Protein AF-0000000072911173 (afdb_homodimer)

Secondary structure (DSSP, 8-state):
----GGGSHHHHHHHHHHHHHTTS-HHHHTT-HHHHHHHEEEETTEEEE-TTSS--HHHHHHHHHHHHHTTHHHHHHHHHHT---BTTTTB---GGGGGS-GGGTTTS--EETTEEHHHHHHHHHHHHHHHHHHHHHTSS--TTSS---EEEEE--GGGTHHHHHHHHHHHHHHHHHHHHHH-SS---GGG-----TT--EEEEE--SSHHHHHHHHTT--GGGEEEEEE-SSS--HHHHHHHHHHHHHHHTT--SHHHHHTTEEEE-S-HHHHHHHT--GGGEE---TTS-GGG-TTSHHHHHHHHHHH-HHHHHHHHHHHHHHHHHHHHS-TTT-HHHHHHHHHHHHHHHH---EEEEEESSGGGTTHHHHHHHHHHHHH--SB-TTS-B--S---PEEE---HHHHHTTTHHHHHHSS---EEEEEESS-SS----TTSSS-HHHHHHHHHHHHHHHHHH-B-HHHHHHHTSSS---TTGGGGG-B-----EEEEEES--SHHHHHHHHHHHHHHHHHHHHHTT--TT--GGGHHHHHHHHHHHHHHHHHHTT----------HHHHHHHHHHH--/----GGGSHHHHHHHHHHHHHTTS-HHHHTT-HHHHHHHEEEETTEEEE-TTSS--HHHHHHHHHHHHHTTHHHHHHHHHHT---BTTTTB---GGGGGS-GGGTTTS--EETTEEHHHHHHHHHHHHHHHHHHHHHTSS--TTSS---EEEEE--GGGTHHHHHHHHHHHHHHHHHHHHHH-SS---GGG-----TT--EEEEE--SSHHHHHHHHTT--GGGEEEEEE-SSS--HHHHHHHHHHHHHHHTT--SHHHHHTTEEEE-S-HHHHHHHT--GGGEE---TTS-GGG-TTSHHHHHHHHHHH-HHHHHHHHHHHHHHHHHHHHS-TTT-HHHHHHHHHHHHHHHH---EEEEEESSGGGTTHHHHHHHHHHHHH--SB-TTS-B--S---PEEE---HHHHHTTTHHHHHHSS---EEEEEESS-SS----TTSSS-HHHHHHHHHHHHHHHHHH-B-HHHHHHHTSSS---TTGGGGG-B-----EEEEEES--SHHHHHHHHHHHHHHHHHHHHHTT--TT--GGGHHHHHHHHHHHHHHHHHHTT----------HHHHHHHHHHH--

Solvent-accessible surface area (backbone atoms only — not comparable to full-atom values): 59475 Å² total; per-residue (Å²): 127,92,69,56,69,77,72,36,69,49,45,49,51,44,56,57,49,43,62,56,38,71,75,54,58,40,52,62,52,34,67,34,52,70,57,22,58,72,37,43,47,76,56,96,65,32,36,40,35,46,46,48,40,78,62,52,70,70,52,50,51,43,51,51,49,33,40,57,74,67,39,44,68,59,54,52,51,39,29,76,54,47,39,53,66,30,60,88,72,68,28,34,48,44,50,68,58,57,27,58,56,80,89,40,52,85,79,60,70,40,66,56,95,88,32,53,52,51,58,58,48,50,52,49,50,50,51,40,40,53,50,24,49,28,38,68,70,42,71,48,44,30,81,79,72,41,56,58,45,32,36,41,39,31,6,48,35,31,46,28,45,48,37,52,22,53,47,51,46,39,49,60,49,52,51,52,53,59,53,52,71,72,42,88,66,86,71,78,77,78,75,57,72,68,88,41,93,78,50,53,48,76,36,69,39,43,45,39,31,31,48,36,53,54,62,53,51,57,78,59,56,62,74,30,37,36,34,38,41,36,33,62,73,68,63,52,65,44,38,48,54,49,48,53,51,51,51,52,53,35,41,73,77,42,78,48,65,72,50,42,22,66,33,38,33,36,32,29,64,38,65,66,61,40,46,74,74,47,31,50,73,90,40,49,39,53,67,56,88,34,44,44,50,74,56,24,38,66,36,48,66,17,45,40,63,47,14,45,46,66,33,46,70,49,47,49,38,17,31,47,18,24,32,55,37,48,52,41,61,74,66,44,54,70,93,71,14,63,32,50,48,53,21,51,49,52,49,46,41,34,75,70,67,62,30,60,38,38,36,37,31,32,51,42,53,45,43,61,40,42,30,60,33,49,26,26,41,41,18,31,21,29,16,42,43,39,30,73,83,52,38,80,55,94,66,90,55,47,51,50,54,42,59,39,30,39,57,46,29,51,49,22,36,30,17,14,51,47,30,34,55,66,42,42,32,37,41,37,40,49,61,46,66,84,40,82,47,76,55,90,88,45,80,54,31,34,50,52,56,40,49,18,42,61,57,16,40,55,49,37,31,22,54,36,39,49,62,68,56,49,48,63,75,36,64,87,45,91,68,54,76,59,57,46,55,61,62,43,28,80,27,63,30,32,37,34,40,37,43,31,50,52,85,45,51,34,48,47,17,29,54,53,34,37,53,54,47,14,47,52,45,35,17,54,75,68,42,36,57,41,68,56,62,54,44,48,52,60,30,53,56,41,16,51,54,44,42,51,49,51,35,30,61,74,64,68,45,88,58,90,70,81,78,87,68,48,48,50,59,48,54,53,50,54,58,56,73,46,136,127,92,68,56,70,77,70,38,69,50,46,50,51,46,56,55,50,43,60,55,38,71,77,55,58,38,52,63,50,33,66,34,52,69,57,22,56,71,36,43,46,76,57,95,66,31,37,40,35,45,45,47,41,80,63,52,71,68,53,49,52,44,51,52,48,34,42,56,73,68,39,45,68,60,54,52,52,39,30,75,55,46,41,52,66,31,61,90,73,68,29,33,47,44,50,68,58,56,27,58,57,79,89,40,51,85,80,60,70,37,66,55,94,88,32,54,51,52,59,56,49,50,52,49,50,50,52,40,42,52,51,22,49,28,38,67,70,42,70,47,43,29,80,80,71,40,56,58,44,32,34,40,39,30,8,48,34,31,45,29,44,50,37,52,22,54,49,51,46,39,50,58,49,52,51,51,53,60,52,51,71,72,41,87,65,85,72,78,77,78,77,56,73,68,89,40,92,77,50,52,50,74,36,69,38,43,45,40,33,31,48,34,53,54,63,52,52,58,78,59,56,61,72,31,37,36,34,38,41,37,32,63,74,69,63,52,63,45,38,48,53,49,48,54,52,50,51,52,54,36,40,74,76,42,77,48,68,72,51,43,24,66,33,37,33,36,31,30,62,38,65,67,61,40,45,74,73,47,33,50,73,91,39,51,38,53,66,56,88,33,44,45,50,73,56,24,38,68,36,47,66,17,44,40,62,46,14,45,47,64,34,45,71,49,48,49,39,16,31,46,19,23,32,53,37,49,50,41,62,73,64,43,53,70,95,71,14,62,33,52,47,53,20,51,49,52,50,45,43,35,74,70,69,62,30,57,37,37,35,38,33,32,52,42,51,43,43,61,42,44,30,60,32,49,26,25,42,40,19,32,22,28,16,42,43,40,30,74,85,52,39,80,55,90,64,89,55,46,52,51,54,42,59,39,31,40,58,45,28,51,48,24,38,31,15,13,50,47,31,35,55,66,42,41,32,37,40,36,40,51,60,47,67,83,40,82,46,73,54,89,88,46,79,56,32,36,50,53,55,42,48,18,43,61,56,18,39,54,48,36,33,21,53,36,40,50,62,68,56,50,48,64,75,36,64,86,45,91,67,56,75,59,57,47,56,60,62,44,27,79,27,64,29,33,36,35,41,36,45,31,48,53,83,45,51,33,49,48,17,29,54,53,33,36,54,55,48,15,48,51,45,36,17,54,75,67,42,35,57,41,66,58,65,54,43,48,50,60,31,52,56,41,17,51,54,43,43,51,47,50,36,29,61,74,64,67,46,88,58,91,68,82,80,86,67,47,47,51,57,47,55,51,50,53,57,57,73,46,134

Sequence (1158 aa):
MNMEITNLKSYKELVTLSAEEKTKDLKDYLNDKNRSESLIKKFKNFYMDLSRQRYSEKTLNKLVEYAEEVELKKKVEKTFMGEKVNMTENRSVLHTALRIPIEKINTHKIIIDNKNVLEDVHGVLKKIEKYSDDIRNGVIKTCKNTKFKNVICIGIGGSYLGTEFVYEAMKYYYYNMELNKNEKDQVNNFNNNYDQDNVFNVRFLANVDPNDVNRAIQNLDQYDTLVIIISKTFTTAETMLNARSIKKWLSLKIKDDENLSKHMVAVSTNLKLTDEFGISRDNVFEFWDWVGGRFSVTSSVGILPLSIAFGYKNMRNFLNGCHDMDEHFLHADLKENIPVLLALTSFYNSHFFDYKNVAILPYFQNLLKFSAHIQQLSMESNGKSVDRNNQPIHYNTCQVYFGEPGTNGQHSFYQLIHQGQVIPVELIGFKHSHFPIKFDKEVVSNHDELMTNFFAQADALAIGKTYEQVKEENEKNKMSPELLTHKVFNGNRPSTLLLFDELNFYTCGLLLSLYESRIVAEGFLLNINSFDQWGVELGKVLAKEVRNYFNDTRNQKKSDNTYNFNESTKILLNYYLSKMNMEITNLKSYKELVTLSAEEKTKDLKDYLNDKNRSESLIKKFKNFYMDLSRQRYSEKTLNKLVEYAEEVELKKKVEKTFMGEKVNMTENRSVLHTALRIPIEKINTHKIIIDNKNVLEDVHGVLKKIEKYSDDIRNGVIKTCKNTKFKNVICIGIGGSYLGTEFVYEAMKYYYYNMELNKNEKDQVNNFNNNYDQDNVFNVRFLANVDPNDVNRAIQNLDQYDTLVIIISKTFTTAETMLNARSIKKWLSLKIKDDENLSKHMVAVSTNLKLTDEFGISRDNVFEFWDWVGGRFSVTSSVGILPLSIAFGYKNMRNFLNGCHDMDEHFLHADLKENIPVLLALTSFYNSHFFDYKNVAILPYFQNLLKFSAHIQQLSMESNGKSVDRNNQPIHYNTCQVYFGEPGTNGQHSFYQLIHQGQVIPVELIGFKHSHFPIKFDKEVVSNHDELMTNFFAQADALAIGKTYEQVKEENEKNKMSPELLTHKVFNGNRPSTLLLFDELNFYTCGLLLSLYESRIVAEGFLLNINSFDQWGVELGKVLAKEVRNYFNDTRNQKKSDNTYNFNESTKILLNYYLSK

Foldseek 3Di:
DLDALCPDPLNVVLLVQLVVLVVDALVVLLPDPVQQVLQWFDDDFKIKTQSLFSHGPVSLVSLLVLCVVLPLLVLLQCLCLFQQLLVVVSGHAHLLLLLDDPVCQVVRARDDPRDGVNVVSVVLLVLLQVVLVCLQVQVQDALVSHHAAEEEEFEAQLLFLLLVLLCLLCQLLLQLVVVVVPDPDPDACPPDDSPDSRAHHYHYAYALPVVSVVVRCPPHDLRRYAYEQEDAACVPPSRVSSVVVVLVVSCVPVPDLVSSLSRYAYEYPDPPVCVVVSHDPSRYRYDDPSHFRLSPCSGCSNQNVVCNRRNNVQLSLLSNLLNSLSCLLNDPRCSNRLLNSLLSSVVSCCFNVVAQEEEEEEQAQSSQSVQVSLQSLQCQQFVDQAFLVRHGDDGGRGHGTYYGYFCVRVVPCVLCCFPNGQHEYEYEEEQDHSRWDDDPVDPDTPNVVRVVCSVVVQCCQRPWAALVRLCVVCVVPPDDSVCSVVVTTPHSRGYMYMYGHDDGSSVNSNVVSSSNSSSVSNSSSSRHGRRDRCVCPVVVVVVVLVVVVLVCVVVVNPDPDDDDDDPVCVVVVCVVNDD/DLDALCPDPLNVVLLVQLVVLVVDALVVLLPDPVQQVLQWFDDDFKIKTQSLFSHGPVSLVSLLVLCVVLPLLVLLQCLCLFQQLLVVVSGHAHLLLLLDDPVCQVVRARADPRDGVNVVSVVLLVLLQVVLVCLQVQVLDALVSHHAAEEEEFEAQLLFLLLVLLCLLCQLLLQLVVVVVVDPDPPACPPDDSPDSRAHHYHYAYALPVVSVVVRCPPHDLRRYAYEQEDAACVPPSRVSSVVVVLVVSCVPVPDLVSSLSRYAYEYPDPPVCVVVSHDPSRYRYDDPSHFRLSPCSGCSNQNVVCNRRNNVQLSLLSNLLNSLSCLLNDPRLSNRLLNSLLSSVVSCCFNVVAQEEEEEEQAQSSQSVQVSLQSLQCQFFVDQAFLVRHGDDGGRGHGTYYGYFCVRVVPCVLCCFPNGQHEYEYEEEQDHSRWDDDPVDPDTPNVVRVVCSVVVQCCQRPWAALVRLCVVCVVPPDDSVCSVVVTTPHSRGYMYMYGHDDGSSVNSNVVSSSSSSSVSNSSSSRHGRRDRCVCPVVVVVVVLVVVVLVCVVVVPPDPDDDDDDPVCVVVVCVVNDD

Nearest PDB structures (foldseek):
  3pr3-assembly1_B  TM=9.886E-01  e=3.356E-92  Plasmodium falciparum 3D7
  3qki-assembly1_A  TM=9.914E-01  e=1.858E-90  Plasmodium falciparum 3D7
  1hox-assembly1_B  TM=9.461E-01  e=6.919E-50  Oryctolagus cuniculus
  1jlh-assembly2_D  TM=9.425E-01  e=4.212E-49  Homo sapiens
  2cxo-assembly1_A  TM=9.308E-01  e=1.328E-49  Mus musculus

Radius of gyration: 28.76 Å; Cα contacts (8 Å, |Δi|>4): 2236; chains: 2; bounding box: 71×86×86 Å

Structure (mmCIF, N/CA/C/O backbone):
data_AF-0000000072911173-model_v1
#
loop_
_entity.id
_entity.type
_entity.pdbx_description
1 polymer 'Glucose-6-phosphate isomerase'
#
loop_
_atom_site.group_PDB
_atom_site.id
_atom_site.type_symbol
_atom_site.label_atom_id
_atom_site.label_alt_id
_atom_site.label_comp_id
_atom_site.label_asym_id
_atom_site.label_entity_id
_atom_site.label_seq_id
_atom_site.pdbx_PDB_ins_code
_atom_site.Cartn_x
_atom_site.Cartn_y
_atom_site.Cartn_z
_atom_site.occupancy
_atom_site.B_iso_or_equiv
_atom_site.auth_seq_id
_atom_site.auth_comp_id
_atom_site.auth_asym_id
_atom_site.auth_atom_id
_atom_site.pdbx_PDB_model_num
ATOM 1 N N . MET A 1 1 ? -28.047 -31.656 -1.683 1 35.34 1 MET A N 1
ATOM 2 C CA . MET A 1 1 ? -28.703 -30.359 -1.547 1 35.34 1 MET A CA 1
ATOM 3 C C . MET A 1 1 ? -27.688 -29.234 -1.459 1 35.34 1 MET A C 1
ATOM 5 O O . MET A 1 1 ? -26.797 -29.266 -0.607 1 35.34 1 MET A O 1
ATOM 9 N N . ASN A 1 2 ? -27.219 -28.734 -2.479 1 47.78 2 ASN A N 1
ATOM 10 C CA . ASN A 1 2 ? -26.219 -27.734 -2.822 1 47.78 2 ASN A CA 1
ATOM 11 C C . ASN A 1 2 ? -26.266 -26.547 -1.868 1 47.78 2 ASN A C 1
ATOM 13 O O . ASN A 1 2 ? -27.078 -25.641 -2.041 1 47.78 2 ASN A O 1
ATOM 17 N N . MET A 1 3 ? -26.125 -26.719 -0.508 1 62 3 MET A N 1
ATOM 18 C CA . MET A 1 3 ? -26.594 -25.781 0.509 1 62 3 MET A CA 1
ATOM 19 C C . MET A 1 3 ? -25.641 -24.594 0.639 1 62 3 MET A C 1
ATOM 21 O O . MET A 1 3 ? -24.438 -24.781 0.857 1 62 3 MET A O 1
ATOM 25 N N . GLU A 1 4 ? -26.141 -23.422 0.197 1 87.12 4 GLU A N 1
ATOM 26 C CA . GLU A 1 4 ? -25.562 -22.125 0.51 1 87.12 4 GLU A CA 1
ATOM 27 C C . GLU A 1 4 ? -25.203 -22.016 1.989 1 87.12 4 GLU A C 1
ATOM 29 O O . GLU A 1 4 ? -25.953 -22.5 2.85 1 87.12 4 GLU A O 1
ATOM 34 N N . ILE A 1 5 ? -24.016 -21.625 2.246 1 95 5 ILE A N 1
ATOM 35 C CA . ILE A 1 5 ? -23.5 -21.625 3.613 1 95 5 ILE A CA 1
ATOM 36 C C . ILE A 1 5 ? -24.469 -20.875 4.523 1 95 5 ILE A C 1
ATOM 38 O O . ILE A 1 5 ? -24.578 -21.172 5.711 1 95 5 ILE A O 1
ATOM 42 N N . THR A 1 6 ? -25.266 -19.984 3.959 1 94.81 6 THR A N 1
ATOM 43 C CA . THR A 1 6 ? -26.156 -19.141 4.75 1 94.81 6 THR A CA 1
ATOM 44 C C . THR A 1 6 ? -27.375 -19.922 5.207 1 94.81 6 THR A C 1
ATOM 46 O O . THR A 1 6 ? -28.125 -19.469 6.074 1 94.81 6 THR A O 1
ATOM 49 N N . ASN A 1 7 ? -27.578 -21.156 4.699 1 94.44 7 ASN A N 1
ATOM 50 C CA . ASN A 1 7 ? -28.719 -22 5.066 1 94.44 7 ASN A CA 1
ATOM 51 C C . ASN A 1 7 ? -28.328 -23.031 6.121 1 94.44 7 ASN A C 1
ATOM 53 O O . ASN A 1 7 ? -29.203 -23.75 6.637 1 94.44 7 ASN A O 1
ATOM 57 N N . LEU A 1 8 ? -27.109 -23.062 6.5 1 96.69 8 LEU A N 1
ATOM 58 C CA . LEU A 1 8 ? -26.656 -24 7.527 1 96.69 8 LEU A CA 1
ATOM 59 C C . LEU A 1 8 ? -27.219 -23.609 8.891 1 96.69 8 LEU A C 1
ATOM 61 O O . LEU A 1 8 ? -27.453 -22.438 9.164 1 96.69 8 LEU A O 1
ATOM 65 N N . LYS A 1 9 ? -27.438 -24.609 9.727 1 97.38 9 LYS A N 1
ATOM 66 C CA . LYS A 1 9 ? -28.016 -24.406 11.047 1 97.38 9 LYS A CA 1
ATOM 67 C C . LYS A 1 9 ? -27.141 -23.484 11.891 1 97.38 9 LYS A C 1
ATOM 69 O O . LYS A 1 9 ? -27.625 -22.516 12.477 1 97.38 9 LYS A O 1
ATOM 74 N N . SER A 1 10 ? -25.922 -23.75 11.977 1 97.81 10 SER A N 1
ATOM 75 C CA . SER A 1 10 ? -25 -22.969 12.789 1 97.81 10 SER A CA 1
ATOM 76 C C . SER A 1 10 ? -24.906 -21.531 12.289 1 97.81 10 SER A C 1
ATOM 78 O O . SER A 1 10 ? -24.797 -20.594 13.078 1 97.81 10 SER A O 1
ATOM 80 N N . TYR A 1 11 ? -25.016 -21.312 10.977 1 97.69 11 TYR A N 1
ATOM 81 C CA . TYR A 1 11 ? -24.984 -19.969 10.422 1 97.69 11 TYR A CA 1
ATOM 82 C C . TYR A 1 11 ? -26.172 -19.141 10.891 1 97.69 11 TYR A C 1
ATOM 84 O O . TYR A 1 11 ? -26.031 -18 11.297 1 97.69 11 TYR A O 1
ATOM 92 N N . LYS A 1 12 ? -27.328 -19.781 10.867 1 97.81 12 LYS A N 1
ATOM 93 C CA . LYS A 1 12 ? -28.547 -19.109 11.297 1 97.81 12 LYS A CA 1
ATOM 94 C C . LYS A 1 12 ? -28.484 -18.75 12.773 1 97.81 12 LYS A C 1
ATOM 96 O O . LYS A 1 12 ? -28.953 -17.672 13.18 1 97.81 12 LYS A O 1
ATOM 101 N N . GLU A 1 13 ? -27.953 -19.641 13.508 1 98.31 13 GLU A N 1
ATOM 102 C CA . GLU A 1 13 ? -27.797 -19.359 14.938 1 98.31 13 GLU A CA 1
ATOM 103 C C . GLU A 1 13 ? -26.812 -18.219 15.172 1 98.31 13 GLU A C 1
ATOM 105 O O . GLU A 1 13 ? -27 -17.406 16.094 1 98.31 13 GLU A O 1
ATOM 110 N N . LEU A 1 14 ? -25.797 -18.125 14.391 1 98.69 14 LEU A N 1
ATOM 111 C CA . LEU A 1 14 ? -24.812 -17.047 14.492 1 98.69 14 LEU A CA 1
ATOM 112 C C . LEU A 1 14 ? -25.438 -15.703 14.141 1 98.69 14 LEU A C 1
ATOM 114 O O . LEU A 1 14 ? -25.047 -14.672 14.695 1 98.69 14 LEU A O 1
ATOM 118 N N . VAL A 1 15 ? -26.438 -15.711 13.164 1 98.12 15 VAL A N 1
ATOM 119 C CA . VAL A 1 15 ? -27.156 -14.484 12.844 1 98.12 15 VAL A CA 1
ATOM 120 C C . VAL A 1 15 ? -27.828 -13.938 14.094 1 98.12 15 VAL A C 1
ATOM 122 O O . VAL A 1 15 ? -27.734 -12.742 14.398 1 98.12 15 VAL A O 1
ATOM 125 N N . THR A 1 16 ? -28.406 -14.828 14.867 1 97.88 16 THR A N 1
ATOM 126 C CA . THR A 1 16 ? -29.109 -14.438 16.078 1 97.88 16 THR A CA 1
ATOM 127 C C . THR A 1 16 ? -28.109 -13.992 17.156 1 97.88 16 THR A C 1
ATOM 129 O O . THR A 1 16 ? -28.312 -12.961 17.797 1 97.88 16 THR A O 1
ATOM 132 N N . LEU A 1 17 ? -27.109 -14.75 17.312 1 98.19 17 LEU A N 1
ATOM 133 C CA . LEU A 1 17 ? -26.109 -14.438 18.328 1 98.19 17 LEU A CA 1
ATOM 134 C C . LEU A 1 17 ? -25.422 -13.102 18.031 1 98.19 17 LEU A C 1
ATOM 136 O O . LEU A 1 17 ? -25.141 -12.336 18.953 1 98.19 17 LEU A O 1
ATOM 140 N N . SER A 1 18 ? -25.172 -12.875 16.781 1 97.94 18 SER A N 1
ATOM 141 C CA . SER A 1 18 ? -24.484 -11.648 16.406 1 97.94 18 SER A CA 1
ATOM 142 C C . SER A 1 18 ? -25.344 -10.422 16.656 1 97.94 18 SER A C 1
ATOM 144 O O . SER A 1 18 ? -24.828 -9.352 16.984 1 97.94 18 SER A O 1
ATOM 146 N N . ALA A 1 19 ? -26.625 -10.523 16.5 1 97.81 19 ALA A N 1
ATOM 147 C CA . ALA A 1 19 ? -27.531 -9.422 16.828 1 97.81 19 ALA A CA 1
ATOM 148 C C . ALA A 1 19 ? -27.422 -9.039 18.312 1 97.81 19 ALA A C 1
ATOM 150 O O . ALA A 1 19 ? -27.469 -7.859 18.656 1 97.81 19 ALA A O 1
ATOM 151 N N . GLU A 1 20 ? -27.219 -10.039 19.109 1 96.88 20 GLU A N 1
ATOM 152 C CA . GLU A 1 20 ? -27.016 -9.797 20.531 1 96.88 20 GLU A CA 1
ATOM 153 C C . GLU A 1 20 ? -25.656 -9.148 20.781 1 96.88 20 GLU A C 1
ATOM 155 O O . GLU A 1 20 ? -25.547 -8.227 21.594 1 96.88 20 GLU A O 1
ATOM 160 N N . GLU A 1 21 ? -24.625 -9.648 20.141 1 97.75 21 GLU A N 1
ATOM 161 C CA . GLU A 1 21 ? -23.281 -9.133 20.312 1 97.75 21 GLU A CA 1
ATOM 162 C C . GLU A 1 21 ? -23.203 -7.652 19.938 1 97.75 21 GLU A C 1
ATOM 164 O O . GLU A 1 21 ? -22.422 -6.898 20.531 1 97.75 21 GLU A O 1
ATOM 169 N N . LYS A 1 22 ? -24.031 -7.223 18.969 1 97 22 LYS A N 1
ATOM 170 C CA . LYS A 1 22 ? -24.016 -5.848 18.469 1 97 22 LYS A CA 1
ATOM 171 C C . LYS A 1 22 ? -24.516 -4.879 19.547 1 97 22 LYS A C 1
ATOM 173 O O . LYS A 1 22 ? -24.266 -3.674 19.453 1 97 22 LYS A O 1
ATOM 178 N N . THR A 1 23 ? -25.109 -5.371 20.578 1 96.56 23 THR A N 1
ATOM 179 C CA . THR A 1 23 ? -25.641 -4.523 21.641 1 96.56 23 THR A CA 1
ATOM 180 C C . THR A 1 23 ? -24.625 -4.379 22.766 1 96.56 23 THR A C 1
ATOM 182 O O . THR A 1 23 ? -24.828 -3.604 23.703 1 96.56 23 THR A O 1
ATOM 185 N N . LYS A 1 24 ? -23.516 -5.102 22.672 1 95.81 24 LYS A N 1
ATOM 186 C CA . LYS A 1 24 ? -22.5 -5.078 23.719 1 95.81 24 LYS A CA 1
ATOM 187 C C . LYS A 1 24 ? -21.344 -4.156 23.359 1 95.81 24 LYS A C 1
ATOM 189 O O . LYS A 1 24 ? -21.031 -4.004 22.172 1 95.81 24 LYS A O 1
ATOM 194 N N . ASP A 1 25 ? -20.766 -3.596 24.391 1 95.25 25 ASP A N 1
ATOM 195 C CA . ASP A 1 25 ? -19.594 -2.748 24.188 1 95.25 25 ASP A CA 1
ATOM 196 C C . ASP A 1 25 ? -18.312 -3.529 24.406 1 95.25 25 ASP A C 1
ATOM 198 O O . ASP A 1 25 ? -18.203 -4.297 25.375 1 95.25 25 ASP A O 1
ATOM 202 N N . LEU A 1 26 ? -17.359 -3.307 23.594 1 95.94 26 LEU A N 1
ATOM 203 C CA . LEU A 1 26 ? -16.062 -3.973 23.672 1 95.94 26 LEU A CA 1
ATOM 204 C C . LEU A 1 26 ? -15.375 -3.652 25 1 95.94 26 LEU A C 1
ATOM 206 O O . LEU A 1 26 ? -14.672 -4.5 25.562 1 95.94 26 LEU A O 1
ATOM 210 N N . LYS A 1 27 ? -15.547 -2.469 25.516 1 93.56 27 LYS A N 1
ATOM 211 C CA . LYS A 1 27 ? -14.93 -2.076 26.781 1 93.56 27 LYS A CA 1
ATOM 212 C C . LYS A 1 27 ? -15.359 -3.002 27.922 1 93.56 27 LYS A C 1
ATOM 214 O O . LYS A 1 27 ? -14.562 -3.307 28.812 1 93.56 27 LYS A O 1
ATOM 219 N N . ASP A 1 28 ? -16.562 -3.436 27.844 1 93.94 28 ASP A N 1
ATOM 220 C CA . ASP A 1 28 ? -17.078 -4.359 28.844 1 93.94 28 ASP A CA 1
ATOM 221 C C . ASP A 1 28 ? -16.469 -5.75 28.688 1 93.94 28 ASP A C 1
ATOM 223 O O . ASP A 1 28 ? -16.125 -6.406 29.672 1 93.94 28 ASP A O 1
ATOM 227 N N . TYR A 1 29 ? -16.312 -6.184 27.453 1 94.94 29 TYR A N 1
ATOM 228 C CA . TYR A 1 29 ? -15.672 -7.457 27.172 1 94.94 29 TYR A CA 1
ATOM 229 C C . TYR A 1 29 ? -14.242 -7.477 27.703 1 94.94 29 TYR A C 1
ATOM 231 O O . TYR A 1 29 ? -13.773 -8.492 28.219 1 94.94 29 TYR A O 1
ATOM 239 N N . LEU A 1 30 ? -13.562 -6.363 27.672 1 95.94 30 LEU A N 1
ATOM 240 C CA . LEU A 1 30 ? -12.148 -6.281 28.016 1 95.94 30 LEU A CA 1
ATOM 241 C C . LEU A 1 30 ? -11.961 -6.285 29.531 1 95.94 30 LEU A C 1
ATOM 243 O O . LEU A 1 30 ? -10.852 -6.504 30.031 1 95.94 30 LEU A O 1
ATOM 247 N N . ASN A 1 31 ? -13.031 -6.105 30.25 1 92.62 31 ASN A N 1
ATOM 248 C CA . ASN A 1 31 ? -12.977 -6.137 31.703 1 92.62 31 ASN A CA 1
ATOM 249 C C . ASN A 1 31 ? -13.164 -7.555 32.25 1 92.62 31 ASN A C 1
ATOM 251 O O . ASN A 1 31 ? -12.992 -7.797 33.438 1 92.62 31 ASN A O 1
ATOM 255 N N . ASP A 1 32 ? -13.469 -8.438 31.406 1 94.25 32 ASP A N 1
ATOM 256 C CA . ASP A 1 32 ? -13.656 -9.836 31.781 1 94.25 32 ASP A CA 1
ATOM 257 C C . ASP A 1 32 ? -12.344 -10.609 31.672 1 94.25 32 ASP A C 1
ATOM 259 O O . ASP A 1 32 ? -11.977 -11.078 30.594 1 94.25 32 ASP A O 1
ATOM 263 N N . LYS A 1 33 ? -11.727 -10.867 32.75 1 94.44 33 LYS A N 1
ATOM 264 C CA . LYS A 1 33 ? -10.414 -11.5 32.781 1 94.44 33 LYS A CA 1
ATOM 265 C C . LYS A 1 33 ? -10.469 -12.906 32.188 1 94.44 33 LYS A C 1
ATOM 267 O O . LYS A 1 33 ? -9.594 -13.281 31.406 1 94.44 33 LYS A O 1
ATOM 272 N N . ASN A 1 34 ? -11.477 -13.648 32.594 1 95.81 34 ASN A N 1
ATOM 273 C CA . ASN A 1 34 ? -11.594 -15.023 32.094 1 95.81 34 ASN A CA 1
ATOM 274 C C . ASN A 1 34 ? -11.75 -15.078 30.594 1 95.81 34 ASN A C 1
ATOM 276 O O . ASN A 1 34 ? -11.141 -15.914 29.922 1 95.81 34 ASN A O 1
ATOM 280 N N . ARG A 1 35 ? -12.516 -14.195 30.047 1 95.94 35 ARG A N 1
ATOM 281 C CA . ARG A 1 35 ? -12.695 -14.141 28.594 1 95.94 35 ARG A CA 1
ATOM 282 C C . ARG A 1 35 ? -11.391 -13.789 27.891 1 95.94 35 ARG A C 1
ATOM 284 O O . ARG A 1 35 ? -11.031 -14.414 26.891 1 95.94 35 ARG A O 1
ATOM 291 N N . SER A 1 36 ? -10.742 -12.797 28.453 1 95.75 36 SER A N 1
ATOM 292 C CA . SER A 1 36 ? -9.484 -12.367 27.844 1 95.75 36 SER A CA 1
ATOM 293 C C . SER A 1 36 ? -8.461 -13.5 27.828 1 95.75 36 SER A C 1
ATOM 295 O O . SER A 1 36 ? -7.812 -13.75 26.812 1 95.75 36 SER A O 1
ATOM 297 N N . GLU A 1 37 ? -8.344 -14.195 28.938 1 96 37 GLU A N 1
ATOM 298 C CA . GLU A 1 37 ? -7.395 -15.305 29.031 1 96 37 GLU A CA 1
ATOM 299 C C . GLU A 1 37 ? -7.734 -16.406 28.047 1 96 37 GLU A C 1
ATOM 301 O O . GLU A 1 37 ? -6.844 -17 27.422 1 96 37 GLU A O 1
ATOM 306 N N . SER A 1 38 ? -8.992 -16.656 27.906 1 96.12 38 SER A N 1
ATOM 307 C CA . SER A 1 38 ? -9.43 -17.734 27.031 1 96.12 38 SER A CA 1
ATOM 308 C C . SER A 1 38 ? -9.203 -17.391 25.562 1 96.12 38 SER A C 1
ATOM 310 O O . SER A 1 38 ? -9.086 -18.281 24.719 1 96.12 38 SER A O 1
ATOM 312 N N . LEU A 1 39 ? -9.117 -16.078 25.25 1 97.62 39 LEU A N 1
ATOM 313 C CA . LEU A 1 39 ? -9.023 -15.633 23.859 1 97.62 39 LEU A CA 1
ATOM 314 C C . LEU A 1 39 ? -7.574 -15.328 23.484 1 97.62 39 LEU A C 1
ATOM 316 O O . LEU A 1 39 ? -7.289 -14.953 22.344 1 97.62 39 LEU A O 1
ATOM 320 N N . ILE A 1 40 ? -6.691 -15.453 24.391 1 97.5 40 ILE A N 1
ATOM 321 C CA . ILE A 1 40 ? -5.258 -15.344 24.141 1 97.5 40 ILE A CA 1
ATOM 322 C C . ILE A 1 40 ? -4.66 -16.734 23.969 1 97.5 40 ILE A C 1
ATOM 324 O O . ILE A 1 40 ? -4.824 -17.609 24.844 1 97.5 40 ILE A O 1
ATOM 328 N N . LYS A 1 41 ? -4.059 -17 22.859 1 97.81 41 LYS A N 1
ATOM 329 C CA . LYS A 1 41 ? -3.422 -18.281 22.547 1 97.81 41 LYS A CA 1
ATOM 330 C C . LYS A 1 41 ? -1.92 -18.109 22.344 1 97.81 41 LYS A C 1
ATOM 332 O O . LYS A 1 41 ? -1.471 -17.078 21.844 1 97.81 41 LYS A O 1
ATOM 337 N N . LYS A 1 42 ? -1.219 -19.047 22.734 1 96.19 42 LYS A N 1
ATOM 338 C CA . LYS A 1 42 ? 0.23 -19.062 22.547 1 96.19 42 LYS A CA 1
ATOM 339 C C . LYS A 1 42 ? 0.659 -20.234 21.672 1 96.19 42 LYS A C 1
ATOM 341 O O . LYS A 1 42 ? 0.129 -21.344 21.797 1 96.19 42 LYS A O 1
ATOM 346 N N . PHE A 1 43 ? 1.524 -20.031 20.766 1 97.12 43 PHE A N 1
ATOM 347 C CA . PHE A 1 43 ? 2.193 -21.047 19.953 1 97.12 43 PHE A CA 1
ATOM 348 C C . PHE A 1 43 ? 3.664 -20.688 19.766 1 97.12 43 PHE A C 1
ATOM 350 O O . PHE A 1 43 ? 3.99 -19.609 19.266 1 97.12 43 PHE A O 1
ATOM 357 N N . LYS A 1 44 ? 4.531 -21.641 20.188 1 94.81 44 LYS A N 1
ATOM 358 C CA . LYS A 1 44 ? 5.969 -21.391 20.125 1 94.81 44 LYS A CA 1
ATOM 359 C C . LYS A 1 44 ? 6.309 -20.047 20.781 1 94.81 44 LYS A C 1
ATOM 361 O O . LYS A 1 44 ? 6.004 -19.844 21.969 1 94.81 44 LYS A O 1
ATOM 366 N N . ASN A 1 45 ? 6.805 -19.125 20.016 1 88.38 45 ASN A N 1
ATOM 367 C CA . ASN A 1 45 ? 7.309 -17.891 20.594 1 88.38 45 ASN A CA 1
ATOM 368 C C . ASN A 1 45 ? 6.465 -16.688 20.172 1 88.38 45 ASN A C 1
ATOM 370 O O . ASN A 1 45 ? 7 -15.617 19.891 1 88.38 45 ASN A O 1
ATOM 374 N N . PHE A 1 46 ? 5.133 -16.906 20.047 1 94.31 46 PHE A N 1
ATOM 375 C CA . PHE A 1 46 ? 4.289 -15.734 19.844 1 94.31 46 PHE A CA 1
ATOM 376 C C . PHE A 1 46 ? 2.9 -15.961 20.422 1 94.31 46 PHE A C 1
ATOM 378 O O . PHE A 1 46 ? 2.504 -17.094 20.672 1 94.31 46 PHE A O 1
ATOM 385 N N . TYR A 1 47 ? 2.223 -14.875 20.797 1 97.19 47 TYR A N 1
ATOM 386 C CA . TYR A 1 47 ? 0.849 -14.844 21.281 1 97.19 47 TYR A CA 1
ATOM 387 C C . TYR A 1 47 ? -0.089 -14.25 20.234 1 97.19 47 TYR A C 1
ATOM 389 O O . TYR A 1 47 ? 0.281 -13.32 19.516 1 97.19 47 TYR A O 1
ATOM 397 N N . MET A 1 48 ? -1.235 -14.805 20.109 1 98.62 48 MET A N 1
ATOM 398 C CA . MET A 1 48 ? -2.375 -14.188 19.438 1 98.62 48 MET A CA 1
ATOM 399 C C . MET A 1 48 ? -3.436 -13.758 20.438 1 98.62 48 MET A C 1
ATOM 401 O O . MET A 1 48 ? -3.822 -14.539 21.312 1 98.62 48 MET A O 1
ATOM 405 N N . ASP A 1 49 ? -3.863 -12.57 20.422 1 98.75 49 ASP A N 1
ATOM 406 C CA . ASP A 1 49 ? -4.879 -12.031 21.312 1 98.75 49 ASP A CA 1
ATOM 407 C C . ASP A 1 49 ? -6.121 -11.594 20.547 1 98.75 49 ASP A C 1
ATOM 409 O O . ASP A 1 49 ? -6.07 -10.633 19.766 1 98.75 49 ASP A O 1
ATOM 413 N N . LEU A 1 50 ? -7.242 -12.266 20.766 1 98.56 50 LEU A N 1
ATOM 414 C CA . LEU A 1 50 ? -8.508 -11.961 20.125 1 98.56 50 LEU A CA 1
ATOM 415 C C . LEU A 1 50 ? -9.461 -11.258 21.094 1 98.56 50 LEU A C 1
ATOM 417 O O . LEU A 1 50 ? -10.648 -11.094 20.797 1 98.56 50 LEU A O 1
ATOM 421 N N . SER A 1 51 ? -8.945 -10.766 22.203 1 98.25 51 SER A N 1
ATOM 422 C CA . SER A 1 51 ? -9.781 -10.234 23.266 1 98.25 51 SER A CA 1
ATOM 423 C C . SER A 1 51 ? -10.516 -8.977 22.828 1 98.25 51 SER A C 1
ATOM 425 O O . SER A 1 51 ? -11.523 -8.594 23.422 1 98.25 51 SER A O 1
ATOM 427 N N . ARG A 1 52 ? -10.078 -8.336 21.828 1 98.38 52 ARG A N 1
ATOM 428 C CA . ARG A 1 52 ? -10.688 -7.098 21.359 1 98.38 52 ARG A CA 1
ATOM 429 C C . ARG A 1 52 ? -11.641 -7.359 20.203 1 98.38 52 ARG A C 1
ATOM 431 O O . ARG A 1 52 ? -12.023 -6.43 19.484 1 98.38 52 ARG A O 1
ATOM 438 N N . GLN A 1 53 ? -11.961 -8.562 19.938 1 98.5 53 GLN A N 1
ATOM 439 C CA . GLN A 1 53 ? -13.023 -8.922 19 1 98.5 53 GLN A CA 1
ATOM 440 C C . GLN A 1 53 ? -14.391 -8.883 19.672 1 98.5 53 GLN A C 1
ATOM 442 O O . GLN A 1 53 ? -14.5 -9.102 20.875 1 98.5 53 GLN A O 1
ATOM 447 N N . ARG A 1 54 ? -15.453 -8.602 18.859 1 97.94 54 ARG A N 1
ATOM 448 C CA . ARG A 1 54 ? -16.781 -8.367 19.406 1 97.94 54 ARG A CA 1
ATOM 449 C C . ARG A 1 54 ? -17.609 -9.648 19.422 1 97.94 54 ARG A C 1
ATOM 451 O O . ARG A 1 54 ? -18.719 -9.695 18.875 1 97.94 54 ARG A O 1
ATOM 458 N N . TYR A 1 55 ? -17.172 -10.656 20.141 1 97.69 55 TYR A N 1
ATOM 459 C CA . TYR A 1 55 ? -17.953 -11.875 20.344 1 97.69 55 TYR A CA 1
ATOM 460 C C . TYR A 1 55 ? -17.656 -12.492 21.703 1 97.69 55 TYR A C 1
ATOM 462 O O . TYR A 1 55 ? -16.547 -12.344 22.234 1 97.69 55 TYR A O 1
ATOM 470 N N . SER A 1 56 ? -18.547 -13.133 22.281 1 96.38 56 SER A N 1
ATOM 471 C CA . SER A 1 56 ? -18.422 -13.875 23.531 1 96.38 56 SER A CA 1
ATOM 472 C C . SER A 1 56 ? -17.875 -15.281 23.297 1 96.38 56 SER A C 1
ATOM 474 O O . SER A 1 56 ? -17.719 -15.695 22.141 1 96.38 56 SER A O 1
ATOM 476 N N . GLU A 1 57 ? -17.625 -15.93 24.391 1 95 57 GLU A N 1
ATOM 477 C CA . GLU A 1 57 ? -17.203 -17.328 24.312 1 95 57 GLU A CA 1
ATOM 478 C C . GLU A 1 57 ? -18.266 -18.188 23.641 1 95 57 GLU A C 1
ATOM 480 O O . GLU A 1 57 ? -17.953 -19.109 22.891 1 95 57 GLU A O 1
ATOM 485 N N . LYS A 1 58 ? -19.516 -17.891 24 1 96.31 58 LYS A N 1
ATOM 486 C CA . LYS A 1 58 ? -20.641 -18.609 23.391 1 96.31 58 LYS A CA 1
ATOM 487 C C . LYS A 1 58 ? -20.641 -18.453 21.875 1 96.31 58 LYS A C 1
ATOM 489 O O . LYS A 1 58 ? -20.828 -19.438 21.156 1 96.31 58 LYS A O 1
ATOM 494 N N . THR A 1 59 ? -20.453 -17.234 21.406 1 98.19 59 THR A N 1
ATOM 495 C CA . THR A 1 59 ? -20.438 -16.969 19.969 1 98.19 59 THR A CA 1
ATOM 496 C C . THR A 1 59 ? -19.234 -17.641 19.312 1 98.19 59 THR A C 1
ATOM 498 O O . THR A 1 59 ? -19.359 -18.203 18.219 1 98.19 59 THR A O 1
ATOM 501 N N . LEU A 1 60 ? -18.078 -17.625 19.953 1 98 60 LEU A N 1
ATOM 502 C CA . LEU A 1 60 ? -16.906 -18.297 19.422 1 98 60 LEU A CA 1
ATOM 503 C C . LEU A 1 60 ? -17.141 -19.797 19.312 1 98 60 LEU A C 1
ATOM 505 O O . LEU A 1 60 ? -16.75 -20.422 18.312 1 98 60 LEU A O 1
ATOM 509 N N . ASN A 1 61 ? -17.75 -20.375 20.359 1 98.06 61 ASN A N 1
ATOM 510 C CA . ASN A 1 61 ? -18.078 -21.797 20.312 1 98.06 61 ASN A CA 1
ATOM 511 C C . ASN A 1 61 ? -19 -22.125 19.141 1 98.06 61 ASN A C 1
ATOM 513 O O . ASN A 1 61 ? -18.859 -23.172 18.5 1 98.06 61 ASN A O 1
ATOM 517 N N . LYS A 1 62 ? -19.938 -21.25 18.875 1 98.69 62 LYS A N 1
ATOM 518 C CA . LYS A 1 62 ? -20.828 -21.453 17.75 1 98.69 62 LYS A CA 1
ATOM 519 C C . LYS A 1 62 ? -20.078 -21.359 16.422 1 98.69 62 LYS A C 1
ATOM 521 O O . LYS A 1 62 ? -20.391 -22.078 15.469 1 98.69 62 LYS A O 1
ATOM 526 N N . LEU A 1 63 ? -19.125 -20.422 16.344 1 98.81 63 LEU A N 1
ATOM 527 C CA . LEU A 1 63 ? -18.266 -20.312 15.172 1 98.81 63 LEU A CA 1
ATOM 528 C C . LEU A 1 63 ? -17.5 -21.609 14.945 1 98.81 63 LEU A C 1
ATOM 530 O O . LEU A 1 63 ? -17.344 -22.047 13.805 1 98.81 63 LEU A O 1
ATOM 534 N N . VAL A 1 64 ? -16.969 -22.172 16.016 1 98.75 64 VAL A N 1
ATOM 535 C CA . VAL A 1 64 ? -16.25 -23.453 15.914 1 98.75 64 VAL A CA 1
ATOM 536 C C . VAL A 1 64 ? -17.203 -24.547 15.438 1 98.75 64 VAL A C 1
ATOM 538 O O . VAL A 1 64 ? -16.828 -25.375 14.617 1 98.75 64 VAL A O 1
ATOM 541 N N . GLU A 1 65 ? -18.438 -24.547 15.945 1 98.62 65 GLU A N 1
ATOM 542 C CA . GLU A 1 65 ? -19.453 -25.484 15.477 1 98.62 65 GLU A CA 1
ATOM 543 C C . GLU A 1 65 ? -19.703 -25.328 13.977 1 98.62 65 GLU A C 1
ATOM 545 O O . GLU A 1 65 ? -19.922 -26.312 13.266 1 98.62 65 GLU A O 1
ATOM 550 N N . TYR A 1 66 ? -19.766 -24.062 13.562 1 98.62 66 TYR A N 1
ATOM 551 C CA . TYR A 1 66 ? -19.906 -23.797 12.141 1 98.62 66 TYR A CA 1
ATOM 552 C C . TYR A 1 66 ? -18.781 -24.438 11.344 1 98.62 66 TYR A C 1
ATOM 554 O O . TYR A 1 66 ? -19.016 -25.062 10.312 1 98.62 66 TYR A O 1
ATOM 562 N N . ALA A 1 67 ? -17.547 -24.281 11.797 1 98.75 67 ALA A N 1
ATOM 563 C CA . ALA A 1 67 ? -16.391 -24.891 11.141 1 98.75 67 ALA A CA 1
ATOM 564 C C . ALA A 1 67 ? -16.531 -26.406 11.07 1 98.75 67 ALA A C 1
ATOM 566 O O . ALA A 1 67 ? -16.125 -27.031 10.078 1 98.75 67 ALA A O 1
ATOM 567 N N . GLU A 1 68 ? -17.062 -27 12.117 1 98.5 68 GLU A N 1
ATOM 568 C CA . GLU A 1 68 ? -17.297 -28.438 12.148 1 98.5 68 GLU A CA 1
ATOM 569 C C . GLU A 1 68 ? -18.375 -28.844 11.141 1 98.5 68 GLU A C 1
ATOM 571 O O . GLU A 1 68 ? -18.219 -29.844 10.438 1 98.5 68 GLU A O 1
ATOM 576 N N . GLU A 1 69 ? -19.422 -28 11.117 1 98.06 69 GLU A N 1
ATOM 577 C CA . GLU A 1 69 ? -20.531 -28.297 10.219 1 98.06 69 GLU A CA 1
ATOM 578 C C . GLU A 1 69 ? -20.094 -28.266 8.758 1 98.06 69 GLU A C 1
ATOM 580 O O . GLU A 1 69 ? -20.594 -29.031 7.941 1 98.06 69 GLU A O 1
ATOM 585 N N . VAL A 1 70 ? -19.141 -27.438 8.469 1 97.5 70 VAL A N 1
ATOM 586 C CA . VAL A 1 70 ? -18.688 -27.359 7.086 1 97.5 70 VAL A CA 1
ATOM 587 C C . VAL A 1 70 ? -17.516 -28.328 6.871 1 97.5 70 VAL A C 1
ATOM 589 O O . VAL A 1 70 ? -16.922 -28.359 5.797 1 97.5 70 VAL A O 1
ATOM 592 N N . GLU A 1 71 ? -17.109 -29.062 7.879 1 97.94 71 GLU A N 1
ATOM 593 C CA . GLU A 1 71 ? -16.078 -30.094 7.828 1 97.94 71 GLU A CA 1
ATOM 594 C C . GLU A 1 71 ? -14.711 -29.5 7.477 1 97.94 71 GLU A C 1
ATOM 596 O O . GLU A 1 71 ? -14.016 -30 6.602 1 97.94 71 GLU A O 1
ATOM 601 N N . LEU A 1 72 ? -14.344 -28.422 8.156 1 98.56 72 LEU A N 1
ATOM 602 C CA . LEU A 1 72 ? -13.102 -27.703 7.879 1 98.56 72 LEU A CA 1
ATOM 603 C C . LEU A 1 72 ? -11.891 -28.609 8.07 1 98.56 72 LEU A C 1
ATOM 605 O O . LEU A 1 72 ? -11 -28.641 7.219 1 98.56 72 LEU A O 1
ATOM 609 N N . LYS A 1 73 ? -11.836 -29.328 9.141 1 98.25 73 LYS A N 1
ATOM 610 C CA . LYS A 1 73 ? -10.695 -30.188 9.438 1 98.25 73 LYS A CA 1
ATOM 611 C C . LYS A 1 73 ? -10.469 -31.219 8.336 1 98.25 73 LYS A C 1
ATOM 613 O O . LYS A 1 73 ? -9.336 -31.453 7.91 1 98.25 73 LYS A O 1
ATOM 618 N N . LYS A 1 74 ? -11.516 -31.844 7.891 1 98.25 74 LYS A N 1
ATOM 619 C CA . LYS A 1 74 ? -11.43 -32.844 6.824 1 98.25 74 LYS A CA 1
ATOM 620 C C . LYS A 1 74 ? -10.883 -32.219 5.543 1 98.25 74 LYS A C 1
ATOM 622 O O . LYS A 1 74 ? -10.062 -32.812 4.855 1 98.25 74 LYS A O 1
ATOM 627 N N . LYS A 1 75 ? -11.383 -31.094 5.23 1 98.31 75 LYS A N 1
ATOM 628 C CA . LYS A 1 75 ? -10.938 -30.406 4.023 1 98.31 75 LYS A CA 1
ATOM 629 C C . LYS A 1 75 ? -9.461 -30.047 4.109 1 98.31 75 LYS A C 1
ATOM 631 O O . LYS A 1 75 ? -8.727 -30.172 3.123 1 98.31 75 LYS A O 1
ATOM 636 N N . VAL A 1 76 ? -9 -29.562 5.254 1 98.62 76 VAL A N 1
ATOM 637 C CA . VAL A 1 76 ? -7.594 -29.25 5.477 1 98.62 76 VAL A CA 1
ATOM 638 C C . VAL A 1 76 ? -6.75 -30.516 5.32 1 98.62 76 VAL A C 1
ATOM 640 O O . VAL A 1 76 ? -5.727 -30.5 4.633 1 98.62 76 VAL A O 1
ATOM 643 N N . GLU A 1 77 ? -7.199 -31.609 5.918 1 97.94 77 GLU A N 1
ATOM 644 C CA . GLU A 1 77 ? -6.488 -32.875 5.832 1 97.94 77 GLU A CA 1
ATOM 645 C C . GLU A 1 77 ? -6.367 -33.344 4.383 1 97.94 77 GLU A C 1
ATOM 647 O O . GLU A 1 77 ? -5.297 -33.781 3.957 1 97.94 77 GLU A O 1
ATOM 652 N N . LYS A 1 78 ? -7.406 -33.219 3.668 1 97.62 78 LYS A N 1
ATOM 653 C CA . LYS A 1 78 ? -7.406 -33.625 2.26 1 97.62 78 LYS A CA 1
ATOM 654 C C . LYS A 1 78 ? -6.391 -32.812 1.463 1 97.62 78 LYS A C 1
ATOM 656 O O . LYS A 1 78 ? -5.738 -33.312 0.562 1 97.62 78 LYS A O 1
ATOM 661 N N . THR A 1 79 ? -6.328 -31.531 1.802 1 97.88 79 THR A N 1
ATOM 662 C CA . THR A 1 79 ? -5.371 -30.672 1.127 1 97.88 79 THR A CA 1
ATOM 663 C C . THR A 1 79 ? -3.943 -31.156 1.366 1 97.88 79 THR A C 1
ATOM 665 O O . THR A 1 79 ? -3.164 -31.297 0.422 1 97.88 79 THR A O 1
ATOM 668 N N . PHE A 1 80 ? -3.635 -31.484 2.625 1 97.06 80 PHE A N 1
ATOM 669 C CA . PHE A 1 80 ? -2.285 -31.875 3.004 1 97.06 80 PHE A CA 1
ATOM 670 C C . PHE A 1 80 ? -1.946 -33.25 2.422 1 97.06 80 PHE A C 1
ATOM 672 O O . PHE A 1 80 ? -0.773 -33.562 2.24 1 97.06 80 PHE A O 1
ATOM 679 N N . MET A 1 81 ? -2.957 -34.031 2.043 1 95.19 81 MET A N 1
ATOM 680 C CA . MET A 1 81 ? -2.758 -35.375 1.518 1 95.19 81 MET A CA 1
ATOM 681 C C . MET A 1 81 ? -2.596 -35.344 0.001 1 95.19 81 MET A C 1
ATOM 683 O O . MET A 1 81 ? -2.271 -36.375 -0.61 1 95.19 81 MET A O 1
ATOM 687 N N . GLY A 1 82 ? -2.848 -34.188 -0.583 1 96 82 GLY A N 1
ATOM 688 C CA . GLY A 1 82 ? -2.588 -34.062 -2.008 1 96 82 GLY A CA 1
ATOM 689 C C . GLY A 1 82 ? -3.824 -34.25 -2.861 1 96 82 GLY A C 1
ATOM 690 O O . GLY A 1 82 ? -3.729 -34.375 -4.086 1 96 82 GLY A O 1
ATOM 691 N N . GLU A 1 83 ? -4.969 -34.312 -2.215 1 96.44 83 GLU A N 1
ATOM 692 C CA . GLU A 1 83 ? -6.188 -34.344 -3.016 1 96.44 83 GLU A CA 1
ATOM 693 C C . GLU A 1 83 ? -6.312 -33.125 -3.912 1 96.44 83 GLU A C 1
ATOM 695 O O . GLU A 1 83 ? -5.754 -32.062 -3.605 1 96.44 83 GLU A O 1
ATOM 700 N N . LYS A 1 84 ? -6.992 -33.25 -4.984 1 96.69 84 LYS A N 1
ATOM 701 C CA . LYS A 1 84 ? -7.125 -32.156 -5.949 1 96.69 84 LYS A CA 1
ATOM 702 C C . LYS A 1 84 ? -8.172 -31.141 -5.492 1 96.69 84 LYS A C 1
ATOM 704 O O . LYS A 1 84 ? -9.234 -31.031 -6.109 1 96.69 84 LYS A O 1
ATOM 709 N N . VAL A 1 85 ? -7.781 -30.375 -4.52 1 97.06 85 VAL A N 1
ATOM 710 C CA . VAL A 1 85 ? -8.711 -29.438 -3.904 1 97.06 85 VAL A CA 1
ATOM 711 C C . VAL A 1 85 ? -8.891 -28.219 -4.809 1 97.06 85 VAL A C 1
ATOM 713 O O . VAL A 1 85 ? -9.875 -27.469 -4.676 1 97.06 85 VAL A O 1
ATOM 716 N N . ASN A 1 86 ? -7.938 -27.891 -5.68 1 97.19 86 ASN A N 1
ATOM 717 C CA . ASN A 1 86 ? -8.172 -26.938 -6.75 1 97.19 86 ASN A CA 1
ATOM 718 C C . ASN A 1 86 ? -9.031 -27.516 -7.859 1 97.19 86 ASN A C 1
ATOM 720 O O . ASN A 1 86 ? -8.523 -27.859 -8.93 1 97.19 86 ASN A O 1
ATOM 724 N N . MET A 1 87 ? -10.195 -27.562 -7.711 1 94.56 87 MET A N 1
ATOM 725 C CA . MET A 1 87 ? -11.125 -28.359 -8.508 1 94.56 87 MET A CA 1
ATOM 726 C C . MET A 1 87 ? -11.273 -27.781 -9.906 1 94.56 87 MET A C 1
ATOM 728 O O . MET A 1 87 ? -11.461 -28.516 -10.875 1 94.56 87 MET A O 1
ATOM 732 N N . THR A 1 88 ? -11.18 -26.469 -10.008 1 94.62 88 THR A N 1
ATOM 733 C CA . THR A 1 88 ? -11.414 -25.859 -11.32 1 94.62 88 THR A CA 1
ATOM 734 C C . THR A 1 88 ? -10.25 -26.156 -12.266 1 94.62 88 THR A C 1
ATOM 736 O O . THR A 1 88 ? -10.422 -26.156 -13.484 1 94.62 88 THR A O 1
ATOM 739 N N . GLU A 1 89 ? -9.094 -26.391 -11.703 1 93.38 89 GLU A N 1
ATOM 740 C CA . GLU A 1 89 ? -7.926 -26.703 -12.523 1 93.38 89 GLU A CA 1
ATOM 741 C C . GLU A 1 89 ? -7.5 -28.156 -12.352 1 93.38 89 GLU A C 1
ATOM 743 O O . GLU A 1 89 ? -6.484 -28.594 -12.898 1 93.38 89 GLU A O 1
ATOM 748 N N . ASN A 1 90 ? -8.219 -28.891 -11.641 1 93.56 90 ASN A N 1
ATOM 749 C CA . ASN A 1 90 ? -7.973 -30.312 -11.398 1 93.56 90 ASN A CA 1
ATOM 750 C C . ASN A 1 90 ? -6.539 -30.562 -10.938 1 93.56 90 ASN A C 1
ATOM 752 O O . ASN A 1 90 ? -5.82 -31.359 -11.547 1 93.56 90 ASN A O 1
ATOM 756 N N . ARG A 1 91 ? -6.203 -29.844 -9.852 1 95.5 91 ARG A N 1
ATOM 757 C CA . ARG A 1 91 ? -4.832 -29.922 -9.352 1 95.5 91 ARG A CA 1
ATOM 758 C C . ARG A 1 91 ? -4.812 -30.047 -7.832 1 95.5 91 ARG A C 1
ATOM 760 O O . ARG A 1 91 ? -5.73 -29.594 -7.152 1 95.5 91 ARG A O 1
ATOM 767 N N . SER A 1 92 ? -3.754 -30.703 -7.332 1 97.19 92 SER A N 1
ATOM 768 C CA . SER A 1 92 ? -3.447 -30.656 -5.906 1 97.19 92 SER A CA 1
ATOM 769 C C . SER A 1 92 ? -2.867 -29.312 -5.5 1 97.19 92 SER A C 1
ATOM 771 O O . SER A 1 92 ? -2.471 -28.516 -6.355 1 97.19 92 SER A O 1
ATOM 773 N N . VAL A 1 93 ? -2.961 -29.031 -4.289 1 98.06 93 VAL A N 1
ATOM 774 C CA . VAL A 1 93 ? -2.338 -27.859 -3.682 1 98.06 93 VAL A CA 1
ATOM 775 C C . VAL A 1 93 ? -1.393 -28.297 -2.564 1 98.06 93 VAL A C 1
ATOM 777 O O . VAL A 1 93 ? -1.837 -28.656 -1.472 1 98.06 93 VAL A O 1
ATOM 780 N N . LEU A 1 94 ? -0.108 -28.219 -2.85 1 98 94 LEU A N 1
ATOM 781 C CA . LEU A 1 94 ? 0.831 -28.891 -1.953 1 98 94 LEU A CA 1
ATOM 782 C C . LEU A 1 94 ? 2.016 -27.984 -1.636 1 98 94 LEU A C 1
ATOM 784 O O . LEU A 1 94 ? 3.164 -28.438 -1.624 1 98 94 LEU A O 1
ATOM 788 N N . HIS A 1 95 ? 1.75 -26.641 -1.44 1 98.31 95 HIS A N 1
ATOM 789 C CA . HIS A 1 95 ? 2.842 -25.766 -1.021 1 98.31 95 HIS A CA 1
ATOM 790 C C . HIS A 1 95 ? 3.41 -26.203 0.324 1 98.31 95 HIS A C 1
ATOM 792 O O . HIS A 1 95 ? 4.586 -25.969 0.613 1 98.31 95 HIS A O 1
ATOM 798 N N . THR A 1 96 ? 2.67 -26.922 1.166 1 98.19 96 THR A N 1
ATOM 799 C CA . THR A 1 96 ? 3.115 -27.406 2.469 1 98.19 96 THR A CA 1
ATOM 800 C C . THR A 1 96 ? 4.145 -28.516 2.311 1 98.19 96 THR A C 1
ATOM 802 O O . THR A 1 96 ? 4.973 -28.734 3.195 1 98.19 96 THR A O 1
ATOM 805 N N . ALA A 1 97 ? 4.141 -29.25 1.2 1 97.69 97 ALA A N 1
ATOM 806 C CA . ALA A 1 97 ? 5.109 -30.312 0.929 1 97.69 97 ALA A CA 1
ATOM 807 C C . ALA A 1 97 ? 6.512 -29.734 0.757 1 97.69 97 ALA A C 1
ATOM 809 O O . ALA A 1 97 ? 7.504 -30.391 1.073 1 97.69 97 ALA A O 1
ATOM 810 N N . LEU A 1 98 ? 6.57 -28.484 0.261 1 98.25 98 LEU A N 1
ATOM 811 C CA . LEU A 1 98 ? 7.836 -27.812 -0.017 1 98.25 98 LEU A CA 1
ATOM 812 C C . LEU A 1 98 ? 8.609 -27.547 1.272 1 98.25 98 LEU A C 1
ATOM 814 O O . LEU A 1 98 ? 9.805 -27.25 1.237 1 98.25 98 LEU A O 1
ATOM 818 N N . ARG A 1 99 ? 7.91 -27.672 2.412 1 98.31 99 ARG A N 1
ATOM 819 C CA . ARG A 1 99 ? 8.414 -27.172 3.693 1 98.31 99 ARG A CA 1
ATOM 820 C C . ARG A 1 99 ? 8.758 -28.328 4.625 1 98.31 99 ARG A C 1
ATOM 822 O O . ARG A 1 99 ? 9.352 -28.125 5.684 1 98.31 99 ARG A O 1
ATOM 829 N N . ILE A 1 100 ? 8.484 -29.562 4.246 1 97.94 100 ILE A N 1
ATOM 830 C CA . ILE A 1 100 ? 8.695 -30.734 5.082 1 97.94 100 ILE A CA 1
ATOM 831 C C . ILE A 1 100 ? 10.188 -31.047 5.152 1 97.94 100 ILE A C 1
ATOM 833 O O . ILE A 1 100 ? 10.859 -31.125 4.121 1 97.94 100 ILE A O 1
ATOM 837 N N . PRO A 1 101 ? 10.727 -31.219 6.324 1 97.25 101 PRO A N 1
ATOM 838 C CA . PRO A 1 101 ? 12.164 -31.5 6.457 1 97.25 101 PRO A CA 1
ATOM 839 C C . PRO A 1 101 ? 12.555 -32.844 5.859 1 97.25 101 PRO A C 1
ATOM 841 O O . PRO A 1 101 ? 11.742 -33.781 5.82 1 97.25 101 PRO A O 1
ATOM 844 N N . ILE A 1 102 ? 13.789 -32.938 5.5 1 96.19 102 ILE A N 1
ATOM 845 C CA . ILE A 1 102 ? 14.297 -34.094 4.781 1 96.19 102 ILE A CA 1
ATOM 846 C C . ILE A 1 102 ? 14.195 -35.344 5.66 1 96.19 102 ILE A C 1
ATOM 848 O O . ILE A 1 102 ? 13.984 -36.438 5.16 1 96.19 102 ILE A O 1
ATOM 852 N N . GLU A 1 103 ? 14.219 -35.156 6.965 1 94.62 103 GLU A N 1
ATOM 853 C CA . GLU A 1 103 ? 14.18 -36.281 7.898 1 94.62 103 GLU A CA 1
ATOM 854 C C . GLU A 1 103 ? 12.82 -36.969 7.875 1 94.62 103 GLU A C 1
ATOM 856 O O . GLU A 1 103 ? 12.688 -38.125 8.336 1 94.62 103 GLU A O 1
ATOM 861 N N . LYS A 1 104 ? 11.859 -36.312 7.352 1 93.31 104 LYS A N 1
ATOM 862 C CA . LYS A 1 104 ? 10.492 -36.844 7.398 1 93.31 104 LYS A CA 1
ATOM 863 C C . LYS A 1 104 ? 10.086 -37.406 6.047 1 93.31 104 LYS A C 1
ATOM 865 O O . LYS A 1 104 ? 8.945 -37.844 5.875 1 93.31 104 LYS A O 1
ATOM 870 N N . ILE A 1 105 ? 10.938 -37.5 5.141 1 89.81 105 ILE A N 1
ATOM 871 C CA . ILE A 1 105 ? 10.609 -37.875 3.764 1 89.81 105 ILE A CA 1
ATOM 872 C C . ILE A 1 105 ? 10.062 -39.281 3.715 1 89.81 105 ILE A C 1
ATOM 874 O O . ILE A 1 105 ? 9.234 -39.625 2.859 1 89.81 105 ILE A O 1
ATOM 878 N N . ASN A 1 106 ? 10.508 -40.156 4.637 1 88.06 106 ASN A N 1
ATOM 879 C CA . ASN A 1 106 ? 10.109 -41.562 4.605 1 88.06 106 ASN A CA 1
ATOM 880 C C . ASN A 1 106 ? 8.875 -41.812 5.461 1 88.06 106 ASN A C 1
ATOM 882 O O . ASN A 1 106 ? 8.141 -42.781 5.234 1 88.06 106 ASN A O 1
ATOM 886 N N . THR A 1 107 ? 8.57 -40.938 6.375 1 89 107 THR A N 1
ATOM 887 C CA . THR A 1 107 ? 7.453 -41.156 7.293 1 89 107 THR A CA 1
ATOM 888 C C . THR A 1 107 ? 6.238 -40.344 6.879 1 89 107 THR A C 1
ATOM 890 O O . THR A 1 107 ? 5.121 -40.594 7.32 1 89 107 THR A O 1
ATOM 893 N N . HIS A 1 108 ? 6.406 -39.344 6.102 1 89 108 HIS A N 1
ATOM 894 C CA . HIS A 1 108 ? 5.336 -38.469 5.645 1 89 108 HIS A CA 1
ATOM 895 C C . HIS A 1 108 ? 5.246 -38.469 4.121 1 89 108 HIS A C 1
ATOM 897 O O . HIS A 1 108 ? 5.402 -37.406 3.492 1 89 108 HIS A O 1
ATOM 903 N N . LYS A 1 109 ? 4.812 -39.562 3.598 1 91.56 109 LYS A N 1
ATOM 904 C CA . LYS A 1 109 ? 4.781 -39.656 2.143 1 91.56 109 LYS A CA 1
ATOM 905 C C . LYS A 1 109 ? 3.539 -38.969 1.573 1 91.56 109 LYS A C 1
ATOM 907 O O . LYS A 1 109 ? 2.457 -39.062 2.156 1 91.56 109 LYS A O 1
ATOM 912 N N . ILE A 1 110 ? 3.762 -38.219 0.618 1 94.88 110 ILE A N 1
ATOM 913 C CA . ILE A 1 110 ? 2.699 -37.656 -0.205 1 94.88 110 ILE A CA 1
ATOM 914 C C . ILE A 1 110 ? 2.811 -38.188 -1.631 1 94.88 110 ILE A C 1
ATOM 916 O O . ILE A 1 110 ? 3.703 -37.781 -2.383 1 94.88 110 ILE A O 1
ATOM 920 N N . ILE A 1 111 ? 1.862 -39.031 -2.051 1 93.38 111 ILE A N 1
ATOM 921 C CA . ILE A 1 111 ? 1.978 -39.75 -3.307 1 93.38 111 ILE A CA 1
ATOM 922 C C . ILE A 1 111 ? 1.082 -39.125 -4.363 1 93.38 111 ILE A C 1
ATOM 924 O O . ILE A 1 111 ? -0.138 -39.062 -4.195 1 93.38 111 ILE A O 1
ATOM 928 N N . ILE A 1 112 ? 1.697 -38.594 -5.328 1 91.25 112 ILE A N 1
ATOM 929 C CA . ILE A 1 112 ? 1.034 -38.125 -6.539 1 91.25 112 ILE A CA 1
ATOM 930 C C . ILE A 1 112 ? 1.562 -38.875 -7.75 1 91.25 112 ILE A C 1
ATOM 932 O O . ILE A 1 112 ? 2.775 -38.969 -7.953 1 91.25 112 ILE A O 1
ATOM 936 N N . ASP A 1 113 ? 0.688 -39.438 -8.555 1 89.5 113 ASP A N 1
ATOM 937 C CA . ASP A 1 113 ? 1.059 -40.25 -9.727 1 89.5 113 ASP A CA 1
ATOM 938 C C . ASP A 1 113 ? 2.102 -41.281 -9.375 1 89.5 113 ASP A C 1
ATOM 940 O O . ASP A 1 113 ? 3.135 -41.406 -10.039 1 89.5 113 ASP A O 1
ATOM 944 N N . ASN A 1 114 ? 1.976 -41.875 -8.273 1 90.06 114 ASN A N 1
ATOM 945 C CA . ASN A 1 114 ? 2.746 -43.031 -7.785 1 90.06 114 ASN A CA 1
ATOM 946 C C . ASN A 1 114 ? 4.168 -42.625 -7.402 1 90.06 114 ASN A C 1
ATOM 948 O O . ASN A 1 114 ? 5.07 -43.438 -7.371 1 90.06 114 ASN A O 1
ATOM 952 N N . LYS A 1 115 ? 4.336 -41.438 -7.176 1 92.38 115 LYS A N 1
ATOM 953 C CA . LYS A 1 115 ? 5.645 -40.969 -6.754 1 92.38 115 LYS A CA 1
ATOM 954 C C . LYS A 1 115 ? 5.535 -40.094 -5.5 1 92.38 115 LYS A C 1
ATOM 956 O O . LYS A 1 115 ? 4.609 -39.281 -5.379 1 92.38 115 LYS A O 1
ATOM 961 N N . ASN A 1 116 ? 6.492 -40.344 -4.641 1 95.06 116 ASN A N 1
ATOM 962 C CA . ASN A 1 116 ? 6.582 -39.438 -3.492 1 95.06 116 ASN A CA 1
ATOM 963 C C . ASN A 1 116 ? 7.133 -38.094 -3.889 1 95.06 116 ASN A C 1
ATOM 965 O O . ASN A 1 116 ? 8.32 -37.938 -4.199 1 95.06 116 ASN A O 1
ATOM 969 N N . VAL A 1 117 ? 6.312 -37.094 -3.783 1 95.69 117 VAL A N 1
ATOM 970 C CA . VAL A 1 117 ? 6.668 -35.781 -4.305 1 95.69 117 VAL A CA 1
ATOM 971 C C . VAL A 1 117 ? 7.82 -35.188 -3.492 1 95.69 117 VAL A C 1
ATOM 973 O O . VAL A 1 117 ? 8.578 -34.344 -3.99 1 95.69 117 VAL A O 1
ATOM 976 N N . LEU A 1 118 ? 8.039 -35.625 -2.23 1 97 118 LEU A N 1
ATOM 977 C CA . LEU A 1 118 ? 9.055 -35.094 -1.34 1 97 118 LEU A CA 1
ATOM 978 C C . LEU A 1 118 ? 10.453 -35.375 -1.869 1 97 118 LEU A C 1
ATOM 980 O O . LEU A 1 118 ? 11.383 -34.594 -1.615 1 97 118 LEU A O 1
ATOM 984 N N . GLU A 1 119 ? 10.609 -36.469 -2.588 1 96.19 119 GLU A N 1
ATOM 985 C CA . GLU A 1 119 ? 11.906 -36.781 -3.18 1 96.19 119 GLU A CA 1
ATOM 986 C C . GLU A 1 119 ? 12.32 -35.719 -4.199 1 96.19 119 GLU A C 1
ATOM 988 O O . GLU A 1 119 ? 13.461 -35.25 -4.191 1 96.19 119 GLU A O 1
ATOM 993 N N . ASP A 1 120 ? 11.367 -35.375 -5.039 1 95.56 120 ASP A N 1
ATOM 994 C CA . ASP A 1 120 ? 11.633 -34.344 -6.027 1 95.56 120 ASP A CA 1
ATOM 995 C C . ASP A 1 120 ? 11.914 -33 -5.352 1 95.56 120 ASP A C 1
ATOM 997 O O . ASP A 1 120 ? 12.82 -32.281 -5.758 1 95.56 120 ASP A O 1
ATOM 1001 N N . VAL A 1 121 ? 11.109 -32.688 -4.344 1 97.62 121 VAL A N 1
ATOM 1002 C CA . VAL A 1 121 ? 11.25 -31.422 -3.615 1 97.62 121 VAL A CA 1
ATOM 1003 C C . VAL A 1 121 ? 12.664 -31.312 -3.041 1 97.62 121 VAL A C 1
ATOM 1005 O O . VAL A 1 121 ? 13.336 -30.297 -3.227 1 97.62 121 VAL A O 1
ATOM 1008 N N . HIS A 1 122 ? 13.133 -32.344 -2.393 1 97.88 122 HIS A N 1
ATOM 1009 C CA . HIS A 1 122 ? 14.438 -32.281 -1.75 1 97.88 122 HIS A CA 1
ATOM 1010 C C . HIS A 1 122 ? 15.562 -32.375 -2.779 1 97.88 122 HIS A C 1
ATOM 1012 O O . HIS A 1 122 ? 16.672 -31.906 -2.531 1 97.88 122 HIS A O 1
ATOM 1018 N N . GLY A 1 123 ? 15.281 -33.031 -3.941 1 97.69 123 GLY A N 1
ATOM 1019 C CA . GLY A 1 123 ? 16.234 -32.969 -5.035 1 97.69 123 GLY A CA 1
ATOM 1020 C C . GLY A 1 123 ? 16.531 -31.547 -5.477 1 97.69 123 GLY A C 1
ATOM 1021 O O . GLY A 1 123 ? 17.688 -31.172 -5.652 1 97.69 123 GLY A O 1
ATOM 1022 N N . VAL A 1 124 ? 15.484 -30.75 -5.656 1 98.12 124 VAL A N 1
ATOM 1023 C CA . VAL A 1 124 ? 15.633 -29.375 -6.082 1 98.12 124 VAL A CA 1
ATOM 1024 C C . VAL A 1 124 ? 16.266 -28.547 -4.961 1 98.12 124 VAL A C 1
ATOM 1026 O O . VAL A 1 124 ? 17.094 -27.672 -5.215 1 98.12 124 VAL A O 1
ATOM 1029 N N . LEU A 1 125 ? 15.867 -28.766 -3.676 1 98.56 125 LEU A N 1
ATOM 1030 C CA . LEU A 1 125 ? 16.438 -28.047 -2.545 1 98.56 125 LEU A CA 1
ATOM 1031 C C . LEU A 1 125 ? 17.953 -28.297 -2.449 1 98.56 125 LEU A C 1
ATOM 1033 O O . LEU A 1 125 ? 18.719 -27.375 -2.158 1 98.56 125 LEU A O 1
ATOM 1037 N N . LYS A 1 126 ? 18.359 -29.547 -2.666 1 98.38 126 LYS A N 1
ATOM 1038 C CA . LYS A 1 126 ? 19.781 -29.859 -2.66 1 98.38 126 LYS A CA 1
ATOM 1039 C C . LYS A 1 126 ? 20.516 -29.109 -3.768 1 98.38 126 LYS A C 1
ATOM 1041 O O . LYS A 1 126 ? 21.625 -28.625 -3.559 1 98.38 126 LYS A O 1
ATOM 1046 N N . LYS A 1 127 ? 19.891 -29.141 -4.926 1 98.56 127 LYS A N 1
ATOM 1047 C CA . LYS A 1 127 ? 20.469 -28.391 -6.039 1 98.56 127 LYS A CA 1
ATOM 1048 C C . LYS A 1 127 ? 20.594 -26.906 -5.695 1 98.56 127 LYS A C 1
ATOM 1050 O O . LYS A 1 127 ? 21.609 -26.281 -6.016 1 98.56 127 LYS A O 1
ATOM 1055 N N . ILE A 1 128 ? 19.609 -26.312 -5.074 1 98.81 128 ILE A N 1
ATOM 1056 C CA . ILE A 1 128 ? 19.609 -24.906 -4.676 1 98.81 128 ILE A CA 1
ATOM 1057 C C . ILE A 1 128 ? 20.734 -24.672 -3.66 1 98.81 128 ILE A C 1
ATOM 1059 O O . ILE A 1 128 ? 21.453 -23.672 -3.752 1 98.81 128 ILE A O 1
ATOM 1063 N N . GLU A 1 129 ? 20.812 -25.547 -2.672 1 98.75 129 GLU A N 1
ATOM 1064 C CA . GLU A 1 129 ? 21.859 -25.422 -1.665 1 98.75 129 GLU A CA 1
ATOM 1065 C C . GLU A 1 129 ? 23.25 -25.359 -2.314 1 98.75 129 GLU A C 1
ATOM 1067 O O . GLU A 1 129 ? 24.031 -24.438 -2.033 1 98.75 129 GLU A O 1
ATOM 1072 N N . LYS A 1 130 ? 23.516 -26.281 -3.168 1 98.69 130 LYS A N 1
ATOM 1073 C CA . LYS A 1 130 ? 24.812 -26.312 -3.83 1 98.69 130 LYS A CA 1
ATOM 1074 C C . LYS A 1 130 ? 25.047 -25.062 -4.676 1 98.69 130 LYS A C 1
ATOM 1076 O O . LYS A 1 130 ? 26.094 -24.438 -4.586 1 98.69 130 LYS A O 1
ATOM 1081 N N . TYR A 1 131 ? 24.062 -24.734 -5.484 1 98.56 131 TYR A N 1
ATOM 1082 C CA . TYR A 1 131 ? 24.203 -23.609 -6.402 1 98.56 131 TYR A CA 1
ATOM 1083 C C . TYR A 1 131 ? 24.391 -22.297 -5.645 1 98.56 131 TYR A C 1
ATOM 1085 O O . TYR A 1 131 ? 25.281 -21.5 -5.977 1 98.56 131 TYR A O 1
ATOM 1093 N N . SER A 1 132 ? 23.547 -22.031 -4.668 1 98.5 132 SER A N 1
ATOM 1094 C CA . SER A 1 132 ? 23.641 -20.797 -3.9 1 98.5 132 SER A CA 1
ATOM 1095 C C . SER A 1 132 ? 24.969 -20.703 -3.158 1 98.5 132 SER A C 1
ATOM 1097 O O . SER A 1 132 ? 25.594 -19.625 -3.115 1 98.5 132 SER A O 1
ATOM 1099 N N . ASP A 1 133 ? 25.406 -21.797 -2.564 1 98.06 133 ASP A N 1
ATOM 1100 C CA . ASP A 1 133 ? 26.719 -21.812 -1.906 1 98.06 133 ASP A CA 1
ATOM 1101 C C . ASP A 1 133 ? 27.828 -21.5 -2.895 1 98.06 133 ASP A C 1
ATOM 1103 O O . ASP A 1 133 ? 28.75 -20.75 -2.574 1 98.06 133 ASP A O 1
ATOM 1107 N N . ASP A 1 134 ? 27.766 -22.141 -4.074 1 98.31 134 ASP A N 1
ATOM 1108 C CA . ASP A 1 134 ? 28.781 -21.938 -5.09 1 98.31 134 ASP A CA 1
ATOM 1109 C C . ASP A 1 134 ? 28.812 -20.469 -5.547 1 98.31 134 ASP A C 1
ATOM 1111 O O . ASP A 1 134 ? 29.891 -19.922 -5.793 1 98.31 134 ASP A O 1
ATOM 1115 N N . ILE A 1 135 ? 27.656 -19.875 -5.707 1 97.81 135 ILE A N 1
ATOM 1116 C CA . ILE A 1 135 ? 27.578 -18.453 -6.066 1 97.81 135 ILE A CA 1
ATOM 1117 C C . ILE A 1 135 ? 28.156 -17.609 -4.945 1 97.81 135 ILE A C 1
ATOM 1119 O O . ILE A 1 135 ? 29 -16.734 -5.195 1 97.81 135 ILE A O 1
ATOM 1123 N N . ARG A 1 136 ? 27.781 -17.828 -3.701 1 96.62 136 ARG A N 1
ATOM 1124 C CA . ARG A 1 136 ? 28.172 -17.031 -2.545 1 96.62 136 ARG A CA 1
ATOM 1125 C C . ARG A 1 136 ? 29.656 -17.125 -2.283 1 96.62 136 ARG A C 1
ATOM 1127 O O . ARG A 1 136 ? 30.297 -16.156 -1.897 1 96.62 136 ARG A O 1
ATOM 1134 N N . ASN A 1 137 ? 30.219 -18.297 -2.572 1 95.44 137 ASN A N 1
ATOM 1135 C CA . ASN A 1 137 ? 31.625 -18.531 -2.258 1 95.44 137 ASN A CA 1
ATOM 1136 C C . ASN A 1 137 ? 32.531 -18.25 -3.455 1 95.44 137 ASN A C 1
ATOM 1138 O O . ASN A 1 137 ? 33.75 -18.359 -3.357 1 95.44 137 ASN A O 1
ATOM 1142 N N . GLY A 1 138 ? 31.969 -17.953 -4.582 1 95.88 138 GLY A N 1
ATOM 1143 C CA . GLY A 1 138 ? 32.75 -17.594 -5.758 1 95.88 138 GLY A CA 1
ATOM 1144 C C . GLY A 1 138 ? 33.25 -18.812 -6.527 1 95.88 138 GLY A C 1
ATOM 1145 O O . GLY A 1 138 ? 34.25 -18.719 -7.227 1 95.88 138 GLY A O 1
ATOM 1146 N N . VAL A 1 139 ? 32.656 -19.953 -6.285 1 97.56 139 VAL A N 1
ATOM 1147 C CA . VAL A 1 139 ? 32.938 -21.125 -7.109 1 97.56 139 VAL A CA 1
ATOM 1148 C C . VAL A 1 139 ? 32.344 -20.938 -8.492 1 97.56 139 VAL A C 1
ATOM 1150 O O . VAL A 1 139 ? 32.969 -21.203 -9.508 1 97.56 139 VAL A O 1
ATOM 1153 N N . ILE A 1 140 ? 31.047 -20.609 -8.531 1 97.62 140 ILE A N 1
ATOM 1154 C CA . ILE A 1 140 ? 30.453 -20.109 -9.766 1 97.62 140 ILE A CA 1
ATOM 1155 C C . ILE A 1 140 ? 30.719 -18.609 -9.906 1 97.62 140 ILE A C 1
ATOM 1157 O O . ILE A 1 140 ? 30.391 -17.828 -9.016 1 97.62 140 ILE A O 1
ATOM 1161 N N . LYS A 1 141 ? 31.391 -18.266 -10.984 1 97.38 141 LYS A N 1
ATOM 1162 C CA . LYS A 1 141 ? 31.906 -16.906 -11.141 1 97.38 141 LYS A CA 1
ATOM 1163 C C . LYS A 1 141 ? 31.234 -16.203 -12.312 1 97.38 141 LYS A C 1
ATOM 1165 O O . LYS A 1 141 ? 30.562 -16.844 -13.133 1 97.38 141 LYS A O 1
ATOM 1170 N N . THR A 1 142 ? 31.453 -14.93 -12.336 1 97.44 142 THR A N 1
ATOM 1171 C CA . THR A 1 142 ? 31.016 -14.117 -13.461 1 97.44 142 THR A CA 1
ATOM 1172 C C . THR A 1 142 ? 31.844 -14.43 -14.703 1 97.44 142 THR A C 1
ATOM 1174 O O . THR A 1 142 ? 32.844 -15.18 -14.633 1 97.44 142 THR A O 1
ATOM 1177 N N . CYS A 1 143 ? 31.469 -13.828 -15.844 1 97.12 143 CYS A N 1
ATOM 1178 C CA . CYS A 1 143 ? 32.219 -14.008 -17.078 1 97.12 143 CYS A CA 1
ATOM 1179 C C . CYS A 1 143 ? 33.594 -13.375 -16.969 1 97.12 143 CYS A C 1
ATOM 1181 O O . CYS A 1 143 ? 34.5 -13.68 -17.766 1 97.12 143 CYS A O 1
ATOM 1183 N N . LYS A 1 144 ? 33.875 -12.516 -15.93 1 96.94 144 LYS A N 1
ATOM 1184 C CA . LYS A 1 144 ? 35.156 -11.883 -15.695 1 96.94 144 LYS A CA 1
ATOM 1185 C C . LYS A 1 144 ? 35.938 -12.617 -14.602 1 96.94 144 LYS A C 1
ATOM 1187 O O . LYS A 1 144 ? 36.906 -12.102 -14.078 1 96.94 144 LYS A O 1
ATOM 1192 N N . ASN A 1 145 ? 35.406 -13.742 -14.195 1 97.19 145 ASN A N 1
ATOM 1193 C CA . ASN A 1 145 ? 36.031 -14.586 -13.188 1 97.19 145 ASN A CA 1
ATOM 1194 C C . ASN A 1 145 ? 36.062 -13.898 -11.82 1 97.19 145 ASN A C 1
ATOM 1196 O O . ASN A 1 145 ? 37.031 -14.023 -11.086 1 97.19 145 ASN A O 1
ATOM 1200 N N . THR A 1 146 ? 35.094 -13.094 -11.562 1 96.12 146 THR A N 1
ATOM 1201 C CA . THR A 1 146 ? 34.875 -12.461 -10.258 1 96.12 146 THR A CA 1
ATOM 1202 C C . THR A 1 146 ? 33.594 -12.961 -9.609 1 96.12 146 THR A C 1
ATOM 1204 O O . THR A 1 146 ? 32.812 -13.672 -10.234 1 96.12 146 THR A O 1
ATOM 1207 N N . LYS A 1 147 ? 33.406 -12.633 -8.312 1 95.94 147 LYS A N 1
ATOM 1208 C CA . LYS A 1 147 ? 32.188 -13 -7.578 1 95.94 147 LYS A CA 1
ATOM 1209 C C . LYS A 1 147 ? 31 -12.141 -8.016 1 95.94 147 LYS A C 1
ATOM 1211 O O . LYS A 1 147 ? 31.156 -10.953 -8.289 1 95.94 147 LYS A O 1
ATOM 1216 N N . PHE A 1 148 ? 29.875 -12.742 -8.078 1 96.88 148 PHE A N 1
ATOM 1217 C CA . PHE A 1 148 ? 28.656 -11.961 -8.281 1 96.88 148 PHE A CA 1
ATOM 1218 C C . PHE A 1 148 ? 28.375 -11.07 -7.078 1 96.88 148 PHE A C 1
ATOM 1220 O O . PHE A 1 148 ? 28.688 -11.445 -5.941 1 96.88 148 PHE A O 1
ATOM 1227 N N . LYS A 1 149 ? 27.75 -9.891 -7.336 1 95.19 149 LYS A N 1
ATOM 1228 C CA . LYS A 1 149 ? 27.438 -8.953 -6.27 1 95.19 149 LYS A CA 1
ATOM 1229 C C . LYS A 1 149 ? 25.953 -8.594 -6.281 1 95.19 149 LYS A C 1
ATOM 1231 O O . LYS A 1 149 ? 25.375 -8.242 -5.246 1 95.19 149 LYS A O 1
ATOM 1236 N N . ASN A 1 150 ? 25.375 -8.672 -7.484 1 96.44 150 ASN A N 1
ATOM 1237 C CA . ASN A 1 150 ? 24 -8.242 -7.672 1 96.44 150 ASN A CA 1
ATOM 1238 C C . ASN A 1 150 ? 23.141 -9.367 -8.242 1 96.44 150 ASN A C 1
ATOM 1240 O O . ASN A 1 150 ? 23.625 -10.195 -9.016 1 96.44 150 ASN A O 1
ATOM 1244 N N . VAL A 1 151 ? 21.906 -9.406 -7.793 1 98.31 151 VAL A N 1
ATOM 1245 C CA . VAL A 1 151 ? 20.906 -10.305 -8.352 1 98.31 151 VAL A CA 1
ATOM 1246 C C . VAL A 1 151 ? 19.672 -9.516 -8.773 1 98.31 151 VAL A C 1
ATOM 1248 O O . VAL A 1 151 ? 19.156 -8.695 -8.008 1 98.31 151 VAL A O 1
ATOM 1251 N N . ILE A 1 152 ? 19.219 -9.625 -10 1 98.62 152 ILE A N 1
ATOM 1252 C CA . ILE A 1 152 ? 17.922 -9.109 -10.43 1 98.62 152 ILE A CA 1
ATOM 1253 C C . ILE A 1 152 ? 16.938 -10.266 -10.586 1 98.62 152 ILE A C 1
ATOM 1255 O O . ILE A 1 152 ? 17.141 -11.156 -11.422 1 98.62 152 ILE A O 1
ATOM 1259 N N . CYS A 1 153 ? 15.938 -10.289 -9.781 1 98.81 153 CYS A N 1
ATOM 1260 C CA . CYS A 1 153 ? 14.859 -11.273 -9.891 1 98.81 153 CYS A CA 1
ATOM 1261 C C . CYS A 1 153 ? 13.727 -10.742 -10.766 1 98.81 153 CYS A C 1
ATOM 1263 O O . CYS A 1 153 ? 13.125 -9.719 -10.445 1 98.81 153 CYS A O 1
ATOM 1265 N N . ILE A 1 154 ? 13.438 -11.43 -11.859 1 98.75 154 ILE A N 1
ATOM 1266 C CA . ILE A 1 154 ? 12.375 -11.031 -12.781 1 98.75 154 ILE A CA 1
ATOM 1267 C C . ILE A 1 154 ? 11.18 -11.961 -12.625 1 98.75 154 ILE A C 1
ATOM 1269 O O . ILE A 1 154 ? 11.273 -13.156 -12.922 1 98.75 154 ILE A O 1
ATOM 1273 N N . GLY A 1 155 ? 10.141 -11.523 -12.148 1 97.88 155 GLY A N 1
ATOM 1274 C CA . GLY A 1 155 ? 8.891 -12.234 -11.938 1 97.88 155 GLY A CA 1
ATOM 1275 C C . GLY A 1 155 ? 7.73 -11.312 -11.602 1 97.88 155 GLY A C 1
ATOM 1276 O O . GLY A 1 155 ? 7.941 -10.156 -11.227 1 97.88 155 GLY A O 1
ATOM 1277 N N . ILE A 1 156 ? 6.535 -11.75 -11.641 1 96.12 156 ILE A N 1
ATOM 1278 C CA . ILE A 1 156 ? 5.375 -10.914 -11.359 1 96.12 156 ILE A CA 1
ATOM 1279 C C . ILE A 1 156 ? 4.379 -11.68 -10.5 1 96.12 156 ILE A C 1
ATOM 1281 O O . ILE A 1 156 ? 4.371 -12.914 -10.492 1 96.12 156 ILE A O 1
ATOM 1285 N N . GLY A 1 157 ? 3.623 -10.953 -9.688 1 94.62 157 GLY A N 1
ATOM 1286 C CA . GLY A 1 157 ? 2.627 -11.578 -8.828 1 94.62 157 GLY A CA 1
ATOM 1287 C C . GLY A 1 157 ? 3.225 -12.523 -7.805 1 94.62 157 GLY A C 1
ATOM 1288 O O . GLY A 1 157 ? 4.102 -12.125 -7.027 1 94.62 157 GLY A O 1
ATOM 1289 N N . GLY A 1 158 ? 2.795 -13.758 -7.906 1 93.62 158 GLY A N 1
ATOM 1290 C CA . GLY A 1 158 ? 3.285 -14.773 -6.98 1 93.62 158 GLY A CA 1
ATOM 1291 C C . GLY A 1 158 ? 4.758 -15.086 -7.168 1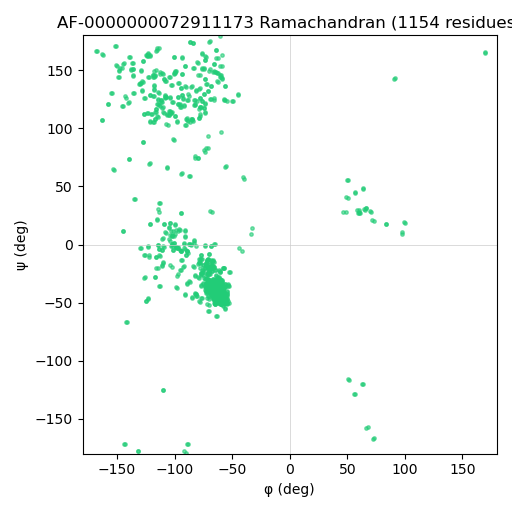 93.62 158 GLY A C 1
ATOM 1292 O O . GLY A 1 158 ? 5.418 -15.562 -6.242 1 93.62 158 GLY A O 1
ATOM 1293 N N . SER A 1 159 ? 5.281 -14.734 -8.273 1 95.12 159 SER A N 1
ATOM 1294 C CA . SER A 1 159 ? 6.684 -14.992 -8.578 1 95.12 159 SER A CA 1
ATOM 1295 C C . SER A 1 159 ? 7.566 -13.828 -8.148 1 95.12 159 SER A C 1
ATOM 1297 O O . SER A 1 159 ? 8.742 -13.766 -8.508 1 95.12 159 SER A O 1
ATOM 1299 N N . TYR A 1 160 ? 7.02 -13 -7.43 1 96.31 160 TYR A N 1
ATOM 1300 C CA . TYR A 1 160 ? 7.719 -11.758 -7.113 1 96.31 160 TYR A CA 1
ATOM 1301 C C . TYR A 1 160 ? 7.465 -11.336 -5.672 1 96.31 160 TYR A C 1
ATOM 1303 O O . TYR A 1 160 ? 8.336 -11.484 -4.812 1 96.31 160 TYR A O 1
ATOM 1311 N N . LEU A 1 161 ? 6.309 -10.977 -5.266 1 97.31 161 LEU A N 1
ATOM 1312 C CA . LEU A 1 161 ? 5.984 -10.156 -4.105 1 97.31 161 LEU A CA 1
ATOM 1313 C C . LEU A 1 161 ? 6.316 -10.891 -2.809 1 97.31 161 LEU A C 1
ATOM 1315 O O . LEU A 1 161 ? 6.859 -10.297 -1.875 1 97.31 161 LEU A O 1
ATOM 1319 N N . GLY A 1 162 ? 5.969 -12.172 -2.713 1 98.19 162 GLY A N 1
ATOM 1320 C CA . GLY A 1 162 ? 6.301 -12.945 -1.527 1 98.19 162 GLY A CA 1
ATOM 1321 C C . GLY A 1 162 ? 7.793 -13 -1.252 1 98.19 162 GLY A C 1
ATOM 1322 O O . GLY A 1 162 ? 8.219 -12.891 -0.101 1 98.19 162 GLY A O 1
ATOM 1323 N N . THR A 1 163 ? 8.586 -13.172 -2.311 1 98.56 163 THR A N 1
ATOM 1324 C CA . THR A 1 163 ? 10.039 -13.211 -2.184 1 98.56 163 THR A CA 1
ATOM 1325 C C . THR A 1 163 ? 10.586 -11.867 -1.718 1 98.56 163 THR A C 1
ATOM 1327 O O . THR A 1 163 ? 11.453 -11.812 -0.844 1 98.56 163 THR A O 1
ATOM 1330 N N . GLU A 1 164 ? 10.031 -10.805 -2.311 1 98.5 164 GLU A N 1
ATOM 1331 C CA . GLU A 1 164 ? 10.469 -9.477 -1.902 1 98.5 164 GLU A CA 1
ATOM 1332 C C . GLU A 1 164 ? 10.125 -9.203 -0.441 1 98.5 164 GLU A C 1
ATOM 1334 O O . GLU A 1 164 ? 10.898 -8.562 0.275 1 98.5 164 GLU A O 1
ATOM 1339 N N . PHE A 1 165 ? 8.945 -9.664 0.018 1 98.56 165 PHE A N 1
ATOM 1340 C CA . PHE A 1 165 ? 8.555 -9.531 1.416 1 98.56 165 PHE A CA 1
ATOM 1341 C C . PHE A 1 165 ? 9.594 -10.164 2.332 1 98.56 165 PHE A C 1
ATOM 1343 O O . PHE A 1 165 ? 10.086 -9.516 3.258 1 98.56 165 PHE A O 1
ATOM 1350 N N . VAL A 1 166 ? 9.984 -11.375 2.074 1 98.88 166 VAL A N 1
ATOM 1351 C CA . VAL A 1 166 ? 10.922 -12.07 2.949 1 98.88 166 VAL A CA 1
ATOM 1352 C C . VAL A 1 166 ? 12.289 -11.398 2.887 1 98.88 166 VAL A C 1
ATOM 1354 O O . VAL A 1 166 ? 12.961 -11.242 3.912 1 98.88 166 VAL A O 1
ATOM 1357 N N . TYR A 1 167 ? 12.695 -11.008 1.663 1 98.62 167 TYR A N 1
ATOM 1358 C CA . TYR A 1 167 ? 13.977 -10.328 1.505 1 98.62 167 TYR A CA 1
ATOM 1359 C C . TYR A 1 167 ? 14.039 -9.062 2.35 1 98.62 167 TYR A C 1
ATOM 1361 O O . TYR A 1 167 ? 14.977 -8.867 3.123 1 98.62 167 TYR A O 1
ATOM 1369 N N . GLU A 1 168 ? 13.016 -8.227 2.279 1 98 168 GLU A N 1
ATOM 1370 C CA . GLU A 1 168 ? 12.977 -6.965 3.014 1 98 168 GLU A CA 1
ATOM 1371 C C . GLU A 1 168 ? 12.875 -7.203 4.516 1 98 168 GLU A C 1
ATOM 1373 O O . GLU A 1 168 ? 13.445 -6.449 5.309 1 98 168 GLU A O 1
ATOM 1378 N N . ALA A 1 169 ? 12.156 -8.188 4.855 1 98.69 169 ALA A N 1
ATOM 1379 C CA . ALA A 1 169 ? 11.953 -8.5 6.27 1 98.69 169 ALA A CA 1
ATOM 1380 C C . ALA A 1 169 ? 13.273 -8.898 6.938 1 98.69 169 ALA A C 1
ATOM 1382 O O . ALA A 1 169 ? 13.5 -8.578 8.102 1 98.69 169 ALA A O 1
ATOM 1383 N N . MET A 1 170 ? 14.195 -9.547 6.117 1 98.12 170 MET A N 1
ATOM 1384 C CA . MET A 1 170 ? 15.297 -10.227 6.789 1 98.12 170 MET A CA 1
ATOM 1385 C C . MET A 1 170 ? 16.641 -9.586 6.422 1 98.12 170 MET A C 1
ATOM 1387 O O . MET A 1 170 ? 17.656 -9.883 7.047 1 98.12 170 MET A O 1
ATOM 1391 N N . LYS A 1 171 ? 16.688 -8.711 5.457 1 95.19 171 LYS A N 1
ATOM 1392 C CA . LYS A 1 171 ? 17.922 -8.18 4.891 1 95.19 171 LYS A CA 1
ATOM 1393 C C . LYS A 1 171 ? 18.797 -7.555 5.977 1 95.19 171 LYS A C 1
ATOM 1395 O O . LYS A 1 171 ? 19.984 -7.883 6.086 1 95.19 171 LYS A O 1
ATOM 1400 N N . TYR A 1 172 ? 18.203 -6.762 6.836 1 91.69 172 TYR A N 1
ATOM 1401 C CA . TYR A 1 172 ? 19.016 -6.055 7.82 1 91.69 172 TYR A CA 1
ATOM 1402 C C . TYR A 1 172 ? 19.328 -6.949 9.016 1 91.69 172 TYR A C 1
ATOM 1404 O O . TYR A 1 172 ? 20.359 -6.785 9.672 1 91.69 172 TYR A O 1
ATOM 1412 N N . TYR A 1 173 ? 18.438 -7.906 9.25 1 93.56 173 TYR A N 1
ATOM 1413 C CA . TYR A 1 173 ? 18.75 -8.922 10.242 1 93.56 173 TYR A CA 1
ATOM 1414 C C . TYR A 1 173 ? 20.016 -9.688 9.859 1 93.56 173 TYR A C 1
ATOM 1416 O O . TYR A 1 173 ? 20.922 -9.859 10.672 1 93.56 173 TYR A O 1
ATOM 1424 N N . TYR A 1 174 ? 20.062 -10.117 8.648 1 93.5 174 TYR A N 1
ATOM 1425 C CA . TYR A 1 174 ? 21.203 -10.875 8.133 1 93.5 174 TYR A CA 1
ATOM 1426 C C . TYR A 1 174 ? 22.469 -10.023 8.117 1 93.5 174 TYR A C 1
ATOM 1428 O O . TYR A 1 174 ? 23.531 -10.469 8.547 1 93.5 174 TYR A O 1
ATOM 1436 N N . TYR A 1 175 ? 22.328 -8.812 7.641 1 87.19 175 TYR A N 1
ATOM 1437 C CA . TYR A 1 175 ? 23.484 -7.918 7.551 1 87.19 175 TYR A CA 1
ATOM 1438 C C . TYR A 1 175 ? 24.078 -7.648 8.93 1 87.19 175 TYR A C 1
ATOM 1440 O O . TYR A 1 175 ? 25.297 -7.664 9.102 1 87.19 175 TYR A O 1
ATOM 1448 N N . ASN A 1 176 ? 23.172 -7.359 9.82 1 83.5 176 ASN A N 1
ATOM 1449 C CA . ASN A 1 176 ? 23.625 -7.09 11.18 1 83.5 176 ASN A CA 1
ATOM 1450 C C . ASN A 1 176 ? 24.297 -8.32 11.797 1 83.5 176 ASN A C 1
ATOM 1452 O O . ASN A 1 176 ? 25.266 -8.195 12.539 1 83.5 176 ASN A O 1
ATOM 1456 N N . MET A 1 177 ? 23.797 -9.484 11.5 1 84.06 177 MET A N 1
ATOM 1457 C CA . MET A 1 177 ? 24.391 -10.734 11.977 1 84.06 177 MET A CA 1
ATOM 1458 C C . MET A 1 177 ? 25.797 -10.93 11.398 1 84.06 177 MET A C 1
ATOM 1460 O O . MET A 1 177 ? 26.719 -11.336 12.102 1 84.06 177 MET A O 1
ATOM 1464 N N . GLU A 1 178 ? 25.969 -10.625 10.172 1 82.62 178 GLU A N 1
ATOM 1465 C CA . GLU A 1 178 ? 27.25 -10.781 9.5 1 82.62 178 GLU A CA 1
ATOM 1466 C C . GLU A 1 178 ? 28.281 -9.789 10.031 1 82.62 178 GLU A C 1
ATOM 1468 O O . GLU A 1 178 ? 29.469 -10.117 10.156 1 82.62 178 GLU A O 1
ATOM 1473 N N . LEU A 1 179 ? 27.859 -8.656 10.328 1 77.25 179 LEU A N 1
ATOM 1474 C CA . LEU A 1 179 ? 28.75 -7.641 10.859 1 77.25 179 LEU A CA 1
ATOM 1475 C C . LEU A 1 179 ? 29.219 -8.008 12.266 1 77.25 179 LEU A C 1
ATOM 1477 O O . LEU A 1 179 ? 30.375 -7.758 12.625 1 77.25 179 LEU A O 1
ATOM 1481 N N . ASN A 1 180 ? 28.359 -8.516 13.086 1 74.38 180 ASN A N 1
ATOM 1482 C CA . ASN A 1 180 ? 28.672 -8.844 14.477 1 74.38 180 ASN A CA 1
ATOM 1483 C C . ASN A 1 180 ? 29.594 -10.055 14.562 1 74.38 180 ASN A C 1
ATOM 1485 O O . ASN A 1 180 ? 30.234 -10.273 15.594 1 74.38 180 ASN A O 1
ATOM 1489 N N . LYS A 1 181 ? 29.672 -10.828 13.594 1 67.88 181 LYS A N 1
ATOM 1490 C CA . LYS A 1 181 ? 30.609 -11.953 13.578 1 67.88 181 LYS A CA 1
ATOM 1491 C C . LYS A 1 181 ? 32.062 -11.469 13.57 1 67.88 181 LYS A C 1
ATOM 1493 O O . LYS A 1 181 ? 32.938 -12.133 14.117 1 67.88 181 LYS A O 1
ATOM 1498 N N . ASN A 1 182 ? 32.188 -10.477 13.031 1 58.5 182 ASN A N 1
ATOM 1499 C CA . ASN A 1 182 ? 33.562 -9.969 12.867 1 58.5 182 ASN A CA 1
ATOM 1500 C C . ASN A 1 182 ? 33.938 -8.984 13.969 1 58.5 182 ASN A C 1
ATOM 1502 O O . ASN A 1 182 ? 35.094 -8.633 14.133 1 58.5 182 ASN A O 1
ATOM 1506 N N . GLU A 1 183 ? 32.938 -8.422 14.555 1 56.53 183 GLU A N 1
ATOM 1507 C CA . GLU A 1 183 ? 33.281 -7.395 15.547 1 56.53 183 GLU A CA 1
ATOM 1508 C C . GLU A 1 183 ? 33.094 -7.922 16.969 1 56.53 183 GLU A C 1
ATOM 1510 O O . GLU A 1 183 ? 32.156 -8.641 17.266 1 56.53 183 GLU A O 1
ATOM 1515 N N . LYS A 1 184 ? 34.219 -8.094 17.672 1 45.81 184 LYS A N 1
ATOM 1516 C CA . LYS A 1 184 ? 34.25 -8.484 19.078 1 45.81 184 LYS A CA 1
ATOM 1517 C C . LYS A 1 184 ? 33.375 -7.566 19.938 1 45.81 184 LYS A C 1
ATOM 1519 O O . LYS A 1 184 ? 33.094 -7.871 21.094 1 45.81 184 LYS A O 1
ATOM 1524 N N . ASP A 1 185 ? 33.562 -6.352 19.781 1 42.16 185 ASP A N 1
ATOM 1525 C CA . ASP A 1 185 ? 32.906 -5.383 20.656 1 42.16 185 ASP A CA 1
ATOM 1526 C C . ASP A 1 185 ? 31.531 -4.996 20.125 1 42.16 185 ASP A C 1
ATOM 1528 O O . ASP A 1 185 ? 31.375 -4.707 18.938 1 42.16 185 ASP A O 1
ATOM 1532 N N . GLN A 1 186 ? 30.516 -5.387 20.641 1 43.66 186 GLN A N 1
ATOM 1533 C CA . GLN A 1 186 ? 29.078 -5.266 20.5 1 43.66 186 GLN A CA 1
ATOM 1534 C C . GLN A 1 186 ? 28.672 -3.824 20.188 1 43.66 186 GLN A C 1
ATOM 1536 O O . GLN A 1 186 ? 27.5 -3.477 20.25 1 43.66 186 GLN A O 1
ATOM 1541 N N . VAL A 1 187 ? 29.641 -2.832 20.188 1 42.88 187 VAL A N 1
ATOM 1542 C CA . VAL A 1 187 ? 29.109 -1.468 20.188 1 42.88 187 VAL A CA 1
ATOM 1543 C C . VAL A 1 187 ? 28.266 -1.245 18.938 1 42.88 187 VAL A C 1
ATOM 1545 O O . VAL A 1 187 ? 28.422 -1.956 17.938 1 42.88 187 VAL A O 1
ATOM 1548 N N . ASN A 1 188 ? 27.516 0.154 18.625 1 50.47 188 ASN A N 1
ATOM 1549 C CA . ASN A 1 188 ? 26.359 0.781 18 1 50.47 188 ASN A CA 1
ATOM 1550 C C . ASN A 1 188 ? 26.453 0.713 16.469 1 50.47 188 ASN A C 1
ATOM 1552 O O . ASN A 1 188 ? 27.453 1.151 15.883 1 50.47 188 ASN A O 1
ATOM 1556 N N . ASN A 1 189 ? 25.906 -0.241 15.852 1 57.5 189 ASN A N 1
ATOM 1557 C CA . ASN A 1 189 ? 25.609 -0.552 14.453 1 57.5 189 ASN A CA 1
ATOM 1558 C C . ASN A 1 189 ? 25.281 0.706 13.664 1 57.5 189 ASN A C 1
ATOM 1560 O O . ASN A 1 189 ? 24.812 0.62 12.523 1 57.5 189 ASN A O 1
ATOM 1564 N N . PHE A 1 190 ? 25.516 1.833 14.328 1 62.81 190 PHE A N 1
ATOM 1565 C CA . PHE A 1 190 ? 25.141 3.061 13.633 1 62.81 190 PHE A CA 1
ATOM 1566 C C . PHE A 1 190 ? 26.188 3.426 12.586 1 62.81 190 PHE A C 1
ATOM 1568 O O . PHE A 1 190 ? 25.906 4.199 11.664 1 62.81 190 PHE A O 1
ATOM 1575 N N . ASN A 1 191 ? 27.438 2.754 12.719 1 58.94 191 ASN A N 1
ATOM 1576 C CA . ASN A 1 191 ? 28.484 3.137 11.766 1 58.94 191 ASN A CA 1
ATOM 1577 C C . ASN A 1 191 ? 28.828 1.988 10.828 1 58.94 191 ASN A C 1
ATOM 1579 O O . ASN A 1 191 ? 29.938 1.942 10.281 1 58.94 191 ASN A O 1
ATOM 1583 N N . ASN A 1 192 ? 27.891 1.161 10.617 1 60.12 192 ASN A N 1
ATOM 1584 C CA . ASN A 1 192 ? 28.266 -0.045 9.891 1 60.12 192 ASN A CA 1
ATOM 1585 C C . ASN A 1 192 ? 28.297 0.193 8.383 1 60.12 192 ASN A C 1
ATOM 1587 O O . ASN A 1 192 ? 27.469 0.936 7.855 1 60.12 192 ASN A O 1
ATOM 1591 N N . ASN A 1 193 ? 29.516 -0.134 7.84 1 62.91 193 ASN A N 1
ATOM 1592 C CA . ASN A 1 193 ? 29.609 -0.2 6.387 1 62.91 193 ASN A CA 1
ATOM 1593 C C . ASN A 1 193 ? 29.016 -1.495 5.84 1 62.91 193 ASN A C 1
ATOM 1595 O O . ASN A 1 193 ? 29.484 -2.586 6.18 1 62.91 193 ASN A O 1
ATOM 1599 N N . TYR A 1 194 ? 28.078 -1.393 5.109 1 61.62 194 TYR A N 1
ATOM 1600 C CA . TYR A 1 194 ? 27.328 -2.557 4.645 1 61.62 194 TYR A CA 1
ATOM 1601 C C . TYR A 1 194 ? 27.953 -3.131 3.375 1 61.62 194 TYR A C 1
ATOM 1603 O O . TYR A 1 194 ? 27.484 -4.148 2.855 1 61.62 194 TYR A O 1
ATOM 1611 N N . ASP A 1 195 ? 28.984 -2.521 2.963 1 62.84 195 ASP A N 1
ATOM 1612 C CA . ASP A 1 195 ? 29.641 -3.039 1.766 1 62.84 195 ASP A CA 1
ATOM 1613 C C . ASP A 1 195 ? 30.562 -4.207 2.105 1 62.84 195 ASP A C 1
ATOM 1615 O O . ASP A 1 195 ? 31.766 -4.02 2.287 1 62.84 195 ASP A O 1
ATOM 1619 N N . GLN A 1 196 ? 29.844 -5.297 2.328 1 66 196 GLN A N 1
ATOM 1620 C CA . GLN A 1 196 ? 30.609 -6.496 2.645 1 66 196 GLN A CA 1
ATOM 1621 C C . GLN A 1 196 ? 30.484 -7.539 1.534 1 66 196 GLN A C 1
ATOM 1623 O O . GLN A 1 196 ? 29.469 -7.598 0.841 1 66 196 GLN A O 1
ATOM 1628 N N . ASP A 1 197 ? 31.531 -8.219 1.406 1 67.62 197 ASP A N 1
ATOM 1629 C CA . ASP A 1 197 ? 31.656 -9.234 0.365 1 67.62 197 ASP A CA 1
ATOM 1630 C C . ASP A 1 197 ? 30.531 -10.273 0.482 1 67.62 197 ASP A C 1
ATOM 1632 O O . ASP A 1 197 ? 30.172 -10.914 -0.505 1 67.62 197 ASP A O 1
ATOM 1636 N N . ASN A 1 198 ? 29.953 -10.344 1.59 1 76.31 198 ASN A N 1
ATOM 1637 C CA . ASN A 1 198 ? 28.984 -11.422 1.769 1 76.31 198 ASN A CA 1
ATOM 1638 C C . ASN A 1 198 ? 27.547 -10.906 1.659 1 76.31 198 ASN A C 1
ATOM 1640 O O . ASN A 1 198 ? 26.609 -11.656 1.906 1 76.31 198 ASN A O 1
ATOM 1644 N N . VAL A 1 199 ? 27.391 -9.75 1.221 1 85.62 199 VAL A N 1
ATOM 1645 C CA . VAL A 1 199 ? 26.047 -9.18 1.095 1 85.62 199 VAL A CA 1
ATOM 1646 C C . VAL A 1 199 ? 25.703 -8.977 -0.38 1 85.62 199 VAL A C 1
ATOM 1648 O O . VAL A 1 199 ? 26.453 -8.305 -1.103 1 85.62 199 VAL A O 1
ATOM 1651 N N . PHE A 1 200 ? 24.656 -9.641 -0.814 1 92.38 200 PHE A N 1
ATOM 1652 C CA . PHE A 1 200 ? 24.172 -9.492 -2.184 1 92.38 200 PHE A CA 1
ATOM 1653 C C . PHE A 1 200 ? 23.141 -8.383 -2.281 1 92.38 200 PHE A C 1
ATOM 1655 O O . PHE A 1 200 ? 22.297 -8.227 -1.395 1 92.38 200 PHE A O 1
ATOM 1662 N N . ASN A 1 201 ? 23.281 -7.586 -3.285 1 93 201 ASN A N 1
ATOM 1663 C CA . ASN A 1 201 ? 22.25 -6.621 -3.629 1 93 201 ASN A CA 1
ATOM 1664 C C . ASN A 1 201 ? 21.172 -7.246 -4.508 1 93 201 ASN A C 1
ATOM 1666 O O . ASN A 1 201 ? 21.406 -7.543 -5.68 1 93 201 ASN A O 1
ATOM 1670 N N . VAL A 1 202 ? 20 -7.477 -3.955 1 97 202 VAL A N 1
ATOM 1671 C CA . VAL A 1 202 ? 18.922 -8.125 -4.703 1 97 202 VAL A CA 1
ATOM 1672 C C . VAL A 1 202 ? 17.875 -7.09 -5.117 1 97 202 VAL A C 1
ATOM 1674 O O . VAL A 1 202 ? 17.375 -6.336 -4.281 1 97 202 VAL A O 1
ATOM 1677 N N . ARG A 1 203 ? 17.578 -7.039 -6.406 1 97.31 203 ARG A N 1
ATOM 1678 C CA . ARG A 1 203 ? 16.531 -6.18 -6.969 1 97.31 203 ARG A CA 1
ATOM 1679 C C . ARG A 1 203 ? 15.422 -7.008 -7.602 1 97.31 203 ARG A C 1
ATOM 1681 O O . ARG A 1 203 ? 15.664 -8.125 -8.062 1 97.31 203 ARG A O 1
ATOM 1688 N N . PHE A 1 204 ? 14.289 -6.457 -7.555 1 98.38 204 PHE A N 1
ATOM 1689 C CA . PHE A 1 204 ? 13.133 -7.137 -8.125 1 98.38 204 PHE A CA 1
ATOM 1690 C C . PHE A 1 204 ? 12.539 -6.324 -9.273 1 98.38 204 PHE A C 1
ATOM 1692 O O . PHE A 1 204 ? 12.422 -5.102 -9.18 1 98.38 204 PHE A O 1
ATOM 1699 N N . LEU A 1 205 ? 12.25 -6.977 -10.375 1 98.31 205 LEU A N 1
ATOM 1700 C CA . LEU A 1 205 ? 11.625 -6.402 -11.562 1 98.31 205 LEU A CA 1
ATOM 1701 C C . LEU A 1 205 ? 10.352 -7.164 -11.922 1 98.31 205 LEU A C 1
ATOM 1703 O O . LEU A 1 205 ? 10.406 -8.328 -12.312 1 98.31 205 LEU A O 1
ATOM 1707 N N . ALA A 1 206 ? 9.227 -6.449 -11.773 1 98.06 206 ALA A N 1
ATOM 1708 C CA . ALA A 1 206 ? 7.945 -7.129 -11.977 1 98.06 206 ALA A CA 1
ATOM 1709 C C . ALA A 1 206 ? 7.105 -6.406 -13.023 1 98.06 206 ALA A C 1
ATOM 1711 O O . ALA A 1 206 ? 6.645 -7.02 -13.992 1 98.06 206 ALA A O 1
ATOM 1712 N N . ASN A 1 207 ? 6.922 -5.098 -12.953 1 97.81 207 ASN A N 1
ATOM 1713 C CA . ASN A 1 207 ? 6.059 -4.309 -13.828 1 97.81 207 ASN A CA 1
ATOM 1714 C C . ASN A 1 207 ? 6.602 -4.258 -15.25 1 97.81 207 ASN A C 1
ATOM 1716 O O . ASN A 1 207 ? 7.809 -4.121 -15.453 1 97.81 207 ASN A O 1
ATOM 1720 N N . VAL A 1 208 ? 5.75 -4.41 -16.203 1 96.75 208 VAL A N 1
ATOM 1721 C CA . VAL A 1 208 ? 6.18 -4.391 -17.609 1 96.75 208 VAL A CA 1
ATOM 1722 C C . VAL A 1 208 ? 6.578 -2.973 -18 1 96.75 208 VAL A C 1
ATOM 1724 O O . VAL A 1 208 ? 7.23 -2.77 -19.031 1 96.75 208 VAL A O 1
ATOM 1727 N N . ASP A 1 209 ? 6.262 -1.974 -17.188 1 97.81 209 ASP A N 1
ATOM 1728 C CA . ASP A 1 209 ? 6.645 -0.577 -17.375 1 97.81 209 ASP A CA 1
ATOM 1729 C C . ASP A 1 209 ? 8.164 -0.438 -17.5 1 97.81 209 ASP A C 1
ATOM 1731 O O . ASP A 1 209 ? 8.906 -0.837 -16.609 1 97.81 209 ASP A O 1
ATOM 1735 N N . PRO A 1 210 ? 8.656 0.16 -18.578 1 96.5 210 PRO A N 1
ATOM 1736 C CA . PRO A 1 210 ? 10.102 0.302 -18.734 1 96.5 210 PRO A CA 1
ATOM 1737 C C . PRO A 1 210 ? 10.742 1.126 -17.625 1 96.5 210 PRO A C 1
ATOM 1739 O O . PRO A 1 210 ? 11.938 0.988 -17.359 1 96.5 210 PRO A O 1
ATOM 1742 N N . ASN A 1 211 ? 9.953 1.951 -16.969 1 96.62 211 ASN A N 1
ATOM 1743 C CA . ASN A 1 211 ? 10.469 2.664 -15.805 1 96.62 211 ASN A CA 1
ATOM 1744 C C . ASN A 1 211 ? 10.93 1.702 -14.711 1 96.62 211 ASN A C 1
ATOM 1746 O O . ASN A 1 211 ? 11.852 2.014 -13.953 1 96.62 211 ASN A O 1
ATOM 1750 N N . ASP A 1 212 ? 10.312 0.558 -14.641 1 97.12 212 ASP A N 1
ATOM 1751 C CA . ASP A 1 212 ? 10.727 -0.442 -13.664 1 97.12 212 ASP A CA 1
ATOM 1752 C C . ASP A 1 212 ? 12.062 -1.074 -14.055 1 97.12 212 ASP A C 1
ATOM 1754 O O . ASP A 1 212 ? 12.867 -1.419 -13.188 1 97.12 212 ASP A O 1
ATOM 1758 N N . VAL A 1 213 ? 12.297 -1.212 -15.328 1 96.12 213 VAL A N 1
ATOM 1759 C CA . VAL A 1 213 ? 13.602 -1.663 -15.805 1 96.12 213 VAL A CA 1
ATOM 1760 C C . VAL A 1 213 ? 14.68 -0.663 -15.383 1 96.12 213 VAL A C 1
ATOM 1762 O O . VAL A 1 213 ? 15.727 -1.05 -14.859 1 96.12 213 VAL A O 1
ATOM 1765 N N . ASN A 1 214 ? 14.352 0.609 -15.625 1 93.94 214 ASN A N 1
ATOM 1766 C CA . ASN A 1 214 ? 15.273 1.671 -15.242 1 93.94 214 ASN A CA 1
ATOM 1767 C C . ASN A 1 214 ? 15.641 1.59 -13.766 1 93.94 214 ASN A C 1
ATOM 1769 O O . ASN A 1 214 ? 16.812 1.736 -13.406 1 93.94 214 ASN A O 1
ATOM 1773 N N . ARG A 1 215 ? 14.703 1.373 -12.945 1 94.12 215 ARG A N 1
ATOM 1774 C CA . ARG A 1 215 ? 14.922 1.271 -11.5 1 94.12 215 ARG A CA 1
ATOM 1775 C C . ARG A 1 215 ? 15.734 0.03 -11.156 1 94.12 215 ARG A C 1
ATOM 1777 O O . ARG A 1 215 ? 16.609 0.079 -10.297 1 94.12 215 ARG A O 1
ATOM 1784 N N . ALA A 1 216 ? 15.516 -1.053 -11.82 1 95.5 216 ALA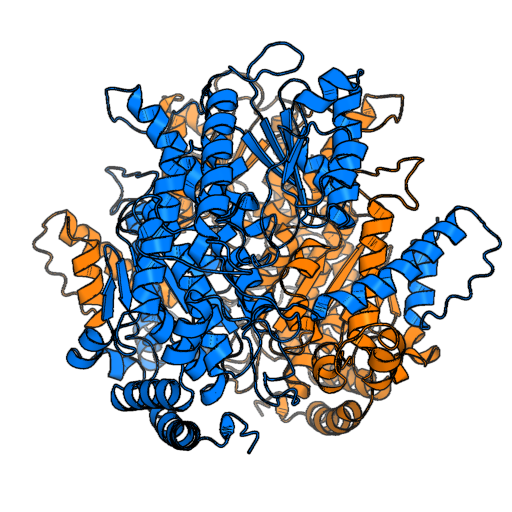 A N 1
ATOM 1785 C CA . ALA A 1 216 ? 16.141 -2.338 -11.516 1 95.5 216 ALA A CA 1
ATOM 1786 C C . ALA A 1 216 ? 17.625 -2.324 -11.859 1 95.5 216 ALA A C 1
ATOM 1788 O O . ALA A 1 216 ? 18.422 -2.975 -11.188 1 95.5 216 ALA A O 1
ATOM 1789 N N . ILE A 1 217 ? 18.016 -1.55 -12.875 1 94.12 217 ILE A N 1
ATOM 1790 C CA . ILE A 1 217 ? 19.391 -1.648 -13.352 1 94.12 217 ILE A CA 1
ATOM 1791 C C . ILE A 1 217 ? 20.203 -0.466 -12.828 1 94.12 217 ILE A C 1
ATOM 1793 O O . ILE A 1 217 ? 21.391 -0.351 -13.117 1 94.12 217 ILE A O 1
ATOM 1797 N N . GLN A 1 218 ? 19.562 0.403 -12.07 1 88.88 218 GLN A N 1
ATOM 1798 C CA . GLN A 1 218 ? 20.219 1.629 -11.625 1 88.88 218 GLN A CA 1
ATOM 1799 C C . GLN A 1 218 ? 21.5 1.319 -10.852 1 88.88 218 GLN A C 1
ATOM 1801 O O . GLN A 1 218 ? 21.469 0.57 -9.875 1 88.88 218 GLN A O 1
ATOM 1806 N N . ASN A 1 219 ? 22.609 1.847 -11.25 1 87 219 ASN A N 1
ATOM 1807 C CA . ASN A 1 219 ? 23.906 1.779 -10.602 1 87 219 ASN A CA 1
ATOM 1808 C C . ASN A 1 219 ? 24.391 0.338 -10.469 1 87 219 ASN A C 1
ATOM 1810 O O . ASN A 1 219 ? 25.062 -0.009 -9.492 1 87 219 ASN A O 1
ATOM 1814 N N . LEU A 1 220 ? 24 -0.558 -11.336 1 92.06 220 LEU A N 1
ATOM 1815 C CA . LEU A 1 220 ? 24.5 -1.928 -11.352 1 92.06 220 LEU A CA 1
ATOM 1816 C C . LEU A 1 220 ? 25.484 -2.137 -12.508 1 92.06 220 LEU A C 1
ATOM 1818 O O . LEU A 1 220 ? 25.328 -1.524 -13.57 1 92.06 220 LEU A O 1
ATOM 1822 N N . ASP A 1 221 ? 26.469 -2.906 -12.289 1 93.19 221 ASP A N 1
ATOM 1823 C CA . ASP A 1 221 ? 27.391 -3.324 -13.336 1 93.19 221 ASP A CA 1
ATOM 1824 C C . ASP A 1 221 ? 26.969 -4.656 -13.945 1 93.19 221 ASP A C 1
ATOM 1826 O O . ASP A 1 221 ? 26.703 -5.621 -13.227 1 93.19 221 ASP A O 1
ATOM 1830 N N . GLN A 1 222 ? 26.875 -4.727 -15.203 1 95.44 222 GLN A N 1
ATOM 1831 C CA . GLN A 1 222 ? 26.453 -5.922 -15.922 1 95.44 222 GLN A CA 1
ATOM 1832 C C . GLN A 1 222 ? 27.344 -7.113 -15.586 1 95.44 222 GLN A C 1
ATOM 1834 O O . GLN A 1 222 ? 26.844 -8.234 -15.414 1 95.44 222 GLN A O 1
ATOM 1839 N N . TYR A 1 223 ? 28.641 -6.871 -15.391 1 96.44 223 TYR A N 1
ATOM 1840 C CA . TYR A 1 223 ? 29.609 -7.953 -15.18 1 96.44 223 TYR A CA 1
ATOM 1841 C C . TYR A 1 223 ? 29.422 -8.586 -13.812 1 96.44 223 TYR A C 1
ATOM 1843 O O . TYR A 1 223 ? 29.797 -9.742 -13.602 1 96.44 223 TYR A O 1
ATOM 1851 N N . ASP A 1 224 ? 28.75 -7.883 -12.875 1 95.81 224 ASP A N 1
ATOM 1852 C CA . ASP A 1 224 ? 28.625 -8.367 -11.508 1 95.81 224 ASP A CA 1
ATOM 1853 C C . ASP A 1 224 ? 27.203 -8.828 -11.219 1 95.81 224 ASP A C 1
ATOM 1855 O O . ASP A 1 224 ? 26.828 -9.055 -10.062 1 95.81 224 ASP A O 1
ATOM 1859 N N . THR A 1 225 ? 26.359 -8.938 -12.266 1 97.38 225 THR A N 1
ATOM 1860 C CA . THR A 1 225 ? 24.938 -9.109 -12.023 1 97.38 225 THR A CA 1
ATOM 1861 C C . THR A 1 225 ? 24.469 -10.477 -12.5 1 97.38 225 THR A C 1
ATOM 1863 O O . THR A 1 225 ? 24.719 -10.859 -13.648 1 97.38 225 THR A O 1
ATOM 1866 N N . LEU A 1 226 ? 23.844 -11.234 -11.609 1 98.62 226 LEU A N 1
ATOM 1867 C CA . LEU A 1 226 ? 23.109 -12.453 -11.93 1 98.62 226 LEU A CA 1
ATOM 1868 C C . LEU A 1 226 ? 21.625 -12.172 -12.117 1 98.62 226 LEU A C 1
ATOM 1870 O O . LEU A 1 226 ? 21.031 -11.43 -11.336 1 98.62 226 LEU A O 1
ATOM 1874 N N . VAL A 1 227 ? 21.031 -12.742 -13.188 1 98.81 227 VAL A N 1
ATOM 1875 C CA . VAL A 1 227 ? 19.609 -12.531 -13.469 1 98.81 227 VAL A CA 1
ATOM 1876 C C . VAL A 1 227 ? 18.844 -13.836 -13.266 1 98.81 227 VAL A C 1
ATOM 1878 O O . VAL A 1 227 ? 19.203 -14.867 -13.844 1 98.81 227 VAL A O 1
ATOM 1881 N N . ILE A 1 228 ? 17.828 -13.797 -12.422 1 98.88 228 ILE A N 1
ATOM 1882 C CA . ILE A 1 228 ? 16.969 -14.945 -12.195 1 98.88 228 ILE A CA 1
ATOM 1883 C C . ILE A 1 228 ? 15.586 -14.688 -12.797 1 98.88 228 ILE A C 1
ATOM 1885 O O . ILE A 1 228 ? 14.852 -13.812 -12.328 1 98.88 228 ILE A O 1
ATOM 1889 N N . ILE A 1 229 ? 15.234 -15.43 -13.82 1 98.81 229 ILE A N 1
ATOM 1890 C CA . ILE A 1 229 ? 13.953 -15.305 -14.508 1 98.81 229 ILE A CA 1
ATOM 1891 C C . ILE A 1 229 ? 12.961 -16.328 -13.938 1 98.81 229 ILE A C 1
ATOM 1893 O O . ILE A 1 229 ? 13.188 -17.531 -14.023 1 98.81 229 ILE A O 1
ATOM 1897 N N . ILE A 1 230 ? 11.836 -15.859 -13.406 1 98.56 230 ILE A N 1
ATOM 1898 C CA . ILE A 1 230 ? 10.906 -16.703 -12.68 1 98.56 230 ILE A CA 1
ATOM 1899 C C . ILE A 1 230 ? 9.547 -16.719 -13.391 1 98.56 230 ILE A C 1
ATOM 1901 O O . ILE A 1 230 ? 8.773 -15.773 -13.266 1 98.56 230 ILE A O 1
ATOM 1905 N N . SER A 1 231 ? 9.227 -17.75 -14.039 1 96.38 231 SER A N 1
ATOM 1906 C CA . SER A 1 231 ? 7.98 -17.984 -14.75 1 96.38 231 SER A CA 1
ATOM 1907 C C . SER A 1 231 ? 7.727 -19.469 -14.945 1 96.38 231 SER A C 1
ATOM 1909 O O . SER A 1 231 ? 8.531 -20.172 -15.578 1 96.38 231 SER A O 1
ATOM 1911 N N . LYS A 1 232 ? 6.637 -19.922 -14.438 1 92.31 232 LYS A N 1
ATOM 1912 C CA . LYS A 1 232 ? 6.316 -21.344 -14.484 1 92.31 232 LYS A CA 1
ATOM 1913 C C . LYS A 1 232 ? 6.289 -21.859 -15.922 1 92.31 232 LYS A C 1
ATOM 1915 O O . LYS A 1 232 ? 6.891 -22.891 -16.234 1 92.31 232 LYS A O 1
ATOM 1920 N N . THR A 1 233 ? 5.602 -21.125 -16.828 1 91.69 233 THR A N 1
ATOM 1921 C CA . THR A 1 233 ? 5.426 -21.547 -18.203 1 91.69 233 THR A CA 1
ATOM 1922 C C . THR A 1 233 ? 6.5 -20.938 -19.109 1 91.69 233 THR A C 1
ATOM 1924 O O . THR A 1 233 ? 6.66 -21.344 -20.25 1 91.69 233 THR A O 1
ATOM 1927 N N . PHE A 1 234 ? 7.238 -19.906 -18.562 1 96.31 234 PHE A N 1
ATOM 1928 C CA . PHE A 1 234 ? 8.25 -19.156 -19.281 1 96.31 234 PHE A CA 1
ATOM 1929 C C . PHE A 1 234 ? 7.645 -18.438 -20.484 1 96.31 234 PHE A C 1
ATOM 1931 O O . PHE A 1 234 ? 8.312 -18.266 -21.516 1 96.31 234 PHE A O 1
ATOM 1938 N N . THR A 1 235 ? 6.281 -18.125 -20.359 1 92.44 235 THR A N 1
ATOM 1939 C CA . THR A 1 235 ? 5.566 -17.438 -21.422 1 92.44 235 THR A CA 1
ATOM 1940 C C . THR A 1 235 ? 4.867 -16.188 -20.891 1 92.44 235 THR A C 1
ATOM 1942 O O . THR A 1 235 ? 4.32 -15.406 -21.672 1 92.44 235 THR A O 1
ATOM 1945 N N . THR A 1 236 ? 4.84 -16.016 -19.562 1 90.25 236 THR A N 1
ATOM 1946 C CA . THR A 1 236 ? 4.18 -14.844 -19 1 90.25 236 THR A CA 1
ATOM 1947 C C . THR A 1 236 ? 4.66 -13.57 -19.688 1 90.25 236 THR A C 1
ATOM 1949 O O . THR A 1 236 ? 5.848 -13.25 -19.656 1 90.25 236 THR A O 1
ATOM 1952 N N . ALA A 1 237 ? 3.791 -12.836 -20.219 1 89.19 237 ALA A N 1
ATOM 1953 C CA . ALA A 1 237 ? 4.102 -11.734 -21.141 1 89.19 237 ALA A CA 1
ATOM 1954 C C . ALA A 1 237 ? 4.992 -10.695 -20.469 1 89.19 237 ALA A C 1
ATOM 1956 O O . ALA A 1 237 ? 6.035 -10.32 -21 1 89.19 237 ALA A O 1
ATOM 1957 N N . GLU A 1 238 ? 4.559 -10.234 -19.25 1 92.44 238 GLU A N 1
ATOM 1958 C CA . GLU A 1 238 ? 5.305 -9.203 -18.531 1 92.44 238 GLU A CA 1
ATOM 1959 C C . GLU A 1 238 ? 6.711 -9.68 -18.172 1 92.44 238 GLU A C 1
ATOM 1961 O O . GLU A 1 238 ? 7.691 -8.977 -18.422 1 92.44 238 GLU A O 1
ATOM 1966 N N . THR A 1 239 ? 6.812 -10.891 -17.672 1 96.88 239 THR A N 1
ATOM 1967 C CA . THR A 1 239 ? 8.078 -11.453 -17.219 1 96.88 239 THR A CA 1
ATOM 1968 C C . THR A 1 239 ? 9.039 -11.648 -18.375 1 96.88 239 THR A C 1
ATOM 1970 O O . THR A 1 239 ? 10.219 -11.297 -18.281 1 96.88 239 THR A O 1
ATOM 1973 N N . MET A 1 240 ? 8.547 -12.164 -19.484 1 96.56 240 MET A N 1
ATOM 1974 C CA . MET A 1 240 ? 9.43 -12.477 -20.609 1 96.56 240 MET A CA 1
ATOM 1975 C C . MET A 1 240 ? 9.898 -11.203 -21.312 1 96.56 240 MET A C 1
ATOM 1977 O O . MET A 1 240 ? 11.031 -11.133 -21.781 1 96.56 240 MET A O 1
ATOM 1981 N N . LEU A 1 241 ? 9.008 -10.219 -21.406 1 96.44 241 LEU A N 1
ATOM 1982 C CA . LEU A 1 241 ? 9.453 -8.945 -21.969 1 96.44 241 LEU A CA 1
ATOM 1983 C C . LEU A 1 241 ? 10.531 -8.312 -21.094 1 96.44 241 LEU A C 1
ATOM 1985 O O . LEU A 1 241 ? 11.523 -7.789 -21.609 1 96.44 241 LEU A O 1
ATOM 1989 N N . ASN A 1 242 ? 10.336 -8.344 -19.781 1 97.88 242 ASN A N 1
ATOM 1990 C CA . ASN A 1 242 ? 11.352 -7.852 -18.859 1 97.88 242 ASN A CA 1
ATOM 1991 C C . ASN A 1 242 ? 12.648 -8.648 -18.984 1 97.88 242 ASN A C 1
ATOM 1993 O O . ASN A 1 242 ? 13.734 -8.07 -18.953 1 97.88 242 ASN A O 1
ATOM 1997 N N . ALA A 1 243 ? 12.516 -9.992 -19.125 1 98.19 243 ALA A N 1
ATOM 1998 C CA . ALA A 1 243 ? 13.695 -10.844 -19.281 1 98.19 243 ALA A CA 1
ATOM 1999 C C . ALA A 1 243 ? 14.492 -10.469 -20.531 1 98.19 243 ALA A C 1
ATOM 2001 O O . ALA A 1 243 ? 15.719 -10.367 -20.484 1 98.19 243 ALA A O 1
ATOM 2002 N N . ARG A 1 244 ? 13.82 -10.281 -21.625 1 97.06 244 ARG A N 1
ATOM 2003 C CA . ARG A 1 244 ? 14.484 -9.883 -22.875 1 97.06 244 ARG A CA 1
ATOM 2004 C C . ARG A 1 244 ? 15.109 -8.5 -22.734 1 97.06 244 ARG A C 1
ATOM 2006 O O . ARG A 1 244 ? 16.188 -8.25 -23.266 1 97.06 244 ARG A O 1
ATOM 2013 N N . SER A 1 245 ? 14.43 -7.594 -22.047 1 96.31 245 SER A N 1
ATOM 2014 C CA . SER A 1 245 ? 14.977 -6.262 -21.812 1 96.31 245 SER A CA 1
ATOM 2015 C C . SER A 1 245 ? 16.266 -6.332 -21.016 1 96.31 245 SER A C 1
ATOM 2017 O O . SER A 1 245 ? 17.25 -5.668 -21.359 1 96.31 245 SER A O 1
ATOM 2019 N N . ILE A 1 246 ? 16.328 -7.125 -19.953 1 97.5 246 ILE A N 1
ATOM 2020 C CA . ILE A 1 246 ? 17.5 -7.234 -19.094 1 97.5 246 ILE A CA 1
ATOM 2021 C C . ILE A 1 246 ? 18.609 -7.988 -19.828 1 97.5 246 ILE A C 1
ATOM 2023 O O . ILE A 1 246 ? 19.781 -7.676 -19.656 1 97.5 246 ILE A O 1
ATOM 2027 N N . LYS A 1 247 ? 18.219 -9.016 -20.625 1 96.56 247 LYS A N 1
ATOM 2028 C CA . LYS A 1 247 ? 19.203 -9.703 -21.438 1 96.56 247 LYS A CA 1
ATOM 2029 C C . LYS A 1 247 ? 19.906 -8.727 -22.391 1 96.56 247 LYS A C 1
ATOM 2031 O O . LYS A 1 247 ? 21.125 -8.789 -22.562 1 96.56 247 LYS A O 1
ATOM 2036 N N . LYS A 1 248 ? 19.125 -7.875 -23.016 1 94.44 248 LYS A N 1
ATOM 2037 C CA . LYS A 1 248 ? 19.703 -6.84 -23.875 1 94.44 248 LYS A CA 1
ATOM 2038 C C . LYS A 1 248 ? 20.625 -5.93 -23.078 1 94.44 248 LYS A C 1
ATOM 2040 O O . LYS A 1 248 ? 21.703 -5.551 -23.562 1 94.44 248 LYS A O 1
ATOM 2045 N N . TRP A 1 249 ? 20.203 -5.531 -21.859 1 95.06 249 TRP A N 1
ATOM 2046 C CA . TRP A 1 249 ? 21.047 -4.715 -21 1 95.06 249 TRP A CA 1
ATOM 2047 C C . TRP A 1 249 ? 22.359 -5.422 -20.703 1 95.06 249 TRP A C 1
ATOM 2049 O O . TRP A 1 249 ? 23.438 -4.816 -20.781 1 95.06 249 TRP A O 1
ATOM 2059 N N . LEU A 1 250 ? 22.375 -6.723 -20.406 1 96.44 250 LEU A N 1
ATOM 2060 C CA . LEU A 1 250 ? 23.578 -7.504 -20.188 1 96.44 250 LEU A CA 1
ATOM 2061 C C . LEU A 1 250 ? 24.469 -7.516 -21.422 1 96.44 250 LEU A C 1
ATOM 2063 O O . LEU A 1 250 ? 25.688 -7.359 -21.328 1 96.44 250 LEU A O 1
ATOM 2067 N N . SER A 1 251 ? 23.875 -7.633 -22.562 1 94.62 251 SER A N 1
ATOM 2068 C CA . SER A 1 251 ? 24.594 -7.828 -23.812 1 94.62 251 SER A CA 1
ATOM 2069 C C . SER A 1 251 ? 25.312 -6.555 -24.25 1 94.62 251 SER A C 1
ATOM 2071 O O . SER A 1 251 ? 26.156 -6.59 -25.141 1 94.62 251 SER A O 1
ATOM 2073 N N . LEU A 1 252 ? 24.953 -5.488 -23.609 1 92.31 252 LEU A N 1
ATOM 2074 C CA . LEU A 1 252 ? 25.672 -4.258 -23.922 1 92.31 252 LEU A CA 1
ATOM 2075 C C . LEU A 1 252 ? 27.156 -4.387 -23.547 1 92.31 252 LEU A C 1
ATOM 2077 O O . LEU A 1 252 ? 28.016 -3.789 -24.203 1 92.31 252 LEU A O 1
ATOM 2081 N N . LYS A 1 253 ? 27.469 -5.184 -22.516 1 94.19 253 LYS A N 1
ATOM 2082 C CA . LYS A 1 253 ? 28.844 -5.379 -22.109 1 94.19 253 LYS A CA 1
ATOM 2083 C C . LYS A 1 253 ? 29.297 -6.816 -22.359 1 94.19 253 LYS A C 1
ATOM 2085 O O . LYS A 1 253 ? 30.469 -7.07 -22.656 1 94.19 253 LYS A O 1
ATOM 2090 N N . ILE A 1 254 ? 28.375 -7.715 -22.172 1 96.5 254 ILE A N 1
ATOM 2091 C CA . ILE A 1 254 ? 28.672 -9.133 -22.328 1 96.5 254 ILE A CA 1
ATOM 2092 C C . ILE A 1 254 ? 28.234 -9.602 -23.719 1 96.5 254 ILE A C 1
ATOM 2094 O O . ILE A 1 254 ? 27.062 -9.922 -23.922 1 96.5 254 ILE A O 1
ATOM 2098 N N . LYS A 1 255 ? 29.109 -9.828 -24.656 1 93.19 255 LYS A N 1
ATOM 2099 C CA . LYS A 1 255 ? 28.766 -9.898 -26.078 1 93.19 255 LYS A CA 1
ATOM 2100 C C . LYS A 1 255 ? 28.578 -11.336 -26.531 1 93.19 255 LYS A C 1
ATOM 2102 O O . LYS A 1 255 ? 27.875 -11.602 -27.5 1 93.19 255 LYS A O 1
ATOM 2107 N N . ASP A 1 256 ? 29.203 -12.273 -25.859 1 93.06 256 ASP A N 1
ATOM 2108 C CA . ASP A 1 256 ? 29.109 -13.648 -26.359 1 93.06 256 ASP A CA 1
ATOM 2109 C C . ASP A 1 256 ? 28.062 -14.438 -25.578 1 93.06 256 ASP A C 1
ATOM 2111 O O . ASP A 1 256 ? 27.891 -14.25 -24.375 1 93.06 256 ASP A O 1
ATOM 2115 N N . ASP A 1 257 ? 27.422 -15.344 -26.234 1 93.94 257 ASP A N 1
ATOM 2116 C CA . ASP A 1 257 ? 26.297 -16.094 -25.719 1 93.94 257 ASP A CA 1
ATOM 2117 C C . ASP A 1 257 ? 26.719 -17 -24.547 1 93.94 257 ASP A C 1
ATOM 2119 O O . ASP A 1 257 ? 25.953 -17.203 -23.609 1 93.94 257 ASP A O 1
ATOM 2123 N N . GLU A 1 258 ? 27.875 -17.516 -24.703 1 95 258 GLU A N 1
ATOM 2124 C CA . GLU A 1 258 ? 28.359 -18.406 -23.656 1 95 258 GLU A CA 1
ATOM 2125 C C . GLU A 1 258 ? 28.516 -17.656 -22.328 1 95 258 GLU A C 1
ATOM 2127 O O . GLU A 1 258 ? 28.07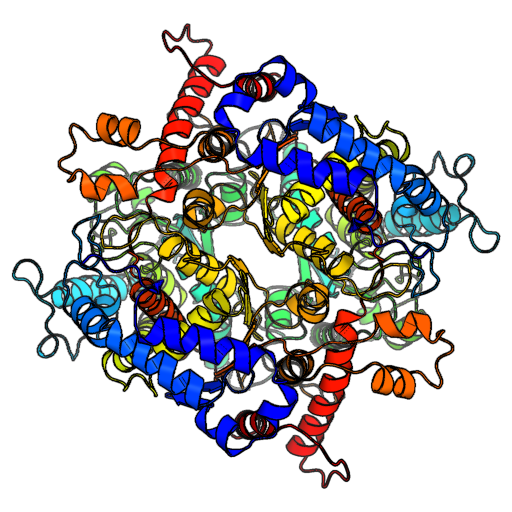8 -18.141 -21.281 1 95 258 GLU A O 1
ATOM 2132 N N . ASN A 1 259 ? 29.109 -16.5 -22.406 1 96.06 259 ASN A N 1
ATOM 2133 C CA . ASN A 1 259 ? 29.297 -15.68 -21.219 1 96.06 259 ASN A CA 1
ATOM 2134 C C . ASN A 1 259 ? 27.953 -15.133 -20.703 1 96.06 259 ASN A C 1
ATOM 2136 O O . ASN A 1 259 ? 27.75 -15.008 -19.5 1 96.06 259 ASN A O 1
ATOM 2140 N N . LEU A 1 260 ? 27.109 -14.805 -21.625 1 96.88 260 LEU A N 1
ATOM 2141 C CA . LEU A 1 260 ? 25.781 -14.328 -21.234 1 96.88 260 LEU A CA 1
ATOM 2142 C C . LEU A 1 260 ? 25.031 -15.398 -20.453 1 96.88 260 LEU A C 1
ATOM 2144 O O . LEU A 1 260 ? 24.359 -15.086 -19.469 1 96.88 260 LEU A O 1
ATOM 2148 N N . SER A 1 261 ? 25.141 -16.578 -20.875 1 96.81 261 SER A N 1
ATOM 2149 C CA . SER A 1 261 ? 24.469 -17.703 -20.25 1 96.81 261 SER A CA 1
ATOM 2150 C C . SER A 1 261 ? 24.891 -17.859 -18.797 1 96.81 261 SER A C 1
ATOM 2152 O O . SER A 1 261 ? 24.094 -18.266 -17.938 1 96.81 261 SER A O 1
ATOM 2154 N N . LYS A 1 262 ? 26.125 -17.531 -18.469 1 96.75 262 LYS A N 1
ATOM 2155 C CA . LYS A 1 262 ? 26.656 -17.641 -17.109 1 96.75 262 LYS A CA 1
ATOM 2156 C C . LYS A 1 262 ? 25.922 -16.688 -16.156 1 96.75 262 LYS A C 1
ATOM 2158 O O . LYS A 1 262 ? 25.938 -16.891 -14.945 1 96.75 262 LYS A O 1
ATOM 2163 N N . HIS A 1 263 ? 25.297 -15.648 -16.734 1 98.38 263 HIS A N 1
ATOM 2164 C CA . HIS A 1 263 ? 24.688 -14.609 -15.914 1 98.38 263 HIS A CA 1
ATOM 2165 C C . HIS A 1 263 ? 23.172 -14.781 -15.852 1 98.38 263 HIS A C 1
ATOM 2167 O O . HIS A 1 263 ? 22.453 -13.906 -15.352 1 98.38 263 HIS A O 1
ATOM 2173 N N . MET A 1 264 ? 22.609 -15.867 -16.359 1 98.44 264 MET A N 1
ATOM 2174 C CA . MET A 1 264 ? 21.156 -16.062 -16.391 1 98.44 264 MET A CA 1
ATOM 2175 C C . MET A 1 264 ? 20.766 -17.406 -15.797 1 98.44 264 MET A C 1
ATOM 2177 O O . MET A 1 264 ? 21.406 -18.422 -16.062 1 98.44 264 MET A O 1
ATOM 2181 N N . VAL A 1 265 ? 19.797 -17.359 -14.953 1 98.62 265 VAL A N 1
ATOM 2182 C CA . VAL A 1 265 ? 19.203 -18.516 -14.281 1 98.62 265 VAL A CA 1
ATOM 2183 C C . VAL A 1 265 ? 17.688 -18.469 -14.438 1 98.62 265 VAL A C 1
ATOM 2185 O O . VAL A 1 265 ? 17.094 -17.406 -14.609 1 98.62 265 VAL A O 1
ATOM 2188 N N . ALA A 1 266 ? 17.047 -19.656 -14.469 1 98.62 266 ALA A N 1
ATOM 2189 C CA . ALA A 1 266 ? 15.602 -19.703 -14.617 1 98.62 266 ALA A CA 1
ATOM 2190 C C . ALA A 1 266 ? 14.961 -20.562 -13.523 1 98.62 266 ALA A C 1
ATOM 2192 O O . ALA A 1 266 ? 15.523 -21.578 -13.117 1 98.62 266 ALA A O 1
ATOM 2193 N N . VAL A 1 267 ? 13.867 -20.125 -13.016 1 98.56 267 VAL A N 1
ATOM 2194 C CA . VAL A 1 267 ? 12.922 -20.922 -12.25 1 98.56 267 VAL A CA 1
ATOM 2195 C C . VAL A 1 267 ? 11.68 -21.219 -13.094 1 98.56 267 VAL A C 1
ATOM 2197 O O . VAL A 1 267 ? 10.859 -20.328 -13.312 1 98.56 267 VAL A O 1
ATOM 2200 N N . SER A 1 268 ? 11.594 -22.391 -13.602 1 96.81 268 SER A N 1
ATOM 2201 C CA . SER A 1 268 ? 10.547 -22.734 -14.555 1 96.81 268 SER A CA 1
ATOM 2202 C C . SER A 1 268 ? 10.406 -24.25 -14.688 1 96.81 268 SER A C 1
ATOM 2204 O O . SER A 1 268 ? 11.273 -25 -14.242 1 96.81 268 SER A O 1
ATOM 2206 N N . THR A 1 269 ? 9.336 -24.641 -15.234 1 90.38 269 THR A N 1
ATOM 2207 C CA . THR A 1 269 ? 9.133 -26.047 -15.562 1 90.38 269 THR A CA 1
ATOM 2208 C C . THR A 1 269 ? 9.359 -26.297 -17.047 1 90.38 269 THR A C 1
ATOM 2210 O O . THR A 1 269 ? 9.32 -27.438 -17.516 1 90.38 269 THR A O 1
ATOM 2213 N N . ASN A 1 270 ? 9.602 -25.234 -17.828 1 95.44 270 ASN A N 1
ATOM 2214 C CA . ASN A 1 270 ? 9.68 -25.328 -19.281 1 95.44 270 ASN A CA 1
ATOM 2215 C C . ASN A 1 270 ? 11.133 -25.344 -19.75 1 95.44 270 ASN A C 1
ATOM 2217 O O . ASN A 1 270 ? 11.648 -24.328 -20.219 1 95.44 270 ASN A O 1
ATOM 2221 N N . LEU A 1 271 ? 11.711 -26.516 -19.875 1 95 271 LEU A N 1
ATOM 2222 C CA . LEU A 1 271 ? 13.117 -26.672 -20.219 1 95 271 LEU A CA 1
ATOM 2223 C C . LEU A 1 271 ? 13.375 -26.266 -21.672 1 95 271 LEU A C 1
ATOM 2225 O O . LEU A 1 271 ? 14.422 -25.703 -21.984 1 95 271 LEU A O 1
ATOM 2229 N N . LYS A 1 272 ? 12.398 -26.469 -22.516 1 96.88 272 LYS A N 1
ATOM 2230 C CA . LYS A 1 272 ? 12.547 -26.125 -23.938 1 96.88 272 LYS A CA 1
ATOM 2231 C C . LYS A 1 272 ? 12.719 -24.625 -24.125 1 96.88 272 LYS A C 1
ATOM 2233 O O . LYS A 1 272 ? 13.664 -24.172 -24.766 1 96.88 272 LYS A O 1
ATOM 2238 N N . LEU A 1 273 ? 11.812 -23.859 -23.531 1 97.62 273 LEU A N 1
ATOM 2239 C CA . LEU A 1 273 ? 11.836 -22.422 -23.734 1 97.62 273 LEU A CA 1
ATOM 2240 C C . LEU A 1 273 ? 13.031 -21.797 -23.016 1 97.62 273 LEU A C 1
ATOM 2242 O O . LEU A 1 273 ? 13.586 -20.797 -23.484 1 97.62 273 LEU A O 1
ATOM 2246 N N . THR A 1 274 ? 13.469 -22.359 -21.922 1 97.81 274 THR A N 1
ATOM 2247 C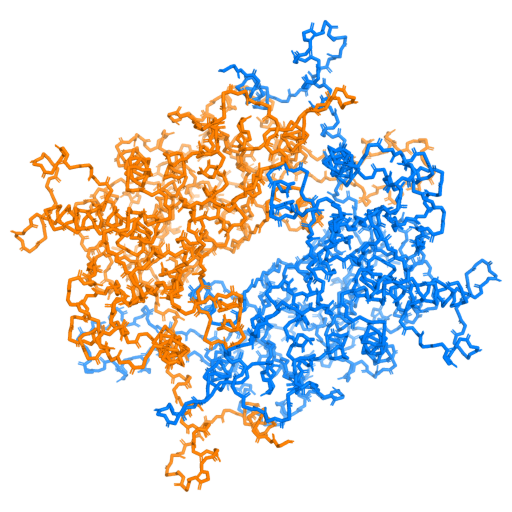 CA . THR A 1 274 ? 14.648 -21.844 -21.234 1 97.81 274 THR A CA 1
ATOM 2248 C C . THR A 1 274 ? 15.906 -22.094 -22.047 1 97.81 274 THR A C 1
ATOM 2250 O O . THR A 1 274 ? 16.797 -21.25 -22.109 1 97.81 274 THR A O 1
ATOM 2253 N N . ASP A 1 275 ? 15.953 -23.297 -22.734 1 96.94 275 ASP A N 1
ATOM 2254 C CA . ASP A 1 275 ? 17.062 -23.594 -23.625 1 96.94 275 ASP A CA 1
ATOM 2255 C C . ASP A 1 275 ? 17.125 -22.594 -24.781 1 96.94 275 ASP A C 1
ATOM 2257 O O . ASP A 1 275 ? 18.203 -22.062 -25.094 1 96.94 275 ASP A O 1
ATOM 2261 N N . GLU A 1 276 ? 15.969 -22.344 -25.312 1 97.12 276 GLU A N 1
ATOM 2262 C CA . GLU A 1 276 ? 15.883 -21.422 -26.438 1 97.12 276 GLU A CA 1
ATOM 2263 C C . GLU A 1 276 ? 16.312 -20.016 -26.016 1 97.12 276 GLU A C 1
ATOM 2265 O O . GLU A 1 276 ? 16.859 -19.25 -26.828 1 97.12 276 GLU A O 1
ATOM 2270 N N . PHE A 1 277 ? 16.094 -19.672 -24.781 1 97.38 277 PHE A N 1
ATOM 2271 C CA . PHE A 1 277 ? 16.438 -18.359 -24.25 1 97.38 277 PHE A CA 1
ATOM 2272 C C . PHE A 1 277 ? 17.938 -18.266 -23.969 1 97.38 277 PHE A C 1
ATOM 2274 O O . PHE A 1 277 ? 18.469 -17.172 -23.797 1 97.38 277 PHE A O 1
ATOM 2281 N N . GLY A 1 278 ? 18.656 -19.438 -23.938 1 97.12 278 GLY A N 1
ATOM 2282 C CA . GLY A 1 278 ? 20.094 -19.453 -23.766 1 97.12 278 GLY A CA 1
ATOM 2283 C C . GLY A 1 278 ? 20.516 -19.75 -22.328 1 97.12 278 GLY A C 1
ATOM 2284 O O . GLY A 1 278 ? 21.625 -19.438 -21.922 1 97.12 278 GLY A O 1
ATOM 2285 N N . ILE A 1 279 ? 19.625 -20.328 -21.547 1 97.5 279 ILE A N 1
ATOM 2286 C CA . ILE A 1 279 ? 19.938 -20.688 -20.156 1 97.5 279 ILE A CA 1
ATOM 2287 C C . ILE A 1 279 ? 20.344 -22.156 -20.078 1 97.5 279 ILE A C 1
ATOM 2289 O O . ILE A 1 279 ? 19.625 -23.031 -20.562 1 97.5 279 ILE A O 1
ATOM 2293 N N . SER A 1 280 ? 21.484 -22.391 -19.484 1 95.12 280 SER A N 1
ATOM 2294 C CA . SER A 1 280 ? 21.953 -23.766 -19.344 1 95.12 280 SER A CA 1
ATOM 2295 C C . SER A 1 280 ? 21 -24.578 -18.484 1 95.12 280 SER A C 1
ATOM 2297 O O . SER A 1 280 ? 20.438 -24.078 -17.5 1 95.12 280 SER A O 1
ATOM 2299 N N . ARG A 1 281 ? 20.859 -25.797 -18.734 1 94.62 281 ARG A N 1
ATOM 2300 C CA . ARG A 1 281 ? 19.953 -26.688 -18.016 1 94.62 281 ARG A CA 1
ATOM 2301 C C . ARG A 1 281 ? 20.344 -26.797 -16.547 1 94.62 281 ARG A C 1
ATOM 2303 O O . ARG A 1 281 ? 19.484 -26.953 -15.688 1 94.62 281 ARG A O 1
ATOM 2310 N N . ASP A 1 282 ? 21.609 -26.672 -16.281 1 94.38 282 ASP A N 1
ATOM 2311 C CA . ASP A 1 282 ? 22.094 -26.75 -14.906 1 94.38 282 ASP A CA 1
ATOM 2312 C C . ASP A 1 282 ? 21.641 -25.547 -14.094 1 94.38 282 ASP A C 1
ATOM 2314 O O . ASP A 1 282 ? 21.625 -25.578 -12.859 1 94.38 282 ASP A O 1
ATOM 2318 N N . ASN A 1 283 ? 21.25 -24.484 -14.82 1 97.5 283 ASN A N 1
ATOM 2319 C CA . ASN A 1 283 ? 20.828 -23.25 -14.164 1 97.5 283 ASN A CA 1
ATOM 2320 C C . ASN A 1 283 ? 19.297 -23.094 -14.188 1 97.5 283 ASN A C 1
ATOM 2322 O O . ASN A 1 283 ? 18.781 -21.984 -14.102 1 97.5 283 ASN A O 1
ATOM 2326 N N . VAL A 1 284 ? 18.594 -24.188 -14.414 1 98.25 284 VAL A N 1
ATOM 2327 C CA . VAL A 1 284 ? 17.141 -24.172 -14.352 1 98.25 284 VAL A CA 1
ATOM 2328 C C . VAL A 1 284 ? 16.672 -24.922 -13.102 1 98.25 284 VAL A C 1
ATOM 2330 O O . VAL A 1 284 ? 17.062 -26.078 -12.875 1 98.25 284 VAL A O 1
ATOM 2333 N N . PHE A 1 285 ? 15.891 -24.312 -12.32 1 98.62 285 PHE A N 1
ATOM 2334 C CA . PHE A 1 285 ? 15.344 -24.875 -11.094 1 98.62 285 PHE A CA 1
ATOM 2335 C C . PHE A 1 285 ? 13.828 -25.031 -11.195 1 98.62 285 PHE A C 1
ATOM 2337 O O . PHE A 1 285 ? 13.102 -24.047 -11.375 1 98.62 285 PHE A O 1
ATOM 2344 N N . GLU A 1 286 ? 13.406 -26.188 -11.055 1 95.12 286 GLU A N 1
ATOM 2345 C CA . GLU A 1 286 ? 12 -26.484 -11.344 1 95.12 286 GLU A CA 1
ATOM 2346 C C . GLU A 1 286 ? 11.148 -26.391 -10.086 1 95.12 286 GLU A C 1
ATOM 2348 O O . GLU A 1 286 ? 11.672 -26.297 -8.977 1 95.12 286 GLU A O 1
ATOM 2353 N N . PHE A 1 287 ? 9.891 -26.25 -10.312 1 93.38 287 PHE A N 1
ATOM 2354 C CA . PHE A 1 287 ? 8.828 -26.5 -9.344 1 93.38 287 PHE A CA 1
ATOM 2355 C C . PHE A 1 287 ? 7.613 -27.125 -10.023 1 93.38 287 PHE A C 1
ATOM 2357 O O . PHE A 1 287 ? 7.711 -27.641 -11.141 1 93.38 287 PHE A O 1
ATOM 2364 N N . TRP A 1 288 ? 6.531 -27.25 -9.32 1 94.12 288 TRP A N 1
ATOM 2365 C CA . TRP A 1 288 ? 5.512 -28.156 -9.812 1 94.12 288 TRP A CA 1
ATOM 2366 C C . TRP A 1 288 ? 4.172 -27.453 -9.969 1 94.12 288 TRP A C 1
ATOM 2368 O O . TRP A 1 288 ? 3.963 -26.375 -9.398 1 94.12 288 TRP A O 1
ATOM 2378 N N . ASP A 1 289 ? 3.273 -28.031 -10.719 1 92.44 289 ASP A N 1
ATOM 2379 C CA . ASP A 1 289 ? 1.985 -27.438 -11.039 1 92.44 289 ASP A CA 1
ATOM 2380 C C . ASP A 1 289 ? 1.095 -27.344 -9.805 1 92.44 289 ASP A C 1
ATOM 2382 O O . ASP A 1 289 ? 0.137 -26.562 -9.781 1 92.44 289 ASP A O 1
ATOM 2386 N N . TRP A 1 290 ? 1.391 -28.141 -8.766 1 95.19 290 TRP A N 1
ATOM 2387 C CA . TRP A 1 290 ? 0.586 -28.125 -7.547 1 95.19 290 TRP A CA 1
ATOM 2388 C C . TRP A 1 290 ? 1.025 -26.984 -6.625 1 95.19 290 TRP A C 1
ATOM 2390 O O . TRP A 1 290 ? 0.488 -26.828 -5.523 1 95.19 290 TRP A O 1
ATOM 2400 N N . VAL A 1 291 ? 1.989 -26.172 -7.098 1 96 291 VAL A N 1
ATOM 2401 C CA . 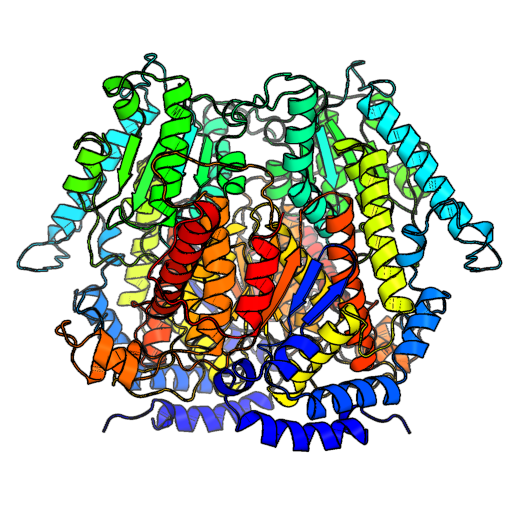VAL A 1 291 ? 2.381 -24.969 -6.379 1 96 291 VAL A CA 1
ATOM 2402 C C . VAL A 1 291 ? 1.707 -23.75 -7.004 1 96 291 VAL A C 1
ATOM 2404 O O . VAL A 1 291 ? 2.053 -23.344 -8.117 1 96 291 VAL A O 1
ATOM 2407 N N . GLY A 1 292 ? 0.769 -23.156 -6.285 1 94.25 292 GLY A N 1
ATOM 2408 C CA . GLY A 1 292 ? 0.135 -21.938 -6.746 1 94.25 292 GLY A CA 1
ATOM 2409 C C . GLY A 1 292 ? 1.024 -20.719 -6.609 1 94.25 292 GLY A C 1
ATOM 2410 O O . GLY A 1 292 ? 1.813 -20.625 -5.668 1 94.25 292 GLY A O 1
ATOM 2411 N N . GLY A 1 293 ? 0.857 -19.719 -7.441 1 93.44 293 GLY A N 1
ATOM 2412 C CA . GLY A 1 293 ? 1.706 -18.531 -7.488 1 93.44 293 GLY A CA 1
ATOM 2413 C C . GLY A 1 293 ? 1.792 -17.812 -6.16 1 93.44 293 GLY A C 1
ATOM 2414 O O . GLY A 1 293 ? 2.883 -17.625 -5.617 1 93.44 293 GLY A O 1
ATOM 2415 N N . ARG A 1 294 ? 0.672 -17.422 -5.578 1 96.44 294 ARG A N 1
ATOM 2416 C CA . ARG A 1 294 ? 0.701 -16.625 -4.352 1 96.44 294 ARG A CA 1
ATOM 2417 C C . ARG A 1 294 ? 1.1 -17.484 -3.154 1 96.44 294 ARG A C 1
ATOM 2419 O O . ARG A 1 294 ? 1.269 -16.969 -2.047 1 96.44 294 ARG A O 1
ATOM 2426 N N . PHE A 1 295 ? 1.354 -18.812 -3.332 1 97.94 295 PHE A N 1
ATOM 2427 C CA . PHE A 1 295 ? 1.822 -19.734 -2.301 1 97.94 295 PHE A CA 1
ATOM 2428 C C . PHE A 1 295 ? 3.211 -20.25 -2.635 1 97.94 295 PHE A C 1
ATOM 2430 O O . PHE A 1 295 ? 3.645 -21.266 -2.084 1 97.94 295 PHE A O 1
ATOM 2437 N N . SER A 1 296 ? 3.988 -19.578 -3.475 1 97.81 296 SER A N 1
ATOM 2438 C CA . SER A 1 296 ? 5.148 -20.219 -4.082 1 97.81 296 SER A CA 1
ATOM 2439 C C . SER A 1 296 ? 6.445 -19.734 -3.43 1 97.81 296 SER A C 1
ATOM 2441 O O . SER A 1 296 ? 7.535 -20.125 -3.854 1 97.81 296 SER A O 1
ATOM 2443 N N . VAL A 1 297 ? 6.461 -18.938 -2.422 1 98.19 297 VAL A N 1
ATOM 2444 C CA . VAL A 1 297 ? 7.664 -18.391 -1.807 1 98.19 297 VAL A CA 1
ATOM 2445 C C . VAL A 1 297 ? 8.594 -19.516 -1.373 1 98.19 297 VAL A C 1
ATOM 2447 O O . VAL A 1 297 ? 9.812 -19.391 -1.479 1 98.19 297 VAL A O 1
ATOM 2450 N N . THR A 1 298 ? 7.973 -20.625 -0.886 1 98.62 298 THR A N 1
ATOM 2451 C CA . THR A 1 298 ? 8.75 -21.703 -0.289 1 98.62 298 THR A CA 1
ATOM 2452 C C . THR A 1 298 ? 9.242 -22.672 -1.359 1 98.62 298 THR A C 1
ATOM 2454 O O . THR A 1 298 ? 9.898 -23.656 -1.049 1 98.62 298 THR A O 1
ATOM 2457 N N . SER A 1 299 ? 8.93 -22.438 -2.619 1 98.44 299 SER A N 1
ATOM 2458 C CA . SER A 1 299 ? 9.484 -23.188 -3.748 1 98.44 299 SER A CA 1
ATOM 2459 C C . SER A 1 299 ? 10.773 -22.547 -4.254 1 98.44 299 SER A C 1
ATOM 2461 O O . SER A 1 299 ? 11.312 -21.641 -3.619 1 98.44 299 SER A O 1
ATOM 2463 N N . SER A 1 300 ? 11.266 -23.062 -5.402 1 98.62 300 SER A N 1
ATOM 2464 C CA . SER A 1 300 ? 12.453 -22.484 -6.008 1 98.62 300 SER A CA 1
ATOM 2465 C C . SER A 1 300 ? 12.25 -21 -6.316 1 98.62 300 SER A C 1
ATOM 2467 O O . SER A 1 300 ? 13.219 -20.234 -6.402 1 98.62 300 SER A O 1
ATOM 2469 N N . VAL A 1 301 ? 10.977 -20.578 -6.391 1 98.5 301 VAL A N 1
ATOM 2470 C CA . VAL A 1 301 ? 10.625 -19.188 -6.68 1 98.5 301 VAL A CA 1
ATOM 2471 C C . VAL A 1 301 ? 11.258 -18.266 -5.641 1 98.5 301 VAL A C 1
ATOM 2473 O O . VAL A 1 301 ? 11.859 -17.25 -5.988 1 98.5 301 VAL A O 1
ATOM 2476 N N . GLY A 1 302 ? 11.078 -18.578 -4.395 1 98.69 302 GLY A N 1
ATOM 2477 C CA . GLY A 1 302 ? 11.617 -17.75 -3.324 1 98.69 302 GLY A CA 1
ATOM 2478 C C . GLY A 1 302 ? 12.922 -18.281 -2.76 1 98.69 302 GLY A C 1
ATOM 2479 O O . GLY A 1 302 ? 13.844 -17.516 -2.486 1 98.69 302 GLY A O 1
ATOM 2480 N N . ILE A 1 303 ? 13.109 -19.578 -2.645 1 98.88 303 ILE A N 1
ATOM 2481 C CA . ILE A 1 303 ? 14.211 -20.172 -1.895 1 98.88 303 ILE A CA 1
ATOM 2482 C C . ILE A 1 303 ? 15.516 -19.984 -2.652 1 98.88 303 ILE A C 1
ATOM 2484 O O . ILE A 1 303 ? 16.578 -19.781 -2.043 1 98.88 303 ILE A O 1
ATOM 2488 N N . LEU A 1 304 ? 15.508 -20.016 -4.012 1 98.88 304 LEU A N 1
ATOM 2489 C CA . LEU A 1 304 ? 16.75 -19.844 -4.766 1 98.88 304 LEU A CA 1
ATOM 2490 C C . LEU A 1 304 ? 17.328 -18.438 -4.543 1 98.88 304 LEU A C 1
ATOM 2492 O O . LEU A 1 304 ? 18.422 -18.297 -4.008 1 98.88 304 LEU A O 1
ATOM 2496 N N . PRO A 1 305 ? 16.594 -17.375 -4.922 1 98.75 305 PRO A N 1
ATOM 2497 C CA . PRO A 1 305 ? 17.188 -16.047 -4.727 1 98.75 305 PRO A CA 1
ATOM 2498 C C . PRO A 1 305 ? 17.484 -15.742 -3.262 1 98.75 305 PRO A C 1
ATOM 2500 O O . PRO A 1 305 ? 18.484 -15.094 -2.955 1 98.75 305 PRO A O 1
ATOM 2503 N N . LEU A 1 306 ? 16.672 -16.188 -2.326 1 98.81 306 LEU A N 1
ATOM 2504 C CA . LEU A 1 306 ? 16.859 -15.891 -0.913 1 98.81 306 LEU A CA 1
ATOM 2505 C C . LEU A 1 306 ? 18.047 -16.672 -0.355 1 98.81 306 LEU A C 1
ATOM 2507 O O . LEU A 1 306 ? 18.75 -16.188 0.539 1 98.81 306 LEU A O 1
ATOM 2511 N N . SER A 1 307 ? 18.281 -17.906 -0.866 1 98.75 307 SER A N 1
ATOM 2512 C CA . SER A 1 307 ? 19.469 -18.641 -0.462 1 98.75 307 SER A CA 1
ATOM 2513 C C . SER A 1 307 ? 20.734 -17.984 -0.97 1 98.75 307 SER A C 1
ATOM 2515 O O . SER A 1 307 ? 21.781 -18.016 -0.307 1 98.75 307 SER A O 1
ATOM 2517 N N . ILE A 1 308 ? 20.641 -17.438 -2.15 1 98.38 308 ILE A N 1
ATOM 2518 C CA . ILE A 1 308 ? 21.797 -16.672 -2.643 1 98.38 308 ILE A CA 1
ATOM 2519 C C . ILE A 1 308 ? 22.016 -15.445 -1.754 1 98.38 308 ILE A C 1
ATOM 2521 O O . ILE A 1 308 ? 23.156 -15.148 -1.38 1 98.38 308 ILE A O 1
ATOM 2525 N N . ALA A 1 309 ? 21 -14.789 -1.329 1 97.5 309 ALA A N 1
ATOM 2526 C CA . ALA A 1 309 ? 21.094 -13.57 -0.536 1 97.5 309 ALA A CA 1
ATOM 2527 C C . ALA A 1 309 ? 21.547 -13.875 0.888 1 97.5 309 ALA A C 1
ATOM 2529 O O . ALA A 1 309 ? 22.391 -13.156 1.446 1 97.5 309 ALA A O 1
ATOM 2530 N N . PHE A 1 310 ? 20.984 -15.008 1.494 1 97.62 310 PHE A N 1
ATOM 2531 C CA . PHE A 1 310 ? 21.094 -15.148 2.941 1 97.62 310 PHE A CA 1
ATOM 2532 C C . PHE A 1 310 ? 21.797 -16.453 3.312 1 97.62 310 PHE A C 1
ATOM 2534 O O . PHE A 1 310 ? 22.125 -16.672 4.48 1 97.62 310 PHE A O 1
ATOM 2541 N N . GLY A 1 311 ? 22.016 -17.359 2.361 1 97.44 311 GLY A N 1
ATOM 2542 C CA . GLY A 1 311 ? 22.516 -18.703 2.637 1 97.44 311 GLY A CA 1
ATOM 2543 C C . GLY A 1 311 ? 21.406 -19.719 2.852 1 97.44 311 GLY A C 1
ATOM 2544 O O . GLY A 1 311 ? 20.391 -19.406 3.463 1 97.44 311 GLY A O 1
ATOM 2545 N N . TYR A 1 312 ? 21.641 -20.906 2.373 1 98.25 312 TYR A N 1
ATOM 2546 C CA . TYR A 1 312 ? 20.609 -21.953 2.41 1 98.25 312 TYR A CA 1
ATOM 2547 C C . TYR A 1 312 ? 20.281 -22.328 3.846 1 98.25 312 TYR A C 1
ATOM 2549 O O . TYR A 1 312 ? 19.125 -22.641 4.156 1 98.25 312 TYR A O 1
ATOM 2557 N N . LYS A 1 313 ? 21.219 -22.312 4.73 1 97.81 313 LYS A N 1
ATOM 2558 C CA . LYS A 1 313 ? 20.984 -22.688 6.121 1 97.81 313 LYS A CA 1
ATOM 2559 C C . LYS A 1 313 ? 19.906 -21.797 6.75 1 97.81 313 LYS A C 1
ATOM 2561 O O . LYS A 1 313 ? 19.031 -22.297 7.461 1 97.81 313 LYS A O 1
ATOM 2566 N N . ASN A 1 314 ? 20.047 -20.484 6.508 1 98.25 314 ASN A N 1
ATOM 2567 C CA . ASN A 1 314 ? 19.031 -19.562 7.012 1 98.25 314 ASN A CA 1
ATOM 2568 C C . ASN A 1 314 ? 17.672 -19.828 6.387 1 98.25 314 ASN A C 1
ATOM 2570 O O . ASN A 1 314 ? 16.641 -19.734 7.07 1 98.25 314 ASN A O 1
ATOM 2574 N N . MET A 1 315 ? 17.625 -20.172 5.133 1 98.69 315 MET A N 1
ATOM 2575 C CA . MET A 1 315 ? 16.359 -20.422 4.461 1 98.69 315 MET A CA 1
ATOM 2576 C C . MET A 1 315 ? 15.75 -21.734 4.918 1 98.69 315 MET A C 1
ATOM 2578 O O . MET A 1 315 ? 14.531 -21.891 4.949 1 98.69 315 MET A O 1
ATOM 2582 N N . ARG A 1 316 ? 16.594 -22.688 5.289 1 98.56 316 ARG A N 1
ATOM 2583 C CA . ARG A 1 316 ? 16.062 -23.906 5.902 1 98.56 316 ARG A CA 1
ATOM 2584 C C . ARG A 1 316 ? 15.344 -23.594 7.211 1 98.56 316 ARG A C 1
ATOM 2586 O O . ARG A 1 316 ? 14.281 -24.156 7.488 1 98.56 316 ARG A O 1
ATOM 2593 N N . ASN A 1 317 ? 15.93 -22.719 8.008 1 98.56 317 ASN A N 1
ATOM 2594 C CA . ASN A 1 317 ? 15.258 -22.266 9.227 1 98.56 317 ASN A CA 1
ATOM 2595 C C . ASN A 1 317 ? 13.914 -21.625 8.914 1 98.56 317 ASN A C 1
ATOM 2597 O O . ASN A 1 317 ? 12.945 -21.812 9.648 1 98.56 317 ASN A O 1
ATOM 2601 N N . PHE A 1 318 ? 13.914 -20.859 7.887 1 98.81 318 PHE A N 1
ATOM 2602 C CA . PHE A 1 318 ? 12.68 -20.25 7.414 1 98.81 318 PHE A CA 1
ATOM 2603 C C . PHE A 1 318 ? 11.641 -21.312 7.078 1 98.81 318 PHE A C 1
ATOM 2605 O O . PHE A 1 318 ? 10.492 -21.234 7.52 1 98.81 318 PHE A O 1
ATOM 2612 N N . LEU A 1 319 ? 12.023 -22.297 6.336 1 98.88 319 LEU A N 1
ATOM 2613 C CA . LEU A 1 319 ? 11.133 -23.391 5.949 1 98.88 319 LEU A CA 1
ATOM 2614 C C . LEU A 1 319 ? 10.656 -24.156 7.18 1 98.88 319 LEU A C 1
ATOM 2616 O O . LEU A 1 319 ? 9.508 -24.609 7.223 1 98.88 319 LEU A O 1
ATOM 2620 N N . ASN A 1 320 ? 11.516 -24.328 8.18 1 98.69 320 ASN A N 1
ATOM 2621 C CA . ASN A 1 320 ? 11.125 -25 9.406 1 98.69 320 ASN A CA 1
ATOM 2622 C C . ASN A 1 320 ? 10.016 -24.234 10.133 1 98.69 320 ASN A C 1
ATOM 2624 O O . ASN A 1 320 ? 9.102 -24.844 10.695 1 98.69 320 ASN A O 1
ATOM 2628 N N . GLY A 1 321 ? 10.141 -22.906 10.148 1 98.69 321 GLY A N 1
ATOM 2629 C CA . GLY A 1 321 ? 9.07 -22.094 10.719 1 98.69 321 GLY A CA 1
ATOM 2630 C C . GLY A 1 321 ? 7.738 -22.297 10.008 1 98.69 321 GLY A C 1
ATOM 2631 O O . GLY A 1 321 ? 6.703 -22.453 10.656 1 98.69 321 GLY A O 1
ATOM 2632 N N . CYS A 1 322 ? 7.832 -22.312 8.695 1 98.81 322 CYS A N 1
ATOM 2633 C CA . CYS A 1 322 ? 6.629 -22.578 7.914 1 98.81 322 CYS A CA 1
ATOM 2634 C C . CYS A 1 322 ? 6.035 -23.938 8.266 1 98.81 322 CYS A C 1
ATOM 2636 O O . CYS A 1 322 ? 4.828 -24.062 8.461 1 98.81 322 CYS A O 1
ATOM 2638 N N . HIS A 1 323 ? 6.875 -24.922 8.344 1 98.62 323 HIS A N 1
ATOM 2639 C CA . HIS A 1 323 ? 6.438 -26.297 8.586 1 98.62 323 HIS A CA 1
ATOM 2640 C C . HIS A 1 323 ? 5.773 -26.422 9.953 1 98.62 323 HIS A C 1
ATOM 2642 O O . HIS A 1 323 ? 4.754 -27.094 10.086 1 98.62 323 HIS A O 1
ATOM 2648 N N . ASP A 1 324 ? 6.336 -25.812 10.945 1 98.75 324 ASP A N 1
ATOM 2649 C CA . ASP A 1 324 ? 5.766 -25.891 12.289 1 98.75 324 ASP A CA 1
ATOM 2650 C C . ASP A 1 324 ? 4.352 -25.312 12.32 1 98.75 324 ASP A C 1
ATOM 2652 O O . ASP A 1 324 ? 3.469 -25.859 12.992 1 98.75 324 ASP A O 1
ATOM 2656 N N . MET A 1 325 ? 4.148 -24.25 11.633 1 98.81 325 MET A N 1
ATOM 2657 C CA . MET A 1 325 ? 2.811 -23.672 11.562 1 98.81 325 MET A CA 1
ATOM 2658 C C . MET A 1 325 ? 1.867 -24.578 10.781 1 98.81 325 MET A C 1
ATOM 2660 O O . MET A 1 325 ? 0.69 -24.703 11.125 1 98.81 325 MET A O 1
ATOM 2664 N N . ASP A 1 326 ? 2.428 -25.203 9.727 1 98.62 326 ASP A N 1
ATOM 2665 C CA . ASP A 1 326 ? 1.629 -26.172 8.984 1 98.62 326 ASP A CA 1
ATOM 2666 C C . ASP A 1 326 ? 1.153 -27.297 9.898 1 98.62 326 ASP A C 1
ATOM 2668 O O . ASP A 1 326 ? -0.009 -27.703 9.844 1 98.62 326 ASP A O 1
ATOM 2672 N N . GLU A 1 327 ? 2.049 -27.797 10.688 1 98.25 327 GLU A N 1
ATOM 2673 C CA . GLU A 1 327 ? 1.712 -28.859 11.617 1 98.25 327 GLU A CA 1
ATOM 2674 C C . GLU A 1 327 ? 0.65 -28.422 12.617 1 98.25 327 GLU A C 1
ATOM 2676 O O . GLU A 1 327 ? -0.275 -29.172 12.93 1 98.25 327 GLU A O 1
ATOM 2681 N N . HIS A 1 328 ? 0.838 -27.219 13.094 1 98.75 328 HIS A N 1
ATOM 2682 C CA . HIS A 1 328 ? -0.159 -26.656 14 1 98.75 328 HIS A CA 1
ATOM 2683 C C . HIS A 1 328 ? -1.523 -26.562 13.32 1 98.75 328 HIS A C 1
ATOM 2685 O O . HIS A 1 328 ? -2.537 -26.969 13.898 1 98.75 328 HIS A O 1
ATOM 2691 N N . PHE A 1 329 ? -1.566 -26.109 12.117 1 98.81 329 PHE A N 1
ATOM 2692 C CA . PHE A 1 329 ? -2.789 -25.953 11.344 1 98.81 329 PHE A CA 1
ATOM 2693 C C . PHE A 1 329 ? -3.473 -27.297 11.117 1 98.81 329 PHE A C 1
ATOM 2695 O O . PHE A 1 329 ? -4.695 -27.406 11.242 1 98.81 329 PHE A O 1
ATOM 2702 N N . LEU A 1 330 ? -2.713 -28.281 10.82 1 98.31 330 LEU A N 1
ATOM 2703 C CA . LEU A 1 330 ? -3.213 -29.609 10.445 1 98.31 330 LEU A CA 1
ATOM 2704 C C . LEU A 1 330 ? -3.711 -30.359 11.68 1 98.31 330 LEU A C 1
ATOM 2706 O O . LEU A 1 330 ? -4.715 -31.078 11.609 1 98.31 330 LEU A O 1
ATOM 2710 N N . HIS A 1 331 ? -3.1 -30.172 12.867 1 98.12 331 HIS A N 1
ATOM 2711 C CA . HIS A 1 331 ? -3.297 -31.156 13.938 1 98.12 331 HIS A CA 1
ATOM 2712 C C . HIS A 1 331 ? -3.994 -30.531 15.141 1 98.12 331 HIS A C 1
ATOM 2714 O O . HIS A 1 331 ? -4.625 -31.234 15.93 1 98.12 331 HIS A O 1
ATOM 2720 N N . ALA A 1 332 ? -3.83 -29.234 15.352 1 98.44 332 ALA A N 1
ATOM 2721 C CA . ALA A 1 332 ? -4.395 -28.609 16.547 1 98.44 332 ALA A CA 1
ATOM 2722 C C . ALA A 1 332 ? -5.918 -28.688 16.531 1 98.44 332 ALA A C 1
ATOM 2724 O O . ALA A 1 332 ? -6.539 -28.625 15.469 1 98.44 332 ALA A O 1
ATOM 2725 N N . ASP A 1 333 ? -6.5 -28.781 17.703 1 97.75 333 ASP A N 1
ATOM 2726 C CA . ASP A 1 333 ? -7.949 -28.672 17.812 1 97.75 333 ASP A CA 1
ATOM 2727 C C . ASP A 1 333 ? -8.438 -27.328 17.312 1 97.75 333 ASP A C 1
ATOM 2729 O O . ASP A 1 333 ? -7.789 -26.297 17.516 1 97.75 333 ASP A O 1
ATOM 2733 N N . LEU A 1 334 ? -9.609 -27.344 16.719 1 98.19 334 LEU A N 1
ATOM 2734 C CA . LEU A 1 334 ? -10.133 -26.141 16.094 1 98.19 334 LEU A CA 1
ATOM 2735 C C . LEU A 1 334 ? -10.125 -24.969 17.078 1 98.19 334 LEU A C 1
ATOM 2737 O O . LEU A 1 334 ? -9.805 -23.844 16.719 1 98.19 334 LEU A O 1
ATOM 2741 N N . LYS A 1 335 ? -10.367 -25.188 18.344 1 96.81 335 LYS A N 1
ATOM 2742 C CA . LYS A 1 335 ? -10.492 -24.141 19.359 1 96.81 335 LYS A CA 1
ATOM 2743 C C . LYS A 1 335 ? -9.125 -23.562 19.734 1 96.81 335 LYS A C 1
ATOM 2745 O O . LYS A 1 335 ? -9.039 -22.484 20.328 1 96.81 335 LYS A O 1
ATOM 2750 N N . GLU A 1 336 ? -8.078 -24.328 19.391 1 97.44 336 GLU A N 1
ATOM 2751 C CA . GLU A 1 336 ? -6.727 -23.891 19.734 1 97.44 336 GLU A CA 1
ATOM 2752 C C . GLU A 1 336 ? -5.922 -23.578 18.469 1 97.44 336 GLU A C 1
ATOM 2754 O O . GLU A 1 336 ? -4.773 -23.141 18.547 1 97.44 336 GLU A O 1
ATOM 2759 N N . ASN A 1 337 ? -6.527 -23.828 17.359 1 98.69 337 ASN A N 1
ATOM 2760 C CA . ASN A 1 337 ? -5.844 -23.672 16.094 1 98.69 337 ASN A CA 1
ATOM 2761 C C . ASN A 1 337 ? -5.785 -22.203 15.664 1 98.69 337 ASN A C 1
ATOM 2763 O O . ASN A 1 337 ? -6.781 -21.641 15.203 1 98.69 337 ASN A O 1
ATOM 2767 N N . ILE A 1 338 ? -4.672 -21.594 15.695 1 98.75 338 ILE A N 1
ATOM 2768 C CA . ILE A 1 338 ? -4.5 -20.156 15.562 1 98.75 338 ILE A CA 1
ATOM 2769 C C . ILE A 1 338 ? -4.93 -19.719 14.164 1 98.75 338 ILE A C 1
ATOM 2771 O O . ILE A 1 338 ? -5.727 -18.781 14.016 1 98.75 338 ILE A O 1
ATOM 2775 N N . PRO A 1 339 ? -4.453 -20.375 13.047 1 98.81 339 PRO A N 1
ATOM 2776 C CA . PRO A 1 339 ? -4.934 -19.969 11.727 1 98.81 339 PRO A CA 1
ATOM 2777 C C . PRO A 1 339 ? -6.449 -20.078 11.586 1 98.81 339 PRO A C 1
ATOM 2779 O O . PRO A 1 339 ? -7.078 -19.219 10.961 1 98.81 339 PRO A O 1
ATOM 2782 N N . VAL A 1 340 ? -7.051 -21.109 12.172 1 98.88 340 VAL A N 1
ATOM 2783 C CA . VAL A 1 340 ? -8.492 -21.312 12.078 1 98.88 340 VAL A CA 1
ATOM 2784 C C . VAL A 1 340 ? -9.227 -20.234 12.867 1 98.88 340 VAL A C 1
ATOM 2786 O O . VAL A 1 340 ? -10.227 -19.688 12.391 1 98.88 340 VAL A O 1
ATOM 2789 N N . LEU A 1 341 ? -8.719 -19.922 14.039 1 98.88 341 LEU A N 1
ATOM 2790 C CA . LEU A 1 341 ? -9.344 -18.891 14.852 1 98.88 341 LEU A CA 1
ATOM 2791 C C . LEU A 1 341 ? -9.289 -17.547 14.141 1 98.88 341 LEU A C 1
ATOM 2793 O O . LEU A 1 341 ? -10.25 -16.766 14.195 1 98.88 341 LEU A O 1
ATOM 2797 N N . LEU A 1 342 ? -8.203 -17.234 13.516 1 98.88 342 LEU A N 1
ATOM 2798 C CA . LEU A 1 342 ? -8.102 -16 12.742 1 98.88 342 LEU A CA 1
ATOM 2799 C C . LEU A 1 342 ? -9.094 -16.016 11.578 1 98.88 342 LEU A C 1
ATOM 2801 O O . LEU A 1 342 ? -9.727 -14.992 11.289 1 98.88 342 LEU A O 1
ATOM 2805 N N . ALA A 1 343 ? -9.203 -17.141 10.891 1 98.88 343 ALA A N 1
ATOM 2806 C CA . ALA A 1 343 ? -10.148 -17.266 9.781 1 98.88 343 ALA A CA 1
ATOM 2807 C C . ALA A 1 343 ? -11.586 -17.078 10.25 1 98.88 343 ALA A C 1
ATOM 2809 O O . ALA A 1 343 ? -12.359 -16.359 9.617 1 98.88 343 ALA A O 1
ATOM 2810 N N . LEU A 1 344 ? -11.93 -17.734 11.367 1 98.88 344 LEU A N 1
ATOM 2811 C CA . LEU A 1 344 ? -13.273 -17.625 11.93 1 98.88 344 LEU A CA 1
ATOM 2812 C C . LEU A 1 344 ? -13.586 -16.188 12.32 1 98.88 344 LEU A C 1
ATOM 2814 O O . LEU A 1 344 ? -14.703 -15.719 12.125 1 98.88 344 LEU A O 1
ATOM 2818 N N . THR A 1 345 ? -12.617 -15.531 12.891 1 98.81 345 THR A N 1
ATOM 2819 C CA . THR A 1 345 ? -12.789 -14.141 13.312 1 98.81 345 THR A CA 1
ATOM 2820 C C . THR A 1 345 ? -13.023 -13.234 12.117 1 98.81 345 THR A C 1
ATOM 2822 O O . THR A 1 345 ? -13.914 -12.383 12.141 1 98.81 345 THR A O 1
ATOM 2825 N N . SER A 1 346 ? -12.242 -13.422 11.109 1 98.56 346 SER A N 1
ATOM 2826 C CA . SER A 1 346 ? -12.414 -12.648 9.891 1 98.56 346 SER A CA 1
ATOM 2827 C C . SER A 1 346 ? -13.773 -12.914 9.242 1 98.56 346 SER A C 1
ATOM 2829 O O . SER A 1 346 ? -14.445 -11.977 8.797 1 98.56 346 SER A O 1
ATOM 2831 N N . PHE A 1 347 ? -14.148 -14.164 9.18 1 98.62 347 PHE A N 1
ATOM 2832 C CA . PHE A 1 347 ? -15.453 -14.57 8.68 1 98.62 347 PHE A CA 1
ATOM 2833 C C . PHE A 1 347 ? -16.578 -13.898 9.469 1 98.62 347 PHE A C 1
ATOM 2835 O O . PHE A 1 347 ? -17.5 -13.344 8.875 1 98.62 347 PHE A O 1
ATOM 2842 N N . TYR A 1 348 ? -16.469 -13.906 10.766 1 98.75 348 TYR A N 1
ATOM 2843 C CA . TYR A 1 348 ? -17.453 -13.312 11.664 1 98.75 348 TYR A CA 1
ATOM 2844 C C . TYR A 1 348 ? -17.594 -11.82 11.398 1 98.75 348 TYR A C 1
ATOM 2846 O O . TYR A 1 348 ? -18.719 -11.312 11.234 1 98.75 348 TYR A O 1
ATOM 2854 N N . ASN A 1 349 ? -16.5 -11.086 11.367 1 98.69 349 ASN A N 1
ATOM 2855 C CA . ASN A 1 349 ? -16.484 -9.648 11.133 1 98.69 349 ASN A CA 1
ATOM 2856 C C . ASN A 1 349 ? -17.109 -9.289 9.781 1 98.69 349 ASN A C 1
ATOM 2858 O O . ASN A 1 349 ? -17.859 -8.32 9.68 1 98.69 349 ASN A O 1
ATOM 2862 N N . SER A 1 350 ? -16.859 -10.086 8.789 1 97.94 350 SER A N 1
ATOM 2863 C CA . SER A 1 350 ? -17.328 -9.812 7.43 1 97.94 350 SER A CA 1
ATOM 2864 C C . SER A 1 350 ? -18.812 -10.125 7.285 1 97.94 350 SER A C 1
ATOM 2866 O O . SER A 1 350 ? -19.578 -9.289 6.793 1 97.94 350 SER A O 1
ATOM 2868 N N . HIS A 1 351 ? -19.281 -11.242 7.762 1 97.75 351 HIS A N 1
ATOM 2869 C CA . HIS A 1 351 ? -20.625 -11.742 7.461 1 97.75 351 HIS A CA 1
ATOM 2870 C C . HIS A 1 351 ? -21.656 -11.172 8.43 1 97.75 351 HIS A C 1
ATOM 2872 O O . HIS A 1 351 ? -22.797 -10.945 8.055 1 97.75 351 HIS A O 1
ATOM 2878 N N . PHE A 1 352 ? -21.203 -10.945 9.617 1 98.25 352 PHE A N 1
ATOM 2879 C CA . PHE A 1 352 ? -22.234 -10.641 10.602 1 98.25 352 PHE A CA 1
ATOM 2880 C C . PHE A 1 352 ? -22.156 -9.18 11.039 1 98.25 352 PHE A C 1
ATOM 2882 O O . PHE A 1 352 ? -23.109 -8.625 11.578 1 98.25 352 PHE A O 1
ATOM 2889 N N . PHE A 1 353 ? -21.016 -8.492 10.82 1 97.56 353 PHE A N 1
ATOM 2890 C CA . PHE A 1 353 ? -20.891 -7.062 11.109 1 97.56 353 PHE A CA 1
ATOM 2891 C C . PHE A 1 353 ? -20.734 -6.266 9.82 1 97.56 353 PHE A C 1
ATOM 2893 O O . PHE A 1 353 ? -20.75 -5.031 9.844 1 97.56 353 PHE A O 1
ATOM 2900 N N . ASP A 1 354 ? -20.531 -6.93 8.664 1 96.25 354 ASP A N 1
ATOM 2901 C CA . ASP A 1 354 ? -20.406 -6.32 7.348 1 96.25 354 ASP A CA 1
ATOM 2902 C C . ASP A 1 354 ? -19.172 -5.441 7.258 1 96.25 354 ASP A C 1
ATOM 2904 O O . ASP A 1 354 ? -19.203 -4.371 6.645 1 96.25 354 ASP A O 1
ATOM 2908 N N . TYR A 1 355 ? -18.125 -5.805 8.023 1 97.62 355 TYR A N 1
ATOM 2909 C CA . TYR A 1 355 ? -16.844 -5.125 7.844 1 97.62 355 TYR A CA 1
ATOM 2910 C C . TYR A 1 355 ? -16.156 -5.586 6.57 1 97.62 355 TYR A C 1
ATOM 2912 O O . TYR A 1 355 ? -15.688 -6.723 6.488 1 97.62 355 TYR A O 1
ATOM 2920 N N . LYS A 1 356 ? -15.922 -4.73 5.602 1 96.69 356 LYS A N 1
ATOM 2921 C CA . LYS A 1 356 ? -15.531 -5.086 4.242 1 96.69 356 LYS A CA 1
ATOM 2922 C C . LYS A 1 356 ? -14.023 -4.914 4.035 1 96.69 356 LYS A C 1
ATOM 2924 O O . LYS A 1 356 ? -13.516 -5.148 2.941 1 96.69 356 LYS A O 1
ATOM 2929 N N . ASN A 1 357 ? -13.367 -4.52 5.102 1 98.38 357 ASN A N 1
ATOM 2930 C CA . ASN A 1 357 ? -11.938 -4.242 5.016 1 98.38 357 ASN A CA 1
ATOM 2931 C C . ASN A 1 357 ? -11.18 -4.816 6.211 1 98.38 357 ASN A C 1
ATOM 2933 O O . ASN A 1 357 ? -11.773 -5.086 7.254 1 98.38 357 ASN A O 1
ATOM 2937 N N . VAL A 1 358 ? -9.891 -5.066 6.043 1 98.62 358 VAL A N 1
ATOM 2938 C CA . VAL A 1 358 ? -8.969 -5.441 7.105 1 98.62 358 VAL A CA 1
ATOM 2939 C C . VAL A 1 358 ? -7.664 -4.668 6.953 1 98.62 358 VAL A C 1
ATOM 2941 O O . VAL A 1 358 ? -7.117 -4.566 5.852 1 98.62 358 VAL A O 1
ATOM 2944 N N . ALA A 1 359 ? -7.191 -4.062 7.996 1 98.62 359 ALA A N 1
ATOM 2945 C CA . ALA A 1 359 ? -5.891 -3.396 7.977 1 98.62 359 ALA A CA 1
ATOM 2946 C C . ALA A 1 359 ? -4.824 -4.25 8.656 1 98.62 359 ALA A C 1
ATOM 2948 O O . ALA A 1 359 ? -4.992 -4.672 9.805 1 98.62 359 ALA A O 1
ATOM 2949 N N . ILE A 1 360 ? -3.746 -4.586 7.938 1 98.56 360 ILE A N 1
ATOM 2950 C CA . ILE A 1 360 ? -2.58 -5.277 8.477 1 98.56 360 ILE A CA 1
ATOM 2951 C C . ILE A 1 360 ? -1.513 -4.262 8.867 1 98.56 360 ILE A C 1
ATOM 2953 O O . ILE A 1 360 ? -0.947 -3.58 8.008 1 98.56 360 ILE A O 1
ATOM 2957 N N . LEU A 1 361 ? -1.182 -4.234 10.148 1 98.5 361 LEU A N 1
ATOM 2958 C CA . LEU A 1 361 ? -0.348 -3.158 10.664 1 98.5 361 LEU A CA 1
ATOM 2959 C C . LEU A 1 361 ? 0.847 -3.715 11.43 1 98.5 361 LEU A C 1
ATOM 2961 O O . LEU A 1 361 ? 0.832 -3.77 12.664 1 98.5 361 LEU A O 1
ATOM 2965 N N . PRO A 1 362 ? 1.93 -3.982 10.758 1 98.75 362 PRO A N 1
ATOM 2966 C CA . PRO A 1 362 ? 3.127 -4.438 11.469 1 98.75 362 PRO A CA 1
ATOM 2967 C C . PRO A 1 362 ? 3.854 -3.307 12.195 1 98.75 362 PRO A C 1
ATOM 2969 O O . PRO A 1 362 ? 4.219 -2.307 11.57 1 98.75 362 PRO A O 1
ATOM 2972 N N . TYR A 1 363 ? 4.051 -3.422 13.438 1 98.56 363 TYR A N 1
ATOM 2973 C CA . TYR A 1 363 ? 4.898 -2.504 14.188 1 98.56 363 TYR A CA 1
ATOM 2974 C C . TYR A 1 363 ? 6.355 -2.947 14.148 1 98.56 363 TYR A C 1
ATOM 2976 O O . TYR A 1 363 ? 6.969 -3.178 15.195 1 98.56 363 TYR A O 1
ATOM 2984 N N . PHE A 1 364 ? 6.805 -3.023 12.969 1 98.69 364 PHE A N 1
ATOM 2985 C CA . PHE A 1 364 ? 8.141 -3.449 12.578 1 98.69 364 PHE A CA 1
ATOM 2986 C C . PHE A 1 364 ? 8.445 -3.027 11.141 1 98.69 364 PHE A C 1
ATOM 2988 O O . PHE A 1 364 ? 8.016 -3.68 10.188 1 98.69 364 PHE A O 1
ATOM 2995 N N . GLN A 1 365 ? 9.289 -2.047 10.922 1 98.19 365 GLN A N 1
ATOM 2996 C CA . GLN A 1 365 ? 9.5 -1.376 9.641 1 98.19 365 GLN A CA 1
ATOM 2997 C C . GLN A 1 365 ? 9.953 -2.363 8.57 1 98.19 365 GLN A C 1
ATOM 2999 O O . GLN A 1 365 ? 9.594 -2.227 7.398 1 98.19 365 GLN A O 1
ATOM 3004 N N . ASN A 1 366 ? 10.719 -3.357 8.93 1 98.25 366 ASN A N 1
ATOM 3005 C CA . ASN A 1 366 ? 11.266 -4.289 7.953 1 98.25 366 ASN A CA 1
ATOM 3006 C C . ASN A 1 366 ? 10.188 -5.184 7.355 1 98.25 366 ASN A C 1
ATOM 3008 O O . ASN A 1 366 ? 10.422 -5.863 6.359 1 98.25 366 ASN A O 1
ATOM 3012 N N . LEU A 1 367 ? 8.961 -5.121 7.898 1 98.62 367 LEU A N 1
ATOM 3013 C CA . LEU A 1 367 ? 7.824 -5.84 7.34 1 98.62 367 LEU A CA 1
ATOM 3014 C C . LEU A 1 367 ? 7.023 -4.949 6.395 1 98.62 367 LEU A C 1
ATOM 3016 O O . LEU A 1 367 ? 5.84 -5.195 6.152 1 98.62 367 LEU A O 1
ATOM 3020 N N . LEU A 1 368 ? 7.625 -3.969 5.777 1 97.69 368 LEU A N 1
ATOM 3021 C CA . LEU A 1 368 ? 6.953 -2.947 4.98 1 97.69 368 LEU A CA 1
ATOM 3022 C C . LEU A 1 368 ? 6.324 -3.559 3.734 1 97.69 368 LEU A C 1
ATOM 3024 O O . LEU A 1 368 ? 5.414 -2.973 3.141 1 97.69 368 LEU A O 1
ATOM 3028 N N . LYS A 1 369 ? 6.73 -4.777 3.279 1 98.06 369 LYS A N 1
ATOM 3029 C CA . LYS A 1 369 ? 6.141 -5.418 2.107 1 98.06 369 LYS A CA 1
ATOM 3030 C C . LYS A 1 369 ? 5.176 -6.527 2.516 1 98.06 369 LYS A C 1
ATOM 3032 O O . LYS A 1 369 ? 4.551 -7.16 1.662 1 98.06 369 LYS A O 1
ATOM 3037 N N . PHE A 1 370 ? 5.031 -6.758 3.85 1 98.5 370 PHE A N 1
ATOM 3038 C CA . PHE A 1 370 ? 4.18 -7.836 4.332 1 98.5 370 PHE A CA 1
ATOM 3039 C C . PHE A 1 370 ? 2.717 -7.559 4.008 1 98.5 370 PHE A C 1
ATOM 3041 O O . PHE A 1 370 ? 2.008 -8.438 3.512 1 98.5 370 PHE A O 1
ATOM 3048 N N . SER A 1 371 ? 2.252 -6.348 4.266 1 97.81 371 SER A N 1
ATOM 3049 C CA . SER A 1 371 ? 0.856 -6.008 4.008 1 97.81 371 SER A CA 1
ATOM 3050 C C . SER A 1 371 ? 0.509 -6.172 2.533 1 97.81 371 SER A C 1
ATOM 3052 O O . SER A 1 371 ? -0.569 -6.668 2.195 1 97.81 371 SER A O 1
ATOM 3054 N N . ALA A 1 372 ? 1.416 -5.734 1.644 1 97.69 372 ALA A N 1
ATOM 3055 C CA . ALA A 1 372 ? 1.184 -5.895 0.211 1 97.69 372 ALA A CA 1
ATOM 3056 C C . ALA A 1 372 ? 1.102 -7.371 -0.167 1 97.69 372 ALA A C 1
ATOM 3058 O O . ALA A 1 372 ? 0.293 -7.758 -1.016 1 97.69 372 ALA A O 1
ATOM 3059 N N . HIS A 1 373 ? 1.921 -8.172 0.449 1 98.31 373 HIS A N 1
ATOM 3060 C CA . HIS A 1 373 ? 1.898 -9.602 0.162 1 98.31 373 HIS A CA 1
ATOM 3061 C C . HIS A 1 373 ? 0.59 -10.234 0.621 1 98.31 373 HIS A C 1
ATOM 3063 O O . HIS A 1 373 ? -0.003 -11.039 -0.102 1 98.31 373 HIS A O 1
ATOM 3069 N N . ILE A 1 374 ? 0.137 -9.883 1.805 1 98.56 374 ILE A N 1
ATOM 3070 C CA . ILE A 1 374 ? -1.104 -10.445 2.322 1 98.56 374 ILE A CA 1
ATOM 3071 C C . ILE A 1 374 ? -2.281 -9.969 1.474 1 98.56 374 ILE A C 1
ATOM 3073 O O . ILE A 1 374 ? -3.234 -10.719 1.247 1 98.56 374 ILE A O 1
ATOM 3077 N N . GLN A 1 375 ? -2.174 -8.703 1.042 1 98.38 375 GLN A N 1
ATOM 3078 C CA . GLN A 1 375 ? -3.176 -8.188 0.115 1 98.38 375 GLN A CA 1
ATOM 3079 C C . GLN A 1 375 ? -3.291 -9.07 -1.121 1 98.38 375 GLN A C 1
ATOM 3081 O O . GLN A 1 375 ? -4.391 -9.484 -1.5 1 98.38 375 GLN A O 1
ATOM 3086 N N . GLN A 1 376 ? -2.162 -9.406 -1.716 1 98.12 376 GLN A N 1
ATOM 3087 C CA . GLN A 1 376 ? -2.146 -10.289 -2.879 1 98.12 376 GLN A CA 1
ATOM 3088 C C . GLN A 1 376 ? -2.666 -11.68 -2.523 1 98.12 376 GLN A C 1
ATOM 3090 O O . GLN A 1 376 ? -3.551 -12.203 -3.201 1 98.12 376 GLN A O 1
ATOM 3095 N N . LEU A 1 377 ? -2.152 -12.219 -1.431 1 98.56 377 LEU A N 1
ATOM 3096 C CA . LEU A 1 377 ? -2.494 -13.562 -0.99 1 98.56 377 LEU A CA 1
ATOM 3097 C C . LEU A 1 377 ? -4 -13.703 -0.79 1 98.56 377 LEU A C 1
ATOM 3099 O O . LEU A 1 377 ? -4.613 -14.648 -1.299 1 98.56 377 LEU A O 1
ATOM 3103 N N . SER A 1 378 ? -4.598 -12.766 -0.153 1 98.56 378 SER A N 1
ATOM 3104 C CA . SER A 1 378 ? -6.008 -12.844 0.206 1 98.56 378 SER A CA 1
ATOM 3105 C C . SER A 1 378 ? -6.902 -12.531 -0.989 1 98.56 378 SER A C 1
ATOM 3107 O O . SER A 1 378 ? -7.793 -13.312 -1.328 1 98.56 378 SER A O 1
ATOM 3109 N N . MET A 1 379 ? -6.613 -11.453 -1.654 1 98.44 379 MET A N 1
ATOM 3110 C CA . MET A 1 379 ? -7.535 -10.914 -2.65 1 98.44 379 MET A CA 1
ATOM 3111 C C . MET A 1 379 ? -7.465 -11.719 -3.945 1 98.44 379 MET A C 1
ATOM 3113 O O . MET A 1 379 ? -8.461 -11.836 -4.664 1 98.44 379 MET A O 1
ATOM 3117 N N . GLU A 1 380 ? -6.324 -12.367 -4.234 1 97.38 380 GLU A N 1
ATOM 3118 C CA . GLU A 1 380 ? -6.246 -13.273 -5.379 1 97.38 380 GLU A CA 1
ATOM 3119 C C . GLU A 1 380 ? -6.883 -14.625 -5.055 1 97.38 380 GLU A C 1
ATOM 3121 O O . GLU A 1 380 ? -7.402 -15.297 -5.945 1 97.38 380 GLU A O 1
ATOM 3126 N N . SER A 1 381 ? -6.863 -15.008 -3.797 1 98.44 381 SER A N 1
ATOM 3127 C CA . SER A 1 381 ? -7.328 -16.328 -3.396 1 98.44 381 SER A CA 1
ATOM 3128 C C . SER A 1 381 ? -8.844 -16.344 -3.195 1 98.44 381 SER A C 1
ATOM 3130 O O . SER A 1 381 ? -9.531 -17.219 -3.717 1 98.44 381 SER A O 1
ATOM 3132 N N . ASN A 1 382 ? -9.328 -15.336 -2.506 1 98.62 382 ASN A N 1
ATOM 3133 C CA . ASN A 1 382 ? -10.688 -15.492 -2.008 1 98.62 382 ASN A CA 1
ATOM 3134 C C . ASN A 1 382 ? -11.641 -14.5 -2.656 1 98.62 382 ASN A C 1
ATOM 3136 O O . ASN A 1 382 ? -12.836 -14.492 -2.357 1 98.62 382 ASN A O 1
ATOM 3140 N N . GLY A 1 383 ? -11.18 -13.602 -3.57 1 97.81 383 GLY A N 1
ATOM 3141 C CA . GLY A 1 383 ? -12.078 -12.773 -4.352 1 97.81 383 GLY A CA 1
ATOM 3142 C C . GLY A 1 383 ? -12.844 -13.547 -5.41 1 97.81 383 GLY A C 1
ATOM 3143 O O . GLY A 1 383 ? -12.445 -13.562 -6.578 1 97.81 383 GLY A O 1
ATOM 3144 N N . LYS A 1 384 ? -13.969 -14.18 -4.953 1 97.5 384 LYS A N 1
ATOM 3145 C CA . LYS A 1 384 ? -14.688 -15.094 -5.832 1 97.5 384 LYS A CA 1
ATOM 3146 C C . LYS A 1 384 ? -16.172 -14.734 -5.902 1 97.5 384 LYS A C 1
ATOM 3148 O O . LYS A 1 384 ? -16.703 -14.094 -4.996 1 97.5 384 LYS A O 1
ATOM 3153 N N . SER A 1 385 ? -16.812 -15.195 -6.992 1 96.38 385 SER A N 1
ATOM 3154 C CA . SER A 1 385 ? -18.25 -14.969 -7.152 1 96.38 385 SER A CA 1
ATOM 3155 C C . SER A 1 385 ? -19 -16.281 -7.332 1 96.38 385 SER A C 1
ATOM 3157 O O . SER A 1 385 ? -20.219 -16.297 -7.48 1 96.38 385 SER A O 1
ATOM 3159 N N . VAL A 1 386 ? -18.312 -17.438 -7.363 1 96.81 386 VAL A N 1
ATOM 3160 C CA . VAL A 1 386 ? -18.875 -18.766 -7.543 1 96.81 386 VAL A CA 1
ATOM 3161 C C . VAL A 1 386 ? -18.344 -19.703 -6.469 1 96.81 386 VAL A C 1
ATOM 3163 O O . VAL A 1 386 ? -17.156 -19.656 -6.125 1 96.81 386 VAL A O 1
ATOM 3166 N N . ASP A 1 387 ? -19.188 -20.547 -5.902 1 96.75 387 ASP A N 1
ATOM 3167 C CA . ASP A 1 387 ? -18.75 -21.422 -4.824 1 96.75 387 ASP A CA 1
ATOM 3168 C C . ASP A 1 387 ? -18.266 -22.766 -5.379 1 96.75 387 ASP A C 1
ATOM 3170 O O . ASP A 1 387 ? -18.203 -22.953 -6.594 1 96.75 387 ASP A O 1
ATOM 3174 N N . ARG A 1 388 ? -17.875 -23.688 -4.574 1 96.56 388 ARG A N 1
ATOM 3175 C CA . ARG A 1 388 ? -17.297 -24.969 -4.957 1 96.56 388 ARG A CA 1
ATOM 3176 C C . ARG A 1 388 ? -18.359 -25.891 -5.566 1 96.56 388 ARG A C 1
ATOM 3178 O O . ARG A 1 388 ? -18.031 -26.906 -6.188 1 96.56 388 ARG A O 1
ATOM 3185 N N . ASN A 1 389 ? -19.625 -25.547 -5.422 1 95.5 389 ASN A N 1
ATOM 3186 C CA . ASN A 1 389 ? -20.719 -26.266 -6.078 1 95.5 389 ASN A CA 1
ATOM 3187 C C . ASN A 1 389 ? -21.047 -25.656 -7.438 1 95.5 389 ASN A C 1
ATOM 3189 O O . ASN A 1 389 ? -22.078 -25.984 -8.031 1 95.5 389 ASN A O 1
ATOM 3193 N N . ASN A 1 390 ? -20.266 -24.734 -7.855 1 95.75 390 ASN A N 1
ATOM 3194 C CA . ASN A 1 390 ? -20.391 -24.078 -9.156 1 95.75 390 ASN A CA 1
ATOM 3195 C C . ASN A 1 390 ? -21.625 -23.188 -9.211 1 95.75 390 ASN A C 1
ATOM 3197 O O . ASN A 1 390 ? -22.266 -23.062 -10.258 1 95.75 390 ASN A O 1
ATOM 3201 N N . GLN A 1 391 ? -22.031 -22.656 -8.039 1 95.19 391 GLN A N 1
ATOM 3202 C CA . GLN A 1 391 ? -23.172 -21.766 -7.961 1 95.19 391 GLN A CA 1
ATOM 3203 C C . GLN A 1 391 ? -22.734 -20.328 -7.66 1 95.19 391 GLN A C 1
ATOM 3205 O O . GLN A 1 391 ? -21.797 -20.109 -6.887 1 95.19 391 GLN A O 1
ATOM 3210 N N . PRO A 1 392 ? -23.422 -19.359 -8.273 1 93.88 392 PRO A N 1
ATOM 3211 C CA . PRO A 1 392 ? -23.125 -17.984 -7.906 1 93.88 392 PRO A CA 1
ATOM 3212 C C . PRO A 1 392 ? -23.344 -17.703 -6.422 1 93.88 392 PRO A C 1
ATOM 3214 O O . PRO A 1 392 ? -24.297 -18.234 -5.824 1 93.88 392 PRO A O 1
ATOM 3217 N N . ILE A 1 393 ? -22.469 -16.875 -5.891 1 93.94 393 ILE A N 1
ATOM 3218 C CA . ILE A 1 393 ? -22.5 -16.516 -4.48 1 93.94 393 ILE A CA 1
ATOM 3219 C C . ILE A 1 393 ? -23.141 -15.148 -4.309 1 93.94 393 ILE A C 1
ATOM 3221 O O . ILE A 1 393 ? -22.969 -14.266 -5.152 1 93.94 393 ILE A O 1
ATOM 3225 N N . HIS A 1 394 ? -23.875 -14.961 -3.152 1 90.94 394 HIS A N 1
ATOM 3226 C CA . HIS A 1 394 ? -24.516 -13.672 -2.881 1 90.94 394 HIS A CA 1
ATOM 3227 C C . HIS A 1 394 ? -24.016 -13.086 -1.566 1 90.94 394 HIS A C 1
ATOM 3229 O O . HIS A 1 394 ? -24.719 -12.305 -0.926 1 90.94 394 HIS A O 1
ATOM 3235 N N . TYR A 1 395 ? -22.906 -13.57 -1.062 1 94.25 395 TYR A N 1
ATOM 3236 C CA . TYR A 1 395 ? -22.266 -13.031 0.134 1 94.25 395 TYR A CA 1
ATOM 3237 C C . TYR A 1 395 ? -20.828 -12.617 -0.158 1 94.25 395 TYR A C 1
ATOM 3239 O O . TYR A 1 395 ? -20.281 -12.945 -1.212 1 94.25 395 TYR A O 1
ATOM 3247 N N . ASN A 1 396 ? -20.312 -11.828 0.71 1 95.69 396 ASN A N 1
ATOM 3248 C CA . ASN A 1 396 ? -18.953 -11.359 0.541 1 95.69 396 ASN A CA 1
ATOM 3249 C C . ASN A 1 396 ? -17.938 -12.477 0.768 1 95.69 396 ASN A C 1
ATOM 3251 O O . ASN A 1 396 ? -18 -13.188 1.774 1 95.69 396 ASN A O 1
ATOM 3255 N N . THR A 1 397 ? -16.969 -12.641 -0.133 1 97.75 397 THR A N 1
ATOM 3256 C CA . THR A 1 397 ? -16.031 -13.766 -0.02 1 97.75 397 THR A CA 1
ATOM 3257 C C . THR A 1 397 ? -14.641 -13.281 0.354 1 97.75 397 THR A C 1
ATOM 3259 O O . THR A 1 397 ? -13.773 -14.078 0.721 1 97.75 397 THR A O 1
ATOM 3262 N N . CYS A 1 398 ? -14.398 -12.023 0.225 1 98.38 398 CYS A N 1
ATOM 3263 C CA . CYS A 1 398 ? -13.07 -11.508 0.542 1 98.38 398 CYS A CA 1
ATOM 3264 C C . CYS A 1 398 ? -13.133 -10.031 0.916 1 98.38 398 CYS A C 1
ATOM 3266 O O . CYS A 1 398 ? -13.773 -9.234 0.224 1 98.38 398 CYS A O 1
ATOM 3268 N N . GLN A 1 399 ? -12.539 -9.648 2 1 98.38 399 GLN A N 1
ATOM 3269 C CA . GLN A 1 399 ? -12.383 -8.258 2.396 1 98.38 399 GLN A CA 1
ATOM 3270 C C . GLN A 1 399 ? -11.219 -7.602 1.653 1 98.38 399 GLN A C 1
ATOM 3272 O O . GLN A 1 399 ? -10.336 -8.297 1.134 1 98.38 399 GLN A O 1
ATOM 3277 N N . VAL A 1 400 ? -11.234 -6.281 1.534 1 98.56 400 VAL A N 1
ATOM 3278 C CA . VAL A 1 400 ? -10.086 -5.539 1.012 1 98.56 400 VAL A CA 1
ATOM 3279 C C . VAL A 1 400 ? -9.016 -5.41 2.094 1 98.56 400 VAL A C 1
ATOM 3281 O O . VAL A 1 400 ? -9.312 -4.996 3.219 1 98.56 400 VAL A O 1
ATOM 3284 N N . TYR A 1 401 ? -7.816 -5.812 1.786 1 98.5 401 TYR A N 1
ATOM 3285 C CA . TYR A 1 401 ? -6.684 -5.734 2.701 1 98.5 401 TYR A CA 1
ATOM 3286 C C . TYR A 1 401 ? -5.77 -4.57 2.342 1 98.5 401 TYR A C 1
ATOM 3288 O O . TYR A 1 401 ? -5.516 -4.312 1.161 1 98.5 401 TYR A O 1
ATOM 3296 N N . PHE A 1 402 ? -5.305 -3.826 3.307 1 98.12 402 PHE A N 1
ATOM 3297 C CA . PHE A 1 402 ? -4.324 -2.76 3.154 1 98.12 402 PHE A CA 1
ATOM 3298 C C . PHE A 1 402 ? -3.508 -2.586 4.43 1 98.12 402 PHE A C 1
ATOM 3300 O O . PHE A 1 402 ? -3.766 -3.254 5.434 1 98.12 402 PHE A O 1
ATOM 3307 N N . GLY A 1 403 ? -2.453 -1.787 4.402 1 97.56 403 GLY A N 1
ATOM 3308 C CA . GLY A 1 403 ? -1.706 -1.557 5.629 1 97.56 403 GLY A CA 1
ATOM 3309 C C . GLY A 1 403 ? -0.389 -0.84 5.398 1 97.56 403 GLY A C 1
ATOM 3310 O O . GLY A 1 403 ? 0.044 -0.675 4.258 1 97.56 403 GLY A O 1
ATOM 3311 N N . GLU A 1 404 ? 0.191 -0.328 6.453 1 96.44 404 GLU A N 1
ATOM 3312 C CA . GLU A 1 404 ? 1.503 0.302 6.559 1 96.44 404 GLU A CA 1
ATOM 3313 C C . GLU A 1 404 ? 2.166 -0.024 7.895 1 96.44 404 GLU A C 1
ATOM 3315 O O . GLU A 1 404 ? 1.482 -0.242 8.898 1 96.44 404 GLU A O 1
ATOM 3320 N N . PRO A 1 405 ? 3.414 0.045 7.977 1 96.88 405 PRO A N 1
ATOM 3321 C CA . PRO A 1 405 ? 4.07 -0.317 9.234 1 96.88 405 PRO A CA 1
ATOM 3322 C C . PRO A 1 405 ? 3.99 0.791 10.281 1 96.88 405 PRO A C 1
ATOM 3324 O O . PRO A 1 405 ? 4.254 1.956 9.977 1 96.88 405 PRO A O 1
ATOM 3327 N N . GLY A 1 406 ? 3.658 0.389 11.445 1 91.81 406 GLY A N 1
ATOM 3328 C CA . GLY A 1 406 ? 3.84 1.157 12.672 1 91.81 406 GLY A CA 1
ATOM 3329 C C . GLY A 1 406 ? 3.172 2.52 12.625 1 91.81 406 GLY A C 1
ATOM 3330 O O . GLY A 1 406 ? 1.986 2.623 12.297 1 91.81 406 GLY A O 1
ATOM 3331 N N . THR A 1 407 ? 4.016 3.48 12.969 1 93.31 407 THR A N 1
ATOM 3332 C CA . THR A 1 407 ? 3.484 4.828 13.148 1 93.31 407 THR A CA 1
ATOM 3333 C C . THR A 1 407 ? 3.211 5.488 11.805 1 93.31 407 THR A C 1
ATOM 3335 O O . THR A 1 407 ? 2.498 6.492 11.734 1 93.31 407 THR A O 1
ATOM 3338 N N . ASN A 1 408 ? 3.713 4.879 10.742 1 94.31 408 ASN A N 1
ATOM 3339 C CA . ASN A 1 408 ? 3.346 5.363 9.414 1 94.31 408 ASN A CA 1
ATOM 3340 C C . ASN A 1 408 ? 1.843 5.25 9.172 1 94.31 408 ASN A C 1
ATOM 3342 O O . ASN A 1 408 ? 1.217 6.184 8.672 1 94.31 408 ASN A O 1
ATOM 3346 N N . GLY A 1 409 ? 1.344 4.094 9.555 1 94.38 409 GLY A N 1
ATOM 3347 C CA . GLY A 1 409 ? -0.09 3.898 9.414 1 94.38 409 GLY A CA 1
ATOM 3348 C C . GLY A 1 409 ? -0.91 4.844 10.273 1 94.38 409 GLY A C 1
ATOM 3349 O O . GLY A 1 409 ? -1.957 5.328 9.844 1 94.38 409 GLY A O 1
ATOM 3350 N N . GLN A 1 410 ? -0.385 5.129 11.469 1 93.75 410 GLN A N 1
ATOM 3351 C CA . GLN A 1 410 ? -1.081 5.988 12.422 1 93.75 410 GLN A CA 1
ATOM 3352 C C . GLN A 1 410 ? -1.272 7.395 11.852 1 93.75 410 GLN A C 1
ATOM 3354 O O . GLN A 1 410 ? -2.318 8.016 12.055 1 93.75 410 GLN A O 1
ATOM 3359 N N . HIS A 1 411 ? -0.292 7.785 11.094 1 92.94 411 HIS A N 1
ATOM 3360 C CA . HIS A 1 411 ? -0.302 9.133 10.531 1 92.94 411 HIS A CA 1
ATOM 3361 C C . HIS A 1 411 ? -0.776 9.117 9.078 1 92.94 411 HIS A C 1
ATOM 3363 O O . HIS A 1 411 ? -0.534 10.07 8.336 1 92.94 411 HIS A O 1
ATOM 3369 N N . SER A 1 412 ? -1.429 8.031 8.664 1 94.19 412 SER A N 1
ATOM 3370 C CA . SER A 1 412 ? -1.911 7.934 7.289 1 94.19 412 SER A CA 1
ATOM 3371 C C . SER A 1 412 ? -3.416 7.688 7.25 1 94.19 412 SER A C 1
ATOM 3373 O O . SER A 1 412 ? -4.129 8.312 6.465 1 94.19 412 SER A O 1
ATOM 3375 N N . PHE A 1 413 ? -3.885 6.742 8.078 1 97.06 413 PHE A N 1
ATOM 3376 C CA . PHE A 1 413 ? -5.293 6.422 7.875 1 97.06 413 PHE A CA 1
ATOM 3377 C C . PHE A 1 413 ? -5.977 6.098 9.195 1 97.06 413 PHE A C 1
ATOM 3379 O O . PHE A 1 413 ? -7.133 5.672 9.219 1 97.06 413 PHE A O 1
ATOM 3386 N N . TYR A 1 414 ? -5.363 6.352 10.352 1 96.5 414 TYR A N 1
ATOM 3387 C CA . TYR A 1 414 ? -5.988 6.051 11.633 1 96.5 414 TYR A CA 1
ATOM 3388 C C . TYR A 1 414 ? -7.148 7 11.906 1 96.5 414 TYR A C 1
ATOM 3390 O O . TYR A 1 414 ? -8.078 6.656 12.641 1 96.5 414 TYR A O 1
ATOM 3398 N N . GLN A 1 415 ? -7.121 8.219 11.266 1 97.12 415 GLN A N 1
ATOM 3399 C CA . GLN A 1 415 ? -8.289 9.086 11.359 1 97.12 415 GLN A CA 1
ATOM 3400 C C . GLN A 1 415 ? -9.555 8.367 10.906 1 97.12 415 GLN A C 1
ATOM 3402 O O . GLN A 1 415 ? -10.578 8.406 11.594 1 97.12 415 GLN A O 1
ATOM 3407 N N . LEU A 1 416 ? -9.484 7.695 9.773 1 97.94 416 LEU A N 1
ATOM 3408 C CA . LEU A 1 416 ? -10.633 6.945 9.281 1 97.94 416 LEU A CA 1
ATOM 3409 C C . LEU A 1 416 ? -10.945 5.766 10.195 1 97.94 416 LEU A C 1
ATOM 3411 O O . LEU A 1 416 ? -12.102 5.531 10.539 1 97.94 416 LEU A O 1
ATOM 3415 N N . ILE A 1 417 ? -9.938 5.039 10.641 1 97.44 417 ILE A N 1
ATOM 3416 C CA . ILE A 1 417 ? -10.117 3.801 11.391 1 97.44 417 ILE A CA 1
ATOM 3417 C C . ILE A 1 417 ? -10.766 4.105 12.742 1 97.44 417 ILE A C 1
ATOM 3419 O O . ILE A 1 417 ? -11.578 3.314 13.234 1 97.44 417 ILE A O 1
ATOM 3423 N N . HIS A 1 418 ? -10.5 5.312 13.289 1 97.44 418 HIS A N 1
ATOM 3424 C CA . HIS A 1 418 ? -11.016 5.668 14.602 1 97.44 418 HIS A CA 1
ATOM 3425 C C . HIS A 1 418 ? -12.391 6.32 14.5 1 97.44 418 HIS A C 1
ATOM 3427 O O . HIS A 1 418 ? -13.219 6.18 15.398 1 97.44 418 HIS A O 1
ATOM 3433 N N . GLN A 1 419 ? -12.648 7.102 13.391 1 97.12 419 GLN A N 1
ATOM 3434 C CA . GLN A 1 419 ? -13.828 7.953 13.406 1 97.12 419 GLN A CA 1
ATOM 3435 C C . GLN A 1 419 ? -14.656 7.773 12.141 1 97.12 419 GLN A C 1
ATOM 3437 O O . GLN A 1 419 ? -15.703 8.406 11.977 1 97.12 419 GLN A O 1
ATOM 3442 N N . GLY A 1 420 ? -14.188 6.961 11.211 1 96.12 420 GLY A N 1
ATOM 3443 C CA . GLY A 1 420 ? -14.945 6.672 10 1 96.12 420 GLY A CA 1
ATOM 3444 C C . GLY A 1 420 ? -15.469 5.254 9.953 1 96.12 420 GLY A C 1
ATOM 3445 O O . GLY A 1 420 ? -16.125 4.797 10.891 1 96.12 420 GLY A O 1
ATOM 3446 N N . GLN A 1 421 ? -15.164 4.551 8.938 1 95.56 421 GLN A N 1
ATOM 3447 C CA . GLN A 1 421 ? -15.57 3.162 8.766 1 95.56 421 GLN A CA 1
ATOM 3448 C C . GLN A 1 421 ? -14.969 2.271 9.852 1 95.56 421 GLN A C 1
ATOM 3450 O O . GLN A 1 421 ? -13.805 2.447 10.227 1 95.56 421 GLN A O 1
ATOM 3455 N N . VAL A 1 422 ? -15.758 1.349 10.312 1 97.31 422 VAL A N 1
ATOM 3456 C CA . VAL A 1 422 ? -15.18 0.371 11.234 1 97.31 422 VAL A CA 1
ATOM 3457 C C . VAL A 1 422 ? -14.375 -0.661 10.445 1 97.31 422 VAL A C 1
ATOM 3459 O O . VAL A 1 422 ? -14.914 -1.367 9.594 1 97.31 422 VAL A O 1
ATOM 3462 N N . ILE A 1 423 ? -13.125 -0.725 10.711 1 98.31 423 ILE A N 1
ATOM 3463 C CA . ILE A 1 423 ? -12.188 -1.609 10.031 1 98.31 423 ILE A CA 1
ATOM 3464 C C . ILE A 1 423 ? -11.43 -2.445 11.055 1 98.31 423 ILE A C 1
ATOM 3466 O O . ILE A 1 423 ? -10.625 -1.914 11.82 1 98.31 423 ILE A O 1
ATOM 3470 N N . PRO A 1 424 ? -11.68 -3.775 11.07 1 98.69 424 PRO A N 1
ATOM 3471 C CA . PRO A 1 424 ? -10.82 -4.609 11.914 1 98.69 424 PRO A CA 1
ATOM 3472 C C . PRO A 1 424 ? -9.336 -4.465 11.578 1 98.69 424 PRO A C 1
ATOM 3474 O O . PRO A 1 424 ? -8.977 -4.391 10.398 1 98.69 424 PRO A O 1
ATOM 3477 N N . VAL A 1 425 ? -8.547 -4.367 12.602 1 98.31 425 VAL A N 1
ATOM 3478 C CA . VAL A 1 425 ? -7.113 -4.188 12.391 1 98.31 425 VAL A CA 1
ATOM 3479 C C . VAL A 1 425 ? -6.348 -5.363 13 1 98.31 425 VAL A C 1
ATOM 3481 O O . VAL A 1 425 ? -6.801 -5.969 13.977 1 98.31 425 VAL A O 1
ATOM 3484 N N . GLU A 1 426 ? -5.293 -5.738 12.414 1 98.69 426 GLU A N 1
ATOM 3485 C CA . GLU A 1 426 ? -4.363 -6.738 12.922 1 98.69 426 GLU A CA 1
ATOM 3486 C C . GLU A 1 426 ? -2.988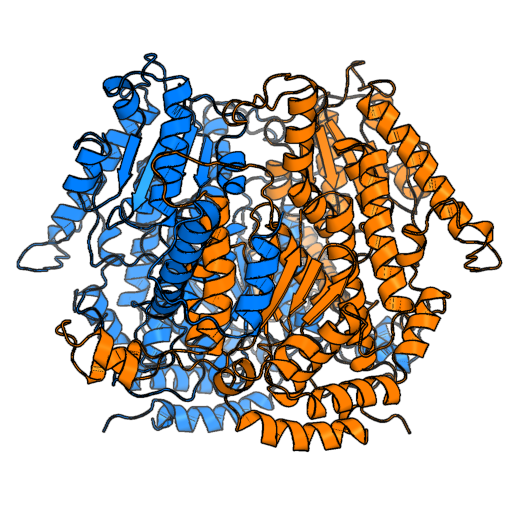 -6.129 13.188 1 98.69 426 GLU A C 1
ATOM 3488 O O . GLU A 1 426 ? -2.268 -5.781 12.25 1 98.69 426 GLU A O 1
ATOM 3493 N N . LEU A 1 427 ? -2.682 -5.988 14.461 1 98.62 427 LEU A N 1
ATOM 3494 C CA . LEU A 1 427 ? -1.407 -5.422 14.891 1 98.62 427 LEU A CA 1
ATOM 3495 C C . LEU A 1 427 ? -0.376 -6.52 15.125 1 98.62 427 LEU A C 1
ATOM 3497 O O . LEU A 1 427 ? -0.636 -7.473 15.867 1 98.62 427 LEU A O 1
ATOM 3501 N N . ILE A 1 428 ? 0.771 -6.395 14.492 1 98.88 428 ILE A N 1
ATOM 3502 C CA . ILE A 1 428 ? 1.844 -7.375 14.625 1 98.88 428 ILE A CA 1
ATOM 3503 C C . ILE A 1 428 ? 3.064 -6.723 15.266 1 98.88 428 ILE A C 1
ATOM 3505 O O . ILE A 1 428 ? 3.646 -5.793 14.711 1 98.88 428 ILE A O 1
ATOM 3509 N N . GLY A 1 429 ? 3.449 -7.184 16.453 1 98.62 429 GLY A N 1
ATOM 3510 C CA . GLY A 1 429 ? 4.566 -6.621 17.188 1 98.62 429 GLY A CA 1
ATOM 3511 C C . GLY A 1 429 ? 5.641 -7.641 17.516 1 98.62 429 GLY A C 1
ATOM 3512 O O . GLY A 1 429 ? 5.414 -8.844 17.406 1 98.62 429 GLY A O 1
ATOM 3513 N N . PHE A 1 430 ? 6.809 -7.18 17.906 1 98.38 430 PHE A N 1
ATOM 3514 C CA . PHE A 1 430 ? 7.965 -7.984 18.297 1 98.38 430 PHE A CA 1
ATOM 3515 C C . PHE A 1 430 ? 8.625 -7.422 19.547 1 98.38 430 PHE A C 1
ATOM 3517 O O . PHE A 1 430 ? 8.727 -6.203 19.703 1 98.38 430 PHE A O 1
ATOM 3524 N N . LYS A 1 431 ? 9.141 -8.25 20.391 1 97.56 431 LYS A N 1
ATOM 3525 C CA . LYS A 1 431 ? 9.797 -7.816 21.625 1 97.56 431 LYS A CA 1
ATOM 3526 C C . LYS A 1 431 ? 11.141 -7.172 21.328 1 97.56 431 LYS A C 1
ATOM 3528 O O . LYS A 1 431 ? 11.547 -6.223 22 1 97.56 431 LYS A O 1
ATOM 3533 N N . HIS A 1 432 ? 11.75 -7.73 20.312 1 96.44 432 HIS A N 1
ATOM 3534 C CA . HIS A 1 432 ? 13.117 -7.289 20.047 1 96.44 432 HIS A CA 1
ATOM 3535 C C . HIS A 1 432 ? 13.234 -6.641 18.672 1 96.44 432 HIS A C 1
ATOM 3537 O O . HIS A 1 432 ? 12.586 -7.082 17.719 1 96.44 432 HIS A O 1
ATOM 3543 N N . SER A 1 433 ? 14.078 -5.617 18.609 1 96 433 SER A N 1
ATOM 3544 C CA . SER A 1 433 ? 14.352 -4.922 17.359 1 96 433 SER A CA 1
ATOM 3545 C C . SER A 1 433 ? 15.539 -5.543 16.625 1 96 433 SER A C 1
ATOM 3547 O O . SER A 1 433 ? 16.406 -6.172 17.25 1 96 433 SER A O 1
ATOM 3549 N N . HIS A 1 434 ? 15.602 -5.418 15.289 1 95.69 434 HIS A N 1
ATOM 3550 C CA . HIS A 1 434 ? 16.797 -5.793 14.539 1 95.69 434 HIS A CA 1
ATOM 3551 C C . HIS A 1 434 ? 17.922 -4.773 14.734 1 95.69 434 HIS A C 1
ATOM 3553 O O . HIS A 1 434 ? 19.078 -5.07 14.484 1 95.69 434 HIS A O 1
ATOM 3559 N N . PHE A 1 435 ? 17.5 -3.541 15.18 1 93.44 435 PHE A N 1
ATOM 3560 C CA . PHE A 1 435 ? 18.438 -2.432 15.328 1 93.44 435 PHE A CA 1
ATOM 3561 C C . PHE A 1 435 ? 18.141 -1.632 16.594 1 93.44 435 PHE A C 1
ATOM 3563 O O . PHE A 1 435 ? 17.703 -0.479 16.516 1 93.44 435 PHE A O 1
ATOM 3570 N N . PRO A 1 436 ? 18.469 -2.193 17.719 1 92.81 436 PRO A N 1
ATOM 3571 C CA . PRO A 1 436 ? 18.141 -1.521 18.984 1 92.81 436 PRO A CA 1
ATOM 3572 C C . PRO A 1 436 ? 18.938 -0.238 19.203 1 92.81 436 PRO A C 1
ATOM 3574 O O . PRO A 1 436 ? 20.156 -0.232 19.047 1 92.81 436 PRO A O 1
ATOM 3577 N N . ILE A 1 437 ? 18.219 0.825 19.438 1 91.31 437 ILE A N 1
ATOM 3578 C CA . ILE A 1 437 ? 18.781 2.125 19.766 1 91.31 437 ILE A CA 1
ATOM 3579 C C . ILE A 1 437 ? 18.25 2.588 21.125 1 91.31 437 ILE A C 1
ATOM 3581 O O . ILE A 1 437 ? 17.031 2.568 21.359 1 91.31 437 ILE A O 1
ATOM 3585 N N . LYS A 1 438 ? 19.109 2.965 22 1 88.75 438 LYS A N 1
ATOM 3586 C CA . LYS A 1 438 ? 18.734 3.576 23.281 1 88.75 438 LYS A CA 1
ATOM 3587 C C . LYS A 1 438 ? 19.734 4.672 23.672 1 88.75 438 LYS A C 1
ATOM 3589 O O . LYS A 1 438 ? 20.938 4.449 23.672 1 88.75 438 LYS A O 1
ATOM 3594 N N . PHE A 1 439 ? 19.125 5.773 23.938 1 87.56 439 PHE A N 1
ATOM 3595 C CA . PHE A 1 439 ? 19.938 6.895 24.406 1 87.56 439 PHE A CA 1
ATOM 3596 C C . PHE A 1 439 ? 19.656 7.191 25.859 1 87.56 439 PHE A C 1
ATOM 3598 O O . PHE A 1 439 ? 18.5 7.086 26.312 1 87.56 439 PHE A O 1
ATOM 3605 N N . ASP A 1 440 ? 20.672 7.645 26.594 1 85.5 440 ASP A N 1
ATOM 3606 C CA . ASP A 1 440 ? 20.562 7.887 28.031 1 85.5 440 ASP A CA 1
ATOM 3607 C C . ASP A 1 440 ? 19.531 8.969 28.328 1 85.5 440 ASP A C 1
ATOM 3609 O O . ASP A 1 440 ? 18.812 8.898 29.328 1 85.5 440 ASP A O 1
ATOM 3613 N N . LYS A 1 441 ? 19.359 9.828 27.453 1 87.25 441 LYS A N 1
ATOM 3614 C CA . LYS A 1 441 ? 18.516 10.977 27.734 1 87.25 441 LYS A CA 1
ATOM 3615 C C . LYS A 1 441 ? 17.062 10.695 27.375 1 87.25 441 LYS A C 1
ATOM 3617 O O . LYS A 1 441 ? 16.156 11.469 27.703 1 87.25 441 LYS A O 1
ATOM 3622 N N . GLU A 1 442 ? 16.781 9.578 26.781 1 90.31 442 GLU A N 1
ATOM 3623 C CA . GLU A 1 442 ? 15.422 9.242 26.391 1 90.31 442 GLU A CA 1
ATOM 3624 C C . GLU A 1 442 ? 14.719 8.422 27.453 1 90.31 442 GLU A C 1
ATOM 3626 O O . GLU A 1 442 ? 15.336 7.566 28.109 1 90.31 442 GLU A O 1
ATOM 3631 N N . VAL A 1 443 ? 13.438 8.625 27.578 1 90.88 443 VAL A N 1
ATOM 3632 C CA . VAL A 1 443 ? 12.641 7.957 28.594 1 90.88 443 VAL A CA 1
ATOM 3633 C C . VAL A 1 443 ? 12.578 6.461 28.312 1 90.88 443 VAL A C 1
ATOM 3635 O O . VAL A 1 443 ? 12.633 5.645 29.234 1 90.88 443 VAL A O 1
ATOM 3638 N N . VAL A 1 444 ? 12.453 6.086 27.047 1 94.19 444 VAL A N 1
ATOM 3639 C CA . VAL A 1 444 ? 12.422 4.695 26.594 1 94.19 444 VAL A CA 1
ATOM 3640 C C . VAL A 1 444 ? 13.227 4.547 25.312 1 94.19 444 VAL A C 1
ATOM 3642 O O . VAL A 1 444 ? 13.578 5.543 24.672 1 94.19 444 VAL A O 1
ATOM 3645 N N . SER A 1 445 ? 13.617 3.332 24.984 1 95.06 445 SER A N 1
ATOM 3646 C CA . SER A 1 445 ? 14.297 3.076 23.719 1 95.06 445 SER A CA 1
ATOM 3647 C C . SER A 1 445 ? 13.383 3.385 22.547 1 95.06 445 SER A C 1
ATOM 3649 O O . SER A 1 445 ? 12.164 3.508 22.703 1 95.06 445 SER A O 1
ATOM 3651 N N . ASN A 1 446 ? 13.977 3.582 21.375 1 95.62 446 ASN A N 1
ATOM 3652 C CA . ASN A 1 446 ? 13.195 3.791 20.172 1 95.62 446 ASN A CA 1
ATOM 3653 C C . ASN A 1 446 ? 12.188 2.662 19.953 1 95.62 446 ASN A C 1
ATOM 3655 O O . ASN A 1 446 ? 11.039 2.908 19.578 1 95.62 446 ASN A O 1
ATOM 3659 N N . HIS A 1 447 ? 12.648 1.452 20.172 1 97.06 447 HIS A N 1
ATOM 3660 C CA . HIS A 1 447 ? 11.773 0.302 19.969 1 97.06 447 HIS A CA 1
ATOM 3661 C C . HIS A 1 447 ? 10.625 0.307 20.969 1 97.06 447 HIS A C 1
ATOM 3663 O O . HIS A 1 447 ? 9.484 0.009 20.609 1 97.06 447 HIS A O 1
ATOM 3669 N N . ASP A 1 448 ? 10.945 0.596 22.219 1 96.94 448 ASP A N 1
ATOM 3670 C CA . ASP A 1 448 ? 9.883 0.712 23.219 1 96.94 448 ASP A CA 1
ATOM 3671 C C . ASP A 1 448 ? 8.891 1.807 22.828 1 96.94 448 ASP A C 1
ATOM 3673 O O . ASP A 1 448 ? 7.684 1.654 23.047 1 96.94 448 ASP A O 1
ATOM 3677 N N . GLU A 1 449 ? 9.406 2.943 22.359 1 96.69 449 GLU A N 1
ATOM 3678 C CA . GLU A 1 449 ? 8.516 4.008 21.906 1 96.69 449 GLU A CA 1
ATOM 3679 C C . GLU A 1 449 ? 7.555 3.504 20.828 1 96.69 449 GLU A C 1
ATOM 3681 O O . GLU A 1 449 ? 6.359 3.811 20.875 1 96.69 449 GLU A O 1
ATOM 3686 N N . LEU A 1 450 ? 8.07 2.734 19.875 1 97.81 450 LEU A N 1
ATOM 3687 C CA . LEU A 1 450 ? 7.227 2.109 18.859 1 97.81 450 LEU A CA 1
ATOM 3688 C C . LEU A 1 450 ? 6.152 1.235 19.5 1 97.81 450 LEU A C 1
ATOM 3690 O O . LEU A 1 450 ? 4.973 1.348 19.172 1 97.81 450 LEU A O 1
ATOM 3694 N N . MET A 1 451 ? 6.578 0.421 20.438 1 98.06 451 MET A N 1
ATOM 3695 C CA . MET A 1 451 ? 5.688 -0.593 21 1 98.06 451 MET A CA 1
ATOM 3696 C C . MET A 1 451 ? 4.68 0.035 21.953 1 98.06 451 MET A C 1
ATOM 3698 O O . MET A 1 451 ? 3.625 -0.545 22.219 1 98.06 451 MET A O 1
ATOM 3702 N N . THR A 1 452 ? 4.98 1.246 22.547 1 97.19 452 THR A N 1
ATOM 3703 C CA . THR A 1 452 ? 3.945 1.957 23.297 1 97.19 452 THR A CA 1
ATOM 3704 C C . THR A 1 452 ? 2.711 2.17 22.422 1 97.19 452 THR A C 1
ATOM 3706 O O . THR A 1 452 ? 1.58 2.047 22.906 1 97.19 452 THR A O 1
ATOM 3709 N N . ASN A 1 453 ? 2.996 2.506 21.141 1 97.38 453 ASN A N 1
ATOM 3710 C CA . ASN A 1 453 ? 1.899 2.746 20.219 1 97.38 453 ASN A CA 1
ATOM 3711 C C . ASN A 1 453 ? 1.156 1.457 19.875 1 97.38 453 ASN A C 1
ATOM 3713 O O . ASN A 1 453 ? -0.066 1.464 19.719 1 97.38 453 ASN A O 1
ATOM 3717 N N . PHE A 1 454 ? 1.889 0.263 19.797 1 98.12 454 PHE A N 1
ATOM 3718 C CA . PHE A 1 454 ? 1.29 -1.04 19.531 1 98.12 454 PHE A CA 1
ATOM 3719 C C . PHE A 1 454 ? 0.204 -1.352 20.562 1 98.12 454 PHE A C 1
ATOM 3721 O O . PHE A 1 454 ? -0.93 -1.667 20.188 1 98.12 454 PHE A O 1
ATOM 3728 N N . PHE A 1 455 ? 0.474 -1.111 21.781 1 97.94 455 PHE A N 1
ATOM 3729 C CA . PHE A 1 455 ? -0.446 -1.438 22.859 1 97.94 455 PHE A CA 1
ATOM 3730 C C . PHE A 1 455 ? -1.527 -0.373 23 1 97.94 455 PHE A C 1
ATOM 3732 O O . PHE A 1 455 ? -2.705 -0.694 23.156 1 97.94 455 PHE A O 1
ATOM 3739 N N . ALA A 1 456 ? -1.146 0.868 22.906 1 97 456 ALA A N 1
ATOM 3740 C CA . ALA A 1 456 ? -2.057 1.989 23.109 1 97 456 ALA A CA 1
ATOM 3741 C C . ALA A 1 456 ? -3.15 2.018 22.047 1 97 456 ALA A C 1
ATOM 3743 O O . ALA A 1 456 ? -4.32 2.268 22.359 1 97 456 ALA A O 1
ATOM 3744 N N . GLN A 1 457 ? -2.773 1.819 20.797 1 96.88 457 GLN A N 1
ATOM 3745 C CA . GLN A 1 457 ? -3.725 1.926 19.703 1 96.88 457 GLN A CA 1
ATOM 3746 C C . GLN A 1 457 ? -4.785 0.829 19.781 1 96.88 457 GLN A C 1
ATOM 3748 O O . GLN A 1 457 ? -5.949 1.058 19.438 1 96.88 457 GLN A O 1
ATOM 3753 N N . ALA A 1 458 ? -4.359 -0.405 20.172 1 97 458 ALA A N 1
ATOM 3754 C CA . ALA A 1 458 ? -5.328 -1.484 20.344 1 97 458 ALA A CA 1
ATOM 3755 C C . ALA A 1 458 ? -6.41 -1.093 21.344 1 97 458 ALA A C 1
ATOM 3757 O O . ALA A 1 458 ? -7.602 -1.306 21.109 1 97 458 ALA A O 1
ATOM 3758 N N . ASP A 1 459 ? -6.02 -0.49 22.438 1 96.88 459 ASP A N 1
ATOM 3759 C CA . ASP A 1 459 ? -6.965 -0.081 23.469 1 96.88 459 ASP A CA 1
ATOM 3760 C C . ASP A 1 459 ? -7.789 1.12 23.016 1 96.88 459 ASP A C 1
ATOM 3762 O O . ASP A 1 459 ? -8.992 1.191 23.281 1 96.88 459 ASP A O 1
ATOM 3766 N N . ALA A 1 460 ? -7.137 2.059 22.344 1 96.94 460 ALA A N 1
ATOM 3767 C CA . ALA A 1 460 ? -7.84 3.24 21.844 1 96.94 460 ALA A CA 1
ATOM 3768 C C . ALA A 1 460 ? -8.992 2.848 20.922 1 96.94 460 ALA A C 1
ATOM 3770 O O . ALA A 1 460 ? -10.086 3.408 21.016 1 96.94 460 ALA A O 1
ATOM 3771 N N . LEU A 1 461 ? -8.766 1.881 20.078 1 97.56 461 LEU A N 1
ATOM 3772 C CA . LEU A 1 461 ? -9.766 1.418 19.125 1 97.56 461 LEU A CA 1
ATOM 3773 C C . LEU A 1 461 ? -10.922 0.732 19.844 1 97.56 461 LEU A C 1
ATOM 3775 O O . LEU A 1 461 ? -12.086 0.893 19.453 1 97.56 461 LEU A O 1
ATOM 3779 N N . ALA A 1 462 ? -10.617 0.017 20.891 1 97.62 462 ALA A N 1
ATOM 3780 C CA . ALA A 1 462 ? -11.625 -0.787 21.578 1 97.62 462 ALA A CA 1
ATOM 3781 C C . ALA A 1 462 ? -12.461 0.073 22.516 1 97.62 462 ALA A C 1
ATOM 3783 O O . ALA A 1 462 ? -13.688 -0.043 22.547 1 97.62 462 ALA A O 1
ATOM 3784 N N . ILE A 1 463 ? -11.852 0.973 23.312 1 95.81 463 ILE A N 1
ATOM 3785 C CA . ILE A 1 463 ? -12.477 1.638 24.438 1 95.81 463 ILE A CA 1
ATOM 3786 C C . ILE A 1 463 ? -13.109 2.951 23.984 1 95.81 463 ILE A C 1
ATOM 3788 O O . ILE A 1 463 ? -14.203 3.307 24.438 1 95.81 463 ILE A O 1
ATOM 3792 N N . GLY A 1 464 ? -12.438 3.719 23.141 1 95.94 464 GLY A N 1
ATOM 3793 C CA . GLY A 1 464 ? -12.906 5.031 22.734 1 95.94 464 GLY A CA 1
ATOM 3794 C C . GLY A 1 464 ? -12.797 6.074 23.828 1 95.94 464 GLY A C 1
ATOM 3795 O O . GLY A 1 464 ? -12.016 5.914 24.766 1 95.94 464 GLY A O 1
ATOM 3796 N N . LYS A 1 465 ? -13.406 7.141 23.609 1 95.69 465 LYS A N 1
ATOM 3797 C CA . LYS A 1 465 ? -13.492 8.258 24.547 1 95.69 465 LYS A CA 1
ATOM 3798 C C . LYS A 1 465 ? -14.852 8.945 24.453 1 95.69 465 LYS A C 1
ATOM 3800 O O . LYS A 1 465 ? -15.211 9.492 23.406 1 95.69 465 LYS A O 1
ATOM 3805 N N . THR A 1 466 ? -15.594 8.961 25.531 1 95.06 466 THR A N 1
ATOM 3806 C CA . THR A 1 466 ? -16.953 9.484 25.547 1 95.06 466 THR A CA 1
ATOM 3807 C C . THR A 1 466 ? -16.938 11.008 25.547 1 95.06 466 THR A C 1
ATOM 3809 O O . THR A 1 466 ? -15.906 11.633 25.797 1 95.06 466 THR A O 1
ATOM 3812 N N . TYR A 1 467 ? -18.141 11.531 25.219 1 95.12 467 TYR A N 1
ATOM 3813 C CA . TYR A 1 467 ? -18.297 12.984 25.25 1 95.12 467 TYR A CA 1
ATOM 3814 C C . TYR A 1 467 ? -17.969 13.547 26.625 1 95.12 467 TYR A C 1
ATOM 3816 O O . TYR A 1 467 ? -17.312 14.594 26.734 1 95.12 467 TYR A O 1
ATOM 3824 N N . GLU A 1 468 ? -18.359 12.914 27.688 1 94.88 468 GLU A N 1
ATOM 3825 C CA . GLU A 1 468 ? -18.125 13.359 29.047 1 94.88 468 GLU A CA 1
ATOM 3826 C C . GLU A 1 468 ? -16.625 13.383 29.375 1 94.88 468 GLU A C 1
ATOM 3828 O O . GLU A 1 468 ? -16.141 14.32 30 1 94.88 468 GLU A O 1
ATOM 3833 N N . GLN A 1 469 ? -15.961 12.352 28.922 1 93.25 469 GLN A N 1
ATOM 3834 C CA . GLN A 1 469 ? -14.516 12.305 29.141 1 93.25 469 GLN A CA 1
ATOM 3835 C C . GLN A 1 469 ? -13.812 13.422 28.375 1 93.25 469 GLN A C 1
ATOM 3837 O O . GLN A 1 469 ? -12.891 14.047 28.906 1 93.25 469 GLN A O 1
ATOM 3842 N N . VAL A 1 470 ? -14.258 13.656 27.125 1 93.81 470 VAL A N 1
ATOM 3843 C CA . VAL A 1 470 ? -13.688 14.719 26.297 1 93.81 470 VAL A CA 1
ATOM 3844 C C . VAL A 1 470 ? -13.914 16.078 26.969 1 93.81 470 VAL A C 1
ATOM 3846 O O . VAL A 1 470 ? -13.016 16.906 27.016 1 93.81 470 VAL A O 1
ATOM 3849 N N . LYS A 1 471 ? -15.078 16.266 27.5 1 93.06 471 LYS A N 1
ATOM 3850 C CA . LYS A 1 471 ? -15.438 17.5 28.172 1 93.06 471 LYS A CA 1
ATOM 3851 C C . LYS A 1 471 ? -14.547 17.734 29.406 1 93.06 471 LYS A C 1
ATOM 3853 O O . LYS A 1 471 ? -14.062 18.844 29.625 1 93.06 471 LYS A O 1
ATOM 3858 N N . GLU A 1 472 ? -14.305 16.703 30.094 1 91.12 472 GLU A N 1
ATOM 3859 C CA . GLU A 1 472 ? -13.469 16.781 31.281 1 91.12 472 GLU A CA 1
ATOM 3860 C C . GLU A 1 472 ? -12.039 17.156 30.938 1 91.12 472 GLU A C 1
ATOM 3862 O O . GLU A 1 472 ? -11.422 17.984 31.609 1 91.12 472 GLU A O 1
ATOM 3867 N N . GLU A 1 473 ? -11.531 16.562 29.922 1 88.31 473 GLU A N 1
ATOM 3868 C CA . GLU A 1 473 ? -10.156 16.797 29.5 1 88.31 473 GLU A CA 1
ATOM 3869 C C . GLU A 1 473 ? -9.977 18.203 28.938 1 88.31 473 GLU A C 1
ATOM 3871 O O . GLU A 1 473 ? -8.867 18.719 28.875 1 88.31 473 GLU A O 1
ATOM 3876 N N . ASN A 1 474 ? -11.086 18.75 28.438 1 87.69 474 ASN A N 1
ATOM 3877 C CA . ASN A 1 474 ? -10.984 20.031 27.75 1 87.69 474 ASN A CA 1
ATOM 3878 C C . ASN A 1 474 ? -11.617 21.156 28.562 1 87.69 474 ASN A C 1
ATOM 3880 O O . ASN A 1 474 ? -11.969 22.203 28.031 1 87.69 474 ASN A O 1
ATOM 3884 N N . GLU A 1 475 ? -11.797 20.906 29.797 1 82.81 475 GLU A N 1
ATOM 3885 C CA . GLU A 1 475 ? -12.391 21.922 30.672 1 82.81 475 GLU A CA 1
ATOM 3886 C C . GLU A 1 475 ? -11.562 23.203 30.688 1 82.81 475 GLU A C 1
ATOM 3888 O O . GLU A 1 475 ? -12.109 24.297 30.734 1 82.81 475 GLU A O 1
ATOM 3893 N N . LYS A 1 476 ? -10.289 23 30.625 1 78.25 476 LYS A N 1
ATOM 3894 C CA . LYS A 1 476 ? -9.406 24.156 30.672 1 78.25 476 LYS A CA 1
ATOM 3895 C C . LYS A 1 476 ? -9.242 24.781 29.297 1 78.25 476 LYS A C 1
ATOM 3897 O O . LYS A 1 476 ? -8.805 25.922 29.172 1 78.25 476 LYS A O 1
ATOM 3902 N N . ASN A 1 477 ? -9.609 23.906 28.344 1 72.19 477 ASN A N 1
ATOM 3903 C CA . ASN A 1 477 ? -9.438 24.391 26.984 1 72.19 477 ASN A CA 1
ATOM 3904 C C . ASN A 1 477 ? -10.664 25.141 26.484 1 72.19 477 ASN A C 1
ATOM 3906 O O . ASN A 1 477 ? -11.789 24.844 26.891 1 72.19 477 ASN A O 1
ATOM 3910 N N . LYS A 1 478 ? -10.68 26.25 25.969 1 70.12 478 LYS A N 1
ATOM 3911 C CA . LYS A 1 478 ? -11.688 27.203 25.516 1 70.12 478 LYS A CA 1
ATOM 3912 C C . LYS A 1 478 ? -12.422 26.672 24.281 1 70.12 478 LYS A C 1
ATOM 3914 O O . LYS A 1 478 ? -12.969 27.453 23.5 1 70.12 478 LYS A O 1
ATOM 3919 N N . MET A 1 479 ? -12.547 25.312 24.125 1 81.62 479 MET A N 1
ATOM 3920 C CA . MET A 1 479 ? -13.344 24.859 22.984 1 81.62 479 MET A CA 1
ATOM 3921 C C . MET A 1 479 ? -14.828 24.797 23.344 1 81.62 479 MET A C 1
ATOM 3923 O O . MET A 1 479 ? -15.188 24.375 24.438 1 81.62 479 MET A O 1
ATOM 3927 N N . SER A 1 480 ? -15.625 25.297 22.438 1 88.44 480 SER A N 1
ATOM 3928 C CA . SER A 1 480 ? -17.062 25.25 22.656 1 88.44 480 SER A CA 1
ATOM 3929 C C . SER A 1 480 ? -17.562 23.812 22.797 1 88.44 480 SER A C 1
ATOM 3931 O O . SER A 1 480 ? -17.031 22.891 22.156 1 88.44 480 SER A O 1
ATOM 3933 N N . PRO A 1 481 ? -18.516 23.594 23.625 1 88 481 PRO A N 1
ATOM 3934 C CA . PRO A 1 481 ? -19.062 22.25 23.859 1 88 481 PRO A CA 1
ATOM 3935 C C . PRO A 1 481 ? -19.5 21.547 22.578 1 88 481 PRO A C 1
ATOM 3937 O O . PRO A 1 481 ? -19.359 20.328 22.453 1 88 481 PRO A O 1
ATOM 3940 N N . GLU A 1 482 ? -19.969 22.281 21.688 1 90.06 482 GLU A N 1
ATOM 3941 C CA . GLU A 1 482 ? -20.453 21.688 20.453 1 90.06 482 GLU A CA 1
ATOM 3942 C C . GLU A 1 482 ? -19.281 21.141 19.625 1 90.06 482 GLU A C 1
ATOM 3944 O O . GLU A 1 482 ? -19.422 20.109 18.953 1 90.06 482 GLU A O 1
ATOM 3949 N N . LEU A 1 483 ? -18.172 21.734 19.719 1 92.69 483 LEU A N 1
ATOM 3950 C CA . LEU A 1 483 ? -17 21.344 18.953 1 92.69 483 LEU A CA 1
ATOM 3951 C C . LEU A 1 483 ? -16.344 20.109 19.562 1 92.69 483 LEU A C 1
ATOM 3953 O O . LEU A 1 483 ? -15.641 19.375 18.875 1 92.69 483 LEU A O 1
ATOM 3957 N N . LEU A 1 484 ? -16.656 19.875 20.812 1 94.25 484 LEU A N 1
ATOM 3958 C CA . LEU A 1 484 ? -16.062 18.734 21.516 1 94.25 484 LEU A CA 1
ATOM 3959 C C . LEU A 1 484 ? -16.562 17.422 20.938 1 94.25 484 LEU A C 1
ATOM 3961 O O . LEU A 1 484 ? -15.914 16.375 21.109 1 94.25 484 LEU A O 1
ATOM 3965 N N . THR A 1 485 ? -17.703 17.469 20.234 1 95.5 485 THR A N 1
ATOM 3966 C CA . THR A 1 485 ? -18.25 16.266 19.625 1 95.5 485 THR A CA 1
ATOM 3967 C C . THR A 1 485 ? -17.297 15.688 18.594 1 95.5 485 THR A C 1
ATOM 3969 O O . THR A 1 485 ? -17.281 14.484 18.359 1 95.5 485 THR A O 1
ATOM 3972 N N . HIS A 1 486 ? -16.484 16.562 18 1 96.5 486 HIS A N 1
ATOM 3973 C CA . HIS A 1 486 ? -15.539 16.141 16.969 1 96.5 486 HIS A CA 1
ATOM 3974 C C . HIS A 1 486 ? -14.383 15.352 17.562 1 96.5 486 HIS A C 1
ATOM 3976 O O . HIS A 1 486 ? -13.648 14.672 16.844 1 96.5 486 HIS A O 1
ATOM 3982 N N . LYS A 1 487 ? -14.164 15.398 18.859 1 95.62 487 LYS A N 1
ATOM 3983 C CA . LYS A 1 487 ? -13.039 14.75 19.531 1 95.62 487 LYS A CA 1
ATOM 3984 C C . LYS A 1 487 ? -13.453 13.414 20.141 1 95.62 487 LYS A C 1
ATOM 3986 O O . LYS A 1 487 ? -12.633 12.711 20.719 1 95.62 487 LYS A O 1
ATOM 3991 N N . VAL A 1 488 ? -14.75 13.078 20.016 1 96.06 488 VAL A N 1
ATOM 3992 C CA . VAL A 1 488 ? -15.289 11.844 20.594 1 96.06 488 VAL A CA 1
ATOM 3993 C C . VAL A 1 488 ? -14.805 10.641 19.797 1 96.06 488 VAL A C 1
ATOM 3995 O O . VAL A 1 488 ? -14.68 10.719 18.562 1 96.06 488 VAL A O 1
ATOM 3998 N N . PHE A 1 489 ? -14.43 9.57 20.438 1 96.44 489 PHE A N 1
ATOM 3999 C CA . PHE A 1 489 ? -14.125 8.258 19.875 1 96.44 489 PHE A CA 1
ATOM 4000 C C . PHE A 1 489 ? -15.18 7.238 20.297 1 96.44 489 PHE A C 1
ATOM 4002 O O . PHE A 1 489 ? -15.328 6.945 21.484 1 96.44 489 PHE A O 1
ATOM 4009 N N . ASN A 1 490 ? -15.773 6.66 19.359 1 94.44 490 ASN A N 1
ATOM 4010 C CA . ASN A 1 490 ? -16.891 5.777 19.656 1 94.44 490 ASN A CA 1
ATOM 4011 C C . ASN A 1 490 ? -16.422 4.438 20.219 1 94.44 490 ASN A C 1
ATOM 4013 O O . ASN A 1 490 ? -17.172 3.736 20.891 1 94.44 490 ASN A O 1
ATOM 4017 N N . GLY A 1 491 ? -15.18 4.09 19.938 1 96.25 491 GLY A N 1
ATOM 4018 C CA . GLY A 1 491 ? -14.727 2.762 20.328 1 96.25 491 GLY A CA 1
ATOM 4019 C C . GLY A 1 491 ? -15.414 1.652 19.547 1 96.25 491 GLY A C 1
ATOM 4020 O O . GLY A 1 491 ? -15.766 1.823 18.391 1 96.25 491 GLY A O 1
ATOM 4021 N N . ASN A 1 492 ? -15.414 0.426 20.172 1 97.69 492 ASN A N 1
ATOM 4022 C CA . ASN A 1 492 ? -16.031 -0.756 19.578 1 97.69 492 ASN A CA 1
ATOM 4023 C C . ASN A 1 492 ? -15.43 -1.089 18.219 1 97.69 492 ASN A C 1
ATOM 4025 O O . ASN A 1 492 ? -16.141 -1.508 17.312 1 97.69 492 ASN A O 1
ATOM 4029 N N . ARG A 1 493 ? -14.227 -0.777 18.031 1 97.88 493 ARG A N 1
ATOM 4030 C CA . ARG A 1 493 ? -13.477 -1.13 16.828 1 97.88 493 ARG A CA 1
ATOM 4031 C C . ARG A 1 493 ? -12.547 -2.305 17.094 1 97.88 493 ARG A C 1
ATOM 4033 O O . ARG A 1 493 ? -11.562 -2.174 17.828 1 97.88 493 ARG A O 1
ATOM 4040 N N . PRO A 1 494 ? -12.781 -3.416 16.484 1 98.44 494 PRO A N 1
ATOM 4041 C CA . PRO A 1 494 ? -12.094 -4.656 16.859 1 98.44 494 PRO A CA 1
ATOM 4042 C C . PRO A 1 494 ? -10.656 -4.711 16.344 1 98.44 494 PRO A C 1
ATOM 4044 O O . PRO A 1 494 ? -10.352 -4.145 15.281 1 98.44 494 PRO A O 1
ATOM 4047 N N . SER A 1 495 ? -9.805 -5.41 17.031 1 98.5 495 SER A N 1
ATOM 4048 C CA . SER A 1 495 ? -8.422 -5.637 16.641 1 98.5 495 SER A CA 1
ATOM 4049 C C . SER A 1 495 ? -7.938 -7.012 17.094 1 98.5 495 SER A C 1
ATOM 4051 O O . SER A 1 495 ? -8.508 -7.609 18.016 1 98.5 495 SER A O 1
ATOM 4053 N N . THR A 1 496 ? -6.996 -7.574 16.391 1 98.81 496 THR A N 1
ATOM 4054 C CA . THR A 1 496 ? -6.219 -8.766 16.719 1 98.81 496 THR A CA 1
ATOM 4055 C C . THR A 1 496 ? -4.75 -8.406 16.922 1 98.81 496 THR A C 1
ATOM 4057 O O . THR A 1 496 ? -4.164 -7.676 16.125 1 98.81 496 THR A O 1
ATOM 4060 N N . LEU A 1 497 ? -4.188 -8.891 18.047 1 98.69 497 LEU A N 1
ATOM 4061 C CA . LEU A 1 497 ? -2.771 -8.656 18.297 1 98.69 497 LEU A CA 1
ATOM 4062 C C . LEU A 1 497 ? -1.964 -9.938 18.125 1 98.69 497 LEU A C 1
ATOM 4064 O O . LEU A 1 497 ? -2.354 -10.992 18.625 1 98.69 497 LEU A O 1
ATOM 4068 N N . LEU A 1 498 ? -0.972 -9.883 17.375 1 98.81 498 LEU A N 1
ATOM 4069 C CA . LEU A 1 498 ? 0.086 -10.891 17.312 1 98.81 498 LEU A CA 1
ATOM 4070 C C . LEU A 1 498 ? 1.39 -10.344 17.875 1 98.81 498 LEU A C 1
ATOM 4072 O O . LEU A 1 498 ? 1.912 -9.336 17.391 1 98.81 498 LEU A O 1
ATOM 4076 N N . LEU A 1 499 ? 1.895 -10.914 18.922 1 98.75 499 LEU A N 1
ATOM 4077 C CA . LEU A 1 499 ? 3.127 -10.469 19.562 1 98.75 499 LEU A CA 1
ATOM 4078 C C . LEU A 1 499 ? 4.172 -11.57 19.562 1 98.75 499 LEU A C 1
ATOM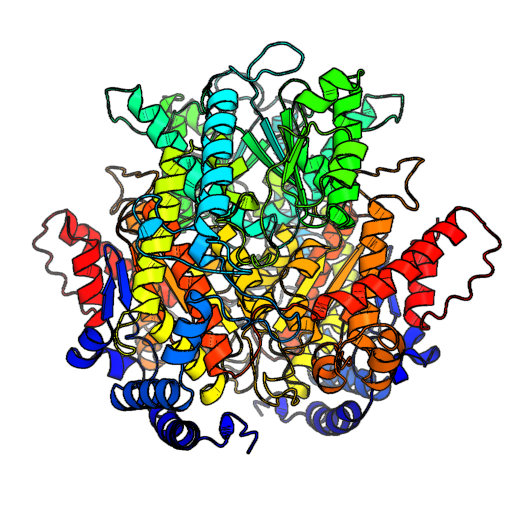 4080 O O . LEU A 1 499 ? 4.004 -12.594 20.234 1 98.75 499 LEU A O 1
ATOM 4084 N N . PHE A 1 500 ? 5.246 -11.383 18.812 1 98.38 500 PHE A N 1
ATOM 4085 C CA . PHE A 1 500 ? 6.348 -12.328 18.688 1 98.38 500 PHE A CA 1
ATOM 4086 C C . PHE A 1 500 ? 7.523 -11.898 19.562 1 98.38 500 PHE A C 1
ATOM 4088 O O . PHE A 1 500 ? 7.621 -10.734 19.953 1 98.38 500 PHE A O 1
ATOM 4095 N N . ASP A 1 501 ? 8.391 -12.844 19.828 1 97.12 501 ASP A N 1
ATOM 4096 C CA . ASP A 1 501 ? 9.633 -12.516 20.516 1 97.12 501 ASP A CA 1
ATOM 4097 C C . ASP A 1 501 ? 10.57 -11.719 19.609 1 97.12 501 ASP A C 1
ATOM 4099 O O . ASP A 1 501 ? 10.977 -10.609 19.969 1 97.12 501 ASP A O 1
ATOM 4103 N N . GLU A 1 502 ? 10.852 -12.336 18.5 1 96.69 502 GLU A N 1
ATOM 4104 C CA . GLU A 1 502 ? 11.805 -11.75 17.562 1 96.69 502 GLU A CA 1
ATOM 4105 C C . GLU A 1 502 ? 11.461 -12.125 16.109 1 96.69 502 GLU A C 1
ATOM 4107 O O . GLU A 1 502 ? 10.938 -13.211 15.859 1 96.69 502 GLU A O 1
ATOM 4112 N N . LEU A 1 503 ? 11.719 -11.148 15.227 1 98.38 503 LEU A N 1
ATOM 4113 C CA . LEU A 1 503 ? 11.648 -11.5 13.812 1 98.38 503 LEU A CA 1
ATOM 4114 C C . LEU A 1 503 ? 12.969 -12.078 13.336 1 98.38 503 LEU A C 1
ATOM 4116 O O . LEU A 1 503 ? 13.992 -11.383 13.32 1 98.38 503 LEU A O 1
ATOM 4120 N N . ASN A 1 504 ? 13.055 -13.297 13.094 1 98.19 504 ASN A N 1
ATOM 4121 C CA . ASN A 1 504 ? 14.164 -14.031 12.492 1 98.19 504 ASN A CA 1
ATOM 4122 C C . ASN A 1 504 ? 13.688 -14.953 11.375 1 98.19 504 ASN A C 1
ATOM 4124 O O . ASN A 1 504 ? 12.516 -14.914 10.992 1 98.19 504 ASN A O 1
ATOM 4128 N N . PHE A 1 505 ? 14.602 -15.703 10.789 1 98.56 505 PHE A N 1
ATOM 4129 C CA . PHE A 1 505 ? 14.219 -16.516 9.641 1 98.56 505 PHE A CA 1
ATOM 4130 C C . PHE A 1 505 ? 13.117 -17.5 10.016 1 98.56 505 PHE A C 1
ATOM 4132 O O . PHE A 1 505 ? 12.148 -17.672 9.273 1 98.56 505 PHE A O 1
ATOM 4139 N N . TYR A 1 506 ? 13.156 -18.125 11.172 1 98.56 506 TYR A N 1
ATOM 4140 C CA . TYR A 1 506 ? 12.18 -19.094 11.641 1 98.56 506 TYR A CA 1
ATOM 4141 C C . TYR A 1 506 ? 10.82 -18.438 11.867 1 98.56 506 TYR A C 1
ATOM 4143 O O . TYR A 1 506 ? 9.805 -18.906 11.359 1 98.56 506 TYR A O 1
ATOM 4151 N N . THR A 1 507 ? 10.766 -17.328 12.594 1 98.62 507 THR A N 1
ATOM 4152 C CA . THR A 1 507 ? 9.492 -16.688 12.906 1 98.62 507 THR A CA 1
ATOM 4153 C C . THR A 1 507 ? 8.914 -16.016 11.672 1 98.62 507 THR A C 1
ATOM 4155 O O . THR A 1 507 ? 7.695 -15.867 11.547 1 98.62 507 THR A O 1
ATOM 4158 N N . CYS A 1 508 ? 9.805 -15.578 10.773 1 98.75 508 CYS A N 1
ATOM 4159 C CA . CYS A 1 508 ? 9.297 -15.094 9.492 1 98.75 508 CYS A CA 1
ATOM 4160 C C . CYS A 1 508 ? 8.531 -16.188 8.758 1 98.75 508 CYS A C 1
ATOM 4162 O O . CYS A 1 508 ? 7.484 -15.922 8.172 1 98.75 508 CYS A O 1
ATOM 4164 N N . GLY A 1 509 ? 9.078 -17.406 8.797 1 98.75 509 GLY A N 1
ATOM 4165 C CA . GLY A 1 509 ? 8.375 -18.547 8.234 1 98.75 509 GLY A CA 1
ATOM 4166 C C . GLY A 1 509 ? 7.051 -18.828 8.922 1 98.75 509 GLY A C 1
ATOM 4167 O O . GLY A 1 509 ? 6.047 -19.094 8.258 1 98.75 509 GLY A O 1
ATOM 4168 N N . LEU A 1 510 ? 7.008 -18.719 10.297 1 98.75 510 LEU A N 1
ATOM 4169 C CA . LEU A 1 510 ? 5.773 -18.875 11.047 1 98.75 510 LEU A CA 1
ATOM 4170 C C . LEU A 1 510 ? 4.711 -17.891 10.578 1 98.75 510 LEU A C 1
ATOM 4172 O O . LEU A 1 510 ? 3.557 -18.266 10.375 1 98.75 510 LEU A O 1
ATOM 4176 N N . LEU A 1 511 ? 5.156 -16.672 10.422 1 98.75 511 LEU A N 1
ATOM 4177 C CA . LEU A 1 511 ? 4.246 -15.602 10.055 1 98.75 511 LEU A CA 1
ATOM 4178 C C . LEU A 1 511 ? 3.662 -15.836 8.664 1 98.75 511 LEU A C 1
ATOM 4180 O O . LEU A 1 511 ? 2.455 -15.688 8.461 1 98.75 511 LEU A O 1
ATOM 4184 N N . LEU A 1 512 ? 4.531 -16.188 7.691 1 98.81 512 LEU A N 1
ATOM 4185 C CA . LEU A 1 512 ? 4.07 -16.453 6.332 1 98.81 512 LEU A CA 1
ATOM 4186 C C . LEU A 1 512 ? 3.029 -17.562 6.32 1 98.81 512 LEU A C 1
ATOM 4188 O O . LEU A 1 512 ? 1.936 -17.391 5.777 1 98.81 512 LEU A O 1
ATOM 4192 N N . SER A 1 513 ? 3.369 -18.703 6.926 1 98.88 513 SER A N 1
ATOM 4193 C CA . SER A 1 513 ? 2.502 -19.875 6.906 1 98.88 513 SER A CA 1
ATOM 4194 C C . SER A 1 513 ? 1.201 -19.609 7.66 1 98.88 513 SER A C 1
ATOM 4196 O O . SER A 1 513 ? 0.145 -20.125 7.277 1 98.88 513 SER A O 1
ATOM 4198 N N . LEU A 1 514 ? 1.257 -18.828 8.695 1 98.88 514 LEU A N 1
ATOM 4199 C CA . LEU A 1 514 ? 0.066 -18.453 9.453 1 98.88 514 LEU A CA 1
ATOM 4200 C C . LEU A 1 514 ? -0.982 -17.828 8.547 1 98.88 514 LEU A C 1
ATOM 4202 O O . LEU A 1 514 ? -2.141 -18.25 8.539 1 98.88 514 LEU A O 1
ATOM 4206 N N . TYR A 1 515 ? -0.594 -16.891 7.777 1 98.88 515 TYR A N 1
ATOM 4207 C CA . TYR A 1 515 ? -1.555 -16.172 6.953 1 98.88 515 TYR A CA 1
ATOM 4208 C C . TYR A 1 515 ? -1.97 -17 5.742 1 98.88 515 TYR A C 1
ATOM 4210 O O . TYR A 1 515 ? -3.111 -16.906 5.285 1 98.88 515 TYR A O 1
ATOM 4218 N N . GLU A 1 516 ? -1.041 -17.781 5.184 1 98.88 516 GLU A N 1
ATOM 4219 C CA . GLU A 1 516 ? -1.433 -18.703 4.117 1 98.88 516 GLU A CA 1
ATOM 4220 C C . GLU A 1 516 ? -2.502 -19.672 4.59 1 98.88 516 GLU A C 1
ATOM 4222 O O . GLU A 1 516 ? -3.498 -19.906 3.9 1 98.88 516 GLU A O 1
ATOM 4227 N N . SER A 1 517 ? -2.283 -20.234 5.766 1 98.88 517 SER A N 1
ATOM 4228 C CA . SER A 1 517 ? -3.223 -21.188 6.344 1 98.88 517 SER A CA 1
ATOM 4229 C C . SER A 1 517 ? -4.562 -20.531 6.652 1 98.88 517 SER A C 1
ATOM 4231 O O . SER A 1 517 ? -5.617 -21.125 6.418 1 98.88 517 SER A O 1
ATOM 4233 N N . ARG A 1 518 ? -4.48 -19.375 7.168 1 98.81 518 ARG A N 1
ATOM 4234 C CA . ARG A 1 518 ? -5.699 -18.625 7.469 1 98.81 518 ARG A CA 1
ATOM 4235 C C . ARG A 1 518 ? -6.543 -18.422 6.215 1 98.81 518 ARG A C 1
ATOM 4237 O O . ARG A 1 518 ? -7.762 -18.609 6.238 1 98.81 518 ARG A O 1
ATOM 4244 N N . ILE A 1 519 ? -5.926 -18.031 5.117 1 98.69 519 ILE A N 1
ATOM 4245 C CA . ILE A 1 519 ? -6.625 -17.734 3.871 1 98.69 519 ILE A CA 1
ATOM 4246 C C . ILE A 1 519 ? -7.25 -19 3.305 1 98.69 519 ILE A C 1
ATOM 4248 O O . ILE A 1 519 ? -8.383 -18.984 2.814 1 98.69 519 ILE A O 1
ATOM 4252 N N . VAL A 1 520 ? -6.551 -20.109 3.42 1 98.81 520 VAL A N 1
ATOM 4253 C CA . VAL A 1 520 ? -7.078 -21.391 2.977 1 98.81 520 VAL A CA 1
ATOM 4254 C C . VAL A 1 520 ? -8.297 -21.781 3.816 1 98.81 520 VAL A C 1
ATOM 4256 O O . VAL A 1 520 ? -9.336 -22.172 3.275 1 98.81 520 VAL A O 1
ATOM 4259 N N . ALA A 1 521 ? -8.148 -21.641 5.113 1 98.88 521 ALA A N 1
ATOM 4260 C CA . ALA A 1 521 ? -9.258 -21.953 6.008 1 98.88 521 ALA A CA 1
ATOM 4261 C C . ALA A 1 521 ? -10.477 -21.078 5.691 1 98.88 521 ALA A C 1
ATOM 4263 O O . ALA A 1 521 ? -11.602 -21.578 5.652 1 98.88 521 ALA A O 1
ATOM 4264 N N . GLU A 1 522 ? -10.258 -19.828 5.477 1 98.69 522 GLU A N 1
ATOM 4265 C CA . GLU A 1 522 ? -11.344 -18.906 5.145 1 98.69 522 GLU A CA 1
ATOM 4266 C C . GLU A 1 522 ? -12.062 -19.344 3.869 1 98.69 522 GLU A C 1
ATOM 4268 O O . GLU A 1 522 ? -13.289 -19.281 3.793 1 98.69 522 GLU A O 1
ATOM 4273 N N . GLY A 1 523 ? -11.273 -19.75 2.867 1 98.56 523 GLY A N 1
ATOM 4274 C CA . GLY A 1 523 ? -11.883 -20.234 1.641 1 98.56 523 GLY A CA 1
ATOM 4275 C C . GLY A 1 523 ? -12.805 -21.422 1.863 1 98.56 523 GLY A C 1
ATOM 4276 O O . GLY A 1 523 ? -13.898 -21.469 1.297 1 98.56 523 GLY A O 1
ATOM 4277 N N . PHE A 1 524 ? -12.406 -22.328 2.705 1 98.56 524 PHE A N 1
ATOM 4278 C CA . PHE A 1 524 ? -13.219 -23.5 3.012 1 98.56 524 PHE A CA 1
ATOM 4279 C C . PHE A 1 524 ? -14.461 -23.094 3.799 1 98.56 524 PHE A C 1
ATOM 4281 O O . PHE A 1 524 ? -15.547 -23.641 3.578 1 98.56 524 PHE A O 1
ATOM 4288 N N . LEU A 1 525 ? -14.281 -22.156 4.738 1 98.5 525 LEU A N 1
ATOM 4289 C CA . LEU A 1 525 ? -15.43 -21.656 5.492 1 98.5 525 LEU A CA 1
ATOM 4290 C C . LEU A 1 525 ? -16.469 -21.047 4.559 1 98.5 525 LEU A C 1
ATOM 4292 O O . LEU A 1 525 ? -17.672 -21.141 4.812 1 98.5 525 LEU A O 1
ATOM 4296 N N . LEU A 1 526 ? -16.016 -20.484 3.447 1 98.19 526 LEU A N 1
ATOM 4297 C CA . LEU A 1 526 ? -16.875 -19.734 2.521 1 98.19 526 LEU A CA 1
ATOM 4298 C C . LEU A 1 526 ? -17.328 -20.625 1.368 1 98.19 526 LEU A C 1
ATOM 4300 O O . LEU A 1 526 ? -18.078 -20.188 0.502 1 98.19 526 LEU A O 1
ATOM 4304 N N . ASN A 1 527 ? -16.875 -21.875 1.312 1 97.94 527 ASN A N 1
ATOM 4305 C CA . ASN A 1 527 ? -17.156 -22.844 0.253 1 97.94 527 ASN A CA 1
ATOM 4306 C C . ASN A 1 527 ? -16.734 -22.297 -1.115 1 97.94 527 ASN A C 1
ATOM 4308 O O . ASN A 1 527 ? -17.484 -22.422 -2.086 1 97.94 527 ASN A O 1
ATOM 4312 N N . ILE A 1 528 ? -15.547 -21.719 -1.17 1 97.94 528 ILE A N 1
ATOM 4313 C CA . ILE A 1 528 ? -15.023 -21.219 -2.439 1 97.94 528 ILE A CA 1
ATOM 4314 C C . ILE A 1 528 ? -13.695 -21.906 -2.748 1 97.94 528 ILE A C 1
ATOM 4316 O O . ILE A 1 528 ? -13.109 -22.547 -1.883 1 97.94 528 ILE A O 1
ATOM 4320 N N . ASN A 1 529 ? -13.258 -21.828 -4.004 1 98 529 ASN A N 1
ATOM 4321 C CA . ASN A 1 529 ? -11.945 -22.297 -4.426 1 98 529 ASN A CA 1
ATOM 4322 C C . ASN A 1 529 ? -10.891 -21.203 -4.328 1 98 529 ASN A C 1
ATOM 4324 O O . ASN A 1 529 ? -10.797 -20.344 -5.215 1 98 529 ASN A O 1
ATOM 4328 N N . SER A 1 530 ? -10.023 -21.312 -3.4 1 98.38 530 SER A N 1
ATOM 4329 C CA . SER A 1 530 ? -9.047 -20.266 -3.1 1 98.38 530 SER A CA 1
ATOM 4330 C C . SER A 1 530 ? -7.84 -20.359 -4.031 1 98.38 530 SER A C 1
ATOM 4332 O O . SER A 1 530 ? -6.926 -19.531 -3.949 1 98.38 530 SER A O 1
ATOM 4334 N N . PHE A 1 531 ? -7.781 -21.266 -4.957 1 97.94 531 PHE A N 1
ATOM 4335 C CA . PHE A 1 531 ? -6.488 -21.641 -5.52 1 97.94 531 PHE A CA 1
ATOM 4336 C C . PHE A 1 531 ? -6.414 -21.281 -7 1 97.94 531 PHE A C 1
ATOM 4338 O O . PHE A 1 531 ? -5.324 -21.188 -7.57 1 97.94 531 PHE A O 1
ATOM 4345 N N . ASP A 1 532 ? -7.586 -21.109 -7.629 1 95.06 532 ASP A N 1
ATOM 4346 C CA . ASP A 1 532 ? -7.582 -20.609 -9 1 95.06 532 ASP A CA 1
ATOM 4347 C C . ASP A 1 532 ? -7.559 -19.094 -9.039 1 95.06 532 ASP A C 1
ATOM 4349 O O . ASP A 1 532 ? -7.492 -18.438 -7.996 1 95.06 532 ASP A O 1
ATOM 4353 N N . GLN A 1 533 ? -7.434 -18.484 -10.219 1 91.88 533 GLN A N 1
ATOM 4354 C CA . GLN A 1 533 ? -7.449 -17.031 -10.375 1 91.88 533 GLN A CA 1
ATOM 4355 C C . GLN A 1 533 ? -7.938 -16.641 -11.766 1 91.88 533 GLN A C 1
ATOM 4357 O O . GLN A 1 533 ? -7.25 -15.914 -12.492 1 91.88 533 GLN A O 1
ATOM 4362 N N . TRP A 1 534 ? -9.117 -16.922 -12.07 1 92.31 534 TRP A N 1
ATOM 4363 C CA . TRP A 1 534 ? -9.711 -16.703 -13.391 1 92.31 534 TRP A CA 1
ATOM 4364 C C . TRP A 1 534 ? -9.961 -15.211 -13.617 1 92.31 534 TRP A C 1
ATOM 4366 O O . TRP A 1 534 ? -10.102 -14.766 -14.758 1 92.31 534 TRP A O 1
ATOM 4376 N N . GLY A 1 535 ? -9.961 -14.453 -12.578 1 90.75 535 GLY A N 1
ATOM 4377 C CA . GLY A 1 535 ? -10.297 -13.039 -12.648 1 90.75 535 GLY A CA 1
ATOM 4378 C C . GLY A 1 535 ? -9.266 -12.211 -13.398 1 90.75 535 GLY A C 1
ATOM 4379 O O . GLY A 1 535 ? -9.5 -11.039 -13.695 1 90.75 535 GLY A O 1
ATOM 4380 N N . VAL A 1 536 ? -8.203 -12.82 -13.867 1 86.62 536 VAL A N 1
ATOM 4381 C CA . VAL A 1 536 ? -7.164 -12.055 -14.547 1 86.62 536 VAL A CA 1
ATOM 4382 C C . VAL A 1 536 ? -7.176 -12.375 -16.031 1 86.62 536 VAL A C 1
ATOM 4384 O O . VAL A 1 536 ? -6.457 -11.75 -16.812 1 86.62 536 VAL A O 1
ATOM 4387 N N . GLU A 1 537 ? -8 -13.25 -16.547 1 84.44 537 GLU A N 1
ATOM 4388 C CA . GLU A 1 537 ? -7.922 -13.805 -17.891 1 84.44 537 GLU A CA 1
ATOM 4389 C C . GLU A 1 537 ? -8.547 -12.852 -18.906 1 84.44 537 GLU A C 1
ATOM 4391 O O . GLU A 1 537 ? -8.016 -12.672 -20.016 1 84.44 537 GLU A O 1
ATOM 4396 N N . LEU A 1 538 ? -9.664 -12.273 -18.594 1 83.06 538 LEU A N 1
ATOM 4397 C CA . LEU A 1 538 ? -10.367 -11.422 -19.547 1 83.06 538 LEU A CA 1
ATOM 4398 C C . LEU A 1 538 ? -9.508 -10.227 -19.953 1 83.06 538 LEU A C 1
ATOM 4400 O O . LEU A 1 538 ? -9.406 -9.891 -21.125 1 83.06 538 LEU A O 1
ATOM 4404 N N . GLY A 1 539 ? -8.93 -9.586 -18.938 1 87.38 539 GLY A N 1
ATOM 4405 C CA . GLY A 1 539 ? -8.062 -8.461 -19.234 1 87.38 539 GLY A CA 1
ATOM 4406 C C . GLY A 1 539 ? -6.926 -8.805 -20.172 1 87.38 539 GLY A C 1
ATOM 4407 O O . GLY A 1 539 ? -6.551 -7.996 -21.031 1 87.38 539 GLY A O 1
ATOM 4408 N N . LYS A 1 540 ? -6.449 -9.969 -20.078 1 85.12 540 LYS A N 1
ATOM 4409 C CA . LYS A 1 540 ? -5.348 -10.43 -20.922 1 85.12 540 LYS A CA 1
ATOM 4410 C C . LYS A 1 540 ? -5.793 -10.578 -22.375 1 85.12 540 LYS A C 1
ATOM 4412 O O . LYS A 1 540 ? -5.062 -10.211 -23.297 1 85.12 540 LYS A O 1
ATOM 4417 N N . VAL A 1 541 ? -6.945 -11.086 -22.562 1 86.94 541 VAL A N 1
ATOM 4418 C CA . VAL A 1 541 ? -7.488 -11.281 -23.906 1 86.94 541 VAL A CA 1
ATOM 4419 C C . VAL A 1 541 ? -7.711 -9.922 -24.578 1 86.94 541 VAL A C 1
ATOM 4421 O O . VAL A 1 541 ? -7.324 -9.727 -25.734 1 86.94 541 VAL A O 1
ATOM 4424 N N . LEU A 1 542 ? -8.32 -9.055 -23.859 1 91.38 542 LEU A N 1
ATOM 4425 C CA . LEU A 1 542 ? -8.594 -7.734 -24.406 1 91.38 542 LEU A CA 1
ATOM 4426 C C . LEU A 1 542 ? -7.301 -6.969 -24.656 1 91.38 542 LEU A C 1
ATOM 4428 O O . LEU A 1 542 ? -7.211 -6.191 -25.609 1 91.38 542 LEU A O 1
ATOM 4432 N N . ALA A 1 543 ? -6.336 -7.211 -23.844 1 93.25 543 ALA A N 1
ATOM 4433 C CA . ALA A 1 543 ? -5.043 -6.562 -24.031 1 93.25 543 ALA A CA 1
ATOM 4434 C C . ALA A 1 543 ? -4.398 -6.98 -25.344 1 93.25 543 ALA A C 1
ATOM 4436 O O . ALA A 1 543 ? -3.723 -6.184 -26 1 93.25 543 ALA A O 1
ATOM 4437 N N . LYS A 1 544 ? -4.586 -8.203 -25.734 1 91.69 544 LYS A N 1
ATOM 4438 C CA . LYS A 1 544 ? -4.055 -8.688 -27 1 91.69 544 LYS A CA 1
ATOM 4439 C C . LYS A 1 544 ? -4.645 -7.922 -28.172 1 91.69 544 LYS A C 1
ATOM 4441 O O . LYS A 1 544 ? -3.932 -7.59 -29.125 1 91.69 544 LYS A O 1
ATOM 4446 N N . GLU A 1 545 ? -5.891 -7.668 -28.078 1 92.38 545 GLU A N 1
ATOM 4447 C CA . GLU A 1 545 ? -6.551 -6.898 -29.125 1 92.38 545 GLU A CA 1
ATOM 4448 C C . GLU A 1 545 ? -5.988 -5.484 -29.219 1 92.38 545 GLU A C 1
ATOM 4450 O O . GLU A 1 545 ? -5.711 -4.988 -30.312 1 92.38 545 GLU A O 1
ATOM 4455 N N . VAL A 1 546 ? -5.867 -4.836 -28.094 1 95.56 546 VAL A N 1
ATOM 4456 C CA . VAL A 1 546 ? -5.328 -3.482 -28.047 1 95.56 546 VAL A CA 1
ATOM 4457 C C . VAL A 1 546 ? -3.889 -3.484 -28.562 1 95.56 546 VAL A C 1
ATOM 4459 O O . VAL A 1 546 ? -3.48 -2.576 -29.281 1 95.56 546 VAL A O 1
ATOM 4462 N N . ARG A 1 547 ? -3.127 -4.504 -28.219 1 94.5 547 ARG A N 1
ATOM 4463 C CA . ARG A 1 547 ? -1.751 -4.648 -28.688 1 94.5 547 ARG A CA 1
ATOM 4464 C C . ARG A 1 547 ? -1.687 -4.688 -30.203 1 94.5 547 ARG A C 1
ATOM 4466 O O . ARG A 1 547 ? -0.858 -4.008 -30.812 1 94.5 547 ARG A O 1
ATOM 4473 N N . ASN A 1 548 ? -2.535 -5.535 -30.766 1 94 548 ASN A N 1
ATOM 4474 C CA . ASN A 1 548 ? -2.592 -5.633 -32.219 1 94 548 ASN A CA 1
ATOM 4475 C C . ASN A 1 548 ? -2.959 -4.297 -32.875 1 94 548 ASN A C 1
ATOM 4477 O O . ASN A 1 548 ? -2.402 -3.924 -33.906 1 94 548 ASN A O 1
ATOM 4481 N N . TYR A 1 549 ? -3.873 -3.643 -32.25 1 94.62 549 TYR A N 1
ATOM 4482 C CA . TYR A 1 549 ? -4.27 -2.328 -32.75 1 94.62 549 TYR A CA 1
ATOM 4483 C C . TYR A 1 549 ? -3.098 -1.356 -32.719 1 94.62 549 TYR A C 1
ATOM 4485 O O . TYR A 1 549 ? -2.873 -0.616 -33.656 1 94.62 549 TYR A O 1
ATOM 4493 N N . PHE A 1 550 ? -2.352 -1.334 -31.578 1 94.88 550 PHE A N 1
ATOM 4494 C CA . PHE A 1 550 ? -1.172 -0.483 -31.469 1 94.88 550 PHE A CA 1
ATOM 4495 C C . PHE A 1 550 ? -0.176 -0.803 -32.594 1 94.88 550 PHE A C 1
ATOM 4497 O O . PHE A 1 550 ? 0.342 0.103 -33.25 1 94.88 550 PHE A O 1
ATOM 4504 N N . ASN A 1 551 ? 0.091 -2.066 -32.719 1 93.12 551 ASN A N 1
ATOM 4505 C CA . ASN A 1 551 ? 1.046 -2.508 -33.719 1 93.12 551 ASN A CA 1
ATOM 4506 C C . ASN A 1 551 ? 0.619 -2.078 -35.125 1 93.12 551 ASN A C 1
ATOM 4508 O O . ASN A 1 551 ? 1.424 -1.538 -35.875 1 93.12 551 ASN A O 1
ATOM 4512 N N . ASP A 1 552 ? -0.635 -2.318 -35.469 1 92.88 552 ASP A N 1
ATOM 4513 C CA . ASP A 1 552 ? -1.155 -1.992 -36.781 1 92.88 552 ASP A CA 1
ATOM 4514 C C . ASP A 1 552 ? -1.127 -0.485 -37.031 1 92.88 552 ASP A C 1
ATOM 4516 O O . ASP A 1 552 ? -0.75 -0.034 -38.125 1 92.88 552 ASP A O 1
ATOM 4520 N N . THR A 1 553 ? -1.57 0.274 -36.062 1 91.69 553 THR A N 1
ATOM 4521 C CA . THR A 1 553 ? -1.643 1.724 -36.188 1 91.69 553 THR A CA 1
ATOM 4522 C C . THR A 1 553 ? -0.246 2.328 -36.312 1 91.69 553 THR A C 1
ATOM 4524 O O . THR A 1 553 ? -0.001 3.184 -37.156 1 91.69 553 THR A O 1
ATOM 4527 N N . ARG A 1 554 ? 0.667 1.899 -35.5 1 90 554 ARG A N 1
ATOM 4528 C CA . ARG A 1 554 ? 2.014 2.461 -35.5 1 90 554 ARG A CA 1
ATOM 4529 C C . ARG A 1 554 ? 2.783 2.062 -36.75 1 90 554 ARG A C 1
ATOM 4531 O O . ARG A 1 554 ? 3.623 2.824 -37.219 1 90 554 ARG A O 1
ATOM 4538 N N . ASN A 1 555 ? 2.537 0.943 -37.281 1 87.19 555 ASN A N 1
ATOM 4539 C CA . ASN A 1 555 ? 3.238 0.487 -38.469 1 87.19 555 ASN A CA 1
ATOM 4540 C C . ASN A 1 555 ? 2.445 0.795 -39.75 1 87.19 555 ASN A C 1
ATOM 4542 O O . ASN A 1 555 ? 2.826 0.372 -40.812 1 87.19 555 ASN A O 1
ATOM 4546 N N . GLN A 1 556 ? 1.379 1.648 -39.625 1 78.5 556 GLN A N 1
ATOM 4547 C CA . GLN A 1 556 ? 0.524 2.062 -40.75 1 78.5 556 GLN A CA 1
ATOM 4548 C C . GLN A 1 556 ? 0.084 0.863 -41.562 1 78.5 556 GLN A C 1
ATOM 4550 O O . GLN A 1 556 ? 0.126 0.908 -42.812 1 78.5 556 GLN A O 1
ATOM 4555 N N . LYS A 1 557 ? 0.002 -0.194 -41 1 70.62 557 LYS A N 1
ATOM 4556 C CA . LYS A 1 557 ? -0.434 -1.389 -41.719 1 70.62 557 LYS A CA 1
ATOM 4557 C C . LYS A 1 557 ? -1.935 -1.349 -42 1 70.62 557 LYS A C 1
ATOM 4559 O O . LYS A 1 557 ? -2.709 -0.874 -41.156 1 70.62 557 LYS A O 1
ATOM 4564 N N . LYS A 1 558 ? -2.301 -1.418 -43.344 1 59.53 558 LYS A N 1
ATOM 4565 C CA . LYS A 1 558 ? -3.703 -1.612 -43.719 1 59.53 558 LYS A CA 1
ATOM 4566 C C . LYS A 1 558 ? -4.262 -2.875 -43.062 1 59.53 558 LYS A C 1
ATOM 4568 O O . LYS A 1 558 ? -3.834 -3.986 -43.375 1 59.53 558 LYS A O 1
ATOM 4573 N N . SER A 1 559 ? -4.379 -2.852 -41.656 1 59.75 559 SER A N 1
ATOM 4574 C CA . SER A 1 559 ? -4.809 -4.078 -41 1 59.75 559 SER A CA 1
ATOM 4575 C C . SER A 1 559 ? -6.234 -4.449 -41.375 1 59.75 559 SER A C 1
ATOM 4577 O O . SER A 1 559 ? -7.098 -3.576 -41.5 1 59.75 559 SER A O 1
ATOM 4579 N N . ASP A 1 560 ? -6.438 -5.734 -41.875 1 56.28 560 ASP A N 1
ATOM 4580 C CA . ASP A 1 560 ? -7.727 -6.371 -42.094 1 56.28 560 ASP A CA 1
ATOM 4581 C C . ASP A 1 560 ? -8.469 -6.613 -40.781 1 56.28 560 ASP A C 1
ATOM 4583 O O . ASP A 1 560 ? -9.602 -7.105 -40.781 1 56.28 560 ASP A O 1
ATOM 4587 N N . ASN A 1 561 ? -7.73 -6.16 -39.688 1 66.88 561 ASN A N 1
ATOM 4588 C CA . ASN A 1 561 ? -8.398 -6.422 -38.406 1 66.88 561 ASN A CA 1
ATOM 4589 C C . ASN A 1 561 ? -9.461 -5.367 -38.125 1 66.88 561 ASN A C 1
ATOM 4591 O O . ASN A 1 561 ? -9.227 -4.176 -38.312 1 66.88 561 ASN A O 1
ATOM 4595 N N . THR A 1 562 ? -10.609 -5.855 -37.938 1 77.69 562 THR A N 1
ATOM 4596 C CA . THR A 1 562 ? -11.688 -5.008 -37.469 1 77.69 562 THR A CA 1
ATOM 4597 C C . THR A 1 562 ? -11.68 -4.949 -35.938 1 77.69 562 THR A C 1
ATOM 4599 O O . THR A 1 562 ? -11.688 -5.984 -35.281 1 77.69 562 THR A O 1
ATOM 4602 N N . TYR A 1 563 ? -11.234 -3.809 -35.438 1 85.81 563 TYR A N 1
ATOM 4603 C CA . TYR A 1 563 ? -11.281 -3.611 -34 1 85.81 563 TYR A CA 1
ATOM 4604 C C . TYR A 1 563 ? -12.609 -3.004 -33.562 1 85.81 563 TYR A C 1
ATOM 4606 O O . TYR A 1 563 ? -13.094 -2.057 -34.188 1 85.81 563 TYR A O 1
ATOM 4614 N N . ASN A 1 564 ? -13.281 -3.709 -32.625 1 86.81 564 ASN A N 1
ATOM 4615 C CA . ASN A 1 564 ? -14.586 -3.256 -32.156 1 86.81 564 ASN A CA 1
ATOM 4616 C C . ASN A 1 564 ? -14.508 -2.676 -30.734 1 86.81 564 ASN A C 1
ATOM 4618 O O . ASN A 1 564 ? -15.164 -3.174 -29.812 1 86.81 564 ASN A O 1
ATOM 4622 N N . PHE A 1 565 ? -13.82 -1.551 -30.625 1 93.19 565 PHE A N 1
ATOM 4623 C CA . PHE A 1 565 ? -13.734 -0.857 -29.344 1 93.19 565 PHE A CA 1
ATOM 4624 C C . PHE A 1 565 ? -15 -0.053 -29.078 1 93.19 565 PHE A C 1
ATOM 4626 O O . PHE A 1 565 ? -15.672 0.39 -30.016 1 93.19 565 PHE A O 1
ATOM 4633 N N . ASN A 1 566 ? -15.406 0.047 -27.844 1 94.25 566 ASN A N 1
ATOM 4634 C CA . ASN A 1 566 ? -16.5 0.954 -27.516 1 94.25 566 ASN A CA 1
ATOM 4635 C C . ASN A 1 566 ? -16.125 2.406 -27.797 1 94.25 566 ASN A C 1
ATOM 4637 O O . ASN A 1 566 ? -14.953 2.723 -28 1 94.25 566 ASN A O 1
ATOM 4641 N N . GLU A 1 567 ? -17.062 3.27 -27.781 1 93.5 567 GLU A N 1
ATOM 4642 C CA . GLU A 1 567 ? -16.906 4.648 -28.234 1 93.5 567 GLU A CA 1
ATOM 4643 C C . GLU A 1 567 ? -15.898 5.398 -27.375 1 93.5 567 GLU A C 1
ATOM 4645 O O . GLU A 1 567 ? -15.07 6.148 -27.891 1 93.5 567 GLU A O 1
ATOM 4650 N N . SER A 1 568 ? -15.977 5.23 -26.094 1 95 568 SER A N 1
ATOM 4651 C CA . SER A 1 568 ? -15.055 5.898 -25.188 1 95 568 SER A CA 1
ATOM 4652 C C . SER A 1 568 ? -13.617 5.473 -25.438 1 95 568 SER A C 1
ATOM 4654 O O . SER A 1 568 ? -12.719 6.316 -25.531 1 95 568 SER A O 1
ATOM 4656 N N . THR A 1 569 ? -13.375 4.164 -25.516 1 96.12 569 THR A N 1
ATOM 4657 C CA . THR A 1 569 ? -12.039 3.629 -25.75 1 96.12 569 THR A CA 1
ATOM 4658 C C . THR A 1 569 ? -11.477 4.145 -27.078 1 96.12 569 THR A C 1
ATOM 4660 O O . THR A 1 569 ? -10.297 4.488 -27.156 1 96.12 569 THR A O 1
ATOM 4663 N N . LYS A 1 570 ? -12.32 4.238 -28.078 1 94.19 570 LYS A N 1
ATOM 4664 C CA . LYS A 1 570 ? -11.891 4.762 -29.375 1 94.19 570 LYS A CA 1
ATOM 4665 C C . LYS A 1 570 ? -11.367 6.188 -29.25 1 94.19 570 LYS A C 1
ATOM 4667 O O . LYS A 1 570 ? -10.32 6.523 -29.812 1 94.19 570 LYS A O 1
ATOM 4672 N N . ILE A 1 571 ? -12.062 6.984 -28.516 1 93.5 571 ILE A N 1
ATOM 4673 C CA . ILE A 1 571 ? -11.703 8.391 -28.359 1 93.5 571 ILE A CA 1
ATOM 4674 C C . ILE A 1 571 ? -10.352 8.492 -27.656 1 93.5 571 ILE A C 1
ATOM 4676 O O . ILE A 1 571 ? -9.469 9.234 -28.109 1 93.5 571 ILE A O 1
ATOM 4680 N N . LEU A 1 572 ? -10.141 7.75 -26.609 1 96.06 572 LEU A N 1
ATOM 4681 C CA . LEU A 1 572 ? -8.914 7.852 -25.828 1 96.06 572 LEU A CA 1
ATOM 4682 C C . LEU A 1 572 ? -7.738 7.223 -26.578 1 96.06 572 LEU A C 1
ATOM 4684 O O . LEU A 1 572 ? -6.602 7.684 -26.453 1 96.06 572 LEU A O 1
ATOM 4688 N N . LEU A 1 573 ? -8.047 6.098 -27.328 1 96.31 573 LEU A N 1
ATOM 4689 C CA . LEU A 1 573 ? -6.996 5.488 -28.141 1 96.31 573 LEU A CA 1
ATOM 4690 C C . LEU A 1 573 ? -6.488 6.461 -29.203 1 96.31 573 LEU A C 1
ATOM 4692 O O . LEU A 1 573 ? -5.289 6.516 -29.469 1 96.31 573 LEU A O 1
ATOM 4696 N N . ASN A 1 574 ? -7.422 7.211 -29.797 1 93.62 574 ASN A N 1
ATOM 4697 C CA . ASN A 1 574 ? -7.035 8.227 -30.766 1 93.62 574 ASN A CA 1
ATOM 4698 C C . ASN A 1 574 ? -6.125 9.281 -30.156 1 93.62 574 ASN A C 1
ATOM 4700 O O . ASN A 1 574 ? -5.156 9.719 -30.781 1 93.62 574 ASN A O 1
ATOM 4704 N N . TYR A 1 575 ? -6.449 9.656 -29 1 94.06 575 TYR A N 1
ATOM 4705 C CA . TYR A 1 575 ? -5.602 10.617 -28.297 1 94.06 575 TYR A CA 1
ATOM 4706 C C . TYR A 1 575 ? -4.242 10.016 -27.969 1 94.06 575 TYR A C 1
ATOM 4708 O O . TYR A 1 575 ? -3.205 10.633 -28.219 1 94.06 575 TYR A O 1
ATOM 4716 N N . TYR A 1 576 ? -4.199 8.797 -27.438 1 96.56 576 TYR A N 1
ATOM 4717 C CA . TYR A 1 576 ? -2.977 8.125 -27.016 1 96.56 576 TYR A CA 1
ATOM 4718 C C . TYR A 1 576 ? -2.01 7.973 -28.188 1 96.56 576 TYR A C 1
ATOM 4720 O O . TYR A 1 576 ? -0.796 8.109 -28.016 1 96.56 576 TYR A O 1
ATOM 4728 N N . LEU A 1 577 ? -2.562 7.672 -29.328 1 94.62 577 LEU A N 1
ATOM 4729 C CA . LEU A 1 577 ? -1.734 7.363 -30.5 1 94.62 577 LEU A CA 1
ATOM 4730 C C . LEU A 1 577 ? -1.452 8.625 -31.312 1 94.62 577 LEU A C 1
ATOM 4732 O O . LEU A 1 577 ? -0.709 8.578 -32.281 1 94.62 577 LEU A O 1
ATOM 4736 N N . SER A 1 578 ? -2.041 9.711 -30.891 1 89.75 578 SER A N 1
ATOM 4737 C CA . SER A 1 578 ? -1.758 10.969 -31.578 1 89.75 578 SER A CA 1
ATOM 4738 C C . SER A 1 578 ? -0.367 11.484 -31.234 1 89.75 578 SER A C 1
ATOM 4740 O O . SER A 1 578 ? 0.22 11.078 -30.234 1 89.75 578 SER A O 1
ATOM 4742 N N . LYS A 1 579 ? 0.225 12.414 -32.031 1 78.38 579 LYS A N 1
ATOM 4743 C CA . LYS A 1 579 ? 1.57 12.945 -31.828 1 78.38 579 LYS A CA 1
ATOM 4744 C C . LYS A 1 579 ? 1.581 14.031 -30.75 1 78.38 579 LYS A C 1
ATOM 4746 O O . LYS A 1 579 ? 0.611 14.781 -30.609 1 78.38 579 LYS A O 1
ATOM 4751 N N . MET B 1 1 ? -32.406 24.844 10.273 1 35.94 1 MET B N 1
ATOM 4752 C CA . MET B 1 1 ? -32.781 23.438 10.328 1 35.94 1 MET B CA 1
ATOM 4753 C C . MET B 1 1 ? -31.625 22.547 9.914 1 35.94 1 MET B C 1
ATOM 4755 O O . MET B 1 1 ? -31.078 22.703 8.812 1 35.94 1 MET B O 1
ATOM 4759 N N . ASN B 1 2 ? -30.766 22.234 10.734 1 47.97 2 ASN B N 1
ATOM 4760 C CA . ASN B 1 2 ? -29.5 21.516 10.727 1 47.97 2 ASN B CA 1
ATOM 4761 C C . ASN B 1 2 ? -29.578 20.281 9.836 1 47.97 2 ASN B C 1
ATOM 4763 O O . ASN B 1 2 ? -30.062 19.219 10.258 1 47.97 2 ASN B O 1
ATOM 4767 N N . MET B 1 3 ? -29.906 20.375 8.484 1 62.38 3 MET B N 1
ATOM 4768 C CA . MET B 1 3 ? -30.422 19.312 7.648 1 62.38 3 MET B CA 1
ATOM 4769 C C . MET B 1 3 ? -29.312 18.359 7.215 1 62.38 3 MET B C 1
ATOM 4771 O O . MET B 1 3 ? -28.297 18.797 6.672 1 62.38 3 MET B O 1
ATOM 4775 N N . GLU B 1 4 ? -29.406 17.125 7.746 1 87.12 4 GLU B N 1
ATOM 4776 C CA . GLU B 1 4 ? -28.672 15.969 7.246 1 87.12 4 GLU B CA 1
ATOM 4777 C C . GLU B 1 4 ? -28.719 15.891 5.723 1 87.12 4 GLU B C 1
ATOM 4779 O O . GLU B 1 4 ? -29.766 16.188 5.121 1 87.12 4 GLU B O 1
ATOM 4784 N N . ILE B 1 5 ? -27.609 15.75 5.133 1 94.94 5 ILE B N 1
ATOM 4785 C CA . ILE B 1 5 ? -27.516 15.805 3.68 1 94.94 5 ILE B CA 1
ATOM 4786 C C . ILE B 1 5 ? -28.516 14.844 3.059 1 94.94 5 ILE B C 1
ATOM 4788 O O . ILE B 1 5 ? -29.016 15.086 1.958 1 94.94 5 ILE B O 1
ATOM 4792 N N . THR B 1 6 ? -28.922 13.828 3.797 1 94.81 6 THR B N 1
ATOM 4793 C CA . THR B 1 6 ? -29.812 12.797 3.268 1 94.81 6 THR B CA 1
ATOM 4794 C C . THR B 1 6 ? -31.25 13.312 3.199 1 94.81 6 THR B C 1
ATOM 4796 O O . THR B 1 6 ? -32.125 12.688 2.568 1 94.81 6 THR B O 1
ATOM 4799 N N . ASN B 1 7 ? -31.531 14.492 3.773 1 94.44 7 ASN B N 1
ATOM 4800 C CA . ASN B 1 7 ? -32.875 15.062 3.771 1 94.44 7 ASN B CA 1
ATOM 4801 C C . ASN B 1 7 ? -33.031 16.109 2.68 1 94.44 7 ASN B C 1
ATOM 4803 O O . ASN B 1 7 ? -34.125 16.625 2.449 1 94.44 7 ASN B O 1
ATOM 4807 N N . LEU B 1 8 ? -31.984 16.375 1.97 1 96.69 8 LEU B N 1
ATOM 4808 C CA . LEU B 1 8 ? -32.062 17.359 0.887 1 96.69 8 LEU B CA 1
ATOM 4809 C C . LEU B 1 8 ? -32.906 16.828 -0.274 1 96.69 8 LEU B C 1
ATOM 4811 O O . LEU B 1 8 ? -32.938 15.609 -0.506 1 96.69 8 LEU B O 1
ATOM 4815 N N . LYS B 1 9 ? -33.531 17.734 -0.994 1 97.38 9 LYS B N 1
ATOM 4816 C CA . LYS B 1 9 ? -34.406 17.359 -2.104 1 97.38 9 LYS B CA 1
ATOM 4817 C C . LYS B 1 9 ? -33.625 16.609 -3.186 1 97.38 9 LYS B C 1
ATOM 4819 O O . LYS B 1 9 ? -34.062 15.547 -3.639 1 97.38 9 LYS B O 1
ATOM 4824 N N . SER B 1 10 ? -32.562 17.141 -3.598 1 97.81 10 SER B N 1
ATOM 4825 C CA . SER B 1 10 ? -31.781 16.531 -4.656 1 97.81 10 SER B CA 1
ATOM 4826 C C . SER B 1 10 ? -31.25 15.164 -4.242 1 97.81 10 SER B C 1
ATOM 4828 O O . SER B 1 10 ? -31.188 14.242 -5.062 1 97.81 10 SER B O 1
ATOM 4830 N N . TYR B 1 11 ? -30.938 14.961 -2.969 1 97.69 11 TYR B N 1
ATOM 4831 C CA . TYR B 1 11 ? -30.469 13.664 -2.48 1 97.69 11 TYR B CA 1
ATOM 4832 C C . TYR B 1 11 ? -31.547 12.602 -2.621 1 97.69 11 TYR B C 1
ATOM 4834 O O . TYR B 1 11 ? -31.281 11.492 -3.088 1 97.69 11 TYR B O 1
ATOM 4842 N N . LYS B 1 12 ? -32.75 12.992 -2.254 1 97.81 12 LYS B N 1
ATOM 4843 C CA . LYS B 1 12 ? -33.875 12.062 -2.34 1 97.81 12 LYS B CA 1
ATOM 4844 C C . LYS B 1 12 ? -34.156 11.672 -3.787 1 97.81 12 LYS B C 1
ATOM 4846 O O . LYS B 1 12 ? -34.5 10.523 -4.074 1 97.81 12 LYS B O 1
ATOM 4851 N N . GLU B 1 13 ? -34.062 12.641 -4.613 1 98.31 13 GLU B N 1
ATOM 4852 C CA . GLU B 1 13 ? -34.25 12.359 -6.035 1 98.31 13 GLU B CA 1
ATOM 4853 C C . GLU B 1 13 ? -33.156 11.438 -6.57 1 98.31 13 GLU B C 1
ATOM 4855 O O . GLU B 1 13 ? -33.438 10.586 -7.418 1 98.31 13 GLU B O 1
ATOM 4860 N N . LEU B 1 14 ? -31.969 11.586 -6.113 1 98.69 14 LEU B N 1
ATOM 4861 C CA . LEU B 1 14 ? -30.859 10.734 -6.523 1 98.69 14 LEU B CA 1
ATOM 4862 C C . LEU B 1 14 ? -31.062 9.305 -6.055 1 98.69 14 LEU B C 1
ATOM 4864 O O . LEU B 1 14 ? -30.641 8.359 -6.727 1 98.69 14 LEU B O 1
ATOM 4868 N N . VAL B 1 15 ? -31.719 9.133 -4.836 1 98.12 15 VAL B N 1
ATOM 4869 C CA . VAL B 1 15 ? -32.031 7.793 -4.363 1 98.12 15 VAL B CA 1
ATOM 4870 C C . VAL B 1 15 ? -32.906 7.078 -5.395 1 98.12 15 VAL B C 1
ATOM 4872 O O . VAL B 1 15 ? -32.656 5.926 -5.746 1 98.12 15 VAL B O 1
ATOM 4875 N N . THR B 1 16 ? -33.875 7.805 -5.934 1 97.88 16 THR B N 1
ATOM 4876 C CA . THR B 1 16 ? -34.781 7.242 -6.918 1 97.88 16 THR B CA 1
ATOM 4877 C C . THR B 1 16 ? -34.062 6.98 -8.242 1 97.88 16 THR B C 1
ATOM 4879 O O . THR B 1 16 ? -34.219 5.91 -8.828 1 97.88 16 THR B O 1
ATOM 4882 N N . LEU B 1 17 ? -33.344 7.926 -8.656 1 98.12 17 LEU B N 1
ATOM 4883 C CA . LEU B 1 17 ? -32.625 7.797 -9.922 1 98.12 17 LEU B CA 1
ATOM 4884 C C . LEU B 1 17 ? -31.625 6.645 -9.867 1 98.12 17 LEU B C 1
ATOM 4886 O O . LEU B 1 17 ? -31.453 5.926 -10.859 1 98.12 17 LEU B O 1
ATOM 4890 N N . SER B 1 18 ? -30.984 6.508 -8.742 1 97.94 18 SER B N 1
ATOM 4891 C CA . SER B 1 18 ? -29.969 5.469 -8.617 1 97.94 18 SER B CA 1
ATOM 4892 C C . SER B 1 18 ? -30.594 4.078 -8.656 1 97.94 18 SER B C 1
ATOM 4894 O O . SER B 1 18 ? -29.984 3.129 -9.141 1 97.94 18 SER B O 1
ATOM 4896 N N . ALA B 1 19 ? -31.781 3.924 -8.133 1 97.81 19 ALA B N 1
ATOM 4897 C CA . ALA B 1 19 ? -32.5 2.65 -8.227 1 97.81 19 ALA B CA 1
ATOM 4898 C C . ALA B 1 19 ? -32.719 2.258 -9.68 1 97.81 19 ALA B C 1
ATOM 4900 O O . ALA B 1 19 ? -32.625 1.079 -10.039 1 97.81 19 ALA B O 1
ATOM 4901 N N . GLU B 1 20 ? -32.969 3.246 -10.477 1 96.88 20 GLU B N 1
ATOM 4902 C CA . GLU B 1 20 ? -33.125 3.014 -11.906 1 96.88 20 GLU B CA 1
ATOM 4903 C C . GLU B 1 20 ? -31.781 2.648 -12.555 1 96.88 20 GLU B C 1
ATOM 4905 O O . GLU B 1 20 ? -31.734 1.747 -13.398 1 96.88 20 GLU B O 1
ATOM 4910 N N . GLU B 1 21 ? -30.75 3.373 -12.211 1 97.75 21 GLU B N 1
ATOM 4911 C CA . GLU B 1 21 ? -29.422 3.141 -12.766 1 97.75 21 GLU B CA 1
ATOM 4912 C C . GLU B 1 21 ? -28.938 1.722 -12.477 1 97.75 21 GLU B C 1
ATOM 4914 O O . GLU B 1 21 ? -28.219 1.126 -13.289 1 97.75 21 GLU B O 1
ATOM 4919 N N . LYS B 1 22 ? -29.344 1.158 -11.328 1 97.06 22 LYS B N 1
ATOM 4920 C CA . LYS B 1 22 ? -28.906 -0.17 -10.898 1 97.06 22 LYS B CA 1
ATOM 4921 C C . LYS B 1 22 ? -29.469 -1.253 -11.812 1 97.06 22 LYS B C 1
ATOM 4923 O O . LYS B 1 22 ? -28.969 -2.379 -11.836 1 97.06 22 LYS B O 1
ATOM 4928 N N . THR B 1 23 ? -30.438 -0.926 -12.625 1 96.56 23 THR B N 1
ATOM 4929 C CA . THR B 1 23 ? -31.047 -1.897 -13.523 1 96.56 23 THR B CA 1
ATOM 4930 C C . THR B 1 23 ? -30.391 -1.861 -14.898 1 96.56 23 THR B C 1
ATOM 4932 O O . THR B 1 23 ? -30.688 -2.693 -15.758 1 96.56 23 THR B O 1
ATOM 4935 N N . LYS B 1 24 ? -29.484 -0.923 -15.102 1 95.81 24 LYS B N 1
ATOM 4936 C CA . LYS B 1 24 ? -28.828 -0.767 -16.391 1 95.81 24 LYS B CA 1
ATOM 4937 C C . LYS B 1 24 ? -27.453 -1.419 -16.391 1 95.81 24 LYS B C 1
ATOM 4939 O O . LYS B 1 24 ? -26.781 -1.478 -15.344 1 95.81 24 LYS B O 1
ATOM 4944 N N . ASP B 1 25 ? -27.078 -1.876 -17.562 1 95.25 25 ASP B N 1
ATOM 4945 C CA . ASP B 1 25 ? -25.734 -2.455 -17.719 1 95.25 25 ASP B CA 1
ATOM 4946 C C . ASP B 1 25 ? -24.766 -1.432 -18.281 1 95.25 25 ASP B C 1
ATOM 4948 O O . ASP B 1 25 ? -25.094 -0.689 -19.203 1 95.25 25 ASP B O 1
ATOM 4952 N N . LEU B 1 26 ? -23.594 -1.426 -17.766 1 96 26 LEU B N 1
ATOM 4953 C CA . LEU B 1 26 ? -22.547 -0.506 -18.188 1 96 26 LEU B CA 1
ATOM 4954 C C . LEU B 1 26 ? -22.203 -0.716 -19.656 1 96 26 LEU B C 1
ATOM 4956 O O . LEU B 1 26 ? -21.875 0.24 -20.375 1 96 26 LEU B O 1
ATOM 4960 N N . LYS B 1 27 ? -22.25 -1.93 -20.156 1 93.62 27 LYS B N 1
ATOM 4961 C CA . LYS B 1 27 ? -21.938 -2.221 -21.562 1 93.62 27 LYS B CA 1
ATOM 4962 C C . LYS B 1 27 ? -22.859 -1.446 -22.5 1 93.62 27 LYS B C 1
ATOM 4964 O O . LYS B 1 27 ? -22.438 -1.01 -23.578 1 93.62 27 LYS B O 1
ATOM 4969 N N . ASP B 1 28 ? -24.078 -1.258 -22.062 1 93.94 28 ASP B N 1
ATOM 4970 C CA . ASP B 1 28 ? -25.031 -0.494 -22.859 1 93.94 28 ASP B CA 1
ATOM 4971 C C . ASP B 1 28 ? -24.703 0.998 -22.828 1 93.94 28 ASP B C 1
ATOM 4973 O O . ASP B 1 28 ? -24.812 1.682 -23.859 1 93.94 28 ASP B O 1
ATOM 4977 N N . TYR B 1 29 ? -24.297 1.479 -21.672 1 94.88 29 TYR B N 1
ATOM 4978 C CA . TYR B 1 29 ? -23.875 2.869 -21.547 1 94.88 29 TYR B CA 1
ATOM 4979 C C . TYR B 1 29 ? -22.703 3.166 -22.469 1 94.88 29 TYR B C 1
ATOM 4981 O O . TYR B 1 29 ? -22.625 4.246 -23.062 1 94.88 29 TYR B O 1
ATOM 4989 N N . LEU B 1 30 ? -21.828 2.23 -22.656 1 95.94 30 LEU B N 1
ATOM 4990 C CA . LEU B 1 30 ? -20.578 2.432 -23.391 1 95.94 30 LEU B CA 1
ATOM 4991 C C . LEU B 1 30 ? -20.828 2.428 -24.906 1 95.94 30 LEU B C 1
ATOM 4993 O O . LEU B 1 30 ? -19.984 2.855 -25.672 1 95.94 30 LEU B O 1
ATOM 4997 N N . ASN B 1 31 ? -22 2.006 -25.281 1 92.56 31 ASN B N 1
ATOM 4998 C CA . ASN B 1 31 ? -22.359 2.008 -26.703 1 92.56 31 ASN B CA 1
ATOM 4999 C C . ASN B 1 31 ? -23 3.334 -27.109 1 92.56 31 ASN B C 1
ATOM 5001 O O . ASN B 1 31 ? -23.234 3.568 -28.297 1 92.56 31 ASN B O 1
ATOM 5005 N N . ASP B 1 32 ? -23.219 4.16 -26.203 1 94.19 32 ASP B N 1
ATOM 5006 C CA . ASP B 1 32 ? -23.797 5.477 -26.469 1 94.19 32 ASP B CA 1
ATOM 5007 C C . ASP B 1 32 ? -22.703 6.512 -26.719 1 94.19 32 ASP B C 1
ATOM 5009 O O . ASP B 1 32 ? -22.156 7.082 -25.766 1 94.19 32 ASP B O 1
ATOM 5013 N N . LYS B 1 33 ? -22.484 6.852 -27.906 1 94.38 33 LYS B N 1
ATOM 5014 C CA . LYS B 1 33 ? -21.391 7.75 -28.297 1 94.38 33 LYS B CA 1
ATOM 5015 C C . LYS B 1 33 ? -21.562 9.133 -27.672 1 94.38 33 LYS B C 1
ATOM 5017 O O . LYS B 1 33 ? -20.609 9.703 -27.156 1 94.38 33 LYS B O 1
ATOM 5022 N N . ASN B 1 34 ? -22.766 9.633 -27.734 1 95.75 34 ASN B N 1
ATOM 5023 C CA . ASN B 1 34 ? -23.031 10.969 -27.203 1 95.75 34 ASN B CA 1
ATOM 5024 C C . ASN B 1 34 ? -22.766 11.031 -25.703 1 95.75 34 ASN B C 1
ATOM 5026 O O . ASN B 1 34 ? -22.172 12 -25.219 1 95.75 34 ASN B O 1
ATOM 5030 N N . ARG B 1 35 ? -23.141 10.031 -24.984 1 95.88 35 ARG B N 1
ATOM 5031 C CA . ARG B 1 35 ? -22.891 9.984 -23.547 1 95.88 35 ARG B CA 1
ATOM 5032 C C . ARG B 1 35 ? -21.391 9.938 -23.266 1 95.88 35 ARG B C 1
ATOM 5034 O O . ARG B 1 35 ? -20.906 10.648 -22.391 1 95.88 35 ARG B O 1
ATOM 5041 N N . SER B 1 36 ? -20.734 9.086 -24 1 95.69 36 SER B N 1
ATOM 5042 C CA . SER B 1 36 ? -19.297 8.945 -23.797 1 95.69 36 SER B CA 1
ATOM 5043 C C . SER B 1 36 ? -18.578 10.266 -24.047 1 95.69 36 SER B C 1
ATOM 5045 O O . SER B 1 36 ? -17.734 10.68 -23.234 1 95.69 36 SER B O 1
ATOM 5047 N N . GLU B 1 37 ? -18.922 10.938 -25.109 1 95.94 37 GLU B N 1
ATOM 5048 C CA . GLU B 1 37 ? -18.297 12.219 -25.453 1 95.94 37 GLU B CA 1
ATOM 5049 C C . GLU B 1 37 ? -18.562 13.266 -24.375 1 95.94 37 GLU B C 1
ATOM 5051 O O . GLU B 1 37 ? -17.672 14.031 -24.016 1 95.94 37 GLU B O 1
ATOM 5056 N N . SER B 1 38 ? -19.75 13.242 -23.875 1 96.12 38 SER B N 1
ATOM 5057 C CA . SER B 1 38 ? -20.141 14.234 -22.875 1 96.12 38 SER B CA 1
ATOM 5058 C C . SER B 1 38 ? -19.438 13.984 -21.547 1 96.12 38 SER B C 1
ATOM 5060 O O . SER B 1 38 ? -19.281 14.906 -20.75 1 96.12 38 SER B O 1
ATOM 5062 N N . LEU B 1 39 ? -19 12.734 -21.297 1 97.62 39 LEU B N 1
ATOM 5063 C CA . LEU B 1 39 ? -18.422 12.359 -20.016 1 97.62 39 LEU B CA 1
ATOM 5064 C C . LEU B 1 39 ? -16.906 12.383 -20.078 1 97.62 39 LEU B C 1
ATOM 5066 O O . LEU B 1 39 ? -16.234 12.109 -19.078 1 97.62 39 LEU B O 1
ATOM 5070 N N . ILE B 1 40 ? -16.359 12.656 -21.203 1 97.44 40 ILE B N 1
ATOM 5071 C CA . ILE B 1 40 ? -14.922 12.859 -21.359 1 97.44 40 ILE B CA 1
ATOM 5072 C C . ILE B 1 40 ? -14.602 14.352 -21.328 1 97.44 40 ILE B C 1
ATOM 5074 O O . ILE B 1 40 ? -15.18 15.133 -22.078 1 97.44 40 ILE B O 1
ATOM 5078 N N . LYS B 1 41 ? -13.781 14.766 -20.406 1 97.81 41 LYS B N 1
ATOM 5079 C CA . LYS B 1 41 ? -13.367 16.156 -20.266 1 97.81 41 LYS B CA 1
ATOM 5080 C C . LYS B 1 41 ? -11.867 16.312 -20.484 1 97.81 41 LYS B C 1
ATOM 5082 O O . LYS B 1 41 ? -11.094 15.414 -20.172 1 97.81 41 LYS B O 1
ATOM 5087 N N . LYS B 1 42 ? -11.523 17.375 -21.031 1 96.12 42 LYS B N 1
ATOM 5088 C CA . LYS B 1 42 ? -10.117 17.688 -21.266 1 96.12 42 LYS B CA 1
ATOM 5089 C C . LYS B 1 42 ? -9.711 18.953 -20.5 1 96.12 42 LYS B C 1
ATOM 5091 O O . LYS B 1 42 ? -10.477 19.922 -20.438 1 96.12 42 LYS B O 1
ATOM 5096 N N . PHE B 1 43 ? -8.594 18.953 -19.891 1 97.12 43 PHE B N 1
ATOM 5097 C CA . PHE B 1 43 ? -7.953 20.109 -19.266 1 97.12 43 PHE B CA 1
ATOM 5098 C C . PHE B 1 43 ? -6.449 20.078 -19.5 1 97.12 43 PHE B C 1
ATOM 5100 O O . PHE B 1 43 ? -5.777 19.109 -19.156 1 97.12 43 PHE B O 1
ATOM 5107 N N . LYS B 1 44 ? -5.949 21.172 -20.141 1 94.81 44 LYS B N 1
ATOM 5108 C CA . LYS B 1 44 ? -4.535 21.219 -20.5 1 94.81 44 LYS B CA 1
ATOM 5109 C C . LYS B 1 44 ? -4.125 19.969 -21.266 1 94.81 44 LYS B C 1
ATOM 5111 O O . LYS B 1 44 ? -4.695 19.656 -22.312 1 94.81 44 LYS B O 1
ATOM 5116 N N . ASN B 1 45 ? -3.24 19.203 -20.688 1 88.38 45 ASN B N 1
ATOM 5117 C CA . ASN B 1 45 ? -2.676 18.078 -21.406 1 88.38 45 ASN B CA 1
ATOM 5118 C C . ASN B 1 45 ? -3.1 16.734 -20.812 1 88.38 45 ASN B C 1
ATOM 5120 O O . ASN B 1 45 ? -2.293 15.812 -20.703 1 88.38 45 ASN B O 1
ATOM 5124 N N . PHE B 1 46 ? -4.363 16.672 -20.312 1 94.25 46 PHE B N 1
ATOM 5125 C CA . PHE B 1 46 ? -4.852 15.359 -19.922 1 94.25 46 PHE B CA 1
ATOM 5126 C C . PHE B 1 46 ? -6.363 15.266 -20.078 1 94.25 46 PHE B C 1
ATOM 5128 O O . PHE B 1 46 ? -7.043 16.297 -20.188 1 94.25 46 PHE B O 1
ATOM 5135 N N . TYR B 1 47 ? -6.875 14.055 -20.266 1 97.19 47 TYR B N 1
ATOM 5136 C CA . TYR B 1 47 ? -8.297 13.727 -20.344 1 97.19 47 TYR B CA 1
ATOM 5137 C C . TYR B 1 47 ? -8.758 12.984 -19.094 1 97.19 47 TYR B C 1
ATOM 5139 O O . TYR B 1 47 ? -8.016 12.172 -18.547 1 97.19 47 TYR B O 1
ATOM 5147 N N . MET B 1 48 ? -9.914 13.289 -18.641 1 98.62 48 MET B N 1
ATOM 5148 C CA . MET B 1 48 ? -10.664 12.477 -17.688 1 98.62 48 MET B CA 1
ATOM 5149 C C . MET B 1 48 ? -11.852 11.797 -18.375 1 98.62 48 MET B C 1
ATOM 5151 O O . MET B 1 48 ? -12.625 12.453 -19.078 1 98.62 48 MET B O 1
ATOM 5155 N N . ASP B 1 49 ? -11.992 10.555 -18.266 1 98.75 49 ASP B N 1
ATOM 5156 C CA . ASP B 1 49 ? -13.086 9.781 -18.859 1 98.75 49 ASP B CA 1
ATOM 5157 C C . ASP B 1 49 ? -13.938 9.117 -17.781 1 98.75 49 ASP B C 1
ATOM 5159 O O . ASP B 1 49 ? -13.469 8.219 -17.078 1 98.75 49 ASP B O 1
ATOM 5163 N N . LEU B 1 50 ? -15.188 9.523 -17.656 1 98.56 50 LEU B N 1
ATOM 5164 C CA . LEU B 1 50 ? -16.125 8.984 -16.688 1 98.56 50 LEU B CA 1
ATOM 5165 C C . LEU B 1 50 ? -17.141 8.07 -17.359 1 98.56 50 LEU B C 1
ATOM 5167 O O . LEU B 1 50 ? -18.141 7.672 -16.75 1 98.56 50 LEU B O 1
ATOM 5171 N N . SER B 1 51 ? -16.875 7.668 -18.594 1 98.25 51 SER B N 1
ATOM 5172 C CA . SER B 1 51 ? -17.859 6.941 -19.391 1 98.25 51 SER B CA 1
ATOM 5173 C C . SER B 1 51 ? -18.156 5.57 -18.797 1 98.25 51 SER B C 1
ATOM 5175 O O . SER B 1 51 ? -19.188 4.969 -19.094 1 98.25 51 SER B O 1
ATOM 5177 N N . ARG B 1 52 ? -17.328 5.074 -17.984 1 98.38 52 ARG B N 1
ATOM 5178 C CA . ARG B 1 52 ? -17.516 3.748 -17.406 1 98.38 52 ARG B CA 1
ATOM 5179 C C . ARG B 1 52 ? -18.125 3.842 -16 1 98.38 52 ARG B C 1
ATOM 5181 O O . ARG B 1 52 ? -18.094 2.879 -15.242 1 98.38 52 ARG B O 1
ATOM 5188 N N . GLN B 1 53 ? -18.609 4.965 -15.625 1 98.5 53 GLN B N 1
ATOM 5189 C CA . GLN B 1 53 ? -19.406 5.121 -14.414 1 98.5 53 GLN B CA 1
ATOM 5190 C C . GLN B 1 53 ? -20.875 4.773 -14.672 1 98.5 53 GLN B C 1
ATOM 5192 O O . GLN B 1 53 ? -21.359 4.926 -15.797 1 98.5 53 GLN B O 1
ATOM 5197 N N . ARG B 1 54 ? -21.578 4.309 -13.609 1 97.94 54 ARG B N 1
ATOM 5198 C CA . ARG B 1 54 ? -22.922 3.775 -13.766 1 97.94 54 ARG B CA 1
ATOM 5199 C C . ARG B 1 54 ? -23.969 4.859 -13.508 1 97.94 54 ARG B C 1
ATOM 5201 O O . ARG B 1 54 ? -24.859 4.691 -12.664 1 97.94 54 ARG B O 1
ATOM 5208 N N . TYR B 1 55 ? -23.969 5.914 -14.281 1 97.75 55 TYR B N 1
ATOM 5209 C CA . TYR B 1 55 ? -25.016 6.938 -14.219 1 97.75 55 TYR B CA 1
ATOM 5210 C C . TYR B 1 55 ? -25.25 7.566 -15.586 1 97.75 55 TYR B C 1
ATOM 5212 O O . TYR B 1 55 ? -24.328 7.633 -16.406 1 97.75 55 TYR B O 1
ATOM 5220 N N . SER B 1 56 ? -26.375 7.98 -15.883 1 96.38 56 SER B N 1
ATOM 5221 C CA . SER B 1 56 ? -26.766 8.695 -17.094 1 96.38 56 SER B CA 1
ATOM 5222 C C . SER B 1 56 ? -26.484 10.188 -16.969 1 96.38 56 SER B C 1
ATOM 5224 O O . SER B 1 56 ? -26.094 10.664 -15.906 1 96.38 56 SER B O 1
ATOM 5226 N N . GLU B 1 57 ? -26.688 10.844 -18.078 1 95 57 GLU B N 1
ATOM 5227 C CA . GLU B 1 57 ? -26.562 12.297 -18.078 1 95 57 GLU B CA 1
ATOM 5228 C C . GLU B 1 57 ? -27.562 12.938 -17.109 1 95 57 GLU B C 1
ATOM 5230 O O . GLU B 1 57 ? -27.25 13.938 -16.469 1 95 57 GLU B O 1
ATOM 5235 N N . LYS B 1 58 ? -28.75 12.383 -17.109 1 96.31 58 LYS B N 1
ATOM 5236 C CA . LYS B 1 58 ? -29.781 12.867 -16.203 1 96.31 58 LYS B CA 1
ATOM 5237 C C . LYS B 1 58 ? -29.328 12.766 -14.742 1 96.31 58 LYS B C 1
ATOM 5239 O O . LYS B 1 58 ? -29.5 13.703 -13.961 1 96.31 58 LYS B O 1
ATOM 5244 N N . THR B 1 59 ? -28.766 11.625 -14.383 1 98.19 59 THR B N 1
ATOM 5245 C CA . THR B 1 59 ? -28.297 11.406 -13.023 1 98.19 59 THR B CA 1
ATOM 5246 C C . THR B 1 59 ? -27.125 12.336 -12.703 1 98.19 59 THR B C 1
ATOM 5248 O O . THR B 1 59 ? -27.047 12.891 -11.602 1 98.19 59 THR B O 1
ATOM 5251 N N . LEU B 1 60 ? -26.219 12.539 -13.664 1 98.06 60 LEU B N 1
ATOM 5252 C CA . LEU B 1 60 ? -25.094 13.461 -13.445 1 98.06 60 LEU B CA 1
ATOM 5253 C C . LEU B 1 60 ? -25.609 14.883 -13.227 1 98.06 60 LEU B C 1
ATOM 5255 O O . LEU B 1 60 ? -25.094 15.602 -12.375 1 98.06 60 LEU B O 1
ATOM 5259 N N . ASN B 1 61 ? -26.594 15.289 -14.047 1 98.06 61 ASN B N 1
ATOM 5260 C CA . ASN B 1 61 ? -27.188 16.609 -13.867 1 98.06 61 ASN B CA 1
ATOM 5261 C C . ASN B 1 61 ? -27.781 16.781 -12.477 1 98.06 61 ASN B C 1
ATOM 5263 O O . ASN B 1 61 ? -27.688 17.844 -11.875 1 98.06 61 ASN B O 1
ATOM 5267 N N . LYS B 1 62 ? -28.406 15.734 -11.984 1 98.69 62 LYS B N 1
ATOM 5268 C CA . LYS B 1 62 ? -28.969 15.773 -10.641 1 98.69 62 LYS B CA 1
ATOM 5269 C C . LYS B 1 62 ? -27.875 15.875 -9.586 1 98.69 62 LYS B C 1
ATOM 5271 O O . LYS B 1 62 ? -28.047 16.531 -8.555 1 98.69 62 LYS B O 1
ATOM 5276 N N . LEU B 1 63 ? -26.766 15.164 -9.812 1 98.81 63 LEU B N 1
ATOM 5277 C CA . LEU B 1 63 ? -25.609 15.273 -8.93 1 98.81 63 LEU B CA 1
ATOM 5278 C C . LEU B 1 63 ? -25.094 16.703 -8.891 1 98.81 63 LEU B C 1
ATOM 5280 O O . LEU B 1 63 ? -24.719 17.203 -7.824 1 98.81 63 LEU B O 1
ATOM 5284 N N . VAL B 1 64 ? -25.016 17.344 -10.039 1 98.75 64 VAL B N 1
ATOM 5285 C CA . VAL B 1 64 ? -24.594 18.734 -10.109 1 98.75 64 VAL B CA 1
ATOM 5286 C C . VAL B 1 64 ? -25.578 19.609 -9.352 1 98.75 64 VAL B C 1
ATOM 5288 O O . VAL B 1 64 ? -25.172 20.547 -8.641 1 98.75 64 VAL B O 1
ATOM 5291 N N . GLU B 1 65 ? -26.859 19.344 -9.492 1 98.62 65 GLU B N 1
ATOM 5292 C CA . GLU B 1 65 ? -27.875 20.062 -8.727 1 98.62 65 GLU B CA 1
ATOM 5293 C C . GLU B 1 65 ? -27.656 19.906 -7.227 1 98.62 65 GLU B C 1
ATOM 5295 O O . GLU B 1 65 ? -27.859 20.844 -6.457 1 98.62 65 GLU B O 1
ATOM 5300 N N . TYR B 1 66 ? -27.344 18.672 -6.848 1 98.62 66 TYR B N 1
ATOM 5301 C CA . TYR B 1 66 ? -27.016 18.422 -5.449 1 98.62 66 TYR B CA 1
ATOM 5302 C C . TYR B 1 66 ? -25.859 19.312 -4.988 1 98.62 66 TYR B C 1
ATOM 5304 O O . TYR B 1 66 ? -25.922 19.906 -3.914 1 98.62 66 TYR B O 1
ATOM 5312 N N . ALA B 1 67 ? -24.797 19.406 -5.781 1 98.75 67 ALA B N 1
ATOM 5313 C CA . ALA B 1 67 ? -23.656 20.25 -5.457 1 98.75 67 ALA B CA 1
ATOM 5314 C C . ALA B 1 67 ? -24.078 21.719 -5.305 1 98.75 67 ALA B C 1
ATOM 5316 O O . ALA B 1 67 ? -23.562 22.438 -4.453 1 98.75 67 ALA B O 1
ATOM 5317 N N . GLU B 1 68 ? -25 22.156 -6.145 1 98.5 68 GLU B N 1
ATOM 5318 C CA . GLU B 1 68 ? -25.531 23.5 -6.059 1 98.5 68 GLU B CA 1
ATOM 5319 C C . GLU B 1 68 ? -26.344 23.703 -4.777 1 98.5 68 GLU B C 1
ATOM 5321 O O . GLU B 1 68 ? -26.203 24.734 -4.113 1 98.5 68 GLU B O 1
ATOM 5326 N N . GLU B 1 69 ? -27.141 22.672 -4.484 1 98.06 69 GLU B N 1
ATOM 5327 C CA . GLU B 1 69 ? -28 22.75 -3.299 1 98.06 69 GLU B CA 1
ATOM 5328 C C . GLU B 1 69 ? -27.156 22.859 -2.025 1 98.06 69 GLU B C 1
ATOM 5330 O O . GLU B 1 69 ? -27.547 23.531 -1.073 1 98.06 69 GLU B O 1
ATOM 5335 N N . VAL B 1 70 ? -26 22.25 -2.039 1 97.5 70 VAL B N 1
ATOM 5336 C CA . VAL B 1 70 ? -25.172 22.312 -0.846 1 97.5 70 VAL B CA 1
ATOM 5337 C C . VAL B 1 70 ? -24.219 23.516 -0.939 1 97.5 70 VAL B C 1
ATOM 5339 O O . VAL B 1 70 ? -23.359 23.703 -0.076 1 97.5 70 VAL B O 1
ATOM 5342 N N . GLU B 1 71 ? -24.281 24.297 -2.002 1 97.94 71 GLU B N 1
ATOM 5343 C CA . GLU B 1 71 ? -23.516 25.516 -2.215 1 97.94 71 GLU B CA 1
ATOM 5344 C C . GLU B 1 71 ? -22.016 25.219 -2.281 1 97.94 71 GLU B C 1
ATOM 5346 O O . GLU B 1 71 ? -21.219 25.891 -1.622 1 97.94 71 GLU B O 1
ATOM 5351 N N . LEU B 1 72 ? -21.641 24.234 -3.074 1 98.56 72 LEU B N 1
ATOM 5352 C CA . LEU B 1 72 ? -20.25 23.797 -3.178 1 98.56 72 LEU B CA 1
ATOM 5353 C C . LEU B 1 72 ? -19.359 24.922 -3.678 1 98.56 72 LEU B C 1
ATOM 5355 O O . LEU B 1 72 ? -18.281 25.172 -3.113 1 98.56 72 LEU B O 1
ATOM 5359 N N . LYS B 1 73 ? -19.75 25.609 -4.691 1 98.25 73 LYS B N 1
ATOM 5360 C CA . LYS B 1 73 ? -18.938 26.672 -5.277 1 98.25 73 LYS B CA 1
ATOM 5361 C C . LYS B 1 73 ? -18.641 27.766 -4.25 1 98.25 73 LYS B C 1
ATOM 5363 O O . LYS B 1 73 ? -17.5 28.234 -4.156 1 98.25 73 LYS B O 1
ATOM 5368 N N . LYS B 1 74 ? -19.625 28.172 -3.516 1 98.25 74 LYS B N 1
ATOM 5369 C CA . LYS B 1 74 ? -19.453 29.188 -2.488 1 98.25 74 LYS B CA 1
ATOM 5370 C C . LYS B 1 74 ? -18.453 28.734 -1.433 1 98.25 74 LYS B C 1
ATOM 5372 O O . LYS B 1 74 ? -17.609 29.531 -0.986 1 98.25 74 LYS B O 1
ATOM 5377 N N . LYS B 1 75 ? -18.594 27.547 -1.02 1 98.31 75 LYS B N 1
ATOM 5378 C CA . LYS B 1 75 ? -17.688 27 -0.011 1 98.31 75 LYS B CA 1
ATOM 5379 C C . LYS B 1 75 ? -16.25 26.969 -0.522 1 98.31 75 LYS B C 1
ATOM 5381 O O . LYS B 1 75 ? -15.312 27.266 0.221 1 98.31 75 LYS B O 1
ATOM 5386 N N . VAL B 1 76 ? -16.047 26.547 -1.768 1 98.62 76 VAL B N 1
ATOM 5387 C CA . VAL B 1 76 ? -14.727 26.531 -2.387 1 98.62 76 VAL B CA 1
ATOM 5388 C C . VAL B 1 76 ? -14.156 27.938 -2.439 1 98.62 76 VAL B C 1
ATOM 5390 O O . VAL B 1 76 ? -13 28.172 -2.072 1 98.62 76 VAL B O 1
ATOM 5393 N N . GLU B 1 77 ? -14.977 28.891 -2.848 1 97.94 77 GLU B N 1
ATOM 5394 C CA . GLU B 1 77 ? -14.547 30.297 -2.928 1 97.94 77 GLU B CA 1
ATOM 5395 C C . GLU B 1 77 ? -14.125 30.812 -1.56 1 97.94 77 GLU B C 1
ATOM 5397 O O . GLU B 1 77 ? -13.094 31.484 -1.438 1 97.94 77 GLU B O 1
ATOM 5402 N N . LYS B 1 78 ? -14.867 30.5 -0.584 1 97.62 78 LYS B N 1
ATOM 5403 C CA . LYS B 1 78 ? -14.555 30.922 0.777 1 97.62 78 LYS B CA 1
ATOM 5404 C C . LYS B 1 78 ? -13.211 30.359 1.232 1 97.62 78 LYS B C 1
ATOM 5406 O O . LYS B 1 78 ? -12.453 31.031 1.927 1 97.62 78 LYS B O 1
ATOM 5411 N N . THR B 1 79 ? -12.984 29.141 0.851 1 97.88 79 THR B N 1
ATOM 5412 C CA . THR B 1 79 ? -11.711 28.5 1.202 1 97.88 79 THR B CA 1
ATOM 5413 C C . THR B 1 79 ? -10.547 29.266 0.584 1 97.88 79 THR B C 1
ATOM 5415 O O . THR B 1 79 ? -9.578 29.594 1.276 1 97.88 79 THR B O 1
ATOM 5418 N N . PHE B 1 80 ? -10.68 29.609 -0.698 1 97 80 PHE B N 1
ATOM 5419 C CA . PHE B 1 80 ? -9.609 30.266 -1.429 1 97 80 PHE B CA 1
ATOM 5420 C C . PHE B 1 80 ? -9.406 31.688 -0.927 1 97 80 PHE B C 1
ATOM 5422 O O . PHE B 1 80 ? -8.328 32.25 -1.076 1 97 80 PHE B O 1
ATOM 5429 N N . MET B 1 81 ? -10.406 32.25 -0.256 1 95.12 81 MET B N 1
ATOM 5430 C CA . MET B 1 81 ? -10.352 33.625 0.23 1 95.12 81 MET B CA 1
ATOM 5431 C C . MET B 1 81 ? -9.773 33.688 1.639 1 95.12 81 MET B C 1
ATOM 5433 O O . MET B 1 81 ? -9.508 34.781 2.164 1 95.12 81 MET B O 1
ATOM 5437 N N . GLY B 1 82 ? -9.609 32.531 2.24 1 96 82 GLY B N 1
ATOM 5438 C CA . GLY B 1 82 ? -8.938 32.5 3.529 1 96 82 GLY B CA 1
ATOM 5439 C C . GLY B 1 82 ? -9.898 32.469 4.703 1 96 82 GLY B C 1
ATOM 5440 O O . GLY B 1 82 ? -9.484 32.625 5.852 1 96 82 GLY B O 1
ATOM 5441 N N . GLU B 1 83 ? -11.148 32.25 4.406 1 96.38 83 GLU B N 1
ATOM 5442 C CA . GLU B 1 83 ? -12.078 32.062 5.52 1 96.38 83 GLU B CA 1
ATOM 5443 C C . GLU B 1 83 ? -11.688 30.859 6.379 1 96.38 83 GLU B C 1
ATOM 5445 O O . GLU B 1 83 ? -11.031 29.938 5.895 1 96.38 83 GLU B O 1
ATOM 5450 N N . LYS B 1 84 ? -12.055 30.875 7.598 1 96.69 84 LYS B N 1
ATOM 5451 C CA . LYS B 1 84 ? -11.68 29.812 8.531 1 96.69 84 LYS B CA 1
ATOM 5452 C C . LYS B 1 84 ? -12.578 28.594 8.359 1 96.69 84 LYS B C 1
ATOM 5454 O O . LYS B 1 84 ? -13.367 28.266 9.242 1 96.69 84 LYS B O 1
ATOM 5459 N N . VAL B 1 85 ? -12.312 27.891 7.285 1 97.06 85 VAL B N 1
ATOM 5460 C CA . VAL B 1 85 ? -13.164 26.75 6.93 1 97.06 85 VAL B CA 1
ATOM 5461 C C . VAL B 1 85 ? -12.828 25.562 7.812 1 97.06 85 VAL B C 1
ATOM 5463 O O . VAL B 1 85 ? -13.625 24.625 7.945 1 97.06 85 VAL B O 1
ATOM 5466 N N . ASN B 1 86 ? -11.625 25.469 8.367 1 97.19 86 ASN B N 1
ATOM 5467 C CA . ASN B 1 86 ? -11.336 24.516 9.43 1 97.19 86 ASN B CA 1
ATOM 5468 C C . ASN B 1 86 ? -11.945 24.953 10.758 1 97.19 86 ASN B C 1
ATOM 5470 O O . ASN B 1 86 ? -11.242 25.422 11.648 1 97.19 86 ASN B O 1
ATOM 5474 N N . MET B 1 87 ? -13.086 24.734 10.953 1 94.56 87 MET B N 1
ATOM 5475 C CA . MET B 1 87 ? -13.891 25.344 12 1 94.56 87 MET B CA 1
ATOM 5476 C C . MET B 1 87 ? -13.516 24.797 13.375 1 94.56 87 MET B C 1
ATOM 5478 O O . MET B 1 87 ? -13.578 25.5 14.375 1 94.56 87 MET B O 1
ATOM 5482 N N . THR B 1 88 ? -13.125 23.531 13.398 1 94.56 88 THR B N 1
ATOM 5483 C CA . THR B 1 88 ? -12.844 22.938 14.695 1 94.56 88 THR B CA 1
ATOM 5484 C C . THR B 1 88 ? -11.555 23.484 15.281 1 94.56 88 THR B C 1
ATOM 5486 O O . THR B 1 88 ? -11.359 23.484 16.5 1 94.56 88 THR B O 1
ATOM 5489 N N . GLU B 1 89 ? -10.672 23.938 14.43 1 93.31 89 GLU B N 1
ATOM 5490 C CA . GLU B 1 89 ? -9.414 24.516 14.891 1 93.31 89 GLU B CA 1
ATOM 5491 C C . GLU B 1 89 ? -9.367 26.016 14.648 1 93.31 89 GLU B C 1
ATOM 5493 O O . GLU B 1 89 ? -8.344 26.656 14.906 1 93.31 89 GLU B O 1
ATOM 5498 N N . ASN B 1 90 ? -10.398 26.562 14.203 1 93.56 90 ASN B N 1
ATOM 5499 C CA . ASN B 1 90 ? -10.531 28 13.938 1 93.56 90 ASN B CA 1
ATOM 5500 C C . ASN B 1 90 ? -9.367 28.531 13.102 1 93.56 90 ASN B C 1
ATOM 5502 O O . ASN B 1 90 ? -8.695 29.469 13.5 1 93.56 90 ASN B O 1
ATOM 5506 N N . ARG B 1 91 ? -9.211 27.859 11.938 1 95.44 91 ARG B N 1
ATOM 5507 C CA . ARG B 1 91 ? -8.086 28.203 11.078 1 95.44 91 ARG B CA 1
ATOM 5508 C C . ARG B 1 91 ? -8.523 28.297 9.617 1 95.44 91 ARG B C 1
ATOM 5510 O O . ARG B 1 91 ? -9.477 27.625 9.211 1 95.44 91 ARG B O 1
ATOM 5517 N N . SER B 1 92 ? -7.82 29.141 8.852 1 97.19 92 SER B N 1
ATOM 5518 C CA . SER B 1 92 ? -7.926 29.125 7.398 1 97.19 92 SER B CA 1
ATOM 5519 C C . SER B 1 92 ? -7.219 27.906 6.801 1 97.19 92 SER B C 1
ATOM 5521 O O . SER B 1 92 ? -6.441 27.234 7.484 1 97.19 92 SER B O 1
ATOM 5523 N N . VAL B 1 93 ? -7.59 27.578 5.66 1 98.06 93 VAL B N 1
ATOM 5524 C CA . VAL B 1 93 ? -6.934 26.547 4.867 1 98.06 93 VAL B CA 1
ATOM 5525 C C . VAL B 1 93 ? -6.453 27.141 3.543 1 98.06 93 VAL B C 1
ATOM 5527 O O . VAL B 1 93 ? -7.254 27.375 2.633 1 98.06 93 VAL B O 1
ATOM 5530 N N . LEU B 1 94 ? -5.145 27.328 3.449 1 98 94 LEU B N 1
ATOM 5531 C CA . LEU B 1 94 ? -4.656 28.156 2.346 1 98 94 LEU B CA 1
ATOM 5532 C C . LEU B 1 94 ? -3.447 27.5 1.681 1 98 94 LEU B C 1
ATOM 5534 O O . LEU B 1 94 ? -2.471 28.188 1.361 1 98 94 LEU B O 1
ATOM 5538 N N . HIS B 1 95 ? -3.477 26.125 1.524 1 98.25 95 HIS B N 1
ATOM 5539 C CA . HIS B 1 95 ? -2.391 25.484 0.789 1 98.25 95 HIS B CA 1
ATOM 5540 C C . HIS B 1 95 ? -2.33 26 -0.649 1 98.25 95 HIS B C 1
ATOM 5542 O O . HIS B 1 95 ? -1.261 26 -1.265 1 98.25 95 HIS B O 1
ATOM 5548 N N . THR B 1 96 ? -3.406 26.516 -1.223 1 98.19 96 THR B N 1
ATOM 5549 C CA . THR B 1 96 ? -3.457 27.047 -2.584 1 98.19 96 THR B CA 1
ATOM 5550 C C . THR B 1 96 ? -2.68 28.359 -2.688 1 98.19 96 THR B C 1
ATOM 5552 O O . THR B 1 96 ? -2.197 28.719 -3.764 1 98.19 96 THR B O 1
ATOM 5555 N N . ALA B 1 97 ? -2.518 29.109 -1.604 1 97.69 97 ALA B N 1
ATOM 5556 C CA . ALA B 1 97 ? -1.75 30.359 -1.585 1 97.69 97 ALA B CA 1
ATOM 5557 C C . ALA B 1 97 ? -0.268 30.094 -1.834 1 97.69 97 ALA B C 1
ATOM 5559 O O . ALA B 1 97 ? 0.435 30.938 -2.396 1 97.69 97 ALA B O 1
ATOM 5560 N N . LEU B 1 98 ? 0.172 28.875 -1.407 1 98.25 98 LEU B N 1
ATOM 5561 C CA . LEU B 1 98 ? 1.576 28.5 -1.522 1 98.25 98 LEU B CA 1
ATOM 5562 C C . LEU B 1 98 ? 1.984 28.359 -2.984 1 98.25 98 LEU B C 1
ATOM 5564 O O . LEU B 1 98 ? 3.176 28.312 -3.301 1 98.25 98 LEU B O 1
ATOM 5568 N N . ARG B 1 99 ? 0.991 28.297 -3.877 1 98.31 99 ARG B N 1
ATOM 5569 C CA . ARG B 1 99 ? 1.198 27.875 -5.258 1 98.31 99 ARG B CA 1
ATOM 5570 C C . ARG B 1 99 ? 1.014 29.047 -6.219 1 98.31 99 ARG B C 1
ATOM 5572 O O . ARG B 1 99 ? 1.31 28.938 -7.41 1 98.31 99 ARG B O 1
ATOM 5579 N N . ILE B 1 100 ? 0.612 30.203 -5.734 1 97.88 100 ILE B N 1
ATOM 5580 C CA . ILE B 1 100 ? 0.331 31.375 -6.559 1 97.88 100 ILE B CA 1
ATOM 5581 C C . ILE B 1 100 ? 1.642 32 -7.039 1 97.88 100 ILE B C 1
ATOM 5583 O O . ILE B 1 100 ? 2.545 32.25 -6.238 1 97.88 100 ILE B O 1
ATOM 5587 N N . PRO B 1 101 ? 1.782 32.25 -8.32 1 97.19 101 PRO B N 1
ATOM 5588 C CA . PRO B 1 101 ? 3.027 32.812 -8.844 1 97.19 101 PRO B CA 1
ATOM 5589 C C . PRO B 1 101 ? 3.285 34.219 -8.344 1 97.19 101 PRO B C 1
ATOM 5591 O O . PRO B 1 101 ? 2.342 34.969 -8.047 1 97.19 101 PRO B O 1
ATOM 5594 N N . ILE B 1 102 ? 4.523 34.562 -8.352 1 96.06 102 ILE B N 1
ATOM 5595 C CA . ILE B 1 102 ? 4.969 35.844 -7.766 1 96.06 102 ILE B CA 1
ATOM 5596 C C . ILE B 1 102 ? 4.359 37 -8.539 1 96.06 102 ILE B C 1
ATOM 5598 O O . ILE B 1 102 ? 4.078 38.062 -7.969 1 96.06 102 ILE B O 1
ATOM 5602 N N . GLU B 1 103 ? 4.047 36.812 -9.797 1 94.56 103 GLU B N 1
ATOM 5603 C CA . GLU B 1 103 ? 3.514 37.875 -10.648 1 94.56 103 GLU B CA 1
ATOM 5604 C C . GLU B 1 103 ? 2.104 38.25 -10.219 1 94.56 103 GLU B C 1
ATOM 5606 O O . GLU B 1 103 ? 1.616 39.312 -10.586 1 94.56 103 GLU B O 1
ATOM 5611 N N . LYS B 1 104 ? 1.491 37.406 -9.469 1 93.19 104 LYS B N 1
ATOM 5612 C CA . LYS B 1 104 ? 0.094 37.625 -9.109 1 93.19 104 LYS B CA 1
ATOM 5613 C C . LYS B 1 104 ? -0.028 38.156 -7.68 1 93.19 104 LYS B C 1
ATOM 5615 O O . LYS B 1 104 ? -1.137 38.375 -7.176 1 93.19 104 LYS B O 1
ATOM 5620 N N . ILE B 1 105 ? 1.023 38.469 -7.047 1 89.75 105 ILE B N 1
ATOM 5621 C CA . ILE B 1 105 ? 1.033 38.781 -5.625 1 89.75 105 ILE B CA 1
ATOM 5622 C C . ILE B 1 105 ? 0.234 40.062 -5.379 1 89.75 105 ILE B C 1
ATOM 5624 O O . ILE B 1 105 ? -0.368 40.219 -4.312 1 89.75 105 ILE B O 1
ATOM 5628 N N . ASN B 1 106 ? 0.203 41 -6.355 1 87.88 106 ASN B N 1
ATOM 5629 C CA . ASN B 1 106 ? -0.455 42.281 -6.168 1 87.88 106 ASN B CA 1
ATOM 5630 C C . ASN B 1 106 ? -1.908 42.25 -6.633 1 87.88 106 ASN B C 1
ATOM 5632 O O . ASN B 1 106 ? -2.73 43.031 -6.18 1 87.88 106 ASN B O 1
ATOM 5636 N N . THR B 1 107 ? -2.27 41.281 -7.449 1 88.81 107 THR B N 1
ATOM 5637 C CA . THR B 1 107 ? -3.617 41.25 -8.008 1 88.81 107 THR B CA 1
ATOM 5638 C C . THR B 1 107 ? -4.465 40.188 -7.293 1 88.81 107 THR B C 1
ATOM 5640 O O . THR B 1 107 ? -5.695 40.219 -7.395 1 88.81 107 THR B O 1
ATOM 5643 N N . HIS B 1 108 ? -3.885 39.312 -6.637 1 88.75 108 HIS B N 1
ATOM 5644 C CA . HIS B 1 108 ? -4.578 38.219 -5.922 1 88.75 108 HIS B CA 1
ATOM 5645 C C . HIS B 1 108 ? -4.23 38.25 -4.438 1 88.75 108 HIS B C 1
ATOM 5647 O O . HIS B 1 108 ? -3.684 37.281 -3.91 1 88.75 108 HIS B O 1
ATOM 5653 N N . LYS B 1 109 ? -4.719 39.25 -3.771 1 91.5 109 LYS B N 1
ATOM 5654 C CA . LYS B 1 109 ? -4.352 39.375 -2.363 1 91.5 109 LYS B CA 1
ATOM 5655 C C . LYS B 1 109 ? -5.211 38.469 -1.488 1 91.5 109 LYS B C 1
ATOM 5657 O O . LYS B 1 109 ? -6.406 38.281 -1.74 1 91.5 109 LYS B O 1
ATOM 5662 N N . ILE B 1 110 ? -4.57 37.781 -0.654 1 94.81 110 ILE B N 1
ATOM 5663 C CA . ILE B 1 110 ? -5.211 37.031 0.418 1 94.81 110 ILE B CA 1
ATOM 5664 C C . ILE B 1 110 ? -4.816 37.625 1.771 1 94.81 110 ILE B C 1
ATOM 5666 O O . ILE B 1 110 ? -3.688 37.438 2.229 1 94.81 110 ILE B O 1
ATOM 5670 N N . ILE B 1 111 ? -5.77 38.281 2.463 1 93.31 111 ILE B N 1
ATOM 5671 C CA . ILE B 1 111 ? -5.461 39.062 3.656 1 93.31 111 ILE B CA 1
ATOM 5672 C C . ILE B 1 111 ? -5.875 38.281 4.902 1 93.31 111 ILE B C 1
ATOM 5674 O O . ILE B 1 111 ? -7.055 37.969 5.086 1 93.31 111 ILE B O 1
ATOM 5678 N N . ILE B 1 112 ? -4.914 37.906 5.637 1 91.19 112 ILE B N 1
ATOM 5679 C CA . ILE B 1 112 ? -5.102 37.344 6.969 1 91.19 112 ILE B CA 1
ATOM 5680 C C . ILE B 1 112 ? -4.426 38.25 8.008 1 91.19 112 ILE B C 1
ATOM 5682 O O . ILE B 1 112 ? -3.248 38.594 7.867 1 91.19 112 ILE B O 1
ATOM 5686 N N . ASP B 1 113 ? -5.137 38.656 9.039 1 89.5 113 ASP B N 1
ATOM 5687 C CA . ASP B 1 113 ? -4.621 39.531 10.078 1 89.5 113 ASP B CA 1
ATOM 5688 C C . ASP B 1 113 ? -3.959 40.75 9.477 1 89.5 113 ASP B C 1
ATOM 5690 O O . ASP B 1 113 ? -2.826 41.094 9.828 1 89.5 113 ASP B O 1
ATOM 5694 N N . ASN B 1 114 ? -4.512 41.281 8.469 1 90.06 114 ASN B N 1
ATOM 5695 C CA . ASN B 1 114 ? -4.16 42.531 7.816 1 90.06 114 ASN B CA 1
ATOM 5696 C C . ASN B 1 114 ? -2.85 42.406 7.043 1 90.06 114 ASN B C 1
ATOM 5698 O O . ASN B 1 114 ? -2.18 43.438 6.789 1 90.06 114 ASN B O 1
ATOM 5702 N N . LYS B 1 115 ? -2.51 41.312 6.746 1 92.38 115 LYS B N 1
ATOM 5703 C CA . LYS B 1 115 ? -1.301 41.094 5.957 1 92.38 115 LYS B CA 1
ATOM 5704 C C . LYS B 1 115 ? -1.58 40.188 4.762 1 92.38 115 LYS B C 1
ATOM 5706 O O . LYS B 1 115 ? -2.314 39.188 4.879 1 92.38 115 LYS B O 1
ATOM 5711 N N . ASN B 1 116 ? -0.978 40.594 3.676 1 95 116 ASN B N 1
ATOM 5712 C CA . ASN B 1 116 ? -1.03 39.719 2.521 1 95 116 ASN B CA 1
ATOM 5713 C C . ASN B 1 116 ? -0.12 38.5 2.703 1 95 116 ASN B C 1
ATOM 5715 O O . ASN B 1 116 ? 1.105 38.625 2.664 1 95 116 ASN B O 1
ATOM 5719 N N . VAL B 1 117 ? -0.708 37.344 2.803 1 95.62 117 VAL B N 1
ATOM 5720 C CA . VAL B 1 117 ? 0.046 36.156 3.16 1 95.62 117 VAL B CA 1
ATOM 5721 C C . VAL B 1 117 ? 1.016 35.812 2.035 1 95.62 117 VAL B C 1
ATOM 5723 O O . VAL B 1 117 ? 2.041 35.156 2.271 1 95.62 117 VAL B O 1
ATOM 5726 N N . LEU B 1 118 ? 0.778 36.25 0.786 1 96.94 118 LEU B N 1
ATOM 5727 C CA . LEU B 1 118 ? 1.591 35.906 -0.375 1 96.94 118 LEU B CA 1
ATOM 5728 C C . LEU B 1 118 ? 2.992 36.469 -0.252 1 96.94 118 LEU B C 1
ATOM 5730 O O . LEU B 1 118 ? 3.953 35.906 -0.784 1 96.94 118 LEU B O 1
ATOM 5734 N N . GLU B 1 119 ? 3.102 37.594 0.427 1 96.12 119 GLU B N 1
ATOM 5735 C CA . GLU B 1 119 ? 4.418 38.219 0.637 1 96.12 119 GLU B CA 1
ATOM 5736 C C . GLU B 1 119 ? 5.316 37.281 1.461 1 96.12 119 GLU B C 1
ATOM 5738 O O . GLU B 1 119 ? 6.48 37.062 1.117 1 96.12 119 GLU B O 1
ATOM 5743 N N . ASP B 1 120 ? 4.73 36.781 2.525 1 95.5 120 ASP B N 1
ATOM 5744 C CA . ASP B 1 120 ? 5.48 35.844 3.363 1 95.5 120 ASP B CA 1
ATOM 5745 C C . ASP B 1 120 ? 5.828 34.562 2.596 1 95.5 120 ASP B C 1
ATOM 5747 O O . ASP B 1 120 ? 6.941 34.062 2.709 1 95.5 120 ASP B O 1
ATOM 5751 N N . VAL B 1 121 ? 4.859 34.062 1.85 1 97.62 121 VAL B N 1
ATOM 5752 C CA . VAL B 1 121 ? 5.047 32.844 1.073 1 97.62 121 VAL B CA 1
ATOM 5753 C C . VAL B 1 121 ? 6.227 33 0.119 1 97.62 121 VAL B C 1
ATOM 5755 O O . VAL B 1 121 ? 7.121 32.156 0.072 1 97.62 121 VAL B O 1
ATOM 5758 N N . HIS B 1 122 ? 6.273 34.094 -0.605 1 97.88 122 HIS B N 1
ATOM 5759 C CA . HIS B 1 122 ? 7.324 34.312 -1.593 1 97.88 122 HIS B CA 1
ATOM 5760 C C . HIS B 1 122 ? 8.648 34.656 -0.92 1 97.88 122 HIS B C 1
ATOM 5762 O O . HIS B 1 122 ? 9.719 34.406 -1.487 1 97.88 122 HIS B O 1
ATOM 5768 N N . GLY B 1 123 ? 8.578 35.281 0.295 1 97.62 123 GLY B N 1
ATOM 5769 C CA . GLY B 1 123 ? 9.797 35.438 1.069 1 97.62 123 GLY B CA 1
ATOM 5770 C C . GLY B 1 123 ? 10.484 34.125 1.37 1 97.62 123 GLY B C 1
ATOM 5771 O O . GLY B 1 123 ? 11.703 34 1.202 1 97.62 123 GLY B O 1
ATOM 5772 N N . VAL B 1 124 ? 9.734 33.125 1.812 1 98.12 124 VAL B N 1
ATOM 5773 C CA . VAL B 1 124 ? 10.273 31.812 2.137 1 98.12 124 VAL B CA 1
ATOM 5774 C C . VAL B 1 124 ? 10.719 31.109 0.857 1 98.12 124 VAL B C 1
ATOM 5776 O O . VAL B 1 124 ? 11.75 30.438 0.836 1 98.12 124 VAL B O 1
ATOM 5779 N N . LEU B 1 125 ? 9.938 31.203 -0.256 1 98.56 125 LEU B N 1
ATOM 5780 C CA . LEU B 1 125 ? 10.305 30.594 -1.524 1 98.56 125 LEU B CA 1
ATOM 5781 C C . LEU B 1 125 ? 11.633 31.141 -2.035 1 98.56 125 LEU B C 1
ATOM 5783 O O . LEU B 1 125 ? 12.461 30.391 -2.559 1 98.56 125 LEU B O 1
ATOM 5787 N N . LYS B 1 126 ? 11.82 32.438 -1.909 1 98.38 126 LYS B N 1
ATOM 5788 C CA . LYS B 1 126 ? 13.086 33.062 -2.307 1 98.38 126 LYS B CA 1
ATOM 5789 C C . LYS B 1 126 ? 14.242 32.5 -1.477 1 98.38 126 LYS B C 1
ATOM 5791 O O . LYS B 1 126 ? 15.328 32.25 -2.006 1 98.38 126 LYS B O 1
ATOM 5796 N N . LYS B 1 127 ? 13.984 32.438 -0.194 1 98.5 127 LYS B N 1
ATOM 5797 C CA . LYS B 1 127 ? 14.992 31.859 0.689 1 98.5 127 LYS B CA 1
ATOM 5798 C C . LYS B 1 127 ? 15.328 30.438 0.275 1 98.5 127 LYS B C 1
ATOM 5800 O O . LYS B 1 127 ? 16.5 30.031 0.277 1 98.5 127 LYS B O 1
ATOM 5805 N N . ILE B 1 128 ? 14.344 29.625 -0.055 1 98.81 128 ILE B N 1
ATOM 5806 C CA . ILE B 1 128 ? 14.531 28.234 -0.484 1 98.81 128 ILE B CA 1
ATOM 5807 C C . ILE B 1 128 ? 15.336 28.203 -1.78 1 98.81 128 ILE B C 1
ATOM 5809 O O . ILE B 1 128 ? 16.25 27.391 -1.931 1 98.81 128 ILE B O 1
ATOM 5813 N N . GLU B 1 129 ? 14.953 29.062 -2.723 1 98.75 129 GLU B N 1
ATOM 5814 C CA . GLU B 1 129 ? 15.68 29.125 -3.988 1 98.75 129 GLU B CA 1
ATOM 5815 C C . GLU B 1 129 ? 17.172 29.359 -3.76 1 98.75 129 GLU B C 1
ATOM 5817 O O . GLU B 1 129 ? 18 28.625 -4.277 1 98.75 129 GLU B O 1
ATOM 5822 N N . LYS B 1 130 ? 17.469 30.344 -2.986 1 98.69 130 LYS B N 1
ATOM 5823 C CA . LYS B 1 130 ? 18.859 30.672 -2.721 1 98.69 130 LYS B CA 1
ATOM 5824 C C . LYS B 1 130 ? 19.578 29.531 -2.008 1 98.69 130 LYS B C 1
ATOM 5826 O O . LYS B 1 130 ? 20.672 29.125 -2.414 1 98.69 130 LYS B O 1
ATOM 5831 N N . TYR B 1 131 ? 18.969 29.016 -0.965 1 98.56 131 TYR B N 1
ATOM 5832 C CA . TYR B 1 131 ? 19.578 27.984 -0.155 1 98.56 131 TYR B CA 1
ATOM 5833 C C . TYR B 1 131 ? 19.828 26.719 -0.979 1 98.56 131 TYR B C 1
ATOM 5835 O O . TYR B 1 131 ? 20.906 26.141 -0.937 1 98.56 131 TYR B O 1
ATOM 5843 N N . SER B 1 132 ? 18.812 26.25 -1.686 1 98.5 132 SER B N 1
ATOM 5844 C CA . SER B 1 132 ? 18.938 25.031 -2.484 1 98.5 132 SER B CA 1
ATOM 5845 C C . SER B 1 132 ? 19.984 25.188 -3.574 1 98.5 132 SER B C 1
ATOM 5847 O O . SER B 1 132 ? 20.781 24.281 -3.822 1 98.5 132 SER B O 1
ATOM 5849 N N . ASP B 1 133 ? 20 26.344 -4.234 1 98.06 133 ASP B N 1
ATOM 5850 C CA . ASP B 1 133 ? 21.031 26.609 -5.234 1 98.06 133 ASP B CA 1
ATOM 5851 C C . ASP B 1 133 ? 22.422 26.578 -4.613 1 98.06 133 ASP B C 1
ATOM 5853 O O . ASP B 1 133 ? 23.359 26.016 -5.203 1 98.06 133 ASP B O 1
ATOM 5857 N N . ASP B 1 134 ? 22.562 27.219 -3.447 1 98.25 134 ASP B N 1
ATOM 5858 C CA . ASP B 1 134 ? 23.859 27.25 -2.768 1 98.25 134 ASP B CA 1
ATOM 5859 C C . ASP B 1 134 ? 24.312 25.859 -2.381 1 98.25 134 ASP B C 1
ATOM 5861 O O . ASP B 1 134 ? 25.5 25.531 -2.463 1 98.25 134 ASP B O 1
ATOM 5865 N N . ILE B 1 135 ? 23.391 25.016 -1.92 1 97.81 135 ILE B N 1
ATOM 5866 C CA . ILE B 1 135 ? 23.719 23.625 -1.594 1 97.81 135 ILE B CA 1
ATOM 5867 C C . ILE B 1 135 ? 24.125 22.875 -2.861 1 97.81 135 ILE B C 1
ATOM 5869 O O . ILE B 1 135 ? 25.156 22.219 -2.887 1 97.81 135 ILE B O 1
ATOM 5873 N N . ARG B 1 136 ? 23.359 22.984 -3.941 1 96.56 136 ARG B N 1
ATOM 5874 C CA . ARG B 1 136 ? 23.562 22.25 -5.184 1 96.56 136 ARG B CA 1
ATOM 5875 C C . ARG B 1 136 ? 24.875 22.656 -5.855 1 96.56 136 ARG B C 1
ATOM 5877 O O . ARG B 1 136 ? 25.562 21.812 -6.438 1 96.56 136 ARG B O 1
ATOM 5884 N N . ASN B 1 137 ? 25.234 23.922 -5.703 1 95.44 137 ASN B N 1
ATOM 5885 C CA . ASN B 1 137 ? 26.406 24.438 -6.395 1 95.44 137 ASN B CA 1
ATOM 5886 C C . ASN B 1 137 ? 27.656 24.375 -5.516 1 95.44 137 ASN B C 1
ATOM 5888 O O . ASN B 1 137 ? 28.75 24.734 -5.953 1 95.44 137 ASN B O 1
ATOM 5892 N N . GLY B 1 138 ? 27.516 24 -4.281 1 95.88 138 GLY B N 1
ATOM 5893 C CA . GLY B 1 138 ? 28.656 23.859 -3.391 1 95.88 138 GLY B CA 1
ATOM 5894 C C . GLY B 1 138 ? 29.094 25.156 -2.76 1 95.88 138 GLY B C 1
ATOM 5895 O O . GLY B 1 138 ? 30.25 25.312 -2.377 1 95.88 138 GLY B O 1
ATOM 5896 N N . VAL B 1 139 ? 28.219 26.156 -2.783 1 97.62 139 VAL B N 1
ATOM 5897 C CA . VAL B 1 139 ? 28.484 27.375 -2.041 1 97.62 139 VAL B CA 1
ATOM 5898 C C . VAL B 1 139 ? 28.344 27.125 -0.542 1 97.62 139 VAL B C 1
ATOM 5900 O O . VAL B 1 139 ? 29.188 27.531 0.251 1 97.62 139 VAL B O 1
ATOM 5903 N N . ILE B 1 140 ? 27.219 26.531 -0.156 1 97.62 140 ILE B N 1
ATOM 5904 C CA . ILE B 1 140 ? 27.109 25.953 1.18 1 97.62 140 ILE B CA 1
ATOM 5905 C C . ILE B 1 140 ? 27.734 24.547 1.19 1 97.62 140 ILE B C 1
ATOM 5907 O O . ILE B 1 140 ? 27.328 23.688 0.411 1 97.62 140 ILE B O 1
ATOM 5911 N N . LYS B 1 141 ? 28.719 24.391 2.025 1 97.38 141 LYS B N 1
ATOM 5912 C CA . LYS B 1 141 ? 29.531 23.172 1.992 1 97.38 141 LYS B CA 1
ATOM 5913 C C . LYS B 1 141 ? 29.391 22.391 3.287 1 97.38 141 LYS B C 1
ATOM 5915 O O . LYS B 1 141 ? 28.859 22.891 4.277 1 97.38 141 LYS B O 1
ATOM 5920 N N . THR B 1 142 ? 29.859 21.172 3.203 1 97.44 142 THR B N 1
ATOM 5921 C CA . THR B 1 142 ? 29.938 20.328 4.383 1 97.44 142 THR B CA 1
ATOM 5922 C C . THR B 1 142 ? 31 20.844 5.352 1 97.44 142 THR B C 1
ATOM 5924 O O . THR B 1 142 ? 31.75 21.766 5.027 1 97.44 142 THR B O 1
ATOM 5927 N N . CYS B 1 143 ? 31.094 20.203 6.535 1 97.06 143 CYS B N 1
ATOM 5928 C CA . CYS B 1 143 ? 32.094 20.578 7.508 1 97.06 143 CYS B CA 1
ATOM 5929 C C . CYS B 1 143 ? 33.5 20.25 6.992 1 97.06 143 CYS B C 1
ATOM 5931 O O . CYS B 1 143 ? 34.5 20.75 7.512 1 97.06 143 CYS B O 1
ATOM 5933 N N . LYS B 1 144 ? 33.625 19.422 5.898 1 96.94 144 LYS B N 1
ATOM 5934 C CA . LYS B 1 144 ? 34.906 19.078 5.285 1 96.94 144 LYS B CA 1
ATOM 5935 C C . LYS B 1 144 ? 35.156 19.922 4.035 1 96.94 144 LYS B C 1
ATOM 5937 O O . LYS B 1 144 ? 36.031 19.594 3.24 1 96.94 144 LYS B O 1
ATOM 5942 N N . ASN B 1 145 ? 34.312 20.891 3.836 1 97.19 145 ASN B N 1
ATOM 5943 C CA . ASN B 1 145 ? 34.438 21.812 2.717 1 97.19 145 ASN B CA 1
ATOM 5944 C C . ASN B 1 145 ? 34.219 21.109 1.379 1 97.19 145 ASN B C 1
ATOM 5946 O O . ASN B 1 145 ? 34.906 21.406 0.4 1 97.19 145 ASN B O 1
ATOM 5950 N N . THR B 1 146 ? 33.406 20.125 1.376 1 96 146 THR B N 1
ATOM 5951 C CA . THR B 1 146 ? 33 19.422 0.166 1 96 146 THR B CA 1
ATOM 5952 C C . THR B 1 146 ? 31.5 19.625 -0.08 1 96 146 THR B C 1
ATOM 5954 O O . THR B 1 146 ? 30.797 20.172 0.769 1 96 146 THR B O 1
ATOM 5957 N N . LYS B 1 147 ? 31.016 19.219 -1.278 1 95.88 147 LYS B N 1
ATOM 5958 C CA . LYS B 1 147 ? 29.594 19.297 -1.624 1 95.88 147 LYS B CA 1
ATOM 5959 C C . LYS B 1 147 ? 28.797 18.234 -0.896 1 95.88 147 LYS B C 1
ATOM 5961 O O . LYS B 1 147 ? 29.266 17.109 -0.721 1 95.88 147 LYS B O 1
ATOM 5966 N N . PHE B 1 148 ? 27.625 18.594 -0.494 1 96.88 148 PHE B N 1
ATOM 5967 C CA . PHE B 1 148 ? 26.703 17.578 0.022 1 96.88 148 PHE B CA 1
ATOM 5968 C C . PHE B 1 148 ? 26.297 16.609 -1.08 1 96.88 148 PHE B C 1
ATOM 5970 O O . PHE B 1 148 ? 26.172 17 -2.242 1 96.88 148 PHE B O 1
ATOM 5977 N N . LYS B 1 149 ? 26.016 15.336 -0.688 1 95.12 149 LYS B N 1
ATOM 5978 C CA . LYS B 1 149 ? 25.609 14.312 -1.648 1 95.12 149 LYS B CA 1
ATOM 5979 C C . LYS B 1 149 ? 24.297 13.656 -1.227 1 95.12 149 LYS B C 1
ATOM 5981 O O . LYS B 1 149 ? 23.547 13.164 -2.068 1 95.12 149 LYS B O 1
ATOM 5986 N N . ASN B 1 150 ? 24.094 13.641 0.08 1 96.38 150 ASN B N 1
ATOM 5987 C CA . ASN B 1 150 ? 22.953 12.945 0.639 1 96.38 150 ASN B CA 1
ATOM 5988 C C . ASN B 1 150 ? 22.062 13.883 1.459 1 96.38 150 ASN B C 1
ATOM 5990 O O . ASN B 1 150 ? 22.562 14.812 2.096 1 96.38 150 ASN B O 1
ATOM 5994 N N . VAL B 1 151 ? 20.781 13.648 1.391 1 98.25 151 VAL B N 1
ATOM 5995 C CA . VAL B 1 151 ? 19.812 14.344 2.232 1 98.25 151 VAL B CA 1
ATOM 5996 C C . VAL B 1 151 ? 18.938 13.328 2.963 1 98.25 151 VAL B C 1
ATOM 5998 O O . VAL B 1 151 ? 18.406 12.398 2.348 1 98.25 151 VAL B O 1
ATOM 6001 N N . ILE B 1 152 ? 18.828 13.383 4.27 1 98.62 152 ILE B N 1
ATOM 6002 C CA . ILE B 1 152 ? 17.844 12.625 5.039 1 98.62 152 ILE B CA 1
ATOM 6003 C C . ILE B 1 152 ? 16.734 13.562 5.5 1 98.62 152 ILE B C 1
ATOM 6005 O O . ILE B 1 152 ? 16.969 14.5 6.266 1 98.62 152 ILE B O 1
ATOM 6009 N N . CYS B 1 153 ? 15.562 13.344 5.012 1 98.81 153 CYS B N 1
ATOM 6010 C CA . CYS B 1 153 ? 14.383 14.086 5.457 1 98.81 153 CYS B CA 1
ATOM 6011 C C . CYS B 1 153 ? 13.68 13.359 6.594 1 98.81 153 CYS B C 1
ATOM 6013 O O . CYS B 1 153 ? 13.234 12.219 6.43 1 98.81 153 CYS B O 1
ATOM 6015 N N . ILE B 1 154 ? 13.57 14 7.742 1 98.75 154 ILE B N 1
ATOM 6016 C CA . ILE B 1 154 ? 12.922 13.414 8.914 1 98.75 154 ILE B CA 1
ATOM 6017 C C . ILE B 1 154 ? 11.562 14.078 9.133 1 98.75 154 ILE B C 1
ATOM 6019 O O . ILE B 1 154 ? 11.484 15.273 9.422 1 98.75 154 ILE B O 1
ATOM 6023 N N . GLY B 1 155 ? 10.547 13.422 8.961 1 97.88 155 GLY B N 1
ATOM 6024 C CA . GLY B 1 155 ? 9.172 13.852 9.133 1 97.88 155 GLY B CA 1
ATOM 6025 C C . GLY B 1 155 ? 8.18 12.695 9.109 1 97.88 155 GLY B C 1
ATOM 6026 O O . GLY B 1 155 ? 8.516 11.594 8.664 1 97.88 155 GLY B O 1
ATOM 6027 N N . ILE B 1 156 ? 6.98 12.883 9.5 1 96.06 156 ILE B N 1
ATOM 6028 C CA . ILE B 1 156 ? 5.992 11.812 9.531 1 96.06 156 ILE B CA 1
ATOM 6029 C C . ILE B 1 156 ? 4.652 12.328 9.016 1 96.06 156 ILE B C 1
ATOM 6031 O O . ILE B 1 156 ? 4.387 13.531 9.055 1 96.06 156 ILE B O 1
ATOM 6035 N N . GLY B 1 157 ? 3.869 11.445 8.422 1 94.56 157 GLY B N 1
ATOM 6036 C CA . GLY B 1 157 ? 2.562 11.82 7.906 1 94.56 157 GLY B CA 1
ATOM 6037 C C . GLY B 1 157 ? 2.637 12.836 6.785 1 94.56 157 GLY B C 1
ATOM 6038 O O . GLY B 1 157 ? 3.316 12.609 5.781 1 94.56 157 GLY B O 1
ATOM 6039 N N . GLY B 1 158 ? 2.008 13.953 7.047 1 93.62 158 GLY B N 1
ATOM 6040 C CA . GLY B 1 158 ? 1.995 15.016 6.055 1 93.62 158 GLY B CA 1
ATOM 6041 C C . GLY B 1 158 ? 3.361 15.633 5.824 1 93.62 158 GLY B C 1
ATOM 6042 O O . GLY B 1 158 ? 3.619 16.203 4.766 1 93.62 158 GLY B O 1
ATOM 6043 N N . SER B 1 159 ? 4.238 15.43 6.715 1 95.12 159 SER B N 1
ATOM 6044 C CA . SER B 1 159 ? 5.582 15.984 6.617 1 95.12 159 SER B CA 1
ATOM 6045 C C . SER B 1 159 ? 6.531 15.016 5.922 1 95.12 159 SER B C 1
ATOM 6047 O O . SER B 1 159 ? 7.746 15.219 5.922 1 95.12 159 SER B O 1
ATOM 6049 N N . TYR B 1 160 ? 5.98 14.055 5.363 1 96.25 160 TYR B N 1
ATOM 6050 C CA . TYR B 1 160 ? 6.805 12.984 4.82 1 96.25 160 TYR B CA 1
ATOM 6051 C C . TYR B 1 160 ? 6.242 12.477 3.498 1 96.25 160 TYR B C 1
ATOM 6053 O O . TYR B 1 160 ? 6.785 12.773 2.432 1 96.25 160 TYR B O 1
ATOM 6061 N N . LEU B 1 161 ? 5.121 11.867 3.434 1 97.19 161 LEU B N 1
ATOM 6062 C CA . LEU B 1 161 ? 4.656 10.969 2.385 1 97.19 161 LEU B CA 1
ATOM 6063 C C . LEU B 1 161 ? 4.449 11.719 1.073 1 97.19 161 LEU B C 1
ATOM 6065 O O . LEU B 1 161 ? 4.82 11.219 0.006 1 97.19 161 LEU B O 1
ATOM 6069 N N . GLY B 1 162 ? 3.834 12.898 1.122 1 98.12 162 GLY B N 1
ATOM 6070 C CA . GLY B 1 162 ? 3.65 13.688 -0.086 1 98.12 162 GLY B CA 1
ATOM 6071 C C . GLY B 1 162 ? 4.957 14.039 -0.769 1 98.12 162 GLY B C 1
ATOM 6072 O O . GLY B 1 162 ? 5.055 13.984 -1.997 1 98.12 162 GLY B O 1
ATOM 6073 N N . THR B 1 163 ? 5.965 14.406 0.027 1 98.56 163 THR B N 1
ATOM 6074 C CA . THR B 1 163 ? 7.281 14.75 -0.504 1 98.56 163 THR B CA 1
ATOM 6075 C C . THR B 1 163 ? 7.938 13.531 -1.147 1 98.56 163 THR B C 1
ATOM 6077 O O . THR B 1 163 ? 8.516 13.625 -2.232 1 98.56 163 THR B O 1
ATOM 6080 N N . GLU B 1 164 ? 7.809 12.383 -0.458 1 98.44 164 GLU B N 1
ATOM 6081 C CA . GLU B 1 164 ? 8.383 11.164 -1.017 1 98.44 164 GLU B CA 1
ATOM 6082 C C . GLU B 1 164 ? 7.703 10.789 -2.328 1 98.44 164 GLU B C 1
ATOM 6084 O O . GLU B 1 164 ? 8.359 10.297 -3.254 1 98.44 164 GLU B O 1
ATOM 6089 N N . PHE B 1 165 ? 6.371 10.977 -2.418 1 98.56 165 PHE B N 1
ATOM 6090 C CA . PHE B 1 165 ? 5.637 10.727 -3.652 1 98.56 165 PHE B CA 1
ATOM 6091 C C . PHE B 1 165 ? 6.223 11.539 -4.805 1 98.56 165 PHE B C 1
ATOM 6093 O O . PHE B 1 165 ? 6.559 10.977 -5.852 1 98.56 165 PHE B O 1
ATOM 6100 N N . VAL B 1 166 ? 6.414 12.812 -4.629 1 98.88 166 VAL B N 1
ATOM 6101 C CA . VAL B 1 166 ? 6.898 13.672 -5.711 1 98.88 166 VAL B CA 1
ATOM 6102 C C . VAL B 1 166 ? 8.336 13.297 -6.059 1 98.88 166 VAL B C 1
ATOM 6104 O O . VAL B 1 166 ? 8.703 13.25 -7.234 1 98.88 166 VAL B O 1
ATOM 6107 N N . TYR B 1 167 ? 9.141 13.031 -5.016 1 98.62 167 TYR B N 1
ATOM 6108 C CA . TYR B 1 167 ? 10.531 12.641 -5.246 1 98.62 167 TYR B CA 1
ATOM 6109 C C . TYR B 1 167 ? 10.609 11.391 -6.113 1 98.62 167 TYR B C 1
ATOM 6111 O O . TYR B 1 167 ? 11.312 11.367 -7.125 1 98.62 167 TYR B O 1
ATOM 6119 N N . GLU B 1 168 ? 9.844 10.359 -5.777 1 98 168 GLU B N 1
ATOM 6120 C CA . GLU B 1 168 ? 9.867 9.094 -6.508 1 98 168 GLU B CA 1
ATOM 6121 C C . GLU B 1 168 ? 9.297 9.258 -7.914 1 98 168 GLU B C 1
ATOM 6123 O O . GLU B 1 168 ? 9.758 8.617 -8.859 1 98 168 GLU B O 1
ATOM 6128 N N . ALA B 1 169 ? 8.328 10.062 -8.008 1 98.69 169 ALA B N 1
ATOM 6129 C CA . ALA B 1 169 ? 7.672 10.289 -9.297 1 98.69 169 ALA B CA 1
ATOM 6130 C C . ALA B 1 169 ? 8.633 10.922 -10.289 1 98.69 169 ALA B C 1
ATOM 6132 O O . ALA B 1 169 ? 8.586 10.625 -11.484 1 98.69 169 ALA B O 1
ATOM 6133 N N . MET B 1 170 ? 9.602 11.781 -9.75 1 98.12 170 MET B N 1
ATOM 6134 C CA . MET B 1 170 ? 10.297 12.656 -10.688 1 98.12 170 MET B CA 1
ATOM 6135 C C . MET B 1 170 ? 11.781 12.328 -10.742 1 98.12 170 MET B C 1
ATOM 6137 O O . MET B 1 170 ? 12.5 12.805 -11.617 1 98.12 170 MET B O 1
ATOM 6141 N N . LYS B 1 171 ? 12.289 11.508 -9.852 1 95.06 171 LYS B N 1
ATOM 6142 C CA . LYS B 1 171 ? 13.719 11.266 -9.688 1 95.06 171 LYS B CA 1
ATOM 6143 C C . LYS B 1 171 ? 14.359 10.805 -10.992 1 95.06 171 LYS B C 1
ATOM 6145 O O . LYS B 1 171 ? 15.367 11.359 -11.43 1 95.06 171 LYS B O 1
ATOM 6150 N N . TYR B 1 172 ? 13.719 9.875 -11.672 1 91.62 172 TYR B N 1
ATOM 6151 C CA . TYR B 1 172 ? 14.344 9.32 -12.867 1 91.62 172 TYR B CA 1
ATOM 6152 C C . TYR B 1 172 ? 14.109 10.227 -14.07 1 91.62 172 TYR B C 1
ATOM 6154 O O . TYR B 1 172 ? 14.922 10.266 -15 1 91.62 172 TYR B O 1
ATOM 6162 N N . TYR B 1 173 ? 13.008 10.977 -14.016 1 93.5 173 TYR B N 1
ATOM 6163 C CA . TYR B 1 173 ? 12.812 12.008 -15.023 1 93.5 173 TYR B CA 1
ATOM 6164 C C . TYR B 1 173 ? 13.945 13.031 -14.992 1 93.5 173 TYR B C 1
ATOM 6166 O O . TYR B 1 173 ? 14.531 13.359 -16.031 1 93.5 173 TYR B O 1
ATOM 6174 N N . TYR B 1 174 ? 14.242 13.492 -13.836 1 93.38 174 TYR B N 1
ATOM 6175 C CA . TYR B 1 174 ? 15.297 14.484 -13.633 1 93.38 174 TYR B CA 1
ATOM 6176 C C . TYR B 1 174 ? 16.656 13.914 -14 1 93.38 174 TYR B C 1
ATOM 6178 O O . TYR B 1 174 ? 17.438 14.555 -14.703 1 93.38 174 TYR B O 1
ATOM 6186 N N . TYR B 1 175 ? 16.938 12.711 -13.555 1 87 175 TYR B N 1
ATOM 6187 C CA . TYR B 1 175 ? 18.219 12.078 -13.828 1 87 175 TYR B CA 1
ATOM 6188 C C . TYR B 1 175 ? 18.438 11.898 -15.328 1 87 175 TYR B C 1
ATOM 6190 O O . TYR B 1 175 ? 19.531 12.156 -15.836 1 87 175 TYR B O 1
ATOM 6198 N N . ASN B 1 176 ? 17.391 11.406 -15.922 1 83.25 176 ASN B N 1
ATOM 6199 C CA . ASN B 1 176 ? 17.5 11.203 -17.359 1 83.25 176 ASN B CA 1
ATOM 6200 C C . ASN B 1 176 ? 17.688 12.523 -18.109 1 83.25 176 ASN B C 1
ATOM 6202 O O . ASN B 1 176 ? 18.422 12.586 -19.094 1 83.25 176 ASN B O 1
ATOM 6206 N N . MET B 1 177 ? 17.062 13.57 -17.641 1 83.88 177 MET B N 1
ATOM 6207 C CA . MET B 1 177 ? 17.234 14.898 -18.219 1 83.88 177 MET B CA 1
ATOM 6208 C C . MET B 1 177 ? 18.656 15.398 -18.047 1 83.88 177 MET B C 1
ATOM 6210 O O . MET B 1 177 ? 19.234 15.977 -18.984 1 83.88 177 MET B O 1
ATOM 6214 N N . GLU B 1 178 ? 19.234 15.172 -16.953 1 82.25 178 GLU B N 1
ATOM 6215 C CA . GLU B 1 178 ? 20.594 15.609 -16.656 1 82.25 178 GLU B CA 1
ATOM 6216 C C . GLU B 1 178 ? 21.609 14.836 -17.484 1 82.25 178 GLU B C 1
ATOM 6218 O O . GLU B 1 178 ? 22.609 15.398 -17.938 1 82.25 178 GLU B O 1
ATOM 6223 N N . LEU B 1 179 ? 21.359 13.633 -17.688 1 76.5 179 LEU B N 1
ATOM 6224 C CA . LEU B 1 179 ? 22.266 12.812 -18.5 1 76.5 179 LEU B CA 1
ATOM 6225 C C . LEU B 1 179 ? 22.219 13.227 -19.953 1 76.5 179 LEU B C 1
ATOM 6227 O O . LEU B 1 179 ? 23.25 13.211 -20.641 1 76.5 179 LEU B O 1
ATOM 6231 N N . ASN B 1 180 ? 21.078 13.508 -20.469 1 73.94 180 ASN B N 1
ATOM 6232 C CA . ASN B 1 180 ? 20.891 13.852 -21.875 1 73.94 180 ASN B CA 1
ATOM 6233 C C . ASN B 1 180 ? 21.484 15.219 -22.203 1 73.94 180 ASN B C 1
ATOM 6235 O O . ASN B 1 180 ? 21.75 15.539 -23.359 1 73.94 180 ASN B O 1
ATOM 6239 N N . LYS B 1 181 ? 21.688 16.016 -21.266 1 67 181 LYS B N 1
ATOM 6240 C CA . LYS B 1 181 ? 22.344 17.312 -21.484 1 67 181 LYS B CA 1
ATOM 6241 C C . LYS B 1 181 ? 23.781 17.125 -21.938 1 67 181 LYS B C 1
ATOM 6243 O O . LYS B 1 181 ? 24.312 17.953 -22.688 1 67 181 LYS B O 1
ATOM 6248 N N . ASN B 1 182 ? 24.281 16.203 -21.484 1 58.31 182 ASN B N 1
ATOM 6249 C CA . ASN B 1 182 ? 25.703 16 -21.75 1 58.31 182 ASN B CA 1
ATOM 6250 C C . ASN B 1 182 ? 25.922 15.07 -22.953 1 58.31 182 ASN B C 1
ATOM 6252 O O . ASN B 1 182 ? 27.031 14.961 -23.453 1 58.31 182 ASN B O 1
ATOM 6256 N N . GLU B 1 183 ? 24.953 14.289 -23.25 1 56.28 183 GLU B N 1
ATOM 6257 C CA . GLU B 1 183 ? 25.188 13.312 -24.297 1 56.28 183 GLU B CA 1
ATOM 6258 C C . GLU B 1 183 ? 24.484 13.719 -25.594 1 56.28 183 GLU B C 1
ATOM 6260 O O . GLU B 1 183 ? 23.344 14.195 -25.562 1 56.28 183 GLU B O 1
ATOM 6265 N N . LYS B 1 184 ? 25.266 14.086 -26.625 1 45.88 184 LYS B N 1
ATOM 6266 C CA . LYS B 1 184 ? 24.781 14.414 -27.953 1 45.88 184 LYS B CA 1
ATOM 6267 C C . LYS B 1 184 ? 23.922 13.289 -28.516 1 45.88 184 LYS B C 1
ATOM 6269 O O . LYS B 1 184 ? 23.219 13.469 -29.516 1 45.88 184 LYS B O 1
ATOM 6274 N N . ASP B 1 185 ? 24.375 12.117 -28.453 1 42.81 185 ASP B N 1
ATOM 6275 C CA . ASP B 1 185 ? 23.719 11 -29.141 1 42.81 185 ASP B CA 1
ATOM 6276 C C . ASP B 1 185 ? 22.672 10.359 -28.234 1 42.81 185 ASP B C 1
ATOM 6278 O O . ASP B 1 185 ? 22.922 10.094 -27.062 1 42.81 185 ASP B O 1
ATOM 6282 N N . GLN B 1 186 ? 21.5 10.492 -28.453 1 43.75 186 GLN B N 1
ATOM 6283 C CA . GLN B 1 186 ? 20.219 10.07 -27.906 1 43.75 186 GLN B CA 1
ATOM 6284 C C . GLN B 1 186 ? 20.234 8.586 -27.531 1 43.75 186 GLN B C 1
ATOM 6286 O O . GLN B 1 186 ? 19.188 7.984 -27.328 1 43.75 186 GLN B O 1
ATOM 6291 N N . VAL B 1 187 ? 21.391 7.824 -27.797 1 43.06 187 VAL B N 1
ATOM 6292 C CA . VAL B 1 187 ? 21.234 6.383 -27.625 1 43.06 187 VAL B CA 1
ATOM 6293 C C . VAL B 1 187 ? 20.812 6.07 -26.188 1 43.06 187 VAL B C 1
ATOM 6295 O O . VAL B 1 187 ? 21.109 6.832 -25.266 1 43.06 187 VAL B O 1
ATOM 6298 N N . ASN B 1 188 ? 20.203 4.715 -25.781 1 50.88 188 ASN B N 1
ATOM 6299 C CA . ASN B 1 188 ? 19.406 3.996 -24.797 1 50.88 188 ASN B CA 1
ATOM 6300 C C . ASN B 1 188 ? 20.031 4.051 -23.406 1 50.88 188 ASN B C 1
ATOM 6302 O O . ASN B 1 188 ? 21.234 3.771 -23.25 1 50.88 188 ASN B O 1
ATOM 6306 N N . ASN B 1 189 ? 19.656 4.887 -22.562 1 57.44 189 ASN B N 1
ATOM 6307 C CA . ASN B 1 189 ? 19.828 5.148 -21.141 1 57.44 189 ASN B CA 1
ATOM 6308 C C . ASN B 1 189 ? 19.984 3.854 -20.344 1 57.44 189 ASN B C 1
ATOM 6310 O O . ASN B 1 189 ? 19.797 3.84 -19.125 1 57.44 189 ASN B O 1
ATOM 6314 N N . PHE B 1 190 ? 20.234 2.789 -21.125 1 62.59 190 PHE B N 1
ATOM 6315 C CA . PHE B 1 190 ? 20.328 1.521 -20.406 1 62.59 190 PHE B CA 1
ATOM 6316 C C . PHE B 1 190 ? 21.688 1.395 -19.703 1 62.59 190 PHE B C 1
ATOM 6318 O O . PHE B 1 190 ? 21.828 0.588 -18.781 1 62.59 190 PHE B O 1
ATOM 6325 N N . ASN B 1 191 ? 22.688 2.297 -20.141 1 59.06 191 ASN B N 1
ATOM 6326 C CA . ASN B 1 191 ? 24 2.164 -19.531 1 59.06 191 ASN B CA 1
ATOM 6327 C C . ASN B 1 191 ? 24.359 3.393 -18.688 1 59.06 191 ASN B C 1
ATOM 6329 O O . ASN B 1 191 ? 25.531 3.713 -18.516 1 59.06 191 ASN B O 1
ATOM 6333 N N . ASN B 1 192 ? 23.375 3.996 -18.156 1 59.88 192 ASN B N 1
ATOM 6334 C CA . ASN B 1 192 ? 23.656 5.281 -17.531 1 59.88 192 ASN B CA 1
ATOM 6335 C C . ASN B 1 192 ? 24.188 5.102 -16.109 1 59.88 192 ASN B C 1
ATOM 6337 O O . ASN B 1 192 ? 23.766 4.191 -15.398 1 59.88 192 ASN B O 1
ATOM 6341 N N . ASN B 1 193 ? 25.391 5.715 -15.93 1 63.06 193 ASN B N 1
ATOM 6342 C CA . ASN B 1 193 ? 25.906 5.855 -14.57 1 63.06 193 ASN B CA 1
ATOM 6343 C C . ASN B 1 193 ? 25.234 7.004 -13.836 1 63.06 193 ASN B C 1
ATOM 6345 O O . ASN B 1 193 ? 25.312 8.156 -14.266 1 63.06 193 ASN B O 1
ATOM 6349 N N . TYR B 1 194 ? 24.578 6.715 -12.867 1 61.84 194 TYR B N 1
ATOM 6350 C CA . TYR B 1 194 ? 23.766 7.703 -12.164 1 61.84 194 TYR B CA 1
ATOM 6351 C C . TYR B 1 194 ? 24.594 8.43 -11.102 1 61.84 194 TYR B C 1
ATOM 6353 O O . TYR B 1 194 ? 24.094 9.344 -10.445 1 61.84 194 TYR B O 1
ATOM 6361 N N . ASP B 1 195 ? 25.797 8.07 -11.023 1 63.25 195 ASP B N 1
ATOM 6362 C CA . ASP B 1 195 ? 26.656 8.742 -10.047 1 63.25 195 ASP B CA 1
ATOM 6363 C C . ASP B 1 195 ? 27.188 10.062 -10.602 1 63.25 195 ASP B C 1
ATOM 6365 O O . ASP B 1 195 ? 28.328 10.117 -11.094 1 63.25 195 ASP B O 1
ATOM 6369 N N . GLN B 1 196 ? 26.219 10.977 -10.602 1 66.12 196 GLN B N 1
ATOM 6370 C CA . GLN B 1 196 ? 26.609 12.297 -11.094 1 66.12 196 GLN B CA 1
ATOM 6371 C C . GLN B 1 196 ? 26.578 13.328 -9.969 1 66.12 196 GLN B C 1
ATOM 6373 O O . GLN B 1 196 ? 25.797 13.195 -9.023 1 66.12 196 GLN B O 1
ATOM 6378 N N . ASP B 1 197 ? 27.453 14.227 -10.125 1 67.75 197 ASP B N 1
ATOM 6379 C CA . ASP B 1 197 ? 27.625 15.281 -9.133 1 67.75 197 ASP B CA 1
ATOM 6380 C C . ASP B 1 197 ? 26.328 16.062 -8.914 1 67.75 197 ASP B C 1
ATOM 6382 O O . ASP B 1 197 ? 26.125 16.656 -7.855 1 67.75 197 ASP B O 1
ATOM 6386 N N . ASN B 1 198 ? 25.469 15.977 -9.836 1 76.69 198 ASN B N 1
ATOM 6387 C CA . ASN B 1 198 ? 24.281 16.812 -9.711 1 76.69 198 ASN B CA 1
ATOM 6388 C C . ASN B 1 198 ? 23.078 16.016 -9.219 1 76.69 198 ASN B C 1
ATOM 6390 O O . ASN B 1 198 ? 21.969 16.547 -9.164 1 76.69 198 ASN B O 1
ATOM 6394 N N . VAL B 1 199 ? 23.297 14.867 -8.781 1 85.5 199 VAL B N 1
ATOM 6395 C CA . VAL B 1 199 ? 22.203 14.039 -8.297 1 85.5 199 VAL B CA 1
ATOM 6396 C C . VAL B 1 199 ? 22.344 13.812 -6.793 1 85.5 199 VAL B C 1
ATOM 6398 O O . VAL B 1 199 ? 23.375 13.336 -6.328 1 85.5 199 VAL B O 1
ATOM 6401 N N . PHE B 1 200 ? 21.344 14.25 -6.059 1 92.25 200 PHE B N 1
ATOM 6402 C CA . PHE B 1 200 ? 21.312 14.047 -4.613 1 92.25 200 PHE B CA 1
ATOM 6403 C C . PHE B 1 200 ? 20.594 12.742 -4.266 1 92.25 200 PHE B C 1
ATOM 6405 O O . PHE B 1 200 ? 19.594 12.398 -4.883 1 92.25 200 PHE B O 1
ATOM 6412 N N . ASN B 1 201 ? 21.172 12.023 -3.365 1 92.94 201 ASN B N 1
ATOM 6413 C CA . ASN B 1 201 ? 20.5 10.875 -2.775 1 92.94 201 ASN B CA 1
ATOM 6414 C C . ASN B 1 201 ? 19.609 11.289 -1.608 1 92.94 201 ASN B C 1
ATOM 6416 O O . ASN B 1 201 ? 20.109 11.664 -0.545 1 92.94 201 ASN B O 1
ATOM 6420 N N . VAL B 1 202 ? 18.312 11.25 -1.802 1 96.88 202 VAL B N 1
ATOM 6421 C CA . VAL B 1 202 ? 17.375 11.688 -0.761 1 96.88 202 VAL B CA 1
ATOM 6422 C C . VAL B 1 202 ? 16.734 10.469 -0.102 1 96.88 202 VAL B C 1
ATOM 6424 O O . VAL B 1 202 ? 16.188 9.602 -0.788 1 96.88 202 VAL B O 1
ATOM 6427 N N . ARG B 1 203 ? 16.812 10.398 1.215 1 97.38 203 ARG B N 1
ATOM 6428 C CA . ARG B 1 203 ? 16.188 9.359 2.02 1 97.38 203 ARG B CA 1
ATOM 6429 C C . ARG B 1 203 ? 15.148 9.961 2.971 1 97.38 203 ARG B C 1
ATOM 6431 O O . ARG B 1 203 ? 15.273 11.117 3.379 1 97.38 203 ARG B O 1
ATOM 6438 N N . PHE B 1 204 ? 14.188 9.18 3.23 1 98.38 204 PHE B N 1
ATOM 6439 C CA . PHE B 1 204 ? 13.125 9.617 4.129 1 98.38 204 PHE B CA 1
ATOM 6440 C C . PHE B 1 204 ? 13.062 8.742 5.371 1 98.38 204 PHE B C 1
ATOM 6442 O O . PHE B 1 204 ? 13.18 7.516 5.273 1 98.38 204 PHE B O 1
ATOM 6449 N N . LEU B 1 205 ? 12.969 9.352 6.531 1 98.31 205 LEU B N 1
ATOM 6450 C CA . LEU B 1 205 ? 12.836 8.703 7.828 1 98.31 205 LEU B CA 1
ATOM 6451 C C . LEU B 1 205 ? 11.586 9.188 8.547 1 98.31 205 LEU B C 1
ATOM 6453 O O . LEU B 1 205 ? 11.5 10.359 8.938 1 98.31 205 LEU B O 1
ATOM 6457 N N . ALA B 1 206 ? 10.641 8.258 8.711 1 98.12 206 ALA B N 1
ATOM 6458 C CA . ALA B 1 206 ? 9.359 8.656 9.289 1 98.12 206 ALA B CA 1
ATOM 6459 C C . ALA B 1 206 ? 9.016 7.809 10.508 1 98.12 206 ALA B C 1
ATOM 6461 O O . ALA B 1 206 ? 8.734 8.344 11.586 1 98.12 206 ALA B O 1
ATOM 6462 N N . ASN B 1 207 ? 9.102 6.492 10.445 1 97.81 207 ASN B N 1
ATOM 6463 C CA . ASN B 1 207 ? 8.703 5.574 11.508 1 97.81 207 ASN B CA 1
ATOM 6464 C C . ASN B 1 207 ? 9.625 5.676 12.719 1 97.81 207 ASN B C 1
ATOM 6466 O O . ASN B 1 207 ? 10.844 5.809 12.562 1 97.81 207 ASN B O 1
ATOM 6470 N N . VAL B 1 208 ? 9.055 5.684 13.883 1 96.75 208 VAL B N 1
ATOM 6471 C CA . VAL B 1 208 ? 9.859 5.797 15.094 1 96.75 208 VAL B CA 1
ATOM 6472 C C . VAL B 1 208 ? 10.641 4.5 15.32 1 96.75 208 VAL B C 1
ATOM 6474 O O . VAL B 1 208 ? 11.586 4.469 16.109 1 96.75 208 VAL B O 1
ATOM 6477 N N . ASP B 1 209 ? 10.32 3.434 14.609 1 97.81 209 ASP B N 1
ATOM 6478 C CA . ASP B 1 209 ? 11.023 2.152 14.625 1 97.81 209 ASP B CA 1
ATOM 6479 C C . ASP B 1 209 ? 12.508 2.334 14.32 1 97.81 209 ASP B C 1
ATOM 6481 O O . ASP B 1 209 ? 12.867 2.854 13.266 1 97.81 209 ASP B O 1
ATOM 6485 N N . PRO B 1 210 ? 13.398 1.89 15.188 1 96.56 210 PRO B N 1
ATOM 6486 C CA . PRO B 1 210 ? 14.828 2.057 14.93 1 96.56 210 PRO B CA 1
ATOM 6487 C C . PRO B 1 210 ? 15.281 1.351 13.656 1 96.56 210 PRO B C 1
ATOM 6489 O O . PRO B 1 210 ? 16.297 1.727 13.07 1 96.56 210 PRO B O 1
ATOM 6492 N N . ASN B 1 211 ? 14.523 0.354 13.227 1 96.69 211 ASN B N 1
ATOM 6493 C CA . ASN B 1 211 ? 14.836 -0.272 11.945 1 96.69 211 ASN B CA 1
ATOM 6494 C C . ASN B 1 211 ? 14.758 0.733 10.797 1 96.69 211 ASN B C 1
ATOM 6496 O O . ASN B 1 211 ? 15.469 0.597 9.797 1 96.69 211 ASN B O 1
ATOM 6500 N N . ASP B 1 212 ? 13.922 1.724 10.938 1 97.12 212 ASP B N 1
ATOM 6501 C CA . ASP B 1 212 ? 13.828 2.758 9.914 1 97.12 212 ASP B CA 1
ATOM 6502 C C . ASP B 1 212 ? 15.062 3.66 9.922 1 97.12 212 ASP B C 1
ATOM 6504 O O . ASP B 1 212 ? 15.5 4.141 8.875 1 97.12 212 ASP B O 1
ATOM 6508 N N . VAL B 1 213 ? 15.617 3.885 11.086 1 96.19 213 VAL B N 1
ATOM 6509 C CA . VAL B 1 213 ? 16.875 4.609 11.18 1 96.19 213 VAL B CA 1
ATOM 6510 C C . VAL B 1 213 ? 17.984 3.838 10.453 1 96.19 213 VAL B C 1
ATOM 6512 O O . VAL B 1 213 ? 18.734 4.414 9.664 1 96.19 213 VAL B O 1
ATOM 6515 N N . ASN B 1 214 ? 18 2.529 10.734 1 94 214 ASN B N 1
ATOM 6516 C CA . ASN B 1 214 ? 18.969 1.669 10.078 1 94 214 ASN B CA 1
ATOM 6517 C C . ASN B 1 214 ? 18.875 1.774 8.555 1 94 214 ASN B C 1
ATOM 6519 O O . ASN B 1 214 ? 19.906 1.86 7.875 1 94 214 ASN B O 1
ATOM 6523 N N . ARG B 1 215 ? 17.719 1.77 8.039 1 94.19 215 ARG B N 1
ATOM 6524 C CA . ARG B 1 215 ? 17.5 1.866 6.605 1 94.19 215 ARG B CA 1
ATOM 6525 C C . ARG B 1 215 ? 17.906 3.236 6.078 1 94.19 215 ARG B C 1
ATOM 6527 O O . ARG B 1 215 ? 18.484 3.342 5 1 94.19 215 ARG B O 1
ATOM 6534 N N . ALA B 1 216 ? 17.656 4.273 6.809 1 95.56 216 ALA B N 1
ATOM 6535 C CA . ALA B 1 216 ? 17.891 5.648 6.371 1 95.56 216 ALA B CA 1
ATOM 6536 C C . ALA B 1 216 ? 19.375 5.953 6.277 1 95.56 216 ALA B C 1
ATOM 6538 O O . ALA B 1 216 ? 19.812 6.738 5.426 1 95.56 216 ALA B O 1
ATOM 6539 N N . ILE B 1 217 ? 20.188 5.312 7.121 1 94.19 217 ILE B N 1
ATOM 6540 C CA . ILE B 1 217 ? 21.594 5.711 7.195 1 94.19 217 ILE B CA 1
ATOM 6541 C C . ILE B 1 217 ? 22.453 4.711 6.43 1 94.19 217 ILE B C 1
ATOM 6543 O O . ILE B 1 217 ? 23.688 4.855 6.363 1 94.19 217 ILE B O 1
ATOM 6547 N N . GLN B 1 218 ? 21.828 3.705 5.852 1 88.94 218 GLN B N 1
ATOM 6548 C CA . GLN B 1 218 ? 22.578 2.631 5.203 1 88.94 218 GLN B CA 1
ATOM 6549 C C . GLN B 1 218 ? 23.5 3.176 4.113 1 88.94 218 GLN B C 1
ATOM 6551 O O . GLN B 1 218 ? 23.047 3.873 3.205 1 88.94 218 GLN B O 1
ATOM 6556 N N . ASN B 1 219 ? 24.75 2.896 4.168 1 87.12 219 ASN B N 1
ATOM 6557 C CA . ASN B 1 219 ? 25.781 3.213 3.184 1 87.12 219 ASN B CA 1
ATOM 6558 C C . ASN B 1 219 ? 25.906 4.719 2.961 1 87.12 219 ASN B C 1
ATOM 6560 O O . ASN B 1 219 ? 26.172 5.164 1.846 1 87.12 219 ASN B O 1
ATOM 6564 N N . LEU B 1 220 ? 25.578 5.539 3.93 1 92.19 220 LEU B N 1
ATOM 6565 C CA . LEU B 1 220 ? 25.766 6.984 3.848 1 92.19 220 LEU B CA 1
ATOM 6566 C C . LEU B 1 220 ? 26.969 7.426 4.684 1 92.19 220 LEU B C 1
ATOM 6568 O O . LEU B 1 220 ? 27.25 6.832 5.727 1 92.19 220 LEU B O 1
ATOM 6572 N N . ASP B 1 221 ? 27.672 8.383 4.219 1 93.31 221 ASP B N 1
ATOM 6573 C CA . ASP B 1 221 ? 28.75 9.016 4.977 1 93.31 221 ASP B CA 1
ATOM 6574 C C . ASP B 1 221 ? 28.25 10.25 5.723 1 93.31 221 ASP B C 1
ATOM 6576 O O . ASP B 1 221 ? 27.594 11.117 5.129 1 93.31 221 ASP B O 1
ATOM 6580 N N . GLN B 1 222 ? 28.5 10.328 6.949 1 95.5 222 GLN B N 1
ATOM 6581 C CA . GLN B 1 222 ? 28.047 11.43 7.793 1 95.5 222 GLN B CA 1
ATOM 6582 C C . GLN B 1 222 ? 28.547 12.773 7.258 1 95.5 222 GLN B C 1
ATOM 6584 O O . GLN B 1 222 ? 27.812 13.758 7.273 1 95.5 222 GLN B O 1
ATOM 6589 N N . TYR B 1 223 ? 29.75 12.805 6.688 1 96.44 223 TYR B N 1
ATOM 6590 C CA . TYR B 1 223 ? 30.375 14.055 6.246 1 96.44 223 TYR B CA 1
ATOM 6591 C C . TYR B 1 223 ? 29.672 14.602 5.004 1 96.44 223 TYR B C 1
ATOM 6593 O O . TYR B 1 223 ? 29.719 15.797 4.727 1 96.44 223 TYR B O 1
ATOM 6601 N N . ASP B 1 224 ? 28.938 13.734 4.285 1 95.75 224 ASP B N 1
ATOM 6602 C CA . ASP B 1 224 ? 28.328 14.125 3.018 1 95.75 224 ASP B CA 1
ATOM 6603 C C . ASP B 1 224 ? 26.812 14.289 3.158 1 95.75 224 ASP B C 1
ATOM 6605 O O . ASP B 1 224 ? 26.109 14.391 2.16 1 95.75 224 ASP B O 1
ATOM 6609 N N . THR B 1 225 ? 26.312 14.258 4.406 1 97.44 225 THR B N 1
ATOM 6610 C CA . THR B 1 225 ? 24.875 14.117 4.582 1 97.44 225 THR B CA 1
ATOM 6611 C C . THR B 1 225 ? 24.281 15.375 5.215 1 97.44 225 THR B C 1
ATOM 6613 O O . THR B 1 225 ? 24.766 15.836 6.254 1 97.44 225 THR B O 1
ATOM 6616 N N . LEU B 1 226 ? 23.297 15.961 4.559 1 98.62 226 LEU B N 1
ATOM 6617 C CA . LEU B 1 226 ? 22.453 17.016 5.102 1 98.62 226 LEU B CA 1
ATOM 6618 C C . LEU B 1 226 ? 21.172 16.438 5.695 1 98.62 226 LEU B C 1
ATOM 6620 O O . LEU B 1 226 ? 20.547 15.555 5.094 1 98.62 226 LEU B O 1
ATOM 6624 N N . VAL B 1 227 ? 20.781 16.891 6.906 1 98.81 227 VAL B N 1
ATOM 6625 C CA . VAL B 1 227 ? 19.578 16.406 7.57 1 98.81 227 VAL B CA 1
ATOM 6626 C C . VAL B 1 227 ? 18.531 17.516 7.629 1 98.81 227 VAL B C 1
ATOM 6628 O O . VAL B 1 227 ? 18.812 18.609 8.109 1 98.81 227 VAL B O 1
ATOM 6631 N N . ILE B 1 228 ? 17.359 17.234 7.113 1 98.88 228 ILE B N 1
ATOM 6632 C CA . ILE B 1 228 ? 16.234 18.188 7.176 1 98.88 228 ILE B CA 1
ATOM 6633 C C . ILE B 1 228 ? 15.18 17.656 8.141 1 98.88 228 ILE B C 1
ATOM 6635 O O . ILE B 1 228 ? 14.539 16.641 7.871 1 98.88 228 ILE B O 1
ATOM 6639 N N . ILE B 1 229 ? 14.977 18.344 9.242 1 98.81 229 ILE B N 1
ATOM 6640 C CA . ILE B 1 229 ? 14 17.984 10.258 1 98.81 229 ILE B CA 1
ATOM 6641 C C . ILE B 1 229 ? 12.695 18.75 10.031 1 98.81 229 ILE B C 1
ATOM 6643 O O . ILE B 1 229 ? 12.68 19.984 10.078 1 98.81 229 ILE B O 1
ATOM 6647 N N . ILE B 1 230 ? 11.594 18.047 9.82 1 98.56 230 ILE B N 1
ATOM 6648 C CA . ILE B 1 230 ? 10.336 18.656 9.414 1 98.56 230 ILE B CA 1
ATOM 6649 C C . ILE B 1 230 ? 9.273 18.406 10.477 1 98.56 230 ILE B C 1
ATOM 6651 O O . ILE B 1 230 ? 8.703 17.312 10.547 1 98.56 230 ILE B O 1
ATOM 6655 N N . SER B 1 231 ? 8.938 19.359 11.219 1 96.31 231 SER B N 1
ATOM 6656 C CA . SER B 1 231 ? 7.918 19.359 12.266 1 96.31 231 SER B CA 1
ATOM 6657 C C . SER B 1 231 ? 7.426 20.766 12.562 1 96.31 231 SER B C 1
ATOM 6659 O O . SER B 1 231 ? 8.211 21.641 12.961 1 96.31 231 SER B O 1
ATOM 6661 N N . LYS B 1 232 ? 6.172 20.969 12.398 1 92.12 232 LYS B N 1
ATOM 6662 C CA . LYS B 1 232 ? 5.59 22.297 12.578 1 92.12 232 LYS B CA 1
ATOM 6663 C C . LYS B 1 232 ? 5.863 22.828 13.977 1 92.12 232 LYS B C 1
ATOM 6665 O O . LYS B 1 232 ? 6.297 23.969 14.133 1 92.12 232 LYS B O 1
ATOM 6670 N N . THR B 1 233 ? 5.617 22 15.008 1 91.62 233 THR B N 1
ATOM 6671 C CA . THR B 1 233 ? 5.758 22.422 16.406 1 91.62 233 THR B CA 1
ATOM 6672 C C . THR B 1 233 ? 7.141 22.078 16.938 1 91.62 233 THR B C 1
ATOM 6674 O O . THR B 1 233 ? 7.531 22.547 18 1 91.62 233 THR B O 1
ATOM 6677 N N . PHE B 1 234 ? 7.902 21.219 16.172 1 96.25 234 PHE B N 1
ATOM 6678 C CA . PHE B 1 234 ? 9.211 20.703 16.562 1 96.25 234 PHE B CA 1
ATOM 6679 C C . PHE B 1 234 ? 9.133 19.922 17.859 1 96.25 234 PHE B C 1
ATOM 6681 O O . PHE B 1 234 ? 10.086 19.922 18.656 1 96.25 234 PHE B O 1
ATOM 6688 N N . THR B 1 235 ? 7.879 19.344 18.109 1 92.44 235 THR B N 1
ATOM 6689 C CA . THR B 1 235 ? 7.66 18.547 19.312 1 92.44 235 THR B CA 1
ATOM 6690 C C . THR B 1 235 ? 7.117 17.172 18.969 1 92.44 235 THR B C 1
ATOM 6692 O O . THR B 1 235 ? 6.984 16.312 19.844 1 92.44 235 THR B O 1
ATOM 6695 N N . THR B 1 236 ? 6.754 16.953 17.688 1 90.31 236 THR B N 1
ATOM 6696 C CA . THR B 1 236 ? 6.223 15.641 17.297 1 90.31 236 THR B CA 1
ATOM 6697 C C . THR B 1 236 ? 7.133 14.523 17.797 1 90.31 236 THR B C 1
ATOM 6699 O O . THR B 1 236 ? 8.305 14.453 17.406 1 90.31 236 THR B O 1
ATOM 6702 N N . ALA B 1 237 ? 6.621 13.641 18.531 1 89.19 237 ALA B N 1
ATOM 6703 C CA . ALA B 1 237 ? 7.402 12.664 19.281 1 89.19 237 ALA B CA 1
ATOM 6704 C C . ALA B 1 237 ? 8.258 11.805 18.359 1 89.19 237 ALA B C 1
ATOM 6706 O O . ALA B 1 237 ? 9.469 11.672 18.562 1 89.19 237 ALA B O 1
ATOM 6707 N N . GLU B 1 238 ? 7.602 11.227 17.312 1 92.5 238 GLU B N 1
ATOM 6708 C CA . GLU B 1 238 ? 8.312 10.344 16.391 1 92.5 238 GLU B CA 1
ATOM 6709 C C . GLU B 1 238 ? 9.43 11.094 15.656 1 92.5 238 GLU B C 1
ATOM 6711 O O . GLU B 1 238 ? 10.562 10.617 15.586 1 92.5 238 GLU B O 1
ATOM 6716 N N . THR B 1 239 ? 9.125 12.289 15.172 1 96.88 239 THR B N 1
ATOM 6717 C CA . THR B 1 239 ? 10.07 13.086 14.391 1 96.88 239 THR B CA 1
ATOM 6718 C C . THR B 1 239 ? 11.258 13.508 15.25 1 96.88 239 THR B C 1
ATOM 6720 O O . THR B 1 239 ? 12.406 13.414 14.812 1 96.88 239 THR B O 1
ATOM 6723 N N . MET B 1 240 ? 11 13.945 16.469 1 96.5 240 MET B N 1
ATOM 6724 C CA . MET B 1 240 ? 12.078 14.469 17.297 1 96.5 240 MET B CA 1
ATOM 6725 C C . MET B 1 240 ? 12.984 13.344 17.797 1 96.5 240 MET B C 1
ATOM 6727 O O . MET B 1 240 ? 14.195 13.523 17.922 1 96.5 240 MET B O 1
ATOM 6731 N N . LEU B 1 241 ? 12.383 12.195 18.109 1 96.44 241 LEU B N 1
ATOM 6732 C CA . LEU B 1 241 ? 13.219 11.055 18.484 1 96.44 241 LEU B CA 1
ATOM 6733 C C . LEU B 1 241 ? 14.117 10.641 17.328 1 96.44 241 LEU B C 1
ATOM 6735 O O . LEU B 1 241 ? 15.297 10.352 17.531 1 96.44 241 LEU B O 1
ATOM 6739 N N . ASN B 1 242 ? 13.555 10.578 16.125 1 97.88 242 ASN B N 1
ATOM 6740 C CA . ASN B 1 242 ? 14.352 10.289 14.938 1 97.88 242 ASN B CA 1
ATOM 6741 C C . ASN B 1 242 ? 15.43 11.336 14.711 1 97.88 242 ASN B C 1
ATOM 6743 O O . ASN B 1 242 ? 16.562 11 14.359 1 97.88 242 ASN B O 1
ATOM 6747 N N . ALA B 1 243 ? 15.07 12.633 14.93 1 98.12 243 ALA B N 1
ATOM 6748 C CA . ALA B 1 243 ? 16.047 13.711 14.766 1 98.12 243 ALA B CA 1
ATOM 6749 C C . ALA B 1 243 ? 17.219 13.555 15.727 1 98.12 243 ALA B C 1
ATOM 6751 O O . ALA B 1 243 ? 18.375 13.703 15.328 1 98.12 243 ALA B O 1
ATOM 6752 N N . ARG B 1 244 ? 16.938 13.258 16.969 1 97.06 244 ARG B N 1
ATOM 6753 C CA . ARG B 1 244 ? 17.984 13.047 17.953 1 97.06 244 ARG B CA 1
ATOM 6754 C C . ARG B 1 244 ? 18.828 11.82 17.609 1 97.06 244 ARG B C 1
ATOM 6756 O O . ARG B 1 244 ? 20.047 11.812 17.797 1 97.06 244 ARG B O 1
ATOM 6763 N N . SER B 1 245 ? 18.188 10.773 17.109 1 96.31 245 SER B N 1
ATOM 6764 C CA . SER B 1 245 ? 18.906 9.578 16.688 1 96.31 245 SER B CA 1
ATOM 6765 C C . SER B 1 245 ? 19.875 9.891 15.555 1 96.31 245 SER B C 1
ATOM 6767 O O . SER B 1 245 ? 21.031 9.453 15.586 1 96.31 245 SER B O 1
ATOM 6769 N N . ILE B 1 246 ? 19.469 10.641 14.562 1 97.5 246 ILE B N 1
ATOM 6770 C CA . ILE B 1 246 ? 20.297 10.969 13.414 1 97.5 246 ILE B CA 1
ATOM 6771 C C . ILE B 1 246 ? 21.391 11.961 13.82 1 97.5 246 ILE B C 1
ATOM 6773 O O . ILE B 1 246 ? 22.516 11.891 13.32 1 97.5 246 ILE B O 1
ATOM 6777 N N . LYS B 1 247 ? 21.031 12.906 14.719 1 96.56 247 LYS B N 1
ATOM 6778 C CA . LYS B 1 247 ? 22.047 13.805 15.242 1 96.56 247 LYS B CA 1
ATOM 6779 C C . LYS B 1 247 ? 23.172 13.031 15.93 1 96.56 247 LYS B C 1
ATOM 6781 O O . LYS B 1 247 ? 24.359 13.344 15.742 1 96.56 247 LYS B O 1
ATOM 6786 N N . LYS B 1 248 ? 22.797 12.055 16.719 1 94.44 248 LYS B N 1
ATOM 6787 C CA . LYS B 1 248 ? 23.797 11.188 17.344 1 94.44 248 LYS B CA 1
ATOM 6788 C C . LYS B 1 248 ? 24.625 10.461 16.297 1 94.44 248 LYS B C 1
ATOM 6790 O O . LYS B 1 248 ? 25.844 10.328 16.453 1 94.44 248 LYS B O 1
ATOM 6795 N N . TRP B 1 249 ? 23.969 9.945 15.242 1 95.06 249 TRP B N 1
ATOM 6796 C CA . TRP B 1 249 ? 24.672 9.297 14.141 1 95.06 249 TRP B CA 1
ATOM 6797 C C . TRP B 1 249 ? 25.672 10.25 13.508 1 95.06 249 TRP B C 1
ATOM 6799 O O . TRP B 1 249 ? 26.828 9.883 13.266 1 95.06 249 TRP B O 1
ATOM 6809 N N . LEU B 1 250 ? 25.344 11.516 13.273 1 96.44 250 LEU B N 1
ATOM 6810 C CA . LEU B 1 250 ? 26.25 12.523 12.727 1 96.44 250 LEU B CA 1
ATOM 6811 C C . LEU B 1 250 ? 27.422 12.758 13.672 1 96.44 250 LEU B C 1
ATOM 6813 O O . LEU B 1 250 ? 28.562 12.852 13.227 1 96.44 250 LEU B O 1
ATOM 6817 N N . SER B 1 251 ? 27.172 12.789 14.93 1 94.69 251 SER B N 1
ATOM 6818 C CA . SER B 1 251 ? 28.156 13.164 15.938 1 94.69 251 SER B CA 1
ATOM 6819 C C . SER B 1 251 ? 29.219 12.086 16.109 1 94.69 251 SER B C 1
ATOM 6821 O O . SER B 1 251 ? 30.25 12.32 16.734 1 94.69 251 SER B O 1
ATOM 6823 N N . LEU B 1 252 ? 28.922 10.945 15.57 1 92.44 252 LEU B N 1
ATOM 6824 C CA . LEU B 1 252 ? 29.938 9.906 15.625 1 92.44 252 LEU B CA 1
ATOM 6825 C C . LEU B 1 252 ? 31.188 10.328 14.859 1 92.44 252 LEU B C 1
ATOM 6827 O O . LEU B 1 252 ? 32.312 9.938 15.219 1 92.44 252 LEU B O 1
ATOM 6831 N N . LYS B 1 253 ? 31.031 11.133 13.805 1 94.31 253 LYS B N 1
ATOM 6832 C CA . LYS B 1 253 ? 32.156 11.602 13.031 1 94.31 253 LYS B CA 1
ATOM 6833 C C . LYS B 1 253 ? 32.344 13.109 13.188 1 94.31 253 LYS B C 1
ATOM 6835 O O . LYS B 1 253 ? 33.5 13.609 13.164 1 94.31 253 LYS B O 1
ATOM 6840 N N . ILE B 1 254 ? 31.25 13.789 13.297 1 96.56 254 ILE B N 1
ATOM 6841 C CA . ILE B 1 254 ? 31.281 15.242 13.414 1 96.56 254 ILE B CA 1
ATOM 6842 C C . ILE B 1 254 ? 31.172 15.648 14.883 1 96.56 254 ILE B C 1
ATOM 6844 O O . ILE B 1 254 ? 30.062 15.727 15.414 1 96.56 254 ILE B O 1
ATOM 6848 N N . LYS B 1 255 ? 32.188 16.094 15.547 1 93.12 255 LYS B N 1
ATOM 6849 C CA . LYS B 1 255 ? 32.281 16.125 17 1 93.12 255 LYS B CA 1
ATOM 6850 C C . LYS B 1 255 ? 31.922 17.516 17.531 1 93.12 255 LYS B C 1
ATOM 6852 O O . LYS B 1 255 ? 31.469 17.656 18.672 1 93.12 255 LYS B O 1
ATOM 6857 N N . ASP B 1 256 ? 32.125 18.531 16.734 1 93.06 256 ASP B N 1
ATOM 6858 C CA . ASP B 1 256 ? 31.891 19.859 17.281 1 93.06 256 ASP B CA 1
ATOM 6859 C C . ASP B 1 256 ? 30.516 20.391 16.859 1 93.06 256 ASP B C 1
ATOM 6861 O O . ASP B 1 256 ? 30.062 20.141 15.734 1 93.06 256 ASP B O 1
ATOM 6865 N N . ASP B 1 257 ? 29.922 21.172 17.688 1 93.94 257 ASP B N 1
ATOM 6866 C CA . ASP B 1 257 ? 28.562 21.656 17.531 1 93.94 257 ASP B CA 1
ATOM 6867 C C . ASP B 1 257 ? 28.438 22.594 16.328 1 93.94 257 ASP B C 1
ATOM 6869 O O . ASP B 1 257 ? 27.406 22.609 15.641 1 93.94 257 ASP B O 1
ATOM 6873 N N . GLU B 1 258 ? 29.469 23.359 16.156 1 94.94 258 GLU B N 1
ATOM 6874 C CA . GLU B 1 258 ? 29.438 24.297 15.039 1 94.94 258 GLU B CA 1
ATOM 6875 C C . GLU B 1 258 ? 29.359 23.562 13.703 1 94.94 258 GLU B C 1
ATOM 6877 O O . GLU B 1 258 ? 28.562 23.906 12.836 1 94.94 258 GLU B O 1
ATOM 6882 N N . ASN B 1 259 ? 30.172 22.547 13.578 1 96.06 259 ASN B N 1
ATOM 6883 C CA . ASN B 1 259 ? 30.188 21.75 12.359 1 96.06 259 ASN B CA 1
ATOM 6884 C C . ASN B 1 259 ? 28.906 20.922 12.234 1 96.06 259 ASN B C 1
ATOM 6886 O O . ASN B 1 259 ? 28.406 20.719 11.125 1 96.06 259 ASN B O 1
ATOM 6890 N N . LEU B 1 260 ? 28.422 20.438 13.336 1 96.88 260 LEU B N 1
ATOM 6891 C CA . LEU B 1 260 ? 27.172 19.688 13.328 1 96.88 260 LEU B CA 1
ATOM 6892 C C . LEU B 1 260 ? 26.031 20.562 12.812 1 96.88 260 LEU B C 1
ATOM 6894 O O . LEU B 1 260 ? 25.188 20.078 12.055 1 96.88 260 LEU B O 1
ATOM 6898 N N . SER B 1 261 ? 26.016 21.734 13.219 1 96.75 261 SER B N 1
ATOM 6899 C CA . SER B 1 261 ? 24.953 22.672 12.844 1 96.75 261 SER B CA 1
ATOM 6900 C C . SER B 1 261 ? 24.922 22.891 11.328 1 96.75 261 SER B C 1
ATOM 6902 O O . SER B 1 261 ? 23.859 23.094 10.75 1 96.75 261 SER B O 1
ATOM 6904 N N . LYS B 1 262 ? 26.062 22.797 10.664 1 96.62 262 LYS B N 1
ATOM 6905 C CA . LYS B 1 262 ? 26.156 22.969 9.211 1 96.62 262 LYS B CA 1
ATOM 6906 C C . LYS B 1 262 ? 25.391 21.875 8.484 1 96.62 262 LYS B C 1
ATOM 6908 O O . LYS B 1 262 ? 25.031 22.031 7.316 1 96.62 262 LYS B O 1
ATOM 6913 N N . HIS B 1 263 ? 25.172 20.734 9.18 1 98.38 263 HIS B N 1
ATOM 6914 C CA . HIS B 1 263 ? 24.578 19.562 8.547 1 98.38 263 HIS B CA 1
ATOM 6915 C C . HIS B 1 263 ? 23.109 19.422 8.914 1 98.38 263 HIS B C 1
ATOM 6917 O O . HIS B 1 263 ? 22.484 18.406 8.617 1 98.38 263 HIS B O 1
ATOM 6923 N N . MET B 1 264 ? 22.5 20.375 9.594 1 98.44 264 MET B N 1
ATOM 6924 C CA . MET B 1 264 ? 21.125 20.266 10.055 1 98.44 264 MET B CA 1
ATOM 6925 C C . MET B 1 264 ? 20.312 21.484 9.625 1 98.44 264 MET B C 1
ATOM 6927 O O . MET B 1 264 ? 20.781 22.609 9.734 1 98.44 264 MET B O 1
ATOM 6931 N N . VAL B 1 265 ? 19.172 21.203 9.086 1 98.62 265 VAL B N 1
ATOM 6932 C CA . VAL B 1 265 ? 18.188 22.188 8.641 1 98.62 265 VAL B CA 1
ATOM 6933 C C . VAL B 1 265 ? 16.812 21.844 9.227 1 98.62 265 VAL B C 1
ATOM 6935 O O . VAL B 1 265 ? 16.531 20.688 9.523 1 98.62 265 VAL B O 1
ATOM 6938 N N . ALA B 1 266 ? 15.977 22.875 9.469 1 98.62 266 ALA B N 1
ATOM 6939 C CA . ALA B 1 266 ? 14.648 22.609 10.023 1 98.62 266 ALA B CA 1
ATOM 6940 C C . ALA B 1 266 ? 13.57 23.297 9.188 1 98.62 266 ALA B C 1
ATOM 6942 O O . ALA B 1 266 ? 13.773 24.391 8.664 1 98.62 266 ALA B O 1
ATOM 6943 N N . VAL B 1 267 ? 12.492 22.625 9 1 98.56 267 VAL B N 1
ATOM 6944 C CA . VAL B 1 267 ? 11.227 23.203 8.555 1 98.56 267 VAL B CA 1
ATOM 6945 C C . VAL B 1 267 ? 10.242 23.234 9.719 1 98.56 267 VAL B C 1
ATOM 6947 O O . VAL B 1 267 ? 9.719 22.203 10.141 1 98.56 267 VAL B O 1
ATOM 6950 N N . SER B 1 268 ? 10.062 24.375 10.266 1 96.75 268 SER B N 1
ATOM 6951 C CA . SER B 1 268 ? 9.289 24.547 11.492 1 96.75 268 SER B CA 1
ATOM 6952 C C . SER B 1 268 ? 8.867 25.984 11.703 1 96.75 268 SER B C 1
ATOM 6954 O O . SER B 1 268 ? 9.406 26.891 11.055 1 96.75 268 SER B O 1
ATOM 6956 N N . THR B 1 269 ? 7.938 26.172 12.539 1 90.19 269 THR B N 1
ATOM 6957 C CA . THR B 1 269 ? 7.547 27.516 12.953 1 90.19 269 THR B CA 1
ATOM 6958 C C . THR B 1 269 ? 8.133 27.844 14.32 1 90.19 269 THR B C 1
ATOM 6960 O O . THR B 1 269 ? 7.992 28.969 14.805 1 90.19 269 THR B O 1
ATOM 6963 N N . ASN B 1 270 ? 8.797 26.875 14.961 1 95.38 270 ASN B N 1
ATOM 6964 C CA . ASN B 1 270 ? 9.266 27.031 16.328 1 95.38 270 ASN B CA 1
ATOM 6965 C C . ASN B 1 270 ? 10.75 27.359 16.391 1 95.38 270 ASN B C 1
ATOM 6967 O O . ASN B 1 270 ? 11.578 26.484 16.641 1 95.38 270 ASN B O 1
ATOM 6971 N N . LEU B 1 271 ? 11.094 28.641 16.375 1 94.94 271 LEU B N 1
ATOM 6972 C CA . LEU B 1 271 ? 12.484 29.078 16.312 1 94.94 271 LEU B CA 1
ATOM 6973 C C . LEU B 1 271 ? 13.211 28.781 17.609 1 94.94 271 LEU B C 1
ATOM 6975 O O . LEU B 1 271 ? 14.398 28.453 17.609 1 94.94 271 LEU B O 1
ATOM 6979 N N . LYS B 1 272 ? 12.492 28.812 18.703 1 96.81 272 LYS B N 1
ATOM 6980 C CA . LYS B 1 272 ? 13.109 28.562 20.016 1 96.81 272 LYS B CA 1
ATOM 6981 C C . LYS B 1 272 ? 13.625 27.125 20.094 1 96.81 272 LYS B C 1
ATOM 6983 O O . LYS B 1 272 ? 14.797 26.906 20.438 1 96.81 272 LYS B O 1
ATOM 6988 N N . LEU B 1 273 ? 12.773 26.188 19.766 1 97.62 273 LEU B N 1
ATOM 6989 C CA . LEU B 1 273 ? 13.148 24.781 19.906 1 97.62 273 LEU B CA 1
ATOM 6990 C C . LEU B 1 273 ? 14.188 24.391 18.859 1 97.62 273 LEU B C 1
ATOM 6992 O O . LEU B 1 273 ? 15.055 23.562 19.125 1 97.62 273 LEU B O 1
ATOM 6996 N N . THR B 1 274 ? 14.18 25 17.719 1 97.75 274 THR B N 1
ATOM 6997 C CA . THR B 1 274 ? 15.188 24.719 16.703 1 97.75 274 THR B CA 1
ATOM 6998 C C . THR B 1 274 ? 16.547 25.25 17.141 1 97.75 274 THR B C 1
ATOM 7000 O O . THR B 1 274 ? 17.578 24.609 16.906 1 97.75 274 THR B O 1
ATOM 7003 N N . ASP B 1 275 ? 16.531 26.453 17.812 1 96.88 275 ASP B N 1
ATOM 7004 C CA . ASP B 1 275 ? 17.766 27 18.375 1 96.88 275 ASP B CA 1
ATOM 7005 C C . ASP B 1 275 ? 18.359 26.062 19.422 1 96.88 275 ASP B C 1
ATOM 7007 O O . ASP B 1 275 ? 19.562 25.797 19.422 1 96.88 275 ASP B O 1
ATOM 7011 N N . GLU B 1 276 ? 17.469 25.609 20.266 1 97.06 276 GLU B N 1
ATOM 7012 C CA . GLU B 1 276 ? 17.906 24.719 21.328 1 97.06 276 GLU B CA 1
ATOM 7013 C C . GLU B 1 276 ? 18.469 23.422 20.766 1 97.06 276 GLU B C 1
ATOM 7015 O O . GLU B 1 276 ? 19.359 22.812 21.375 1 97.06 276 GLU B O 1
ATOM 7020 N N . PHE B 1 277 ? 18 23.016 19.625 1 97.38 277 PHE B N 1
ATOM 7021 C CA . PHE B 1 277 ? 18.453 21.781 18.984 1 97.38 277 PHE B CA 1
ATOM 7022 C C . PHE B 1 277 ? 19.797 21.984 18.297 1 97.38 277 PHE B C 1
ATOM 7024 O O . PHE B 1 277 ? 20.469 21.016 17.938 1 97.38 277 PHE B O 1
ATOM 7031 N N . GLY B 1 278 ? 20.203 23.281 18.094 1 97.06 278 GLY B N 1
ATOM 7032 C CA . GLY B 1 278 ? 21.5 23.578 17.516 1 97.06 278 GLY B CA 1
ATOM 7033 C C . GLY B 1 278 ? 21.422 23.922 16.031 1 97.06 278 GLY B C 1
ATOM 7034 O O . GLY B 1 278 ? 22.438 23.844 15.32 1 97.06 278 GLY B O 1
ATOM 7035 N N . ILE B 1 279 ? 20.266 24.281 15.547 1 97.44 279 ILE B N 1
ATOM 7036 C CA . ILE B 1 279 ? 20.094 24.656 14.148 1 97.44 279 ILE B CA 1
ATOM 7037 C C . ILE B 1 279 ? 20.141 26.172 13.992 1 97.44 279 ILE B C 1
ATOM 7039 O O . ILE B 1 279 ? 19.422 26.891 14.688 1 97.44 279 ILE B O 1
ATOM 7043 N N . SER B 1 280 ? 21 26.609 13.109 1 95.06 280 SER B N 1
ATOM 7044 C CA . SER B 1 280 ? 21.109 28.047 12.875 1 95.06 280 SER B CA 1
ATOM 7045 C C . SER B 1 280 ? 19.797 28.625 12.344 1 95.06 280 SER B C 1
ATOM 7047 O O . SER B 1 280 ? 19.109 28 11.555 1 95.06 280 SER B O 1
ATOM 7049 N N . ARG B 1 281 ? 19.516 29.797 12.664 1 94.56 281 ARG B N 1
ATOM 7050 C CA . ARG B 1 281 ? 18.281 30.469 12.258 1 94.56 281 ARG B CA 1
ATOM 7051 C C . ARG B 1 281 ? 18.203 30.594 10.742 1 94.56 281 ARG B C 1
ATOM 7053 O O . ARG B 1 281 ? 17.109 30.562 10.164 1 94.56 281 ARG B O 1
ATOM 7060 N N . ASP B 1 282 ? 19.328 30.75 10.133 1 94.31 282 ASP B N 1
ATOM 7061 C CA . ASP B 1 282 ? 19.375 30.875 8.68 1 94.31 282 ASP B CA 1
ATOM 7062 C C . ASP B 1 282 ? 18.969 29.578 7.992 1 94.31 282 ASP B C 1
ATOM 7064 O O . ASP B 1 282 ? 18.609 29.578 6.812 1 94.31 282 ASP B O 1
ATOM 7068 N N . ASN B 1 283 ? 19.016 28.484 8.766 1 97.44 283 ASN B N 1
ATOM 7069 C CA . ASN B 1 283 ? 18.688 27.172 8.219 1 97.44 283 ASN B CA 1
ATOM 7070 C C . ASN B 1 283 ? 17.297 26.703 8.664 1 97.44 283 ASN B C 1
ATOM 7072 O O . ASN B 1 283 ? 17.031 25.5 8.695 1 97.44 283 ASN B O 1
ATOM 7076 N N . VAL B 1 284 ? 16.484 27.641 9.117 1 98.25 284 VAL B N 1
ATOM 7077 C CA . VAL B 1 284 ? 15.109 27.312 9.469 1 98.25 284 VAL B CA 1
ATOM 7078 C C . VAL B 1 284 ? 14.156 27.906 8.43 1 98.25 284 VAL B C 1
ATOM 7080 O O . VAL B 1 284 ? 14.219 29.109 8.133 1 98.25 284 VAL B O 1
ATOM 7083 N N . PHE B 1 285 ? 13.32 27.125 7.887 1 98.62 285 PHE B N 1
ATOM 7084 C CA . PHE B 1 285 ? 12.344 27.516 6.883 1 98.62 285 PHE B CA 1
ATOM 7085 C C . PHE B 1 285 ? 10.922 27.359 7.418 1 98.62 285 PHE B C 1
ATOM 7087 O O . PHE B 1 285 ? 10.508 26.266 7.777 1 98.62 285 PHE B O 1
ATOM 7094 N N . GLU B 1 286 ? 10.242 28.406 7.43 1 95.06 286 GLU B N 1
ATOM 7095 C CA . GLU B 1 286 ? 8.953 28.406 8.109 1 95.06 286 GLU B CA 1
ATOM 7096 C C . GLU B 1 286 ? 7.816 28.094 7.145 1 95.06 286 GLU B C 1
ATOM 7098 O O . GLU B 1 286 ? 8.016 28.062 5.93 1 95.06 286 GLU B O 1
ATOM 7103 N N . PHE B 1 287 ? 6.742 27.719 7.715 1 93.31 287 PHE B N 1
ATOM 7104 C CA . PHE B 1 287 ? 5.418 27.703 7.098 1 93.31 287 PHE B CA 1
ATOM 7105 C C . PHE B 1 287 ? 4.348 28.078 8.109 1 93.31 287 PHE B C 1
ATOM 7107 O O . PHE B 1 287 ? 4.648 28.656 9.164 1 93.31 287 PHE B O 1
ATOM 7114 N N . TRP B 1 288 ? 3.102 27.938 7.746 1 94.06 288 TRP B N 1
ATOM 7115 C CA . TRP B 1 288 ? 2.094 28.641 8.539 1 94.06 288 TRP B CA 1
ATOM 7116 C C . TRP B 1 288 ? 1.032 27.672 9.047 1 94.06 288 TRP B C 1
ATOM 7118 O O . TRP B 1 288 ? 0.898 26.562 8.531 1 94.06 288 TRP B O 1
ATOM 7128 N N . ASP B 1 289 ? 0.278 28.094 10.023 1 92.44 289 ASP B N 1
ATOM 7129 C CA . ASP B 1 289 ? -0.713 27.25 10.688 1 92.44 289 ASP B CA 1
ATOM 7130 C C . ASP B 1 289 ? -1.878 26.922 9.75 1 92.44 289 ASP B C 1
ATOM 7132 O O . ASP B 1 289 ? -2.619 25.969 9.969 1 92.44 289 ASP B O 1
ATOM 7136 N N . TRP B 1 290 ? -2.061 27.75 8.695 1 95.12 290 TRP B N 1
ATOM 7137 C CA . TRP B 1 290 ? -3.156 27.531 7.762 1 95.12 290 TRP B CA 1
ATOM 7138 C C . TRP B 1 290 ? -2.775 26.484 6.719 1 95.12 290 TRP B C 1
ATOM 7140 O O . TRP B 1 290 ? -3.557 26.188 5.809 1 95.12 290 TRP B O 1
ATOM 7150 N N . VAL B 1 291 ? -1.567 25.891 6.867 1 95.94 291 VAL B N 1
ATOM 7151 C CA . VAL B 1 291 ? -1.156 24.766 6.031 1 95.94 291 VAL B CA 1
ATOM 7152 C C . VAL B 1 291 ? -1.359 23.453 6.785 1 95.94 291 VAL B C 1
ATOM 7154 O O . VAL B 1 291 ? -0.642 23.172 7.746 1 95.94 291 VAL B O 1
ATOM 7157 N N . GLY B 1 292 ? -2.318 22.672 6.336 1 94.12 292 GLY B N 1
ATOM 7158 C CA . GLY B 1 292 ? -2.525 21.359 6.918 1 94.12 292 GLY B CA 1
ATOM 7159 C C . GLY B 1 292 ? -1.475 20.344 6.5 1 94.12 292 GLY B C 1
ATOM 7160 O O . GLY B 1 292 ? -0.987 20.391 5.367 1 94.12 292 GLY B O 1
ATOM 7161 N N . GLY B 1 293 ? -1.181 19.359 7.328 1 93.44 293 GLY B N 1
ATOM 7162 C CA . GLY B 1 293 ? -0.123 18.391 7.098 1 93.44 293 GLY B CA 1
ATOM 7163 C C . GLY B 1 293 ? -0.267 17.656 5.781 1 93.44 293 GLY B C 1
ATOM 7164 O O . GLY B 1 293 ? 0.637 17.688 4.945 1 93.44 293 GLY B O 1
ATOM 7165 N N . ARG B 1 294 ? -1.397 17.031 5.527 1 96.5 294 ARG B N 1
ATOM 7166 C CA . ARG B 1 294 ? -1.554 16.219 4.324 1 96.5 294 ARG B CA 1
ATOM 7167 C C . ARG B 1 294 ? -1.693 17.094 3.086 1 96.5 294 ARG B C 1
ATOM 7169 O O . ARG B 1 294 ? -1.739 16.594 1.962 1 96.5 294 ARG B O 1
ATOM 7176 N N . PHE B 1 295 ? -1.683 18.453 3.223 1 97.94 295 PHE B N 1
ATOM 7177 C CA . PHE B 1 295 ? -1.725 19.406 2.125 1 97.94 295 PHE B CA 1
ATOM 7178 C C . PHE B 1 295 ? -0.438 20.219 2.07 1 97.94 295 PHE B C 1
ATOM 7180 O O . PHE B 1 295 ? -0.394 21.281 1.439 1 97.94 295 PHE B O 1
ATOM 7187 N N . SER B 1 296 ? 0.664 19.75 2.629 1 97.75 296 SER B N 1
ATOM 7188 C CA . SER B 1 296 ? 1.79 20.625 2.906 1 97.75 296 SER B CA 1
ATOM 7189 C C . SER B 1 296 ? 2.918 20.422 1.9 1 97.75 296 SER B C 1
ATOM 7191 O O . SER B 1 296 ? 3.979 21.031 2.01 1 97.75 296 SER B O 1
ATOM 7193 N N . VAL B 1 297 ? 2.812 19.609 0.903 1 98.12 297 VAL B N 1
ATOM 7194 C CA . VAL B 1 297 ? 3.881 19.297 -0.043 1 98.12 297 VAL B CA 1
ATOM 7195 C C . VAL B 1 297 ? 4.391 20.578 -0.687 1 98.12 297 VAL B C 1
ATOM 7197 O O . VAL B 1 297 ? 5.59 20.734 -0.936 1 98.12 297 VAL B O 1
ATOM 7200 N N . THR B 1 298 ? 3.447 21.516 -0.936 1 98.62 298 THR B N 1
ATOM 7201 C CA . THR B 1 298 ? 3.783 22.719 -1.697 1 98.62 298 THR B CA 1
ATOM 7202 C C . THR B 1 298 ? 4.344 23.797 -0.782 1 98.62 298 THR B C 1
ATOM 7204 O O . THR B 1 298 ? 4.668 24.906 -1.237 1 98.62 298 THR B O 1
ATOM 7207 N N . SER B 1 299 ? 4.453 23.562 0.502 1 98.44 299 SER B N 1
ATOM 7208 C CA . SER B 1 299 ? 5.137 24.438 1.45 1 98.44 299 SER B CA 1
ATOM 7209 C C . SER B 1 299 ? 6.617 24.094 1.551 1 98.44 299 SER B C 1
ATOM 7211 O O . SER B 1 299 ? 7.133 23.297 0.766 1 98.44 299 SER B O 1
ATOM 7213 N N . SER B 1 300 ? 7.293 24.734 2.527 1 98.62 300 SER B N 1
ATOM 7214 C CA . SER B 1 300 ? 8.703 24.422 2.75 1 98.62 300 SER B CA 1
ATOM 7215 C C . SER B 1 300 ? 8.906 22.938 3.062 1 98.62 300 SER B C 1
ATOM 7217 O O . SER B 1 300 ? 9.992 22.406 2.848 1 98.62 300 SER B O 1
ATOM 7219 N N . VAL B 1 301 ? 7.828 22.266 3.486 1 98.5 301 VAL B N 1
ATOM 7220 C CA . VAL B 1 301 ? 7.867 20.844 3.822 1 98.5 301 VAL B CA 1
ATOM 7221 C C . VAL B 1 301 ? 8.359 20.047 2.619 1 98.5 301 VAL B C 1
ATOM 7223 O O . VAL B 1 301 ? 9.234 19.188 2.752 1 98.5 301 VAL B O 1
ATOM 7226 N N . GLY B 1 302 ? 7.77 20.266 1.482 1 98.69 302 GLY B N 1
ATOM 7227 C CA . GLY B 1 302 ? 8.141 19.547 0.278 1 98.69 302 GLY B CA 1
ATOM 7228 C C . GLY B 1 302 ? 9.094 20.328 -0.614 1 98.69 302 GLY B C 1
ATOM 7229 O O . GLY B 1 302 ? 10.047 19.75 -1.157 1 98.69 302 GLY B O 1
ATOM 7230 N N . ILE B 1 303 ? 8.969 21.625 -0.741 1 98.88 303 ILE B N 1
ATOM 7231 C CA . ILE B 1 303 ? 9.664 22.422 -1.753 1 98.88 303 ILE B CA 1
ATOM 7232 C C . ILE B 1 303 ? 11.148 22.516 -1.4 1 98.88 303 ILE B C 1
ATOM 7234 O O . ILE B 1 303 ? 12 22.531 -2.287 1 98.88 303 ILE B O 1
ATOM 7238 N N . LEU B 1 304 ? 11.516 22.594 -0.099 1 98.88 304 LEU B N 1
ATOM 7239 C CA . LEU B 1 304 ? 12.922 22.688 0.269 1 98.88 304 LEU B CA 1
ATOM 7240 C C . LEU B 1 304 ? 13.688 21.438 -0.147 1 98.88 304 LEU B C 1
ATOM 7242 O O . LEU B 1 304 ? 14.594 21.516 -0.977 1 98.88 304 LEU B O 1
ATOM 7246 N N . PRO B 1 305 ? 13.336 20.25 0.386 1 98.75 305 PRO B N 1
ATOM 7247 C CA . PRO B 1 305 ? 14.109 19.078 -0.006 1 98.75 305 PRO B CA 1
ATOM 7248 C C . PRO B 1 305 ? 14.039 18.797 -1.506 1 98.75 305 PRO B C 1
ATOM 7250 O O . PRO B 1 305 ? 15.023 18.359 -2.104 1 98.75 305 PRO B O 1
ATOM 7253 N N . LEU B 1 306 ? 12.906 19.031 -2.156 1 98.81 306 LEU B N 1
ATOM 7254 C CA . LEU B 1 306 ? 12.758 18.734 -3.576 1 98.81 306 LEU B CA 1
ATOM 7255 C C . LEU B 1 306 ? 13.555 19.719 -4.422 1 98.81 306 LEU B C 1
ATOM 7257 O O . LEU B 1 306 ? 14.062 19.375 -5.488 1 98.81 306 LEU B O 1
ATOM 7261 N N . SER B 1 307 ? 13.648 21 -3.961 1 98.75 307 SER B N 1
ATOM 7262 C CA . SER B 1 307 ? 14.492 21.969 -4.66 1 98.75 307 SER B CA 1
ATOM 7263 C C . SER B 1 307 ? 15.969 21.594 -4.555 1 98.75 307 SER B C 1
ATOM 7265 O O . SER B 1 307 ? 16.75 21.828 -5.48 1 98.75 307 SER B O 1
ATOM 7267 N N . ILE B 1 308 ? 16.328 21.062 -3.414 1 98.38 308 ILE B N 1
ATOM 7268 C CA . ILE B 1 308 ? 17.703 20.578 -3.287 1 98.38 308 ILE B CA 1
ATOM 7269 C C . ILE B 1 308 ? 17.906 19.406 -4.242 1 98.38 308 ILE B C 1
ATOM 7271 O O . ILE B 1 308 ? 18.938 19.328 -4.926 1 98.38 308 ILE B O 1
ATOM 7275 N N . ALA B 1 309 ? 16.969 18.531 -4.379 1 97.44 309 ALA B N 1
ATOM 7276 C CA . ALA B 1 309 ? 17.094 17.344 -5.203 1 97.44 309 ALA B CA 1
ATOM 7277 C C . ALA B 1 309 ? 17.062 17.688 -6.688 1 97.44 309 ALA B C 1
ATOM 7279 O O . ALA B 1 309 ? 17.828 17.141 -7.48 1 97.44 309 ALA B O 1
ATOM 7280 N N . PHE B 1 310 ? 16.125 18.656 -7.078 1 97.56 310 PHE B N 1
ATOM 7281 C CA . PHE B 1 310 ? 15.797 18.781 -8.492 1 97.56 310 PHE B CA 1
ATOM 7282 C C . PHE B 1 310 ? 16.062 20.188 -9 1 97.56 310 PHE B C 1
ATOM 7284 O O . PHE B 1 310 ? 16 20.438 -10.211 1 97.56 310 PHE B O 1
ATOM 7291 N N . GLY B 1 311 ? 16.359 21.156 -8.125 1 97.38 311 GLY B N 1
ATOM 7292 C CA . GLY B 1 311 ? 16.469 22.562 -8.492 1 97.38 311 GLY B CA 1
ATOM 7293 C C . GLY B 1 311 ? 15.156 23.312 -8.352 1 97.38 311 GLY B C 1
ATOM 7294 O O . GLY B 1 311 ? 14.094 22.766 -8.656 1 97.38 311 GLY B O 1
ATOM 7295 N N . TYR B 1 312 ? 15.25 24.531 -7.918 1 98.25 312 TYR B N 1
ATOM 7296 C CA . TYR B 1 312 ? 14.07 25.344 -7.633 1 98.25 312 TYR B CA 1
ATOM 7297 C C . TYR B 1 312 ? 13.266 25.594 -8.898 1 98.25 312 TYR B C 1
ATOM 7299 O O . TYR B 1 312 ? 12.039 25.656 -8.867 1 98.25 312 TYR B O 1
ATOM 7307 N N . LYS B 1 313 ? 13.898 25.766 -10.016 1 97.81 313 LYS B N 1
ATOM 7308 C CA . LYS B 1 313 ? 13.203 26.031 -11.273 1 97.81 313 LYS B CA 1
ATOM 7309 C C . LYS B 1 313 ? 12.211 24.922 -11.602 1 97.81 313 LYS B C 1
ATOM 7311 O O . LYS B 1 313 ? 11.086 25.203 -12.023 1 97.81 313 LYS B O 1
ATOM 7316 N N . ASN B 1 314 ? 12.672 23.672 -11.445 1 98.25 314 ASN B N 1
ATOM 7317 C CA . ASN B 1 314 ? 11.781 22.547 -11.672 1 98.25 314 ASN B CA 1
ATOM 7318 C C . ASN B 1 314 ? 10.617 22.531 -10.68 1 98.25 314 ASN B C 1
ATOM 7320 O O . ASN B 1 314 ? 9.484 22.219 -11.047 1 98.25 314 ASN B O 1
ATOM 7324 N N . MET B 1 315 ? 10.875 22.906 -9.453 1 98.69 315 MET B N 1
ATOM 7325 C CA . MET B 1 315 ? 9.82 22.906 -8.438 1 98.69 315 MET B CA 1
ATOM 7326 C C . MET B 1 315 ? 8.852 24.062 -8.672 1 98.69 315 MET B C 1
ATOM 7328 O O . MET B 1 315 ? 7.664 23.953 -8.352 1 98.69 315 MET B O 1
ATOM 7332 N N . ARG B 1 316 ? 9.328 25.156 -9.234 1 98.56 316 ARG B N 1
ATOM 7333 C CA . ARG B 1 316 ? 8.414 26.219 -9.641 1 98.56 316 ARG B CA 1
ATOM 7334 C C . ARG B 1 316 ? 7.434 25.719 -10.703 1 98.56 316 ARG B C 1
ATOM 7336 O O . ARG B 1 316 ? 6.246 26.031 -10.656 1 98.56 316 ARG B O 1
ATOM 7343 N N . ASN B 1 317 ? 7.941 24.953 -11.656 1 98.56 317 ASN B N 1
ATOM 7344 C CA . ASN B 1 317 ? 7.059 24.344 -12.641 1 98.56 317 ASN B CA 1
ATOM 7345 C C . ASN B 1 317 ? 6.02 23.438 -11.984 1 98.56 317 ASN B C 1
ATOM 7347 O O . ASN B 1 317 ? 4.863 23.406 -12.406 1 98.56 317 ASN B O 1
ATOM 7351 N N . PHE B 1 318 ? 6.473 22.719 -11.023 1 98.81 318 PHE B N 1
ATOM 7352 C CA . PHE B 1 318 ? 5.578 21.875 -10.234 1 98.81 318 PHE B CA 1
ATOM 7353 C C . PHE B 1 318 ? 4.48 22.719 -9.586 1 98.81 318 PHE B C 1
ATOM 7355 O O . PHE B 1 318 ? 3.299 22.391 -9.695 1 98.81 318 PHE B O 1
ATOM 7362 N N . LEU B 1 319 ? 4.848 23.797 -8.961 1 98.88 319 LEU B N 1
ATOM 7363 C CA . LEU B 1 319 ? 3.895 24.688 -8.305 1 98.88 319 LEU B CA 1
ATOM 7364 C C . LEU B 1 319 ? 2.938 25.297 -9.32 1 98.88 319 LEU B C 1
ATOM 7366 O O . LEU B 1 319 ? 1.76 25.5 -9.023 1 98.88 319 LEU B O 1
ATOM 7370 N N . ASN B 1 320 ? 3.43 25.594 -10.523 1 98.69 320 ASN B N 1
ATOM 7371 C CA . ASN B 1 320 ? 2.574 26.141 -11.578 1 98.69 320 ASN B CA 1
ATOM 7372 C C . ASN B 1 320 ? 1.49 25.141 -11.984 1 98.69 320 ASN B C 1
ATOM 7374 O O . ASN B 1 320 ? 0.352 25.547 -12.25 1 98.69 320 ASN B O 1
ATOM 7378 N N . GLY B 1 321 ? 1.882 23.859 -12.062 1 98.69 321 GLY B N 1
ATOM 7379 C CA . GLY B 1 321 ? 0.883 22.844 -12.328 1 98.69 321 GLY B CA 1
ATOM 7380 C C . GLY B 1 321 ? -0.203 22.781 -11.273 1 98.69 321 GLY B C 1
ATOM 7381 O O . GLY B 1 321 ? -1.39 22.703 -11.602 1 98.69 321 GLY B O 1
ATOM 7382 N N . CYS B 1 322 ? 0.254 22.859 -10.031 1 98.81 322 CYS B N 1
ATOM 7383 C CA . CYS B 1 322 ? -0.708 22.891 -8.938 1 98.81 322 CYS B CA 1
ATOM 7384 C C . CYS B 1 322 ? -1.643 24.078 -9.062 1 98.81 322 CYS B C 1
ATOM 7386 O O . CYS B 1 322 ? -2.857 23.953 -8.914 1 98.81 322 CYS B O 1
ATOM 7388 N N . HIS B 1 323 ? -1.082 25.219 -9.359 1 98.62 323 HIS B N 1
ATOM 7389 C CA . HIS B 1 323 ? -1.843 26.469 -9.43 1 98.62 323 HIS B CA 1
ATOM 7390 C C . HIS B 1 323 ? -2.879 26.406 -10.547 1 98.62 323 HIS B C 1
ATOM 7392 O O . HIS B 1 323 ? -4.016 26.859 -10.367 1 98.62 323 HIS B O 1
ATOM 7398 N N . ASP B 1 324 ? -2.516 25.906 -11.672 1 98.75 324 ASP B N 1
ATOM 7399 C CA . ASP B 1 324 ? -3.447 25.828 -12.797 1 98.75 324 ASP B CA 1
ATOM 7400 C C . ASP B 1 324 ? -4.66 24.969 -12.438 1 98.75 324 ASP B C 1
ATOM 7402 O O . ASP B 1 324 ? -5.789 25.297 -12.82 1 98.75 324 ASP B O 1
ATOM 7406 N N . MET B 1 325 ? -4.438 23.891 -11.758 1 98.81 325 MET B N 1
ATOM 7407 C CA . MET B 1 325 ? -5.547 23.047 -11.328 1 98.81 325 MET B CA 1
ATOM 7408 C C . MET B 1 325 ? -6.398 23.766 -10.281 1 98.81 325 MET B C 1
ATOM 7410 O O . MET B 1 325 ? -7.625 23.641 -10.273 1 98.81 325 MET B O 1
ATOM 7414 N N . ASP B 1 326 ? -5.703 24.531 -9.406 1 98.62 326 ASP B N 1
ATOM 7415 C CA . ASP B 1 326 ? -6.445 25.344 -8.438 1 98.62 326 ASP B CA 1
ATOM 7416 C C . ASP B 1 326 ? -7.383 26.312 -9.148 1 98.62 326 ASP B C 1
ATOM 7418 O O . ASP B 1 326 ? -8.539 26.469 -8.75 1 98.62 326 ASP B O 1
ATOM 7422 N N . GLU B 1 327 ? -6.867 26.938 -10.141 1 98.25 327 GLU B N 1
ATOM 7423 C CA . GLU B 1 327 ? -7.668 27.891 -10.906 1 98.25 327 GLU B CA 1
ATOM 7424 C C . GLU B 1 327 ? -8.852 27.203 -11.578 1 98.25 327 GLU B C 1
ATOM 7426 O O . GLU B 1 327 ? -9.961 27.734 -11.594 1 98.25 327 GLU B O 1
ATOM 7431 N N . HIS B 1 328 ? -8.562 26.062 -12.125 1 98.75 328 HIS B N 1
ATOM 7432 C CA . HIS B 1 328 ? -9.633 25.281 -12.727 1 98.75 328 HIS B CA 1
ATOM 7433 C C . HIS B 1 328 ? -10.703 24.922 -11.695 1 98.75 328 HIS B C 1
ATOM 7435 O O . HIS B 1 328 ? -11.898 25.094 -11.953 1 98.75 328 HIS B O 1
ATOM 7441 N N . PHE B 1 329 ? -10.305 24.516 -10.539 1 98.81 329 PHE B N 1
ATOM 7442 C CA . PHE B 1 329 ? -11.195 24.125 -9.461 1 98.81 329 PHE B CA 1
ATOM 7443 C C . PHE B 1 329 ? -12.055 25.297 -9.008 1 98.81 329 PHE B C 1
ATOM 7445 O O . PHE B 1 329 ? -13.258 25.141 -8.781 1 98.81 329 PHE B O 1
ATOM 7452 N N . LEU B 1 330 ? -11.469 26.438 -8.914 1 98.31 330 LEU B N 1
ATOM 7453 C CA . LEU B 1 330 ? -12.109 27.641 -8.383 1 98.31 330 LEU B CA 1
ATOM 7454 C C . LEU B 1 330 ? -13.078 28.234 -9.398 1 98.31 330 LEU B C 1
ATOM 7456 O O . LEU B 1 330 ? -14.148 28.719 -9.023 1 98.31 330 LEU B O 1
ATOM 7460 N N . HIS B 1 331 ? -12.805 28.141 -10.711 1 98.12 331 HIS B N 1
ATOM 7461 C CA . HIS B 1 331 ? -13.492 29.016 -11.648 1 98.12 331 HIS B CA 1
ATOM 7462 C C . HIS B 1 331 ? -14.352 28.219 -12.625 1 98.12 331 HIS B C 1
ATOM 7464 O O . HIS B 1 331 ? -15.312 28.75 -13.188 1 98.12 331 HIS B O 1
ATOM 7470 N N . ALA B 1 332 ? -13.992 26.984 -12.914 1 98.44 332 ALA B N 1
ATOM 7471 C CA . ALA B 1 332 ? -14.734 26.234 -13.922 1 98.44 332 ALA B CA 1
ATOM 7472 C C . ALA B 1 332 ? -16.172 25.984 -13.477 1 98.44 332 ALA B C 1
ATOM 7474 O O . ALA B 1 332 ? -16.438 25.828 -12.281 1 98.44 332 ALA B O 1
ATOM 7475 N N . ASP B 1 333 ? -17.062 25.922 -14.43 1 97.81 333 ASP B N 1
ATOM 7476 C CA . ASP B 1 333 ? -18.438 25.516 -14.133 1 97.81 333 ASP B CA 1
ATOM 7477 C C . ASP B 1 333 ? -18.469 24.109 -13.539 1 97.81 333 ASP B C 1
ATOM 7479 O O . ASP B 1 333 ? -17.703 23.234 -13.961 1 97.81 333 ASP B O 1
ATOM 7483 N N . LEU B 1 334 ? -19.406 23.906 -12.648 1 98.19 334 LEU B N 1
ATOM 7484 C CA . LEU B 1 334 ? -19.469 22.625 -11.938 1 98.19 334 LEU B CA 1
ATOM 7485 C C . LEU B 1 334 ? -19.5 21.453 -12.922 1 98.19 334 LEU B C 1
ATOM 7487 O O . LEU B 1 334 ? -18.859 20.438 -12.688 1 98.19 334 LEU B O 1
ATOM 7491 N N . LYS B 1 335 ? -20.125 21.578 -14.062 1 96.88 335 LYS B N 1
ATOM 7492 C CA . LYS B 1 335 ? -20.312 20.5 -15.023 1 96.88 335 LYS B CA 1
ATOM 7493 C C . LYS B 1 335 ? -19.016 20.219 -15.781 1 96.88 335 LYS B C 1
ATOM 7495 O O . LYS B 1 335 ? -18.875 19.156 -16.422 1 96.88 335 LYS B O 1
ATOM 7500 N N . GLU B 1 336 ? -18.094 21.188 -15.734 1 97.44 336 GLU B N 1
ATOM 7501 C CA . GLU B 1 336 ? -16.828 21.031 -16.453 1 97.44 336 GLU B CA 1
ATOM 7502 C C . GLU B 1 336 ? -15.656 20.938 -15.477 1 97.44 336 GLU B C 1
ATOM 7504 O O . GLU B 1 336 ? -14.516 20.75 -15.898 1 97.44 336 GLU B O 1
ATOM 7509 N N . ASN B 1 337 ? -15.969 21.094 -14.242 1 98.69 337 ASN B N 1
ATOM 7510 C CA . ASN B 1 337 ? -14.93 21.109 -13.211 1 98.69 337 ASN B CA 1
ATOM 7511 C C . ASN B 1 337 ? -14.453 19.703 -12.867 1 98.69 337 ASN B C 1
ATOM 7513 O O . ASN B 1 337 ? -15.141 18.969 -12.164 1 98.69 337 ASN B O 1
ATOM 7517 N N . ILE B 1 338 ? -13.289 19.344 -13.234 1 98.75 338 ILE B N 1
ATOM 7518 C CA . ILE B 1 338 ? -12.789 17.969 -13.195 1 98.75 338 ILE B CA 1
ATOM 7519 C C . ILE B 1 338 ? -12.703 17.5 -11.75 1 98.75 338 ILE B C 1
ATOM 7521 O O . ILE B 1 338 ? -13.219 16.438 -11.406 1 98.75 338 ILE B O 1
ATOM 7525 N N . PRO B 1 339 ? -12.086 18.266 -10.797 1 98.81 339 PRO B N 1
ATOM 7526 C CA . PRO B 1 339 ? -12.078 17.812 -9.398 1 98.81 339 PRO B CA 1
ATOM 7527 C C . PRO B 1 339 ? -13.477 17.609 -8.836 1 98.81 339 PRO B C 1
ATOM 7529 O O . PRO B 1 339 ? -13.711 16.656 -8.086 1 98.81 339 PRO B O 1
ATOM 7532 N N . VAL B 1 340 ? -14.422 18.484 -9.203 1 98.88 340 VAL B N 1
ATOM 7533 C CA . VAL B 1 340 ? -15.789 18.391 -8.703 1 98.88 340 VAL B CA 1
ATOM 7534 C C . VAL B 1 340 ? -16.469 17.141 -9.281 1 98.88 340 VAL B C 1
ATOM 7536 O O . VAL B 1 340 ? -17.156 16.422 -8.562 1 98.88 340 VAL B O 1
ATOM 7539 N N . LEU B 1 341 ? -16.266 16.922 -10.555 1 98.88 341 LEU B N 1
ATOM 7540 C CA . LEU B 1 341 ? -16.859 15.75 -11.188 1 98.88 341 LEU B CA 1
ATOM 7541 C C . LEU B 1 341 ? -16.328 14.469 -10.562 1 98.88 341 LEU B C 1
ATOM 7543 O O . LEU B 1 341 ? -17.094 13.508 -10.367 1 98.88 341 LEU B O 1
ATOM 7547 N N . LEU B 1 342 ? -15.07 14.406 -10.281 1 98.88 342 LEU B N 1
ATOM 7548 C CA . LEU B 1 342 ? -14.5 13.25 -9.602 1 98.88 342 LEU B CA 1
ATOM 7549 C C . LEU B 1 342 ? -15.109 13.094 -8.211 1 98.88 342 LEU B C 1
ATOM 7551 O O . LEU B 1 342 ? -15.406 11.969 -7.781 1 98.88 342 LEU B O 1
ATOM 7555 N N . ALA B 1 343 ? -15.242 14.18 -7.48 1 98.88 343 ALA B N 1
ATOM 7556 C CA . ALA B 1 343 ? -15.836 14.156 -6.145 1 98.88 343 ALA B CA 1
ATOM 7557 C C . ALA B 1 343 ? -17.281 13.648 -6.195 1 98.88 343 ALA B C 1
ATOM 7559 O O . ALA B 1 343 ? -17.672 12.805 -5.387 1 98.88 343 ALA B O 1
ATOM 7560 N N . LEU B 1 344 ? -18.062 14.195 -7.148 1 98.88 344 LEU B N 1
ATOM 7561 C CA . LEU B 1 344 ? -19.453 13.789 -7.309 1 98.88 344 LEU B CA 1
ATOM 7562 C C . LEU B 1 344 ? -19.547 12.305 -7.641 1 98.88 344 LEU B C 1
ATOM 7564 O O . LEU B 1 344 ? -20.453 11.617 -7.145 1 98.88 344 LEU B O 1
ATOM 7568 N N . THR B 1 345 ? -18.672 11.844 -8.484 1 98.81 345 THR B N 1
ATOM 7569 C CA . THR B 1 345 ? -18.656 10.438 -8.883 1 98.81 345 THR B CA 1
ATOM 7570 C C . THR B 1 345 ? -18.359 9.539 -7.691 1 98.81 345 THR B C 1
ATOM 7572 O O . THR B 1 345 ? -19.016 8.516 -7.488 1 98.81 345 THR B O 1
ATOM 7575 N N . SER B 1 346 ? -17.375 9.914 -6.941 1 98.56 346 SER B N 1
ATOM 7576 C CA . SER B 1 346 ? -17.031 9.156 -5.746 1 98.56 346 SER B CA 1
ATOM 7577 C C . SER B 1 346 ? -18.172 9.148 -4.738 1 98.56 346 SER B C 1
ATOM 7579 O O . SER B 1 346 ? -18.484 8.117 -4.145 1 98.56 346 SER B O 1
ATOM 7581 N N . PHE B 1 347 ? -18.766 10.312 -4.535 1 98.62 347 PHE B N 1
ATOM 7582 C CA . PHE B 1 347 ? -19.938 10.453 -3.67 1 98.62 347 PHE B CA 1
ATOM 7583 C C . PHE B 1 347 ? -21.062 9.539 -4.125 1 98.62 347 PHE B C 1
ATOM 7585 O O . PHE B 1 347 ? -21.656 8.82 -3.32 1 98.62 347 PHE B O 1
ATOM 7592 N N . TYR B 1 348 ? -21.344 9.523 -5.398 1 98.75 348 TYR B N 1
ATOM 7593 C CA . TYR B 1 348 ? -22.391 8.711 -6 1 98.75 348 TYR B CA 1
ATOM 7594 C C . TYR B 1 348 ? -22.141 7.23 -5.754 1 98.75 348 TYR B C 1
ATOM 7596 O O . TYR B 1 348 ? -23.031 6.512 -5.293 1 98.75 348 TYR B O 1
ATOM 7604 N N . ASN B 1 349 ? -20.953 6.738 -6.051 1 98.69 349 ASN B N 1
ATOM 7605 C CA . ASN B 1 349 ? -20.578 5.34 -5.875 1 98.69 349 ASN B CA 1
ATOM 7606 C C . ASN B 1 349 ? -20.703 4.906 -4.418 1 98.69 349 ASN B C 1
ATOM 7608 O O . ASN B 1 349 ? -21.172 3.803 -4.133 1 98.69 349 ASN B O 1
ATOM 7612 N N . SER B 1 350 ? -20.344 5.77 -3.506 1 97.94 350 SER B N 1
ATOM 7613 C CA . SER B 1 350 ? -20.344 5.445 -2.082 1 97.94 350 SER B CA 1
ATOM 7614 C C . SER B 1 350 ? -21.766 5.441 -1.517 1 97.94 350 SER B C 1
ATOM 7616 O O . SER B 1 350 ? -22.172 4.488 -0.848 1 97.94 350 SER B O 1
ATOM 7618 N N . HIS B 1 351 ? -22.578 6.426 -1.816 1 97.75 351 HIS B N 1
ATOM 7619 C CA . HIS B 1 351 ? -23.844 6.641 -1.132 1 97.75 351 HIS B CA 1
ATOM 7620 C C . HIS B 1 351 ? -24.969 5.844 -1.79 1 97.75 351 HIS B C 1
ATOM 7622 O O . HIS B 1 351 ? -25.906 5.406 -1.115 1 97.75 351 HIS B O 1
ATOM 7628 N N . PHE B 1 352 ? -24.844 5.68 -3.057 1 98.31 352 PHE B N 1
ATOM 7629 C CA . PHE B 1 352 ? -26.016 5.133 -3.719 1 98.31 352 PHE B CA 1
ATOM 7630 C C . PHE B 1 352 ? -25.75 3.717 -4.211 1 98.31 352 PHE B C 1
ATOM 7632 O O . PHE B 1 352 ? -26.688 2.963 -4.484 1 98.31 352 PHE B O 1
ATOM 7639 N N . PHE B 1 353 ? -24.484 3.277 -4.336 1 97.56 353 PHE B N 1
ATOM 7640 C CA . PHE B 1 353 ? -24.156 1.901 -4.691 1 97.56 353 PHE B CA 1
ATOM 7641 C C . PHE B 1 353 ? -23.469 1.19 -3.523 1 97.56 353 PHE B C 1
ATOM 7643 O O . PHE B 1 353 ? -23.234 -0.018 -3.58 1 97.56 353 PHE B O 1
ATOM 7650 N N . ASP B 1 354 ? -23.094 1.923 -2.455 1 96.19 354 ASP B N 1
ATOM 7651 C CA . ASP B 1 354 ? -22.484 1.392 -1.238 1 96.19 354 ASP B CA 1
ATOM 7652 C C . ASP B 1 354 ? -21.109 0.796 -1.526 1 96.19 354 ASP B C 1
ATOM 7654 O O . ASP B 1 354 ? -20.75 -0.234 -0.958 1 96.19 354 ASP B O 1
ATOM 7658 N N . TYR B 1 355 ? -20.422 1.339 -2.543 1 97.62 355 TYR B N 1
ATOM 7659 C CA . TYR B 1 355 ? -19.031 0.947 -2.752 1 97.62 355 TYR B CA 1
ATOM 7660 C C . TYR B 1 355 ? -18.125 1.582 -1.707 1 97.62 355 TYR B C 1
ATOM 7662 O O . TYR B 1 355 ? -17.922 2.797 -1.713 1 97.62 355 TYR B O 1
ATOM 7670 N N . LYS B 1 356 ? -17.453 0.827 -0.883 1 96.69 356 LYS B N 1
ATOM 7671 C CA . LYS B 1 356 ? -16.766 1.299 0.321 1 96.69 356 LYS B CA 1
ATOM 7672 C C . LYS B 1 356 ? -15.266 1.445 0.086 1 96.69 356 LYS B C 1
ATOM 7674 O O . LYS B 1 356 ? -14.523 1.812 0.998 1 96.69 356 LYS B O 1
ATOM 7679 N N . ASN B 1 357 ? -14.875 1.152 -1.132 1 98.38 357 ASN B N 1
ATOM 7680 C CA . ASN B 1 357 ? -13.453 1.18 -1.462 1 98.38 357 ASN B CA 1
ATOM 7681 C C . ASN B 1 357 ? -13.203 1.864 -2.803 1 98.38 357 ASN B C 1
ATOM 7683 O O . ASN B 1 357 ? -14.109 1.977 -3.627 1 98.38 357 ASN B O 1
ATOM 7687 N N . VAL B 1 358 ? -12.008 2.391 -3.004 1 98.69 358 VAL B N 1
ATOM 7688 C CA . VAL B 1 358 ? -11.516 2.916 -4.277 1 98.69 358 VAL B CA 1
ATOM 7689 C C . VAL B 1 358 ? -10.094 2.434 -4.523 1 98.69 358 VAL B C 1
ATOM 7691 O O . VAL B 1 358 ? -9.25 2.48 -3.623 1 98.69 358 VAL B O 1
ATOM 7694 N N . ALA B 1 359 ? -9.82 1.912 -5.672 1 98.62 359 ALA B N 1
ATOM 7695 C CA . ALA B 1 359 ? -8.461 1.53 -6.039 1 98.62 359 ALA B CA 1
ATOM 7696 C C . ALA B 1 359 ? -7.828 2.566 -6.969 1 98.62 359 ALA B C 1
ATOM 7698 O O . ALA B 1 359 ? -8.398 2.906 -8.008 1 98.62 359 ALA B O 1
ATOM 7699 N N . ILE B 1 360 ? -6.688 3.141 -6.578 1 98.56 360 ILE B N 1
ATOM 7700 C CA . ILE B 1 360 ? -5.891 4.043 -7.406 1 98.56 360 ILE B CA 1
ATOM 7701 C C . ILE B 1 360 ? -4.793 3.258 -8.117 1 98.56 360 ILE B C 1
ATOM 7703 O O . ILE B 1 360 ? -3.877 2.738 -7.477 1 98.56 360 ILE B O 1
ATOM 7707 N N . LEU B 1 361 ? -4.844 3.262 -9.438 1 98.5 361 LEU B N 1
ATOM 7708 C CA . LEU B 1 361 ? -3.984 2.369 -10.203 1 98.5 361 LEU B CA 1
ATOM 7709 C C . LEU B 1 361 ? -3.197 3.143 -11.258 1 98.5 361 LEU B C 1
ATOM 7711 O O . LEU B 1 361 ? -3.572 3.156 -12.43 1 98.5 361 LEU B O 1
ATOM 7715 N N . PRO B 1 362 ? -2.049 3.652 -10.914 1 98.75 362 PRO B N 1
ATOM 7716 C CA . PRO B 1 362 ? -1.225 4.328 -11.914 1 98.75 362 PRO B CA 1
ATOM 7717 C C . PRO B 1 362 ? -0.512 3.352 -12.852 1 98.75 362 PRO B C 1
ATOM 7719 O O . PRO B 1 362 ? 0.214 2.469 -12.383 1 98.75 362 PRO B O 1
ATOM 7722 N N . TYR B 1 363 ? -0.697 3.471 -14.086 1 98.56 363 TYR B N 1
ATOM 7723 C CA . TYR B 1 363 ? 0.071 2.727 -15.078 1 98.56 363 TYR B CA 1
ATOM 7724 C C . TYR B 1 363 ? 1.354 3.465 -15.438 1 98.56 363 TYR B C 1
ATOM 7726 O O . TYR B 1 363 ? 1.585 3.783 -16.609 1 98.56 363 TYR B O 1
ATOM 7734 N N . PHE B 1 364 ? 2.092 3.664 -14.438 1 98.69 364 PHE B N 1
ATOM 7735 C CA . PHE B 1 364 ? 3.367 4.371 -14.422 1 98.69 364 PHE B CA 1
ATOM 7736 C C . PHE B 1 364 ? 4.145 4.062 -13.148 1 98.69 364 PHE B C 1
ATOM 7738 O O . PHE B 1 364 ? 3.869 4.637 -12.094 1 98.69 364 PHE B O 1
ATOM 7745 N N . GLN B 1 365 ? 5.191 3.285 -13.195 1 98.19 365 GLN B N 1
ATOM 7746 C CA . GLN B 1 365 ? 5.891 2.713 -12.055 1 98.19 365 GLN B CA 1
ATOM 7747 C C . GLN B 1 365 ? 6.41 3.805 -11.125 1 98.19 365 GLN B C 1
ATOM 7749 O O . GLN B 1 365 ? 6.43 3.631 -9.906 1 98.19 365 GLN B O 1
ATOM 7754 N N . ASN B 1 366 ? 6.82 4.918 -11.664 1 98.25 366 ASN B N 1
ATOM 7755 C CA . ASN B 1 366 ? 7.422 5.973 -10.852 1 98.25 366 ASN B CA 1
ATOM 7756 C C . ASN B 1 366 ? 6.391 6.641 -9.945 1 98.25 366 ASN B C 1
ATOM 7758 O O . ASN B 1 366 ? 6.746 7.387 -9.031 1 98.25 366 ASN B O 1
ATOM 7762 N N . LEU B 1 367 ? 5.102 6.312 -10.125 1 98.62 367 LEU B N 1
ATOM 7763 C CA . LEU B 1 367 ? 4.039 6.797 -9.242 1 98.62 367 LEU B CA 1
ATOM 7764 C C . LEU B 1 367 ? 3.744 5.789 -8.141 1 98.62 367 LEU B C 1
ATOM 7766 O O . LEU B 1 367 ? 2.652 5.789 -7.566 1 98.62 367 LEU B O 1
ATOM 7770 N N . LEU B 1 368 ? 4.688 4.969 -7.75 1 97.75 368 LEU B N 1
ATOM 7771 C CA . LEU B 1 368 ? 4.496 3.857 -6.824 1 97.75 368 LEU B CA 1
ATOM 7772 C C . LEU B 1 368 ? 4.133 4.367 -5.434 1 97.75 368 LEU B C 1
ATOM 7774 O O . LEU B 1 368 ? 3.564 3.627 -4.625 1 97.75 368 LEU B O 1
ATOM 7778 N N . LYS B 1 369 ? 4.391 5.656 -5.066 1 98.12 369 LYS B N 1
ATOM 7779 C CA . LYS B 1 369 ? 4.039 6.199 -3.758 1 98.12 369 LYS B CA 1
ATOM 7780 C C . LYS B 1 369 ? 2.787 7.07 -3.846 1 98.12 369 LYS B C 1
ATOM 7782 O O . LYS B 1 369 ? 2.312 7.59 -2.832 1 98.12 369 LYS B O 1
ATOM 7787 N N . PHE B 1 370 ? 2.229 7.227 -5.082 1 98.5 370 PHE B N 1
ATOM 7788 C CA . PHE B 1 370 ? 1.068 8.086 -5.27 1 98.5 370 PHE B CA 1
ATOM 7789 C C . PHE B 1 370 ? -0.15 7.52 -4.555 1 98.5 370 PHE B C 1
ATOM 7791 O O . PHE B 1 370 ? -0.859 8.242 -3.852 1 98.5 370 PHE B O 1
ATOM 7798 N N . SER B 1 371 ? -0.404 6.23 -4.703 1 97.81 371 SER B N 1
ATOM 7799 C CA . SER B 1 371 ? -1.564 5.609 -4.07 1 97.81 371 SER B CA 1
ATOM 7800 C C . SER B 1 371 ? -1.506 5.746 -2.553 1 97.81 371 SER B C 1
ATOM 7802 O O . SER B 1 371 ? -2.523 6.016 -1.909 1 97.81 371 SER B O 1
ATOM 7804 N N . ALA B 1 372 ? -0.314 5.543 -1.964 1 97.62 372 ALA B N 1
ATOM 7805 C CA . ALA B 1 372 ? -0.161 5.695 -0.52 1 97.62 372 ALA B CA 1
ATOM 7806 C C . ALA B 1 372 ? -0.438 7.133 -0.088 1 97.62 372 ALA B C 1
ATOM 7808 O O . ALA B 1 372 ? -1.036 7.367 0.965 1 97.62 372 ALA B O 1
ATOM 7809 N N . HIS B 1 373 ? -0.009 8.07 -0.889 1 98.31 373 HIS B N 1
ATOM 7810 C CA . HIS B 1 373 ? -0.247 9.469 -0.563 1 98.31 373 HIS B CA 1
ATOM 7811 C C . HIS B 1 373 ? -1.734 9.805 -0.614 1 98.31 373 HIS B C 1
ATOM 7813 O O . HIS B 1 373 ? -2.254 10.484 0.273 1 98.31 373 HIS B O 1
ATOM 7819 N N . ILE B 1 374 ? -2.42 9.32 -1.632 1 98.56 374 ILE B N 1
ATOM 7820 C CA . ILE B 1 374 ? -3.846 9.602 -1.761 1 98.56 374 ILE B CA 1
ATOM 7821 C C . ILE B 1 374 ? -4.609 8.914 -0.631 1 98.56 374 ILE B C 1
ATOM 7823 O O . ILE B 1 374 ? -5.594 9.453 -0.122 1 98.56 374 ILE B O 1
ATOM 7827 N N . GLN B 1 375 ? -4.121 7.711 -0.284 1 98.38 375 GLN B N 1
ATOM 7828 C CA . GLN B 1 375 ? -4.691 7.027 0.869 1 98.38 375 GLN B CA 1
ATOM 7829 C C . GLN B 1 375 ? -4.637 7.906 2.115 1 98.38 375 GLN B C 1
ATOM 7831 O O . GLN B 1 375 ? -5.648 8.086 2.799 1 98.38 375 GLN B O 1
ATOM 7836 N N . GLN B 1 376 ? -3.482 8.484 2.377 1 98.12 376 GLN B N 1
ATOM 7837 C CA . GLN B 1 376 ? -3.326 9.383 3.518 1 98.12 376 GLN B CA 1
ATOM 7838 C C . GLN B 1 376 ? -4.203 10.625 3.365 1 98.12 376 GLN B C 1
ATOM 7840 O O . GLN B 1 376 ? -4.949 10.977 4.281 1 98.12 376 GLN B O 1
ATOM 7845 N N . LEU B 1 377 ? -4.148 11.227 2.191 1 98.56 377 LEU B N 1
ATOM 7846 C CA . LEU B 1 377 ? -4.875 12.461 1.906 1 98.56 377 LEU B CA 1
ATOM 7847 C C . LEU B 1 377 ? -6.371 12.273 2.143 1 98.56 377 LEU B C 1
ATOM 7849 O O . LEU B 1 377 ? -6.996 13.078 2.832 1 98.56 377 LEU B O 1
ATOM 7853 N N . SER B 1 378 ? -6.906 11.211 1.67 1 98.56 378 SER B N 1
ATOM 7854 C CA . SER B 1 378 ? -8.344 10.984 1.728 1 98.56 378 SER B CA 1
ATOM 7855 C C . SER B 1 378 ? -8.781 10.523 3.117 1 98.56 378 SER B C 1
ATOM 7857 O O . SER B 1 378 ? -9.68 11.109 3.717 1 98.56 378 SER B O 1
ATOM 7859 N N . MET B 1 379 ? -8.094 9.547 3.645 1 98.44 379 MET B N 1
ATOM 7860 C CA . MET B 1 379 ? -8.562 8.867 4.844 1 98.44 379 MET B CA 1
ATOM 7861 C C . MET B 1 379 ? -8.297 9.703 6.09 1 98.44 379 MET B C 1
ATOM 7863 O O . MET B 1 379 ? -9.047 9.633 7.062 1 98.44 379 MET B O 1
ATOM 7867 N N . GLU B 1 380 ? -7.281 10.594 6.055 1 97.38 380 GLU B N 1
ATOM 7868 C CA . GLU B 1 380 ? -7.074 11.523 7.156 1 97.38 380 GLU B CA 1
ATOM 7869 C C . GLU B 1 380 ? -8.039 12.703 7.074 1 97.38 380 GLU B C 1
ATOM 7871 O O . GLU B 1 380 ? -8.406 13.281 8.094 1 97.38 380 GLU B O 1
ATOM 7876 N N . SER B 1 381 ? -8.469 13.039 5.871 1 98.44 381 SER B N 1
ATOM 7877 C CA . SER B 1 381 ? -9.289 14.219 5.66 1 98.44 381 SER B CA 1
ATOM 7878 C C . SER B 1 381 ? -10.766 13.922 5.895 1 98.44 381 SER B C 1
ATOM 7880 O O . SER B 1 381 ? -11.453 14.648 6.617 1 98.44 381 SER B O 1
ATOM 7882 N N . ASN B 1 382 ? -11.203 12.812 5.34 1 98.62 382 ASN B N 1
ATOM 7883 C CA . ASN B 1 382 ? -12.648 12.672 5.246 1 98.62 382 ASN B CA 1
ATOM 7884 C C . ASN B 1 382 ? -13.156 11.516 6.109 1 98.62 382 ASN B C 1
ATOM 7886 O O . ASN B 1 382 ? -14.359 11.266 6.168 1 98.62 382 ASN B O 1
ATOM 7890 N N . GLY B 1 383 ? -12.281 10.766 6.836 1 97.81 383 GLY B N 1
ATOM 7891 C CA . GLY B 1 383 ? -12.734 9.781 7.816 1 97.81 383 GLY B CA 1
ATOM 7892 C C . GLY B 1 383 ? -13.305 10.414 9.07 1 97.81 383 GLY B C 1
ATOM 7893 O O . GLY B 1 383 ? -12.609 10.555 10.078 1 97.81 383 GLY B O 1
ATOM 7894 N N . LYS B 1 384 ? -14.625 10.789 8.969 1 97.5 384 LYS B N 1
ATOM 7895 C CA . LYS B 1 384 ? -15.234 11.562 10.047 1 97.5 384 LYS B CA 1
ATOM 7896 C C . LYS B 1 384 ? -16.531 10.906 10.523 1 97.5 384 LYS B C 1
ATOM 7898 O O . LYS B 1 384 ? -17.156 10.141 9.781 1 97.5 384 LYS B O 1
ATOM 7903 N N . SER B 1 385 ? -16.906 11.25 11.758 1 96.38 385 SER B N 1
ATOM 7904 C CA . SER B 1 385 ? -18.156 10.742 12.312 1 96.38 385 SER B CA 1
ATOM 7905 C C . SER B 1 385 ? -19.078 11.875 12.734 1 96.38 385 SER B C 1
ATOM 7907 O O . SER B 1 385 ? -20.188 11.641 13.227 1 96.38 385 SER B O 1
ATOM 7909 N N . VAL B 1 386 ? -18.672 13.148 12.594 1 96.81 386 VAL B N 1
ATOM 7910 C CA . VAL B 1 386 ? -19.438 14.336 12.969 1 96.81 386 VAL B CA 1
ATOM 7911 C C . VAL B 1 386 ? -19.438 15.328 11.812 1 96.81 386 VAL B C 1
ATOM 7913 O O . VAL B 1 386 ? -18.422 15.516 11.141 1 96.81 386 VAL B O 1
ATOM 7916 N N . ASP B 1 387 ? -20.562 15.945 11.531 1 96.75 387 ASP B N 1
ATOM 7917 C CA . ASP B 1 387 ? -20.656 16.875 10.406 1 96.75 387 ASP B CA 1
ATOM 7918 C C . ASP B 1 387 ? -20.328 18.297 10.836 1 96.75 387 ASP B C 1
ATOM 7920 O O . ASP B 1 387 ? -19.953 18.531 11.992 1 96.75 387 ASP B O 1
ATOM 7924 N N . ARG B 1 388 ? -20.375 19.25 9.984 1 96.5 388 ARG B N 1
ATOM 7925 C CA . ARG B 1 388 ? -19.984 20.641 10.227 1 96.5 388 ARG B CA 1
ATOM 7926 C C . ARG B 1 388 ? -21 21.328 11.141 1 96.5 388 ARG B C 1
ATOM 7928 O O . ARG B 1 388 ? -20.719 22.406 11.68 1 96.5 388 ARG B O 1
ATOM 7935 N N . ASN B 1 389 ? -22.156 20.734 11.344 1 95.5 389 ASN B N 1
ATOM 7936 C CA . ASN B 1 389 ? -23.125 21.234 12.305 1 95.5 389 ASN B CA 1
ATOM 7937 C C . ASN B 1 389 ? -22.938 20.625 13.688 1 95.5 389 ASN B C 1
ATOM 7939 O O . ASN B 1 389 ? -23.797 20.75 14.555 1 95.5 389 ASN B O 1
ATOM 7943 N N . ASN B 1 390 ? -21.891 19.891 13.836 1 95.69 390 ASN B N 1
ATOM 7944 C CA . ASN B 1 390 ? -21.516 19.281 15.102 1 95.69 390 ASN B CA 1
ATOM 7945 C C . ASN B 1 390 ? -22.469 18.141 15.477 1 95.69 390 ASN B C 1
ATOM 7947 O O . ASN B 1 390 ? -22.75 17.922 16.656 1 95.69 390 ASN B O 1
ATOM 7951 N N . GLN B 1 391 ? -23.062 17.5 14.461 1 95.19 391 GLN B N 1
ATOM 7952 C CA . GLN B 1 391 ? -23.969 16.391 14.68 1 95.19 391 GLN B CA 1
ATOM 7953 C C . GLN B 1 391 ? -23.344 15.07 14.227 1 95.19 391 GLN B C 1
ATOM 7955 O O . GLN B 1 391 ? -22.656 15.031 13.211 1 95.19 391 GLN B O 1
ATOM 7960 N N . PRO B 1 392 ? -23.609 14.008 14.977 1 93.88 392 PRO B N 1
ATOM 7961 C CA . PRO B 1 392 ? -23.156 12.695 14.508 1 93.88 392 PRO B CA 1
ATOM 7962 C C . PRO B 1 392 ? -23.734 12.328 13.141 1 93.88 392 PRO B C 1
ATOM 7964 O O . PRO B 1 392 ? -24.891 12.625 12.852 1 93.88 392 PRO B O 1
ATOM 7967 N N . ILE B 1 393 ? -22.891 11.695 12.359 1 93.94 393 ILE B N 1
ATOM 7968 C CA . ILE B 1 393 ? -23.25 11.289 11 1 93.94 393 ILE B CA 1
ATOM 7969 C C . ILE B 1 393 ? -23.609 9.812 10.984 1 93.94 393 ILE B C 1
ATOM 7971 O O . ILE B 1 393 ? -23.031 9.016 11.727 1 93.94 393 ILE B O 1
ATOM 7975 N N . HIS B 1 394 ? -24.578 9.438 10.07 1 90.81 394 HIS B N 1
ATOM 7976 C CA . HIS B 1 394 ? -24.984 8.039 9.945 1 90.81 394 HIS B CA 1
ATOM 7977 C C . HIS B 1 394 ? -24.766 7.527 8.531 1 90.81 394 HIS B C 1
ATOM 7979 O O . HIS B 1 394 ? -25.438 6.594 8.094 1 90.81 394 HIS B O 1
ATOM 7985 N N . TYR B 1 395 ? -23.953 8.227 7.754 1 94.25 395 TYR B N 1
ATOM 7986 C CA . TYR B 1 395 ? -23.594 7.797 6.41 1 94.25 395 TYR B CA 1
ATOM 7987 C C . TYR B 1 395 ? -22.078 7.691 6.273 1 94.25 395 TYR B C 1
ATOM 7989 O O . TYR B 1 395 ? -21.328 8.156 7.141 1 94.25 395 TYR B O 1
ATOM 7997 N N . ASN B 1 396 ? -21.672 7.004 5.262 1 95.75 396 ASN B N 1
ATOM 7998 C CA . ASN B 1 396 ? -20.25 6.828 5.023 1 95.75 396 ASN B CA 1
ATOM 7999 C C . ASN B 1 396 ? -19.594 8.125 4.555 1 95.75 396 ASN B C 1
ATOM 8001 O O . ASN B 1 396 ? -20.094 8.773 3.631 1 95.75 396 ASN B O 1
ATOM 8005 N N . THR B 1 397 ? -18.469 8.516 5.145 1 97.75 397 THR B N 1
ATOM 8006 C CA . THR B 1 397 ? -17.859 9.805 4.812 1 97.75 397 THR B CA 1
ATOM 8007 C C . THR B 1 397 ? -16.562 9.602 4.039 1 97.75 397 THR B C 1
ATOM 8009 O O . THR B 1 397 ? -16.016 10.555 3.465 1 97.75 397 THR B O 1
ATOM 8012 N N . CYS B 1 398 ? -16.031 8.422 4.074 1 98.38 398 CYS B N 1
ATOM 8013 C CA . CYS B 1 398 ? -14.773 8.188 3.377 1 98.38 398 CYS B CA 1
ATOM 8014 C C . CYS B 1 398 ? -14.625 6.719 2.992 1 98.38 398 CYS B C 1
ATOM 8016 O O . CYS B 1 398 ? -14.859 5.832 3.814 1 98.38 398 CYS B O 1
ATOM 8018 N N . GLN B 1 399 ? -14.305 6.438 1.759 1 98.38 399 GLN B N 1
ATOM 8019 C CA . GLN B 1 399 ? -13.969 5.098 1.29 1 98.38 399 GLN B CA 1
ATOM 8020 C C . GLN B 1 399 ? -12.531 4.73 1.653 1 98.38 399 GLN B C 1
ATOM 8022 O O . GLN B 1 399 ? -11.711 5.609 1.92 1 98.38 399 GLN B O 1
ATOM 8027 N N . VAL B 1 400 ? -12.234 3.434 1.738 1 98.56 400 VAL B N 1
ATOM 8028 C CA . VAL B 1 400 ? -10.859 2.967 1.894 1 98.56 400 VAL B CA 1
ATOM 8029 C C . VAL B 1 400 ? -10.141 3.029 0.549 1 98.56 400 VAL B C 1
ATOM 8031 O O . VAL B 1 400 ? -10.641 2.523 -0.456 1 98.56 400 VAL B O 1
ATOM 8034 N N . TYR B 1 401 ? -9.016 3.695 0.51 1 98.5 401 TYR B N 1
ATOM 8035 C CA . TYR B 1 401 ? -8.203 3.824 -0.691 1 98.5 401 TYR B CA 1
ATOM 8036 C C . TYR B 1 401 ? -7 2.889 -0.638 1 98.5 401 TYR B C 1
ATOM 8038 O O . TYR B 1 401 ? -6.375 2.729 0.414 1 98.5 401 TYR B O 1
ATOM 8046 N N . PHE B 1 402 ? -6.684 2.221 -1.718 1 98.12 402 PHE B N 1
ATOM 8047 C CA . PHE B 1 402 ? -5.5 1.388 -1.883 1 98.12 402 PHE B CA 1
ATOM 8048 C C . PHE B 1 402 ? -5.062 1.352 -3.342 1 98.12 402 PHE B C 1
ATOM 8050 O O . PHE B 1 402 ? -5.723 1.924 -4.211 1 98.12 402 PHE B O 1
ATOM 8057 N N . GLY B 1 403 ? -3.9 0.791 -3.639 1 97.56 403 GLY B N 1
ATOM 8058 C CA . GLY B 1 403 ? -3.5 0.689 -5.031 1 97.56 403 GLY B CA 1
ATOM 8059 C C . GLY B 1 403 ? -2.055 0.263 -5.211 1 97.56 403 GLY B C 1
ATOM 8060 O O . GLY B 1 403 ? -1.296 0.208 -4.238 1 97.56 403 GLY B O 1
ATOM 8061 N N . GLU B 1 404 ? -1.705 -0.135 -6.402 1 96.38 404 GLU B N 1
ATOM 8062 C CA . GLU B 1 404 ? -0.378 -0.494 -6.895 1 96.38 404 GLU B CA 1
ATOM 8063 C C . GLU B 1 404 ? -0.2 -0.078 -8.352 1 96.38 404 GLU B C 1
ATOM 8065 O O . GLU B 1 404 ? -1.166 -0.044 -9.117 1 96.38 404 GLU B O 1
ATOM 8070 N N . PRO B 1 405 ? 0.961 0.118 -8.781 1 96.81 405 PRO B N 1
ATOM 8071 C CA . PRO B 1 405 ? 1.148 0.564 -10.164 1 96.81 405 PRO B CA 1
ATOM 8072 C C . PRO B 1 405 ? 1.001 -0.57 -11.172 1 96.81 405 PRO B C 1
ATOM 8074 O O . PRO B 1 405 ? 1.567 -1.649 -10.984 1 96.81 405 PRO B O 1
ATOM 8077 N N . GLY B 1 406 ? 0.28 -0.275 -12.195 1 91.94 406 GLY B N 1
ATOM 8078 C CA . GLY B 1 406 ? 0.268 -1.028 -13.438 1 91.94 406 GLY B CA 1
ATOM 8079 C C . GLY B 1 406 ? -0.066 -2.494 -13.25 1 91.94 406 GLY B C 1
ATOM 8080 O O . GLY B 1 406 ? -1.066 -2.83 -12.609 1 91.94 406 GLY B O 1
ATOM 8081 N N . THR B 1 407 ? 0.832 -3.275 -13.836 1 93.31 407 THR B N 1
ATOM 8082 C CA . THR B 1 407 ? 0.559 -4.707 -13.906 1 93.31 407 THR B CA 1
ATOM 8083 C C . THR B 1 407 ? 0.819 -5.371 -12.555 1 93.31 407 THR B C 1
ATOM 8085 O O . THR B 1 407 ? 0.377 -6.5 -12.32 1 93.31 407 THR B O 1
ATOM 8088 N N . ASN B 1 408 ? 1.464 -4.645 -11.656 1 94.38 408 ASN B N 1
ATOM 8089 C CA . ASN B 1 408 ? 1.598 -5.156 -10.297 1 94.38 408 ASN B CA 1
ATOM 8090 C C . ASN B 1 408 ? 0.237 -5.352 -9.633 1 94.38 408 ASN B C 1
ATOM 8092 O O . ASN B 1 408 ? -0.012 -6.383 -9 1 94.38 408 ASN B O 1
ATOM 8096 N N . GLY B 1 409 ? -0.579 -4.336 -9.828 1 94.31 409 GLY B N 1
ATOM 8097 C CA . GLY B 1 409 ? -1.918 -4.441 -9.273 1 94.31 409 GLY B CA 1
ATOM 8098 C C . GLY B 1 409 ? -2.736 -5.559 -9.891 1 94.31 409 GLY B C 1
ATOM 8099 O O . GLY B 1 409 ? -3.494 -6.238 -9.195 1 94.31 409 GLY B O 1
ATOM 8100 N N . GLN B 1 410 ? -2.525 -5.762 -11.195 1 93.75 410 GLN B N 1
ATOM 8101 C CA . GLN B 1 410 ? -3.271 -6.773 -11.938 1 93.75 410 GLN B CA 1
ATOM 8102 C C . GLN B 1 410 ? -3 -8.172 -11.383 1 93.75 410 GLN B C 1
ATOM 8104 O O . GLN B 1 410 ? -3.906 -9 -11.312 1 93.75 410 GLN B O 1
ATOM 8109 N N . HIS B 1 411 ? -1.781 -8.336 -10.945 1 92.94 411 HIS B N 1
ATOM 8110 C CA . HIS B 1 411 ? -1.353 -9.633 -10.445 1 92.94 411 HIS B CA 1
ATOM 8111 C C . HIS B 1 411 ? -1.391 -9.68 -8.922 1 92.94 411 HIS B C 1
ATOM 8113 O O . HIS B 1 411 ? -0.758 -10.539 -8.305 1 92.94 411 HIS B O 1
ATOM 8119 N N . SER B 1 412 ? -2.107 -8.742 -8.305 1 94.19 412 SER B N 1
ATOM 8120 C CA . SER B 1 412 ? -2.193 -8.703 -6.852 1 94.19 412 SER B CA 1
ATOM 8121 C C . SER B 1 412 ? -3.641 -8.773 -6.379 1 94.19 412 SER B C 1
ATOM 8123 O O . SER B 1 412 ? -3.963 -9.523 -5.453 1 94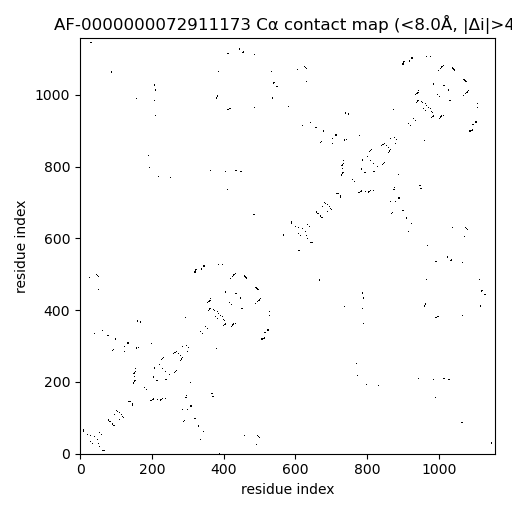.19 412 SER B O 1
ATOM 8125 N N . PHE B 1 413 ? -4.512 -7.965 -7.008 1 97.06 413 PHE B N 1
ATOM 8126 C CA . PHE B 1 413 ? -5.832 -7.934 -6.398 1 97.06 413 PHE B CA 1
ATOM 8127 C C . PHE B 1 413 ? -6.918 -7.793 -7.461 1 97.06 413 PHE B C 1
ATOM 8129 O O . PHE B 1 413 ? -8.094 -7.621 -7.137 1 97.06 413 PHE B O 1
ATOM 8136 N N . TYR B 1 414 ? -6.609 -7.945 -8.75 1 96.56 414 TYR B N 1
ATOM 8137 C CA . TYR B 1 414 ? -7.625 -7.82 -9.789 1 96.56 414 TYR B CA 1
ATOM 8138 C C . TYR B 1 414 ? -8.594 -9 -9.75 1 96.56 414 TYR B C 1
ATOM 8140 O O . TYR B 1 414 ? -9.742 -8.875 -10.18 1 96.56 414 TYR B O 1
ATOM 8148 N N . GLN B 1 415 ? -8.133 -10.164 -9.195 1 97.12 415 GLN B N 1
ATOM 8149 C CA . GLN B 1 415 ? -9.07 -11.266 -8.984 1 97.12 415 GLN B CA 1
ATOM 8150 C C . GLN B 1 415 ? -10.273 -10.812 -8.164 1 97.12 415 GLN B C 1
ATOM 8152 O O . GLN B 1 415 ? -11.422 -11.094 -8.531 1 97.12 415 GLN B O 1
ATOM 8157 N N . LEU B 1 416 ? -10.031 -10.109 -7.086 1 97.94 416 LEU B N 1
ATOM 8158 C CA . LEU B 1 416 ? -11.117 -9.602 -6.262 1 97.94 416 LEU B CA 1
ATOM 8159 C C . LEU B 1 416 ? -11.914 -8.539 -7.012 1 97.94 416 LEU B C 1
ATOM 8161 O O . LEU B 1 416 ? -13.148 -8.562 -7.004 1 97.94 416 LEU B O 1
ATOM 8165 N N . ILE B 1 417 ? -11.258 -7.629 -7.695 1 97.44 417 ILE B N 1
ATOM 8166 C CA . ILE B 1 417 ? -11.891 -6.48 -8.336 1 97.44 417 ILE B CA 1
ATOM 8167 C C . ILE B 1 417 ? -12.82 -6.953 -9.445 1 97.44 417 ILE B C 1
ATOM 8169 O O . ILE B 1 417 ? -13.883 -6.363 -9.672 1 97.44 417 ILE B O 1
ATOM 8173 N N . HIS B 1 418 ? -12.477 -8.094 -10.078 1 97.5 418 HIS B N 1
ATOM 8174 C CA . HIS B 1 418 ? -13.258 -8.594 -11.211 1 97.5 418 HIS B CA 1
ATOM 8175 C C . HIS B 1 418 ? -14.383 -9.516 -10.734 1 97.5 418 HIS B C 1
ATOM 8177 O O . HIS B 1 418 ? -15.445 -9.578 -11.359 1 97.5 418 HIS B O 1
ATOM 8183 N N . GLN B 1 419 ? -14.133 -10.297 -9.633 1 97.19 419 GLN B N 1
ATOM 8184 C CA . GLN B 1 419 ? -15.07 -11.375 -9.336 1 97.19 419 GLN B CA 1
ATOM 8185 C C . GLN B 1 419 ? -15.523 -11.328 -7.883 1 97.19 419 GLN B C 1
ATOM 8187 O O . GLN B 1 419 ? -16.344 -12.148 -7.453 1 97.19 419 GLN B O 1
ATOM 8192 N N . GLY B 1 420 ? -14.992 -10.406 -7.098 1 96.19 420 GLY B N 1
ATOM 8193 C CA . GLY B 1 420 ? -15.422 -10.242 -5.715 1 96.19 420 GLY B CA 1
ATOM 8194 C C . GLY B 1 420 ? -16.188 -8.961 -5.477 1 96.19 420 GLY B C 1
ATOM 8195 O O . GLY B 1 420 ? -17.156 -8.68 -6.184 1 96.19 420 GLY B O 1
ATOM 8196 N N . GLN B 1 421 ? -15.773 -8.188 -4.562 1 95.62 421 GLN B N 1
ATOM 8197 C CA . GLN B 1 421 ? -16.391 -6.906 -4.246 1 95.62 421 GLN B CA 1
ATOM 8198 C C . GLN B 1 421 ? -16.312 -5.945 -5.43 1 95.62 421 GLN B C 1
ATOM 8200 O O . GLN B 1 421 ? -15.297 -5.891 -6.121 1 95.62 421 GLN B O 1
ATOM 8205 N N . VAL B 1 422 ? -17.375 -5.223 -5.629 1 97.38 422 VAL B N 1
ATOM 8206 C CA . VAL B 1 422 ? -17.297 -4.176 -6.641 1 97.38 422 VAL B CA 1
ATOM 8207 C C . VAL B 1 422 ? -16.531 -2.977 -6.09 1 97.38 422 VAL B C 1
ATOM 8209 O O . VAL B 1 422 ? -16.953 -2.371 -5.098 1 97.38 422 VAL B O 1
ATOM 8212 N N . ILE B 1 423 ? -15.461 -2.666 -6.695 1 98.31 423 ILE B N 1
ATOM 8213 C CA . ILE B 1 423 ? -14.57 -1.584 -6.277 1 98.31 423 ILE B CA 1
ATOM 8214 C C . ILE B 1 423 ? -14.32 -0.641 -7.449 1 98.31 423 ILE B C 1
ATOM 8216 O O . ILE B 1 423 ? -13.672 -1.019 -8.43 1 98.31 423 ILE B O 1
ATOM 8220 N N . PRO B 1 424 ? -14.836 0.618 -7.359 1 98.69 424 PRO B N 1
ATOM 8221 C CA . PRO B 1 424 ? -14.445 1.586 -8.383 1 98.69 424 PRO B CA 1
ATOM 8222 C C . PRO B 1 424 ? -12.93 1.759 -8.484 1 98.69 424 PRO B C 1
ATOM 8224 O O . PRO B 1 424 ? -12.242 1.797 -7.461 1 98.69 424 PRO B O 1
ATOM 8227 N N . VAL B 1 425 ? -12.461 1.794 -9.695 1 98.31 425 VAL B N 1
ATOM 8228 C CA . VAL B 1 425 ? -11.023 1.922 -9.906 1 98.31 425 VAL B CA 1
ATOM 8229 C C . VAL B 1 425 ? -10.719 3.211 -10.664 1 98.31 425 VAL B C 1
ATOM 8231 O O . VAL B 1 425 ? -11.547 3.686 -11.445 1 98.31 425 VAL B O 1
ATOM 8234 N N . GLU B 1 426 ? -9.648 3.816 -10.391 1 98.75 426 GLU B N 1
ATOM 8235 C CA . GLU B 1 426 ? -9.125 4.973 -11.117 1 98.75 426 GLU B CA 1
ATOM 8236 C C . GLU B 1 426 ? -7.789 4.656 -11.773 1 98.75 426 GLU B C 1
ATOM 8238 O O . GLU B 1 426 ? -6.777 4.492 -11.094 1 98.75 426 GLU B O 1
ATOM 8243 N N . LEU B 1 427 ? -7.832 4.543 -13.086 1 98.62 427 LEU B N 1
ATOM 8244 C CA . LEU B 1 427 ? -6.645 4.238 -13.883 1 98.62 427 LEU B CA 1
ATOM 8245 C C . LEU B 1 427 ? -5.973 5.52 -14.367 1 98.62 427 LEU B C 1
ATOM 8247 O O . LEU B 1 427 ? -6.621 6.375 -14.977 1 98.62 427 LEU B O 1
ATOM 8251 N N . ILE B 1 428 ? -4.695 5.66 -14.078 1 98.88 428 ILE B N 1
ATOM 8252 C CA . ILE B 1 428 ? -3.934 6.84 -14.477 1 98.88 428 ILE B CA 1
ATOM 8253 C C . ILE B 1 428 ? -2.838 6.438 -15.461 1 98.88 428 ILE B C 1
ATOM 8255 O O . ILE B 1 428 ? -1.94 5.664 -15.117 1 98.88 428 ILE B O 1
ATOM 8259 N N . GLY B 1 429 ? -2.912 6.93 -16.688 1 98.62 429 GLY B N 1
ATOM 8260 C CA . GLY B 1 429 ? -1.954 6.59 -17.734 1 98.62 429 GLY B CA 1
ATOM 8261 C C . GLY B 1 429 ? -1.254 7.801 -18.328 1 98.62 429 GLY B C 1
ATOM 8262 O O . GLY B 1 429 ? -1.683 8.938 -18.109 1 98.62 429 GLY B O 1
ATOM 8263 N N . PHE B 1 430 ? -0.167 7.578 -19.031 1 98.38 430 PHE B N 1
ATOM 8264 C CA . PHE B 1 430 ? 0.637 8.594 -19.703 1 98.38 430 PHE B CA 1
ATOM 8265 C C . PHE B 1 430 ? 1.018 8.133 -21.109 1 98.38 430 PHE B C 1
ATOM 8267 O O . PHE B 1 430 ? 1.318 6.961 -21.328 1 98.38 430 PHE B O 1
ATOM 8274 N N . LYS B 1 431 ? 1.096 9.039 -22.047 1 97.5 431 LYS B N 1
ATOM 8275 C CA . LYS B 1 431 ? 1.451 8.711 -23.438 1 97.5 431 LYS B CA 1
ATOM 8276 C C . LYS B 1 431 ? 2.934 8.367 -23.547 1 97.5 431 LYS B C 1
ATOM 8278 O O . LYS B 1 431 ? 3.314 7.508 -24.344 1 97.5 431 LYS B O 1
ATOM 8283 N N . HIS B 1 432 ? 3.668 9.062 -22.719 1 96.38 432 HIS B N 1
ATOM 8284 C CA . HIS B 1 432 ? 5.113 8.922 -22.875 1 96.38 432 HIS B CA 1
ATOM 8285 C C . HIS B 1 432 ? 5.742 8.359 -21.594 1 96.38 432 HIS B C 1
ATOM 8287 O O . HIS B 1 432 ? 5.316 8.688 -20.484 1 96.38 432 HIS B O 1
ATOM 8293 N N . SER B 1 433 ? 6.77 7.523 -21.812 1 95.94 433 SER B N 1
ATOM 8294 C CA . SER B 1 433 ? 7.527 6.945 -20.703 1 95.94 433 SER B CA 1
ATOM 8295 C C . SER B 1 433 ? 8.711 7.82 -20.328 1 95.94 433 SER B C 1
ATOM 8297 O O . SER B 1 433 ? 9.211 8.594 -21.156 1 95.94 433 SER B O 1
ATOM 8299 N N . HIS B 1 434 ? 9.18 7.762 -19.062 1 95.62 434 HIS B N 1
ATOM 8300 C CA . HIS B 1 434 ? 10.43 8.398 -18.672 1 95.62 434 HIS B CA 1
ATOM 8301 C C . HIS B 1 434 ? 11.633 7.629 -19.203 1 95.62 434 HIS B C 1
ATOM 8303 O O . HIS B 1 434 ? 12.734 8.172 -19.297 1 95.62 434 HIS B O 1
ATOM 8309 N N . PHE B 1 435 ? 11.375 6.324 -19.547 1 93.31 435 PHE B N 1
ATOM 8310 C CA . PHE B 1 435 ? 12.445 5.434 -19.984 1 93.31 435 PHE B CA 1
ATOM 8311 C C . PHE B 1 435 ? 11.969 4.555 -21.141 1 93.31 435 PHE B C 1
ATOM 8313 O O . PHE B 1 435 ? 11.836 3.338 -20.984 1 93.31 435 PHE B O 1
ATOM 8320 N N . PRO B 1 436 ? 11.844 5.141 -22.312 1 92.69 436 PRO B N 1
ATOM 8321 C CA . PRO B 1 436 ? 11.312 4.379 -23.438 1 92.69 436 PRO B CA 1
ATOM 8322 C C . PRO B 1 436 ? 12.266 3.285 -23.922 1 92.69 436 PRO B C 1
ATOM 8324 O O . PRO B 1 436 ? 13.453 3.543 -24.109 1 92.69 436 PRO B O 1
ATOM 8327 N N . ILE B 1 437 ? 11.75 2.086 -23.969 1 91.06 437 ILE B N 1
ATOM 8328 C CA . ILE B 1 437 ? 12.461 0.925 -24.5 1 91.06 437 ILE B CA 1
ATOM 8329 C C . ILE B 1 437 ? 11.672 0.321 -25.656 1 91.06 437 ILE B C 1
ATOM 8331 O O . ILE B 1 437 ? 10.469 0.09 -25.547 1 91.06 437 ILE B O 1
ATOM 8335 N N . LYS B 1 438 ? 12.312 0.117 -26.766 1 88.69 438 LYS B N 1
ATOM 8336 C CA . LYS B 1 438 ? 11.727 -0.597 -27.891 1 88.69 438 LYS B CA 1
ATOM 8337 C C . LYS B 1 438 ? 12.766 -1.479 -28.578 1 88.69 438 LYS B C 1
ATOM 8339 O O . LYS B 1 438 ? 13.852 -1.014 -28.922 1 88.69 438 LYS B O 1
ATOM 8344 N N . PHE B 1 439 ? 12.359 -2.699 -28.672 1 87.56 439 PHE B N 1
ATOM 8345 C CA . PHE B 1 439 ? 13.219 -3.641 -29.391 1 87.56 439 PHE B CA 1
ATOM 8346 C C . PHE B 1 439 ? 12.594 -4.051 -30.719 1 87.56 439 PHE B C 1
ATOM 8348 O O . PHE B 1 439 ? 11.375 -4.207 -30.812 1 87.56 439 PHE B O 1
ATOM 8355 N N . ASP B 1 440 ? 13.438 -4.297 -31.719 1 85.56 440 ASP B N 1
ATOM 8356 C CA . ASP B 1 440 ? 12.977 -4.602 -33.062 1 85.56 440 ASP B CA 1
ATOM 8357 C C . ASP B 1 440 ? 12.156 -5.891 -33.094 1 85.56 440 ASP B C 1
ATOM 8359 O O . ASP B 1 440 ? 11.18 -5.996 -33.844 1 85.56 440 ASP B O 1
ATOM 8363 N N . LYS B 1 441 ? 12.43 -6.734 -32.25 1 87.31 441 LYS B N 1
ATOM 8364 C CA . LYS B 1 441 ? 11.797 -8.047 -32.312 1 87.31 441 LYS B CA 1
ATOM 8365 C C . LYS B 1 441 ? 10.484 -8.055 -31.531 1 87.31 441 LYS B C 1
ATOM 8367 O O . LYS B 1 441 ? 9.711 -9.016 -31.625 1 87.31 441 LYS B O 1
ATOM 8372 N N . GLU B 1 442 ? 10.164 -7.004 -30.859 1 90.44 442 GLU B N 1
ATOM 8373 C CA . GLU B 1 442 ? 8.93 -6.949 -30.094 1 90.44 442 GLU B CA 1
ATOM 8374 C C . GLU B 1 442 ? 7.793 -6.328 -30.891 1 90.44 442 GLU B C 1
ATOM 8376 O O . GLU B 1 442 ? 8.016 -5.391 -31.672 1 90.44 442 GLU B O 1
ATOM 8381 N N . VAL B 1 443 ? 6.598 -6.797 -30.656 1 90.88 443 VAL B N 1
ATOM 8382 C CA . VAL B 1 443 ? 5.422 -6.348 -31.391 1 90.88 443 VAL B CA 1
ATOM 8383 C C . VAL B 1 443 ? 5.137 -4.883 -31.062 1 90.88 443 VAL B C 1
ATOM 8385 O O . VAL B 1 443 ? 4.754 -4.105 -31.938 1 90.88 443 VAL B O 1
ATOM 8388 N N . VAL B 1 444 ? 5.293 -4.508 -29.781 1 94.25 444 VAL B N 1
ATOM 8389 C CA . VAL B 1 444 ? 5.105 -3.139 -29.312 1 94.25 444 VAL B CA 1
ATOM 8390 C C . VAL B 1 444 ? 6.191 -2.787 -28.297 1 94.25 444 VAL B C 1
ATOM 8392 O O . VAL B 1 444 ? 6.902 -3.668 -27.812 1 94.25 444 VAL B O 1
ATOM 8395 N N . SER B 1 445 ? 6.391 -1.511 -28.078 1 95.06 445 SER B N 1
ATOM 8396 C CA . SER B 1 445 ? 7.328 -1.08 -27.031 1 95.06 445 SER B CA 1
ATOM 8397 C C . SER B 1 445 ? 6.871 -1.536 -25.656 1 95.06 445 SER B C 1
ATOM 8399 O O . SER B 1 445 ? 5.715 -1.915 -25.469 1 95.06 445 SER B O 1
ATOM 8401 N N . ASN B 1 446 ? 7.797 -1.563 -24.719 1 95.62 446 ASN B N 1
ATOM 8402 C CA . ASN B 1 446 ? 7.445 -1.894 -23.344 1 95.62 446 ASN B CA 1
ATOM 8403 C C . ASN B 1 446 ? 6.336 -0.989 -22.812 1 95.62 446 ASN B C 1
ATOM 8405 O O . ASN B 1 446 ? 5.414 -1.456 -22.141 1 95.62 446 ASN B O 1
ATOM 8409 N N . HIS B 1 447 ? 6.453 0.278 -23.109 1 97.06 447 HIS B N 1
ATOM 8410 C CA . HIS B 1 447 ? 5.453 1.228 -22.641 1 97.06 447 HIS B CA 1
ATOM 8411 C C . HIS B 1 447 ? 4.094 0.953 -23.281 1 97.06 447 HIS B C 1
ATOM 8413 O O . HIS B 1 447 ? 3.062 1.019 -22.609 1 97.06 447 HIS B O 1
ATOM 8419 N N . ASP B 1 448 ? 4.098 0.689 -24.578 1 96.94 448 ASP B N 1
ATOM 8420 C CA . ASP B 1 448 ? 2.85 0.326 -25.234 1 96.94 448 ASP B CA 1
ATOM 8421 C C . ASP B 1 448 ? 2.252 -0.94 -24.625 1 96.94 448 ASP B C 1
ATOM 8423 O O . ASP B 1 448 ? 1.033 -1.052 -24.484 1 96.94 448 ASP B O 1
ATOM 8427 N N . GLU B 1 449 ? 3.113 -1.923 -24.344 1 96.69 449 GLU B N 1
ATOM 8428 C CA . GLU B 1 449 ? 2.629 -3.135 -23.688 1 96.69 449 GLU B CA 1
ATOM 8429 C C . GLU B 1 449 ? 1.924 -2.811 -22.375 1 96.69 449 GLU B C 1
ATOM 8431 O O . GLU B 1 449 ? 0.86 -3.359 -22.078 1 96.69 449 GLU B O 1
ATOM 8436 N N . LEU B 1 450 ? 2.512 -1.916 -21.562 1 97.81 450 LEU B N 1
ATOM 8437 C CA . LEU B 1 450 ? 1.878 -1.449 -20.344 1 97.81 450 LEU B CA 1
ATOM 8438 C C . LEU B 1 450 ? 0.512 -0.838 -20.625 1 97.81 450 LEU B C 1
ATOM 8440 O O . LEU B 1 450 ? -0.479 -1.185 -19.984 1 97.81 450 LEU B O 1
ATOM 8444 N N . MET B 1 451 ? 0.475 0.015 -21.625 1 98.06 451 MET B N 1
ATOM 8445 C CA . MET B 1 451 ? -0.727 0.803 -21.891 1 98.06 451 MET B CA 1
ATOM 8446 C C . MET B 1 451 ? -1.809 -0.052 -22.547 1 98.06 451 MET B C 1
ATOM 8448 O O . MET B 1 451 ? -2.992 0.286 -22.484 1 98.06 451 MET B O 1
ATOM 8452 N N . THR B 1 452 ? -1.435 -1.186 -23.234 1 97.19 452 THR B N 1
ATOM 8453 C CA . THR B 1 452 ? -2.461 -2.125 -23.672 1 97.19 452 THR B CA 1
ATOM 8454 C C . THR B 1 452 ? -3.328 -2.566 -22.5 1 97.19 452 THR B C 1
ATOM 8456 O O . THR B 1 452 ? -4.547 -2.699 -22.625 1 97.19 452 THR B O 1
ATOM 8459 N N . ASN B 1 453 ? -2.631 -2.795 -21.359 1 97.31 453 ASN B N 1
ATOM 8460 C CA . ASN B 1 453 ? -3.344 -3.232 -20.172 1 97.31 453 ASN B CA 1
ATOM 8461 C C . ASN B 1 453 ? -4.215 -2.117 -19.594 1 97.31 453 ASN B C 1
ATOM 8463 O O . ASN B 1 453 ? -5.312 -2.373 -19.094 1 97.31 453 ASN B O 1
ATOM 8467 N N . PHE B 1 454 ? -3.758 -0.793 -19.688 1 98.06 454 PHE B N 1
ATOM 8468 C CA . PHE B 1 454 ? -4.516 0.365 -19.219 1 98.06 454 PHE B CA 1
ATOM 8469 C C . PHE B 1 454 ? -5.887 0.412 -19.891 1 98.06 454 PHE B C 1
ATOM 8471 O O . PHE B 1 454 ? -6.91 0.49 -19.203 1 98.06 454 PHE B O 1
ATOM 8478 N N . PHE B 1 455 ? -5.934 0.196 -21.141 1 97.88 455 PHE B N 1
ATOM 8479 C CA . PHE B 1 455 ? -7.172 0.292 -21.906 1 97.88 455 PHE B CA 1
ATOM 8480 C C . PHE B 1 455 ? -7.996 -0.981 -21.766 1 97.88 455 PHE B C 1
ATOM 8482 O O . PHE B 1 455 ? -9.219 -0.919 -21.578 1 97.88 455 PHE B O 1
ATOM 8489 N N . ALA B 1 456 ? -7.348 -2.107 -21.828 1 96.94 456 ALA B N 1
ATOM 8490 C CA . ALA B 1 456 ? -8.023 -3.4 -21.812 1 96.94 456 ALA B CA 1
ATOM 8491 C C . ALA B 1 456 ? -8.742 -3.623 -20.484 1 96.94 456 ALA B C 1
ATOM 8493 O O . ALA B 1 456 ? -9.875 -4.121 -20.453 1 96.94 456 ALA B O 1
ATOM 8494 N N . GLN B 1 457 ? -8.078 -3.309 -19.375 1 96.88 457 GLN B N 1
ATOM 8495 C CA . GLN B 1 457 ? -8.641 -3.574 -18.047 1 96.88 457 GLN B CA 1
ATOM 8496 C C . GLN B 1 457 ? -9.883 -2.727 -17.797 1 96.88 457 GLN B C 1
ATOM 8498 O O . GLN B 1 457 ? -10.836 -3.182 -17.156 1 96.88 457 GLN B O 1
ATOM 8503 N N . ALA B 1 458 ? -9.859 -1.447 -18.266 1 97 458 ALA B N 1
ATOM 8504 C CA . ALA B 1 458 ? -11.039 -0.598 -18.125 1 97 458 ALA B CA 1
ATOM 8505 C C . ALA B 1 458 ? -12.25 -1.236 -18.797 1 97 458 ALA B C 1
ATOM 8507 O O . ALA B 1 458 ? -13.344 -1.265 -18.203 1 97 458 ALA B O 1
ATOM 8508 N N . ASP B 1 459 ? -12.062 -1.778 -19.953 1 96.88 459 ASP B N 1
ATOM 8509 C CA . ASP B 1 459 ? -13.156 -2.406 -20.688 1 96.88 459 ASP B CA 1
ATOM 8510 C C . ASP B 1 459 ? -13.555 -3.736 -20.062 1 96.88 459 ASP B C 1
ATOM 8512 O O . ASP B 1 459 ? -14.742 -4.062 -19.984 1 96.88 459 ASP B O 1
ATOM 8516 N N . ALA B 1 460 ? -12.555 -4.504 -19.625 1 96.94 460 ALA B N 1
ATOM 8517 C CA . ALA B 1 460 ? -12.836 -5.789 -18.984 1 96.94 460 ALA B CA 1
ATOM 8518 C C . ALA B 1 460 ? -13.734 -5.613 -17.766 1 96.94 460 ALA B C 1
ATOM 8520 O O . ALA B 1 460 ? -14.672 -6.391 -17.562 1 96.94 460 ALA B O 1
ATOM 8521 N N . LEU B 1 461 ? -13.477 -4.594 -16.984 1 97.62 461 LEU B N 1
ATOM 8522 C CA . LEU B 1 461 ? -14.242 -4.32 -15.766 1 97.62 461 LEU B CA 1
ATOM 8523 C C . LEU B 1 461 ? -15.672 -3.91 -16.109 1 97.62 461 LEU B C 1
ATOM 8525 O O . LEU B 1 461 ? -16.609 -4.293 -15.414 1 97.62 461 LEU B O 1
ATOM 8529 N N . ALA B 1 462 ? -15.828 -3.18 -17.188 1 97.69 462 ALA B N 1
ATOM 8530 C CA . ALA B 1 462 ? -17.125 -2.621 -17.531 1 97.69 462 ALA B CA 1
ATOM 8531 C C . ALA B 1 462 ? -18 -3.666 -18.234 1 97.69 462 ALA B C 1
ATOM 8533 O O . ALA B 1 462 ? -19.188 -3.807 -17.906 1 97.69 462 ALA B O 1
ATOM 8534 N N . ILE B 1 463 ? -17.469 -4.445 -19.188 1 95.88 463 ILE B N 1
ATOM 8535 C CA . ILE B 1 463 ? -18.234 -5.258 -20.109 1 95.88 463 ILE B CA 1
ATOM 8536 C C . ILE B 1 463 ? -18.438 -6.66 -19.531 1 95.88 463 ILE B C 1
ATOM 8538 O O . ILE B 1 463 ? -19.516 -7.25 -19.672 1 95.88 463 ILE B O 1
ATOM 8542 N N . GLY B 1 464 ? -17.406 -7.25 -18.953 1 96 464 GLY B N 1
ATOM 8543 C CA . GLY B 1 464 ? -17.453 -8.617 -18.453 1 96 464 GLY B CA 1
ATOM 8544 C C . GLY B 1 464 ? -17.438 -9.648 -19.578 1 96 464 GLY B C 1
ATOM 8545 O O . GLY B 1 464 ? -17 -9.359 -20.688 1 96 464 GLY B O 1
ATOM 8546 N N . LYS B 1 465 ? -17.734 -10.805 -19.219 1 95.81 465 LYS B N 1
ATOM 8547 C CA . LYS B 1 465 ? -17.844 -11.945 -20.125 1 95.81 465 LYS B CA 1
ATOM 8548 C C . LYS B 1 465 ? -18.938 -12.898 -19.672 1 95.81 465 LYS B C 1
ATOM 8550 O O . LYS B 1 465 ? -18.875 -13.477 -18.594 1 95.81 465 LYS B O 1
ATOM 8555 N N . THR B 1 466 ? -19.938 -13.094 -20.516 1 95.19 466 THR B N 1
ATOM 8556 C CA . THR B 1 466 ? -21.109 -13.891 -20.156 1 95.19 466 THR B CA 1
ATOM 8557 C C . THR B 1 466 ? -20.781 -15.383 -20.188 1 95.19 466 THR B C 1
ATOM 8559 O O . THR B 1 466 ? -19.75 -15.781 -20.734 1 95.19 466 THR B O 1
ATOM 8562 N N . TYR B 1 467 ? -21.703 -16.141 -19.562 1 95.12 467 TYR B N 1
ATOM 8563 C CA . TYR B 1 467 ? -21.562 -17.594 -19.578 1 95.12 467 TYR B CA 1
ATOM 8564 C C . TYR B 1 467 ? -21.516 -18.109 -21.016 1 95.12 467 TYR B C 1
ATOM 8566 O O . TYR B 1 467 ? -20.719 -19 -21.328 1 95.12 467 TYR B O 1
ATOM 8574 N N . GLU B 1 468 ? -22.312 -17.594 -21.906 1 94.94 468 GLU B N 1
ATOM 8575 C CA . GLU B 1 468 ? -22.375 -18.031 -23.297 1 94.94 468 GLU B CA 1
ATOM 8576 C C . GLU B 1 468 ? -21.062 -17.75 -24.031 1 94.94 468 GLU B C 1
ATOM 8578 O O . GLU B 1 468 ? -20.594 -18.578 -24.797 1 94.94 468 GLU B O 1
ATOM 8583 N N . GLN B 1 469 ? -20.531 -16.594 -23.766 1 93.38 469 GLN B N 1
ATOM 8584 C CA . GLN B 1 469 ? -19.25 -16.25 -24.359 1 93.38 469 GLN B CA 1
ATOM 8585 C C . GLN B 1 469 ? -18.141 -17.172 -23.875 1 93.38 469 GLN B C 1
ATOM 8587 O O . GLN B 1 469 ? -17.297 -17.609 -24.656 1 93.38 469 GLN B O 1
ATOM 8592 N N . VAL B 1 470 ? -18.156 -17.453 -22.547 1 93.88 470 VAL B N 1
ATOM 8593 C CA . VAL B 1 470 ? -17.172 -18.359 -21.938 1 93.88 470 VAL B CA 1
ATOM 8594 C C . VAL B 1 470 ? -17.297 -19.734 -22.562 1 93.88 470 VAL B C 1
ATOM 8596 O O . VAL B 1 470 ? -16.281 -20.375 -22.891 1 93.88 470 VAL B O 1
ATOM 8599 N N . LYS B 1 471 ? -18.484 -20.188 -22.75 1 93.12 471 LYS B N 1
ATOM 8600 C CA . LYS B 1 471 ? -18.75 -21.484 -23.344 1 93.12 471 LYS B CA 1
ATOM 8601 C C . LYS B 1 471 ? -18.219 -21.562 -24.766 1 93.12 471 LYS B C 1
ATOM 8603 O O . LYS B 1 471 ? -17.594 -22.562 -25.156 1 93.12 471 LYS B O 1
ATOM 8608 N N . GLU B 1 472 ? -18.406 -20.531 -25.469 1 91.12 472 GLU B N 1
ATOM 8609 C CA . GLU B 1 472 ? -17.938 -20.469 -26.859 1 91.12 472 GLU B CA 1
ATOM 8610 C C . GLU B 1 472 ? -16.422 -20.531 -26.938 1 91.12 472 GLU B C 1
ATOM 8612 O O . GLU B 1 472 ? -15.859 -21.219 -27.797 1 91.12 472 GLU B O 1
ATOM 8617 N N . GLU B 1 473 ? -15.773 -19.812 -26.078 1 88.44 473 GLU B N 1
ATOM 8618 C CA . GLU B 1 473 ? -14.32 -19.734 -26.078 1 88.44 473 GLU B CA 1
ATOM 8619 C C . GLU B 1 473 ? -13.703 -21.062 -25.625 1 88.44 473 GLU B C 1
ATOM 8621 O O . GLU B 1 473 ? -12.531 -21.328 -25.906 1 88.44 473 GLU B O 1
ATOM 8626 N N . ASN B 1 474 ? -14.484 -21.812 -24.844 1 87.75 474 ASN B N 1
ATOM 8627 C CA . ASN B 1 474 ? -13.93 -23.031 -24.25 1 87.75 474 ASN B CA 1
ATOM 8628 C C . ASN B 1 474 ? -14.516 -24.281 -24.891 1 87.75 474 ASN B C 1
ATOM 8630 O O . ASN B 1 474 ? -14.469 -25.359 -24.297 1 87.75 474 ASN B O 1
ATOM 8634 N N . GLU B 1 475 ? -15.086 -24.125 -26.016 1 82.94 475 GLU B N 1
ATOM 8635 C CA . GLU B 1 475 ? -15.672 -25.25 -26.719 1 82.94 475 GLU B CA 1
ATOM 8636 C C . GLU B 1 475 ? -14.633 -26.328 -27 1 82.94 475 GLU B C 1
ATOM 8638 O O . GLU B 1 475 ? -14.93 -27.531 -26.922 1 82.94 475 GLU B O 1
ATOM 8643 N N . LYS B 1 476 ? -13.461 -25.859 -27.297 1 78.5 476 LYS B N 1
ATOM 8644 C CA . LYS B 1 476 ? -12.406 -26.812 -27.625 1 78.5 476 LYS B CA 1
ATOM 8645 C C . LYS B 1 476 ? -11.734 -27.359 -26.359 1 78.5 476 LYS B C 1
ATOM 8647 O O . LYS B 1 476 ? -11.047 -28.375 -26.406 1 78.5 476 LYS B O 1
ATOM 8652 N N . ASN B 1 477 ? -11.992 -26.531 -25.328 1 72.31 477 ASN B N 1
ATOM 8653 C CA . ASN B 1 477 ? -11.344 -26.922 -24.078 1 72.31 477 ASN B CA 1
ATOM 8654 C C . ASN B 1 477 ? -12.203 -27.906 -23.281 1 72.31 477 ASN B C 1
ATOM 8656 O O . ASN B 1 477 ? -13.438 -27.859 -23.344 1 72.31 477 ASN B O 1
ATOM 8660 N N . LYS B 1 478 ? -11.859 -28.984 -22.828 1 70.25 478 LYS B N 1
ATOM 8661 C CA . LYS B 1 478 ? -12.477 -30.109 -22.141 1 70.25 478 LYS B CA 1
ATOM 8662 C C . LYS B 1 478 ? -12.93 -29.719 -20.734 1 70.25 478 LYS B C 1
ATOM 8664 O O . LYS B 1 478 ? -13.055 -30.578 -19.859 1 70.25 478 LYS B O 1
ATOM 8669 N N . MET B 1 479 ? -13.273 -28.391 -20.5 1 81.81 479 MET B N 1
ATOM 8670 C CA . MET B 1 479 ? -13.789 -28.094 -19.172 1 81.81 479 MET B CA 1
ATOM 8671 C C . MET B 1 479 ? -15.289 -28.359 -19.094 1 81.81 479 MET B C 1
ATOM 8673 O O . MET B 1 479 ? -16.031 -28.047 -20.031 1 81.81 479 MET B O 1
ATOM 8677 N N . SER B 1 480 ? -15.672 -28.984 -18.016 1 88.5 480 SER B N 1
ATOM 8678 C CA . SER B 1 480 ? -17.094 -29.25 -17.812 1 88.5 480 SER B CA 1
ATOM 8679 C C . SER B 1 480 ? -17.891 -27.953 -17.781 1 88.5 480 SER B C 1
ATOM 8681 O O . SER B 1 480 ? -17.422 -26.922 -17.281 1 88.5 480 SER B O 1
ATOM 8683 N N . PRO B 1 481 ? -19.078 -27.969 -18.312 1 88 481 PRO B N 1
ATOM 8684 C CA . PRO B 1 481 ? -19.938 -26.766 -18.344 1 88 481 PRO B CA 1
ATOM 8685 C C . PRO B 1 481 ? -20.125 -26.141 -16.969 1 88 481 PRO B C 1
ATOM 8687 O O . PRO B 1 481 ? -20.219 -24.922 -16.859 1 88 481 PRO B O 1
ATOM 8690 N N . GLU B 1 482 ? -20.188 -26.922 -16 1 90.19 482 GLU B N 1
ATOM 8691 C CA . GLU B 1 482 ? -20.406 -26.391 -14.664 1 90.19 482 GLU B CA 1
ATOM 8692 C C . GLU B 1 482 ? -19.203 -25.594 -14.172 1 90.19 482 GLU B C 1
ATOM 8694 O O . GLU B 1 482 ? -19.359 -24.609 -13.469 1 90.19 482 GLU B O 1
ATOM 8699 N N . LEU B 1 483 ? -18.062 -25.953 -14.609 1 92.88 483 LEU B N 1
ATOM 8700 C CA . LEU B 1 483 ? -16.844 -25.281 -14.18 1 92.88 483 LEU B CA 1
ATOM 8701 C C . LEU B 1 483 ? -16.641 -23.969 -14.922 1 92.88 483 LEU B C 1
ATOM 8703 O O . LEU B 1 483 ? -15.938 -23.078 -14.438 1 92.88 483 LEU B O 1
ATOM 8707 N N . LEU B 1 484 ? -17.344 -23.828 -16.016 1 94.25 484 LEU B N 1
ATOM 8708 C CA . LEU B 1 484 ? -17.203 -22.625 -16.828 1 94.25 484 LEU B CA 1
ATOM 8709 C C . LEU B 1 484 ? -17.797 -21.422 -16.094 1 94.25 484 LEU B C 1
ATOM 8711 O O . LEU B 1 484 ? -17.453 -20.281 -16.406 1 94.25 484 LEU B O 1
ATOM 8715 N N . THR B 1 485 ? -18.656 -21.688 -15.102 1 95.5 485 THR B N 1
ATOM 8716 C CA . THR B 1 485 ? -19.25 -20.609 -14.32 1 95.5 485 THR B CA 1
ATOM 8717 C C . THR B 1 485 ? -18.172 -19.812 -13.578 1 95.5 485 THR B C 1
ATOM 8719 O O . THR B 1 485 ? -18.344 -18.609 -13.32 1 95.5 485 THR B O 1
ATOM 8722 N N . HIS B 1 486 ? -17.062 -20.484 -13.266 1 96.56 486 HIS B N 1
ATOM 8723 C CA . HIS B 1 486 ? -15.984 -19.844 -12.523 1 96.56 486 HIS B CA 1
ATOM 8724 C C . HIS B 1 486 ? -15.227 -18.844 -13.406 1 96.56 486 HIS B C 1
ATOM 8726 O O . HIS B 1 486 ? -14.484 -18.016 -12.891 1 96.56 486 HIS B O 1
ATOM 8732 N N . LYS B 1 487 ? -15.367 -18.875 -14.695 1 95.62 487 LYS B N 1
ATOM 8733 C CA . LYS B 1 487 ? -14.641 -18.031 -15.641 1 95.62 487 LYS B CA 1
ATOM 8734 C C . LYS B 1 487 ? -15.477 -16.844 -16.062 1 95.62 487 LYS B C 1
ATOM 8736 O O . LYS B 1 487 ? -15.016 -15.992 -16.844 1 95.62 487 LYS B O 1
ATOM 8741 N N . VAL B 1 488 ? -16.734 -16.766 -15.586 1 96.12 488 VAL B N 1
ATOM 8742 C CA . VAL B 1 488 ? -17.656 -15.695 -15.945 1 96.12 488 VAL B CA 1
ATOM 8743 C C . VAL B 1 488 ? -17.234 -14.398 -15.273 1 96.12 488 VAL B C 1
ATOM 8745 O O . VAL B 1 488 ? -16.75 -14.406 -14.133 1 96.12 488 VAL B O 1
ATOM 8748 N N . PHE B 1 489 ? -17.281 -13.305 -15.953 1 96.5 489 PHE B N 1
ATOM 8749 C CA . PHE B 1 489 ? -17.109 -11.938 -15.469 1 96.5 489 PHE B CA 1
ATOM 8750 C C . PHE B 1 489 ? -18.438 -11.172 -15.539 1 96.5 489 PHE B C 1
ATOM 8752 O O . PHE B 1 489 ? -18.969 -10.953 -16.625 1 96.5 489 PHE B O 1
ATOM 8759 N N . ASN B 1 490 ? -18.844 -10.695 -14.461 1 94.56 490 ASN B N 1
ATOM 8760 C CA . ASN B 1 490 ? -20.156 -10.07 -14.406 1 94.56 490 ASN B CA 1
ATOM 8761 C C . ASN B 1 490 ? -20.156 -8.68 -15.031 1 94.56 490 ASN B C 1
ATOM 8763 O O . ASN B 1 490 ? -21.203 -8.172 -15.438 1 94.56 490 ASN B O 1
ATOM 8767 N N . GLY B 1 491 ? -18.984 -8.078 -15.109 1 96.31 491 GLY B N 1
ATOM 8768 C CA . GLY B 1 491 ? -18.938 -6.699 -15.562 1 96.31 491 GLY B CA 1
ATOM 8769 C C . GLY B 1 491 ? -19.609 -5.734 -14.602 1 96.31 491 GLY B C 1
ATOM 8770 O O . GLY B 1 491 ? -19.562 -5.938 -13.383 1 96.31 491 GLY B O 1
ATOM 8771 N N . ASN B 1 492 ? -20.016 -4.551 -15.164 1 97.69 492 ASN B N 1
ATOM 8772 C CA . ASN B 1 492 ? -20.688 -3.508 -14.383 1 97.69 492 ASN B CA 1
ATOM 8773 C C . ASN B 1 492 ? -19.797 -3.018 -13.242 1 97.69 492 ASN B C 1
ATOM 8775 O O . ASN B 1 492 ? -20.297 -2.734 -12.148 1 97.69 492 ASN B O 1
ATOM 8779 N N . ARG B 1 493 ? -18.562 -3.062 -13.406 1 97.94 493 ARG B N 1
ATOM 8780 C CA . ARG B 1 493 ? -17.594 -2.529 -12.453 1 97.94 493 ARG B CA 1
ATOM 8781 C C . ARG B 1 493 ? -17.031 -1.194 -12.93 1 97.94 493 ARG B C 1
ATOM 8783 O O . ARG B 1 493 ? -16.281 -1.143 -13.914 1 97.94 493 ARG B O 1
ATOM 8790 N N . PRO B 1 494 ? -17.312 -0.135 -12.258 1 98.44 494 PRO B N 1
ATOM 8791 C CA . PRO B 1 494 ? -17.047 1.21 -12.766 1 98.44 494 PRO B CA 1
ATOM 8792 C C . PRO B 1 494 ? -15.562 1.581 -12.672 1 98.44 494 PRO B C 1
ATOM 8794 O O . PRO B 1 494 ? -14.859 1.122 -11.766 1 98.44 494 PRO B O 1
ATOM 8797 N N . SER B 1 495 ? -15.109 2.414 -13.562 1 98.5 495 SER B N 1
ATOM 8798 C CA . SER B 1 495 ? -13.742 2.938 -13.57 1 98.5 495 SER B CA 1
ATOM 8799 C C . SER B 1 495 ? -13.703 4.371 -14.086 1 98.5 495 SER B C 1
ATOM 8801 O O . SER B 1 495 ? -14.625 4.809 -14.789 1 98.5 495 SER B O 1
ATOM 8803 N N . THR B 1 496 ? -12.75 5.141 -13.664 1 98.81 496 THR B N 1
ATOM 8804 C CA . THR B 1 496 ? -12.359 6.453 -14.164 1 98.81 496 THR B CA 1
ATOM 8805 C C . THR B 1 496 ? -10.969 6.406 -14.789 1 98.81 496 THR B C 1
ATOM 8807 O O . THR B 1 496 ? -10.039 5.84 -14.211 1 98.81 496 THR B O 1
ATOM 8810 N N . LEU B 1 497 ? -10.859 6.961 -16.016 1 98.69 497 LEU B N 1
ATOM 8811 C CA . LEU B 1 497 ? -9.555 7.016 -16.656 1 98.69 497 LEU B CA 1
ATOM 8812 C C . LEU B 1 497 ? -9.016 8.445 -16.688 1 98.69 497 LEU B C 1
ATOM 8814 O O . LEU B 1 497 ? -9.742 9.383 -17.016 1 98.69 497 LEU B O 1
ATOM 8818 N N . LEU B 1 498 ? -7.867 8.617 -16.234 1 98.81 498 LEU B N 1
ATOM 8819 C CA . LEU B 1 498 ? -7.066 9.82 -16.453 1 98.81 498 LEU B CA 1
ATOM 8820 C C . LEU B 1 498 ? -5.895 9.539 -17.375 1 98.81 498 LEU B C 1
ATOM 8822 O O . LEU B 1 498 ? -5.059 8.68 -17.094 1 98.81 498 LEU B O 1
ATOM 8826 N N . LEU B 1 499 ? -5.832 10.172 -18.5 1 98.75 499 LEU B N 1
ATOM 8827 C CA . LEU B 1 499 ? -4.766 9.977 -19.484 1 98.75 499 LEU B CA 1
ATOM 8828 C C . LEU B 1 499 ? -4.016 11.273 -19.75 1 98.75 499 LEU B C 1
ATOM 8830 O O . LEU B 1 499 ? -4.578 12.219 -20.297 1 98.75 499 LEU B O 1
ATOM 8834 N N . PHE B 1 500 ? -2.76 11.328 -19.344 1 98.38 500 PHE B N 1
ATOM 8835 C CA . PHE B 1 500 ? -1.89 12.484 -19.5 1 98.38 500 PHE B CA 1
ATOM 8836 C C . PHE B 1 500 ? -0.948 12.289 -20.688 1 98.38 500 PHE B C 1
ATOM 8838 O O . PHE B 1 500 ? -0.724 11.156 -21.125 1 98.38 500 PHE B O 1
ATOM 8845 N N . ASP B 1 501 ? -0.4 13.391 -21.156 1 97.06 501 ASP B N 1
ATOM 8846 C CA . ASP B 1 501 ? 0.634 13.297 -22.172 1 97.06 501 ASP B CA 1
ATOM 8847 C C . ASP B 1 501 ? 1.934 12.742 -21.594 1 97.06 501 ASP B C 1
ATOM 8849 O O . ASP B 1 501 ? 2.447 11.727 -22.078 1 97.06 501 ASP B O 1
ATOM 8853 N N . GLU B 1 502 ? 2.393 13.453 -20.594 1 96.69 502 GLU B N 1
ATOM 8854 C CA . GLU B 1 502 ? 3.674 13.109 -19.984 1 96.69 502 GLU B CA 1
ATOM 8855 C C . GLU B 1 502 ? 3.682 13.445 -18.484 1 96.69 502 GLU B C 1
ATOM 8857 O O . GLU B 1 502 ? 3.035 14.406 -18.062 1 96.69 502 GLU B O 1
ATOM 8862 N N . LEU B 1 503 ? 4.375 12.562 -17.734 1 98.38 503 LEU B N 1
ATOM 8863 C CA . LEU B 1 503 ? 4.633 12.93 -16.359 1 98.38 503 LEU B CA 1
ATOM 8864 C C . LEU B 1 503 ? 5.891 13.789 -16.25 1 98.38 503 LEU B C 1
ATOM 8866 O O . LEU B 1 503 ? 6.992 13.32 -16.531 1 98.38 503 LEU B O 1
ATOM 8870 N N . ASN B 1 504 ? 5.785 15 -16 1 98.19 504 ASN B N 1
ATOM 8871 C CA . ASN B 1 504 ? 6.84 15.969 -15.719 1 98.19 504 ASN B CA 1
ATOM 8872 C C . ASN B 1 504 ? 6.512 16.797 -14.484 1 98.19 504 ASN B C 1
ATOM 8874 O O . ASN B 1 504 ? 5.527 16.531 -13.797 1 98.19 504 ASN B O 1
ATOM 8878 N N . PHE B 1 505 ? 7.375 17.75 -14.156 1 98.56 505 PHE B N 1
ATOM 8879 C CA . PHE B 1 505 ? 7.168 18.484 -12.922 1 98.56 505 PHE B CA 1
ATOM 8880 C C . PHE B 1 505 ? 5.824 19.203 -12.945 1 98.56 505 PHE B C 1
ATOM 8882 O O . PHE B 1 505 ? 5.094 19.203 -11.953 1 98.56 505 PHE B O 1
ATOM 8889 N N . TYR B 1 506 ? 5.41 19.797 -14.047 1 98.56 506 TYR B N 1
ATOM 8890 C CA . TYR B 1 506 ? 4.156 20.531 -14.195 1 98.56 506 TYR B CA 1
ATOM 8891 C C . TYR B 1 506 ? 2.963 19.594 -14.047 1 98.56 506 TYR B C 1
ATOM 8893 O O . TYR B 1 506 ? 2.049 19.859 -13.258 1 98.56 506 TYR B O 1
ATOM 8901 N N . THR B 1 507 ? 2.936 18.484 -14.766 1 98.62 507 THR B N 1
ATOM 8902 C CA . THR B 1 507 ? 1.788 17.594 -14.727 1 98.62 507 THR B CA 1
ATOM 8903 C C . THR B 1 507 ? 1.731 16.844 -13.391 1 98.62 507 THR B C 1
ATOM 8905 O O . THR B 1 507 ? 0.654 16.453 -12.938 1 98.62 507 THR B O 1
ATOM 8908 N N . CYS B 1 508 ? 2.908 16.625 -12.797 1 98.75 508 CYS B N 1
ATOM 8909 C CA . CYS B 1 508 ? 2.9 16.078 -11.438 1 98.75 508 CYS B CA 1
ATOM 8910 C C . CYS B 1 508 ? 2.162 17.016 -10.484 1 98.75 508 CYS B C 1
ATOM 8912 O O . CYS B 1 508 ? 1.396 16.562 -9.633 1 98.75 508 CYS B O 1
ATOM 8914 N N . GLY B 1 509 ? 2.406 18.312 -10.633 1 98.75 509 GLY B N 1
ATOM 8915 C CA . GLY B 1 509 ? 1.67 19.297 -9.859 1 98.75 509 GLY B CA 1
ATOM 8916 C C . GLY B 1 509 ? 0.178 19.281 -10.133 1 98.75 509 GLY B C 1
ATOM 8917 O O . GLY B 1 509 ? -0.631 19.359 -9.211 1 98.75 509 GLY B O 1
ATOM 8918 N N . LEU B 1 510 ? -0.223 19.125 -11.453 1 98.69 510 LEU B N 1
ATOM 8919 C CA . LEU B 1 510 ? -1.628 19.016 -11.82 1 98.69 510 LEU B CA 1
ATOM 8920 C C . LEU B 1 510 ? -2.285 17.828 -11.109 1 98.69 510 LEU B C 1
ATOM 8922 O O . LEU B 1 510 ? -3.389 17.969 -10.57 1 98.69 510 LEU B O 1
ATOM 8926 N N . LEU B 1 511 ? -1.581 16.75 -11.117 1 98.75 511 LEU B N 1
ATOM 8927 C CA . LEU B 1 511 ? -2.107 15.516 -10.539 1 98.75 511 LEU B CA 1
ATOM 8928 C C . LEU B 1 511 ? -2.307 15.664 -9.031 1 98.75 511 LEU B C 1
ATOM 8930 O O . LEU B 1 511 ? -3.35 15.281 -8.5 1 98.75 511 LEU B O 1
ATOM 8934 N N . LEU B 1 512 ? -1.293 16.219 -8.328 1 98.81 512 LEU B N 1
ATOM 8935 C CA . LEU B 1 512 ? -1.395 16.422 -6.887 1 98.81 512 LEU B CA 1
ATOM 8936 C C . LEU B 1 512 ? -2.596 17.297 -6.543 1 98.81 512 LEU B C 1
ATOM 8938 O O . LEU B 1 512 ? -3.43 16.922 -5.715 1 98.81 512 LEU B O 1
ATOM 8942 N N . SER B 1 513 ? -2.686 18.453 -7.191 1 98.81 513 SER B N 1
ATOM 8943 C CA . SER B 1 513 ? -3.734 19.422 -6.891 1 98.81 513 SER B CA 1
ATOM 8944 C C . SER B 1 513 ? -5.113 18.875 -7.254 1 98.81 513 SER B C 1
ATOM 8946 O O . SER B 1 513 ? -6.098 19.172 -6.57 1 98.81 513 SER B O 1
ATOM 8948 N N . LEU B 1 514 ? -5.188 18.094 -8.289 1 98.88 514 LEU B N 1
ATOM 8949 C CA . LEU B 1 514 ? -6.438 17.453 -8.688 1 98.88 514 LEU B CA 1
ATOM 8950 C C . LEU B 1 514 ? -7.031 16.656 -7.539 1 98.88 514 LEU B C 1
ATOM 8952 O O . LEU B 1 514 ? -8.203 16.828 -7.195 1 98.88 514 LEU B O 1
ATOM 8956 N N . TYR B 1 515 ? -6.258 15.844 -6.938 1 98.88 515 TYR B N 1
ATOM 8957 C CA . TYR B 1 515 ? -6.773 14.953 -5.898 1 98.88 515 TYR B CA 1
ATOM 8958 C C . TYR B 1 515 ? -6.992 15.719 -4.598 1 98.88 515 TYR B C 1
ATOM 8960 O O . TYR B 1 515 ? -7.914 15.406 -3.838 1 98.88 515 TYR B O 1
ATOM 8968 N N . GLU B 1 516 ? -6.125 16.688 -4.301 1 98.88 516 GLU B N 1
ATOM 8969 C CA . GLU B 1 516 ? -6.379 17.547 -3.137 1 98.88 516 GLU B CA 1
ATOM 8970 C C . GLU B 1 516 ? -7.715 18.266 -3.26 1 98.88 516 GLU B C 1
ATOM 8972 O O . GLU B 1 516 ? -8.5 18.297 -2.309 1 98.88 516 GLU B O 1
ATOM 8977 N N . SER B 1 517 ? -7.965 18.812 -4.438 1 98.88 517 SER B N 1
ATOM 8978 C CA . SER B 1 517 ? -9.203 19.531 -4.695 1 98.88 517 SER B CA 1
ATOM 8979 C C . SER B 1 517 ? -10.414 18.609 -4.633 1 98.88 517 SER B C 1
ATOM 8981 O O . SER B 1 517 ? -11.461 18.969 -4.09 1 98.88 517 SER B O 1
ATOM 8983 N N . ARG B 1 518 ? -10.242 17.469 -5.184 1 98.81 518 ARG B N 1
ATOM 8984 C CA . ARG B 1 518 ? -11.312 16.484 -5.148 1 98.81 518 ARG B CA 1
ATOM 8985 C C . ARG B 1 518 ? -11.703 16.141 -3.711 1 98.81 518 ARG B C 1
ATOM 8987 O O . ARG B 1 518 ? -12.891 16.078 -3.385 1 98.81 518 ARG B O 1
ATOM 8994 N N . ILE B 1 519 ? -10.734 15.938 -2.84 1 98.69 519 ILE B N 1
ATOM 8995 C CA . ILE B 1 519 ? -10.969 15.531 -1.46 1 98.69 519 ILE B CA 1
ATOM 8996 C C . ILE B 1 519 ? -11.656 16.656 -0.7 1 98.69 519 ILE B C 1
ATOM 8998 O O . ILE B 1 519 ? -12.57 16.422 0.092 1 98.69 519 ILE B O 1
ATOM 9002 N N . VAL B 1 520 ? -11.266 17.875 -0.974 1 98.81 520 VAL B N 1
ATOM 9003 C CA . VAL B 1 520 ? -11.898 19.047 -0.361 1 98.81 520 VAL B CA 1
ATOM 9004 C C . VAL B 1 520 ? -13.359 19.125 -0.809 1 98.81 520 VAL B C 1
ATOM 9006 O O . VAL B 1 520 ? -14.258 19.312 0.015 1 98.81 520 VAL B O 1
ATOM 9009 N N . ALA B 1 521 ? -13.562 18.984 -2.102 1 98.88 521 ALA B N 1
ATOM 9010 C CA . ALA B 1 521 ? -14.914 19.031 -2.639 1 98.88 521 ALA B CA 1
ATOM 9011 C C . ALA B 1 521 ? -15.781 17.938 -2.016 1 98.88 521 ALA B C 1
ATOM 9013 O O . ALA B 1 521 ? -16.938 18.188 -1.646 1 98.88 521 ALA B O 1
ATOM 9014 N N . GLU B 1 522 ? -15.258 16.766 -1.909 1 98.69 522 GLU B N 1
ATOM 9015 C CA . GLU B 1 522 ? -15.992 15.648 -1.313 1 98.69 522 GLU B CA 1
ATOM 9016 C C . GLU B 1 522 ? -16.391 15.953 0.126 1 98.69 522 GLU B C 1
ATOM 9018 O O . GLU B 1 522 ? -17.516 15.648 0.546 1 98.69 522 GLU B O 1
ATOM 9023 N N . GLY B 1 523 ? -15.453 16.547 0.88 1 98.56 523 GLY B N 1
ATOM 9024 C CA . GLY B 1 523 ? -15.781 16.938 2.244 1 98.56 523 GLY B CA 1
ATOM 9025 C C . GLY B 1 523 ? -16.953 17.891 2.326 1 98.56 523 GLY B C 1
ATOM 9026 O O . GLY B 1 523 ? -17.828 17.734 3.182 1 98.56 523 GLY B O 1
ATOM 9027 N N . PHE B 1 524 ? -17.016 18.844 1.433 1 98.56 524 PHE B N 1
ATOM 9028 C CA . PHE B 1 524 ? -18.109 19.797 1.403 1 98.56 524 PHE B CA 1
ATOM 9029 C C . PHE B 1 524 ? -19.406 19.125 0.988 1 98.56 524 PHE B C 1
ATOM 9031 O O . PHE B 1 524 ? -20.469 19.438 1.523 1 98.56 524 PHE B O 1
ATOM 9038 N N . LEU B 1 525 ? -19.297 18.219 0.008 1 98.5 525 LEU B N 1
ATOM 9039 C CA . LEU B 1 525 ? -20.484 17.469 -0.405 1 98.5 525 LEU B CA 1
ATOM 9040 C C . LEU B 1 525 ? -21.062 16.672 0.765 1 98.5 525 LEU B C 1
ATOM 9042 O O . LEU B 1 525 ? -22.281 16.5 0.862 1 98.5 525 LEU B O 1
ATOM 9046 N N . LEU B 1 526 ? -20.219 16.25 1.688 1 98.19 526 LEU B N 1
ATOM 9047 C CA . LEU B 1 526 ? -20.594 15.383 2.793 1 98.19 526 LEU B CA 1
ATOM 9048 C C . LEU B 1 526 ? -20.875 16.188 4.055 1 98.19 526 LEU B C 1
ATOM 9050 O O . LEU B 1 526 ? -21.25 15.633 5.086 1 98.19 526 LEU B O 1
ATOM 9054 N N . ASN B 1 527 ? -20.703 17.5 4.016 1 97.88 527 ASN B N 1
ATOM 9055 C CA . ASN B 1 527 ? -20.875 18.422 5.137 1 97.88 527 ASN B CA 1
ATOM 9056 C C . ASN B 1 527 ? -19.984 18.031 6.316 1 97.88 527 ASN B C 1
ATOM 9058 O O . ASN B 1 527 ? -20.438 18.016 7.461 1 97.88 527 ASN B O 1
ATOM 9062 N N . ILE B 1 528 ? -18.734 17.703 6.008 1 97.94 528 ILE B N 1
ATOM 9063 C CA . ILE B 1 528 ? -17.781 17.359 7.066 1 97.94 528 ILE B CA 1
ATOM 9064 C C . ILE B 1 528 ? -16.578 18.312 7.004 1 97.94 528 ILE B C 1
ATOM 9066 O O . ILE B 1 528 ? -16.406 19.047 6.027 1 97.94 528 ILE B O 1
ATOM 9070 N N . ASN B 1 529 ? -15.812 18.375 8.086 1 97.94 529 ASN B N 1
ATOM 9071 C CA . ASN B 1 529 ? -14.562 19.125 8.133 1 97.94 529 ASN B CA 1
ATOM 9072 C C . ASN B 1 529 ? -13.375 18.281 7.715 1 97.94 529 ASN B C 1
ATOM 9074 O O . ASN B 1 529 ? -12.859 17.484 8.508 1 97.94 529 ASN B O 1
ATOM 9078 N N . SER B 1 530 ? -12.852 18.516 6.582 1 98.38 530 SER B N 1
ATOM 9079 C CA . SER B 1 530 ? -11.797 17.703 5.988 1 98.38 530 SER B CA 1
ATOM 9080 C C . SER B 1 530 ? -10.43 18.062 6.547 1 98.38 530 SER B C 1
ATOM 9082 O O . SER B 1 530 ? -9.422 17.438 6.195 1 98.38 530 SER B O 1
ATOM 9084 N N . PHE B 1 531 ? -10.297 19.016 7.434 1 97.88 531 PHE B N 1
ATOM 9085 C CA . PHE B 1 531 ? -9.008 19.656 7.613 1 97.88 531 PHE B CA 1
ATOM 9086 C C . PHE B 1 531 ? -8.445 19.359 9 1 97.88 531 PHE B C 1
ATOM 9088 O O . PHE B 1 531 ? -7.242 19.516 9.234 1 97.88 531 PHE B O 1
ATOM 9095 N N . ASP B 1 532 ? -9.328 18.969 9.938 1 95 532 ASP B N 1
ATOM 9096 C CA . ASP B 1 532 ? -8.828 18.531 11.234 1 95 532 ASP B CA 1
ATOM 9097 C C . ASP B 1 532 ? -8.477 17.047 11.219 1 95 532 ASP B C 1
ATOM 9099 O O . ASP B 1 532 ? -8.57 16.391 10.18 1 95 532 ASP B O 1
ATOM 9103 N N . GLN B 1 533 ? -7.898 16.531 12.297 1 91.88 533 GLN B N 1
ATOM 9104 C CA . GLN B 1 533 ? -7.559 15.109 12.414 1 91.88 533 GLN B CA 1
ATOM 9105 C C . GLN B 1 533 ? -7.543 14.664 13.867 1 91.88 533 GLN B C 1
ATOM 9107 O O . GLN B 1 533 ? -6.543 14.125 14.352 1 91.88 533 GLN B O 1
ATOM 9112 N N . TRP B 1 534 ? -8.633 14.703 14.508 1 92.31 534 TRP B N 1
ATOM 9113 C CA . TRP B 1 534 ? -8.766 14.398 15.93 1 92.31 534 TRP B CA 1
ATOM 9114 C C . TRP B 1 534 ? -8.625 12.898 16.172 1 92.31 534 TRP B C 1
ATOM 9116 O O . TRP B 1 534 ? -8.344 12.477 17.297 1 92.31 534 TRP B O 1
ATOM 9126 N N . GLY B 1 535 ? -8.75 12.125 15.164 1 90.69 535 GLY B N 1
ATOM 9127 C CA . GLY B 1 535 ? -8.758 10.672 15.289 1 90.69 535 GLY B CA 1
ATOM 9128 C C . GLY B 1 535 ? -7.41 10.109 15.695 1 90.69 535 GLY B C 1
ATOM 9129 O O . GLY B 1 535 ? -7.305 8.922 16.016 1 90.69 535 GLY B O 1
ATOM 9130 N N . VAL B 1 536 ? -6.41 10.938 15.867 1 86.5 536 VAL B N 1
ATOM 9131 C CA . VAL B 1 536 ? -5.086 10.422 16.203 1 86.5 536 VAL B CA 1
ATOM 9132 C C . VAL B 1 536 ? -4.746 10.781 17.641 1 86.5 536 VAL B C 1
ATOM 9134 O O . VAL B 1 536 ? -3.721 10.344 18.172 1 86.5 536 VAL B O 1
ATOM 9137 N N . GLU B 1 537 ? -5.555 11.477 18.391 1 84.44 537 GLU B N 1
ATOM 9138 C CA . GLU B 1 537 ? -5.219 12.07 19.672 1 84.44 537 GLU B CA 1
ATOM 9139 C C . GLU B 1 537 ? -5.316 11.047 20.797 1 84.44 537 GLU B C 1
ATOM 9141 O O . GLU B 1 537 ? -4.469 11.016 21.688 1 84.44 537 GLU B O 1
ATOM 9146 N N . LEU B 1 538 ? -6.332 10.227 20.781 1 82.94 538 LEU B N 1
ATOM 9147 C CA . LEU B 1 538 ? -6.543 9.281 21.875 1 82.94 538 LEU B CA 1
ATOM 9148 C C . LEU B 1 538 ? -5.379 8.305 21.969 1 82.94 538 LEU B C 1
ATOM 9150 O O . LEU B 1 538 ? -4.883 8.031 23.062 1 82.94 538 LEU B O 1
ATOM 9154 N N . GLY B 1 539 ? -4.984 7.766 20.828 1 87.75 539 GLY B N 1
ATOM 9155 C CA . GLY B 1 539 ? -3.854 6.852 20.828 1 87.75 539 GLY B CA 1
ATOM 9156 C C . GLY B 1 539 ? -2.596 7.449 21.422 1 87.75 539 GLY B C 1
ATOM 9157 O O . GLY B 1 539 ? -1.839 6.762 22.109 1 87.75 539 GLY B O 1
ATOM 9158 N N . LYS B 1 540 ? -2.414 8.688 21.234 1 85.44 540 LYS B N 1
ATOM 9159 C CA . LYS B 1 540 ? -1.243 9.391 21.75 1 85.44 540 LYS B CA 1
ATOM 9160 C C . LYS B 1 540 ? -1.28 9.492 23.266 1 85.44 540 LYS B C 1
ATOM 9162 O O . LYS B 1 540 ? -0.259 9.305 23.938 1 85.44 540 LYS B O 1
ATOM 9167 N N . VAL B 1 541 ? -2.412 9.742 23.781 1 87.19 541 VAL B N 1
ATOM 9168 C CA . VAL B 1 541 ? -2.584 9.859 25.234 1 87.19 541 VAL B CA 1
ATOM 9169 C C . VAL B 1 541 ? -2.32 8.508 25.891 1 87.19 541 VAL B C 1
ATOM 9171 O O . VAL B 1 541 ? -1.591 8.422 26.891 1 87.19 541 VAL B O 1
ATOM 9174 N N . LEU B 1 542 ? -2.916 7.508 25.344 1 91.56 542 LEU B N 1
ATOM 9175 C CA . LEU B 1 542 ? -2.744 6.176 25.906 1 91.56 542 LEU B CA 1
ATOM 9176 C C . LEU B 1 542 ? -1.303 5.703 25.766 1 91.56 542 LEU B C 1
ATOM 9178 O O . LEU B 1 542 ? -0.79 4.984 26.625 1 91.56 542 LEU B O 1
ATOM 9182 N N . ALA B 1 543 ? -0.675 6.117 24.719 1 93.44 543 ALA B N 1
ATOM 9183 C CA . ALA B 1 543 ? 0.725 5.754 24.516 1 93.44 543 ALA B CA 1
ATOM 9184 C C . ALA B 1 543 ? 1.612 6.34 25.609 1 93.44 543 ALA B C 1
ATOM 9186 O O . ALA B 1 543 ? 2.594 5.715 26.016 1 93.44 543 ALA B O 1
ATOM 9187 N N . LYS B 1 544 ? 1.287 7.516 26.062 1 91.88 544 LYS B N 1
ATOM 9188 C CA . LYS B 1 544 ? 2.041 8.141 27.141 1 91.88 544 LYS B CA 1
ATOM 9189 C C . LYS B 1 544 ? 1.98 7.305 28.406 1 91.88 544 LYS B C 1
ATOM 9191 O O . LYS B 1 544 ? 2.982 7.164 29.109 1 91.88 544 LYS B O 1
ATOM 9196 N N . GLU B 1 545 ? 0.834 6.793 28.656 1 92.56 545 GLU B N 1
ATOM 9197 C CA . GLU B 1 545 ? 0.67 5.938 29.828 1 92.56 545 GLU B CA 1
ATOM 9198 C C . GLU B 1 545 ? 1.517 4.672 29.703 1 92.56 545 GLU B C 1
ATOM 9200 O O . GLU B 1 545 ? 2.186 4.277 30.672 1 92.56 545 GLU B O 1
ATOM 9205 N N . VAL B 1 546 ? 1.443 4.031 28.578 1 95.69 546 VAL B N 1
ATOM 9206 C CA . VAL B 1 546 ? 2.223 2.818 28.344 1 95.69 546 VAL B CA 1
ATOM 9207 C C . VAL B 1 546 ? 3.713 3.137 28.438 1 95.69 546 VAL B C 1
ATOM 9209 O O . VAL B 1 546 ? 4.488 2.355 28.984 1 95.69 546 VAL B O 1
ATOM 9212 N N . ARG B 1 547 ? 4.121 4.281 27.922 1 94.5 547 ARG B N 1
ATOM 9213 C CA . ARG B 1 547 ? 5.508 4.723 27.984 1 94.5 547 ARG B CA 1
ATOM 9214 C C . ARG B 1 547 ? 5.988 4.824 29.438 1 94.5 547 ARG B C 1
ATOM 9216 O O . ARG B 1 547 ? 7.078 4.352 29.766 1 94.5 547 ARG B O 1
ATOM 9223 N N . ASN B 1 548 ? 5.168 5.488 30.234 1 94 548 ASN B N 1
ATOM 9224 C CA . ASN B 1 548 ? 5.504 5.613 31.656 1 94 548 ASN B CA 1
ATOM 9225 C C . ASN B 1 548 ? 5.621 4.25 32.344 1 94 548 ASN B C 1
ATOM 9227 O O . ASN B 1 548 ? 6.512 4.031 33.156 1 94 548 ASN B O 1
ATOM 9231 N N . TYR B 1 549 ? 4.727 3.402 31.969 1 94.75 549 TYR B N 1
ATOM 9232 C CA . TYR B 1 549 ? 4.77 2.049 32.5 1 94.75 549 TYR B CA 1
ATOM 9233 C C . TYR B 1 549 ? 6.062 1.344 32.125 1 94.75 549 TYR B C 1
ATOM 9235 O O . TYR B 1 549 ? 6.695 0.695 32.969 1 94.75 549 TYR B O 1
ATOM 9243 N N . PHE B 1 550 ? 6.445 1.443 30.828 1 94.94 550 PHE B N 1
ATOM 9244 C CA . PHE B 1 550 ? 7.699 0.855 30.359 1 94.94 550 PHE B CA 1
ATOM 9245 C C . PHE B 1 550 ? 8.875 1.407 31.156 1 94.94 550 PHE B C 1
ATOM 9247 O O . PHE B 1 550 ? 9.734 0.648 31.609 1 94.94 550 PHE B O 1
ATOM 9254 N N . ASN B 1 551 ? 8.898 2.701 31.25 1 93.12 551 ASN B N 1
ATOM 9255 C CA . ASN B 1 551 ? 9.992 3.361 31.953 1 93.12 551 ASN B CA 1
ATOM 9256 C C . ASN B 1 551 ? 10.078 2.895 33.406 1 93.12 551 ASN B C 1
ATOM 9258 O O . ASN B 1 551 ? 11.156 2.561 33.906 1 93.12 551 ASN B O 1
ATOM 9262 N N . ASP B 1 552 ? 8.945 2.877 34.094 1 92.88 552 ASP B N 1
ATOM 9263 C CA . ASP B 1 552 ? 8.898 2.488 35.5 1 92.88 552 ASP B CA 1
ATOM 9264 C C . ASP B 1 552 ? 9.312 1.029 35.688 1 92.88 552 ASP B C 1
ATOM 9266 O O . ASP B 1 552 ? 10.062 0.699 36.625 1 92.88 552 ASP B O 1
ATOM 9270 N N . THR B 1 553 ? 8.781 0.167 34.875 1 91.62 553 THR B N 1
ATOM 9271 C CA . THR B 1 553 ? 9.055 -1.262 34.969 1 91.62 553 THR B CA 1
ATOM 9272 C C . THR B 1 553 ? 10.523 -1.558 34.656 1 91.62 553 THR B C 1
ATOM 9274 O O . THR B 1 553 ? 11.164 -2.322 35.406 1 91.62 553 THR B O 1
ATOM 9277 N N . ARG B 1 554 ? 11.062 -0.972 33.656 1 89.81 554 ARG B N 1
ATOM 9278 C CA . ARG B 1 554 ? 12.438 -1.241 33.25 1 89.81 554 ARG B CA 1
ATOM 9279 C C . ARG B 1 554 ? 13.43 -0.651 34.25 1 89.81 554 ARG B C 1
ATOM 9281 O O . ARG B 1 554 ? 14.508 -1.203 34.469 1 89.81 554 ARG B O 1
ATOM 9288 N N . ASN B 1 555 ? 13.125 0.42 34.875 1 87 555 ASN B N 1
ATOM 9289 C CA . ASN B 1 555 ? 14.016 1.05 35.812 1 87 555 ASN B CA 1
ATOM 9290 C C . ASN B 1 555 ? 13.695 0.621 37.25 1 87 555 ASN B C 1
ATOM 9292 O O . ASN B 1 555 ? 14.281 1.14 38.219 1 87 555 ASN B O 1
ATOM 9296 N N . GLN B 1 556 ? 12.875 -0.448 37.438 1 78.06 556 GLN B N 1
ATOM 9297 C CA . GLN B 1 556 ? 12.477 -1 38.719 1 78.06 556 GLN B CA 1
ATOM 9298 C C . GLN B 1 556 ? 12.055 0.104 39.688 1 78.06 556 GLN B C 1
ATOM 9300 O O . GLN B 1 556 ? 12.453 0.105 40.875 1 78.06 556 GLN B O 1
ATOM 9305 N N . LYS B 1 557 ? 11.594 1.125 39.188 1 69.25 557 LYS B N 1
ATOM 9306 C CA . LYS B 1 557 ? 11.141 2.215 40.062 1 69.25 557 LYS B CA 1
ATOM 9307 C C . LYS B 1 557 ? 9.828 1.861 40.75 1 69.25 557 LYS B C 1
ATOM 9309 O O . LYS B 1 557 ? 8.961 1.215 40.125 1 69.25 557 LYS B O 1
ATOM 9314 N N . LYS B 1 558 ? 9.82 1.874 42.062 1 61.03 558 LYS B N 1
ATOM 9315 C CA . LYS B 1 558 ? 8.562 1.783 42.812 1 61.03 558 LYS B CA 1
ATOM 9316 C C . LYS B 1 558 ? 7.594 2.881 42.375 1 61.03 558 LYS B C 1
ATOM 9318 O O . LYS B 1 558 ? 7.867 4.066 42.562 1 61.03 558 LYS B O 1
ATOM 9323 N N . SER B 1 559 ? 7.109 2.779 41.125 1 60.09 559 SER B N 1
ATOM 9324 C CA . SER B 1 559 ? 6.27 3.863 40.625 1 60.09 559 SER B CA 1
ATOM 9325 C C . SER B 1 559 ? 4.965 3.957 41.406 1 60.09 559 SER B C 1
ATOM 9327 O O . SER B 1 559 ? 4.359 2.936 41.719 1 60.09 559 SER B O 1
ATOM 9329 N N . ASP B 1 560 ? 4.66 5.18 42 1 56.59 560 ASP B N 1
ATOM 9330 C CA . ASP B 1 560 ? 3.385 5.547 42.594 1 56.59 560 ASP B CA 1
ATOM 9331 C C . ASP B 1 560 ? 2.273 5.594 41.562 1 56.59 560 ASP B C 1
ATOM 9333 O O . ASP B 1 560 ? 1.112 5.848 41.875 1 56.59 560 ASP B O 1
ATOM 9337 N N . ASN B 1 561 ? 2.725 5.258 40.281 1 67.31 561 ASN B N 1
ATOM 9338 C CA . ASN B 1 561 ? 1.689 5.34 39.25 1 67.31 561 ASN B CA 1
ATOM 9339 C C . ASN B 1 561 ? 0.828 4.078 39.219 1 67.31 561 ASN B C 1
ATOM 9341 O O . ASN B 1 561 ? 1.346 2.965 39.312 1 67.31 561 ASN B O 1
ATOM 9345 N N . THR B 1 562 ? -0.401 4.312 39.438 1 78.06 562 THR B N 1
ATOM 9346 C CA . THR B 1 562 ? -1.374 3.244 39.25 1 78.06 562 THR B CA 1
ATOM 9347 C C . THR B 1 562 ? -1.787 3.145 37.781 1 78.06 562 THR B C 1
ATOM 9349 O O . THR B 1 562 ? -2.189 4.141 37.156 1 78.06 562 THR B O 1
ATOM 9352 N N . TYR B 1 563 ? -1.284 2.105 37.125 1 86.25 563 TYR B N 1
ATOM 9353 C CA . TYR B 1 563 ? -1.695 1.862 35.75 1 86.25 563 TYR B CA 1
ATOM 9354 C C . TYR B 1 563 ? -2.936 0.977 35.688 1 86.25 563 TYR B C 1
ATOM 9356 O O . TYR B 1 563 ? -3.014 -0.031 36.406 1 86.25 563 TYR B O 1
ATOM 9364 N N . ASN B 1 564 ? -3.98 1.496 35 1 87 564 ASN B N 1
ATOM 9365 C CA . ASN B 1 564 ? -5.238 0.765 34.906 1 87 564 ASN B CA 1
ATOM 9366 C C . ASN B 1 564 ? -5.445 0.178 33.531 1 87 564 ASN B C 1
ATOM 9368 O O . ASN B 1 564 ? -6.422 0.503 32.844 1 87 564 ASN B O 1
ATOM 9372 N N . PHE B 1 565 ? -4.594 -0.776 33.156 1 93.31 565 PHE B N 1
ATOM 9373 C CA . PHE B 1 565 ? -4.73 -1.47 31.891 1 93.31 565 PHE B CA 1
ATOM 9374 C C . PHE B 1 565 ? -5.824 -2.529 31.969 1 93.31 565 PHE B C 1
ATOM 9376 O O . PHE B 1 565 ? -6.09 -3.078 33.031 1 93.31 565 PHE B O 1
ATOM 9383 N N . ASN B 1 566 ? -6.523 -2.74 30.891 1 94.44 566 ASN B N 1
ATOM 9384 C CA . ASN B 1 566 ? -7.453 -3.863 30.859 1 94.44 566 ASN B CA 1
ATOM 9385 C C . ASN B 1 566 ? -6.723 -5.199 30.969 1 94.44 566 ASN B C 1
ATOM 9387 O O . ASN B 1 566 ? -5.5 -5.258 30.844 1 94.44 566 ASN B O 1
ATOM 9391 N N . GLU B 1 567 ? -7.43 -6.242 31.203 1 93.69 567 GLU B N 1
ATOM 9392 C CA . GLU B 1 567 ? -6.863 -7.543 31.547 1 93.69 567 GLU B CA 1
ATOM 9393 C C . GLU B 1 567 ? -6.012 -8.094 30.406 1 93.69 567 GLU B C 1
ATOM 9395 O O . GLU B 1 567 ? -4.934 -8.641 30.641 1 93.69 567 GLU B O 1
ATOM 9400 N N . SER B 1 568 ? -6.48 -7.977 29.219 1 95.19 568 SER B N 1
ATOM 9401 C CA . SER B 1 568 ? -5.746 -8.469 28.062 1 95.19 568 SER B CA 1
ATOM 9402 C C . SER B 1 568 ? -4.414 -7.742 27.906 1 95.19 568 SER B C 1
ATOM 9404 O O . SER B 1 568 ? -3.373 -8.383 27.719 1 95.19 568 SER B O 1
ATOM 9406 N N . THR B 1 569 ? -4.445 -6.414 27.953 1 96.25 569 THR B N 1
ATOM 9407 C CA . THR B 1 569 ? -3.238 -5.602 27.812 1 96.25 569 THR B CA 1
ATOM 9408 C C . THR B 1 569 ? -2.227 -5.949 28.906 1 96.25 569 THR B C 1
ATOM 9410 O O . THR B 1 569 ? -1.026 -6.031 28.641 1 96.25 569 THR B O 1
ATOM 9413 N N . LYS B 1 570 ? -2.713 -6.188 30.109 1 94.38 570 LYS B N 1
ATOM 9414 C CA . LYS B 1 570 ? -1.837 -6.57 31.219 1 94.38 570 LYS B CA 1
ATOM 9415 C C . LYS B 1 570 ? -1.082 -7.859 30.891 1 94.38 570 LYS B C 1
ATOM 9417 O O . LYS B 1 570 ? 0.124 -7.949 31.125 1 94.38 570 LYS B O 1
ATOM 9422 N N . ILE B 1 571 ? -1.77 -8.805 30.375 1 93.81 571 ILE B N 1
ATOM 9423 C CA . ILE B 1 571 ? -1.186 -10.109 30.078 1 93.81 571 ILE B CA 1
ATOM 9424 C C . ILE B 1 571 ? -0.094 -9.953 29.016 1 93.81 571 ILE B C 1
ATOM 9426 O O . ILE B 1 571 ? 1.01 -10.477 29.172 1 93.81 571 ILE B O 1
ATOM 9430 N N . LEU B 1 572 ? -0.35 -9.211 27.984 1 96.31 572 LEU B N 1
ATOM 9431 C CA . LEU B 1 572 ? 0.596 -9.07 26.875 1 96.31 572 LEU B CA 1
ATOM 9432 C C . LEU B 1 572 ? 1.775 -8.188 27.281 1 96.31 572 LEU B C 1
ATOM 9434 O O . LEU B 1 572 ? 2.9 -8.406 26.828 1 96.31 572 LEU B O 1
ATOM 9438 N N . LEU B 1 573 ? 1.465 -7.121 28.125 1 96.44 573 LEU B N 1
ATOM 9439 C CA . LEU B 1 573 ? 2.547 -6.285 28.625 1 96.44 573 LEU B CA 1
ATOM 9440 C C . LEU B 1 573 ? 3.525 -7.102 29.469 1 96.44 573 LEU B C 1
ATOM 9442 O O . LEU B 1 573 ? 4.738 -6.895 29.391 1 96.44 573 LEU B O 1
ATOM 9446 N N . ASN B 1 574 ? 2.984 -8.008 30.281 1 93.81 574 ASN B N 1
ATOM 9447 C CA . ASN B 1 574 ? 3.834 -8.891 31.078 1 93.81 574 ASN B CA 1
ATOM 9448 C C . ASN B 1 574 ? 4.734 -9.75 30.188 1 93.81 574 ASN B C 1
ATOM 9450 O O . ASN B 1 574 ? 5.906 -9.961 30.5 1 93.81 574 ASN B O 1
ATOM 9454 N N . TYR B 1 575 ? 4.18 -10.227 29.156 1 94.31 575 TYR B N 1
ATOM 9455 C CA . TYR B 1 575 ? 4.977 -11.008 28.219 1 94.31 575 TYR B CA 1
ATOM 9456 C C . TYR B 1 575 ? 6.031 -10.148 27.547 1 94.31 575 TYR B C 1
ATOM 9458 O O . TYR B 1 575 ? 7.203 -10.523 27.469 1 94.31 575 TYR B O 1
ATOM 9466 N N . TYR B 1 576 ? 5.668 -8.961 27.047 1 96.69 576 TYR B N 1
ATOM 9467 C CA . TYR B 1 576 ? 6.555 -8.062 26.328 1 96.69 576 TYR B CA 1
ATOM 9468 C C . TYR B 1 576 ? 7.762 -7.676 27.172 1 96.69 576 TYR B C 1
ATOM 9470 O O . TYR B 1 576 ? 8.875 -7.562 26.672 1 96.69 576 TYR B O 1
ATOM 9478 N N . LEU B 1 577 ? 7.504 -7.465 28.453 1 94.69 577 LEU B N 1
ATOM 9479 C CA . LEU B 1 577 ? 8.547 -6.961 29.328 1 94.69 577 LEU B CA 1
ATOM 9480 C C . LEU B 1 577 ? 9.305 -8.109 30 1 94.69 577 LEU B C 1
ATOM 9482 O O . LEU B 1 577 ? 10.266 -7.883 30.734 1 94.69 577 LEU B O 1
ATOM 9486 N N . SER B 1 578 ? 8.859 -9.305 29.734 1 90 578 SER B N 1
ATOM 9487 C CA . SER B 1 578 ? 9.57 -10.461 30.266 1 90 578 SER B CA 1
ATOM 9488 C C . SER B 1 578 ? 10.883 -10.688 29.531 1 90 578 SER B C 1
ATOM 9490 O O . SER B 1 578 ? 11.07 -10.195 28.422 1 90 578 SER B O 1
ATOM 9492 N N . LYS B 1 579 ? 11.859 -11.453 30.109 1 78.94 579 LYS B N 1
ATOM 9493 C CA . LYS B 1 579 ? 13.172 -11.711 29.531 1 78.94 579 LYS B CA 1
ATOM 9494 C C . LYS B 1 579 ? 13.109 -12.82 28.484 1 78.94 579 LYS B C 1
ATOM 9496 O O . LYS B 1 579 ? 12.305 -13.75 28.609 1 78.94 579 LYS B O 1
#

Organism: Plasmodium falciparum (isolate NF54) (NCBI:txid5843)

InterPro domains:
  IPR001672 Phosphoglucose isomerase (PGI) [MF_00473] (43-550)
  IPR001672 Phosphoglucose isomerase (PGI) [PF00342] (49-572)
  IPR001672 Phosphoglucose isomerase (PGI) [PR00662] (151-170)
  IPR001672 Phosphoglucose isomerase (PGI) [PR00662] (285-303)
  IPR001672 Phosphoglucose isomerase (PGI) [PR00662] (363-384)
  IPR001672 Phosphoglucose isomerase (PGI) [PR00662] (491-509)
  IPR001672 Phosphoglucose isomerase (PGI) [PR00662] (509-523)
  IPR001672 Phosphoglucose isomerase (PGI) [PR00662] (523-536)
  IPR001672 Phosphoglucose isomerase (PGI) [PS51463] (1-579)
  IPR001672 Phosphoglucose isomerase (PGI) [PTHR11469] (6-578)
  IPR018189 Phosphoglucose isomerase, conserved site [PS00174] (523-540)
  IPR018189 Phosphoglucose isomerase, conserved site [PS00765] (289-302)
  IPR023096 Phosphoglucose isomerase, C-terminal [G3DSA:1.10.1390.10] (536-579)
  IPR035476 Phosphoglucose isomerase, SIS domain 1 [cd05015] (124-309)
  IPR035482 Phosphoglucose isomerase, SIS domain 2 [cd05016] (356-546)
  IPR046348 SIS domain superfamily [SSF53697] (4-577)

pLDDT: mean 94.06, std 9.01, range [35.34, 98.88]